Protein AF-A0A350VZL2-F1 (afdb_monomer_lite)

Foldseek 3Di:
DWDDQPPDQLCVLPVQQLVQQDCVQVVPDDSVPHGQCFQDKGWGAAPVDRVQIDIDGSVVQADRHPSDGQGGCDDDPNHPWDAACPFFLCNLQVLCVVFADPVDPLCVVDDRRGHGLLAQGWGWGADPVGDIDIDGSVVCSVPVDDVVLVQQVCSVPVLQVQFAPPVVCVVVVHDNRPDGDDQADKGWTAHPVQRQIDIDRPVVCVVQQADLAQQHNPDPPRSVVCVVVSVPPPVADFCVRAAVPCQVFADCVQQVNDHRSHHGLPDQDKGWGQDPPPRDIDIDGSQVCADPVRHGHDDDVVVVVVVVVVPVVDDDDDDDDDDDFDFQVNDVLSVQFADPVQDPDDRVPHGLLFQDWGWTAHPQFRDIDIGGSNVCSPPPPSDDPCVVVVDDDDQDGDPDDAQFQCNVQVPQQVFFDPVQADPDHSRSHHQQFQDKGWGQQPVNPDDIDIDGSVQQDNDPSRPPPVVVVVVQQCQQLCNLPVCCVVFADPPFPDDSSPAGQCAPDWGWTADPVGDIDIDGSVVCSVDVDDPLVVAQFQVPQVLNVQFADCVQPPPDDRSRHHLLFQDWGWGAHPPPRDIDIGGSNVCVVVSSADCVQGVNVDFDQPRAADCNQEVCQVLFADCVQPVPDDNRRFHQDDQDKGWTADNPPRDIDIDRGNCVQWDQDPVRGIDGDDDPVVVPPDDFLVVLCVVCVVLLVQFDCVVQVHHSVPDGRVCQQPWGWGFFPDPVDRDIDIDGSVQLVVCCPPPRSNPCDSVQNWDDQCQFLCNVCVVQVVQFDPPDPDDSSGHHLCFQDWGWGAAPLGRVQIDIGTSVCVSVPHDDRPVCPPDPQQPAFQCNLCVVQQVFFDPPDPDDNRSHGLQAQDWGWTADPVGDIDIGGNNVQRVPDSDGDDCPVVVVDQALCRFFCCNPPVLQQVFADPPFPDHSSRHGQQDPFWHWTQDPPQRDIDTDTNVVDDSVCPVPCPVVVVDQDACRQFCCNPPVLQQVQFDPPWPDHSSVDGLCFQDWGWGQDPPQRDIDIDGSVVDDPPDPPPCPVVVNAADQCRFFCCNPPVVQQVQFDPPWPDHSSRDGLCFQDWGWGQDPPPRDIDIDGSVVDDPPDPPDCPSVLNAQDQCRFFCCNPPVVQQVQFDPPFPDHSSRHGQLFQDWGWGQDPPPRDIDIGGSVVDDVPDPPPCPNVQNAADQPRFFQCNVCVVQVVFADCVQCVVPDDSRGHGLCFFAWGWTQDPVGDIDIGTSVVQVVCVVVVHDSDCVVVVNDDDDDDDD

Sequence (1260 aa):
MGINLKGKLFKDVYPEGAAMLNPVLNPDVDIDTLSAGSVKECVFQCLSNPKHIFKKKVCKMVSYRDGRGVGCKFCGPNRSEAFPGETDFFTVVPEAREMWDSDAEENKKLDPSKLFPTSNKYAIFKCKNGHRERRKISDFTKAPCCQSCKNYYVNQDPMLRTFWDEERNRRDGIDLETLIIRHRDIIHLSCPNCDYKWAWQSENWKERHCCPHCGYDGTEGSCNRNRALTEELYHITTISDCNSLATSTWNYEMNNGVIPQEVSAKSSKSYYFNCSSNGHLYQEHIYKMYDANGEPAEKCPICREEKREAVLVKMRPISVGFAKRRTVSENPDLMKFWDEKANTLDPERTSVYSNEIAVWRCKTCNYSWAQSISLRADAEKAVCPCHDLKRATSDEVFPGYFESFMDAKPEAAKYFNRELNGDITPESVSKSSGKMVWMNCAAGTHPPYQIRIIRITENAPYGCPECKKEDSLQLSLKHAVPIAEKMWAPENEIPLDDVRTHDSISKKFICTEGHRFLRTPRSFVNDQSCPICSLDSVAKHPEMMRFWSAEKNPGLDPWTISPNSKTQVTWVCSDCGFSWTTEVASRNMSHGTCPCCEERVVFHPGYNDLLTVVPDAALDIRAEDNPEIDIHAIPLYGQYGINWHCHVCGFSWSTINAVARLNINDDGTYGLRSCPVCAGIRRTIKFYIDTYPEIFEDYNKELNGKDYTDISDGEIRDEFWWNCTNEDCRATYKVTIQRRIASRDAFTKGCPYCAGKKVFREKSFGALHEDLLDEYGAENELDPYEVTEHSSKPVIWHCRNNPEHKWTATFHERACGFKSCRICYPYAKYDVMLCDVHPEFGRYYSDSNKRDFNTYSLYSNEIAEWKCDMGHTFSREVYKVGAYDDTFRCPVCDGTIVLSEVNSVSTMRPELIALWSAENEMSPDETFYNKQSPVLWDCQKCHGMYPMKISDKKPDNTDCPYCNNEKLLPAFNDLRTAYLELAAEWSENNPDSPSDYLRTSAHTALWACPTCYGEYAARICDRTVGDDACPYCRHKKVLAGFNDLASVYPELAAEWSENNPDSPSDYLRTSARTALWSCPTCHGEYEARICDRTVDDDSCPYCRQKKVLAGFNDLASVDSELASEWSLANPDKPSEYLRTSPHKALWACPTCHGEYEACVCDRFVNDCICPYCNEKKVLPGFNSFAVKHPDEMEEWDELANYLLADPNEILSSYNQKLWWNCPQGHKYDMSPKQKLYYRMRKMQPCPYCKGRRRKLHHFF

pLDDT: mean 80.13, std 11.19, range [27.45, 94.56]

Radius of gyration: 63.7 Å; chains: 1; bounding box: 125×104×210 Å

Structure (mmCIF, N/CA/C/O backbone):
data_AF-A0A350VZL2-F1
#
_entry.id   AF-A0A350VZL2-F1
#
loop_
_atom_site.group_PDB
_atom_site.id
_atom_site.type_symbol
_atom_site.label_atom_id
_atom_site.label_alt_id
_atom_site.label_comp_id
_atom_site.label_asym_id
_atom_site.label_entity_id
_atom_site.label_seq_id
_atom_site.pdbx_PDB_ins_code
_atom_site.Cartn_x
_atom_site.Cartn_y
_atom_site.Cartn_z
_atom_site.occupancy
_atom_site.B_iso_or_equiv
_atom_site.auth_seq_id
_atom_site.auth_comp_id
_atom_site.auth_asym_id
_atom_site.auth_atom_id
_atom_site.pdbx_PDB_model_num
ATOM 1 N N . MET A 1 1 ? -58.854 -5.992 31.483 1.00 45.81 1 MET A N 1
ATOM 2 C CA . MET A 1 1 ? -60.197 -6.610 31.554 1.00 45.81 1 MET A CA 1
ATOM 3 C C . MET A 1 1 ? -60.112 -7.981 30.894 1.00 45.81 1 MET A C 1
ATOM 5 O O . MET A 1 1 ? -59.763 -8.028 29.726 1.00 45.81 1 MET A O 1
ATOM 9 N N . GLY A 1 2 ? -60.287 -9.080 31.637 1.00 52.47 2 GLY A N 1
ATOM 10 C CA . GLY A 1 2 ? -60.259 -10.443 31.076 1.00 52.47 2 GLY A CA 1
ATOM 11 C C . GLY A 1 2 ? -61.618 -10.842 30.495 1.00 52.47 2 GLY A C 1
ATOM 12 O O . GLY A 1 2 ? -62.647 -10.344 30.952 1.00 52.47 2 GLY A O 1
ATOM 13 N N . ILE A 1 3 ? -61.635 -11.726 29.495 1.00 62.09 3 ILE A N 1
ATOM 14 C CA . ILE A 1 3 ? -62.883 -12.205 28.881 1.00 62.09 3 ILE A CA 1
ATOM 15 C C . ILE A 1 3 ? -63.585 -13.156 29.855 1.00 62.09 3 ILE A C 1
ATOM 17 O O . ILE A 1 3 ? -63.005 -14.141 30.311 1.00 62.09 3 ILE A O 1
ATOM 21 N N . ASN A 1 4 ? -64.850 -12.874 30.170 1.00 71.56 4 ASN A N 1
ATOM 22 C CA . ASN A 1 4 ? -65.655 -13.736 31.025 1.00 71.56 4 ASN A CA 1
ATOM 23 C C . ASN A 1 4 ? -66.156 -14.961 30.232 1.00 71.56 4 ASN A C 1
ATOM 25 O O . ASN A 1 4 ? -67.018 -14.837 29.360 1.00 71.56 4 ASN A O 1
ATOM 29 N N . LEU A 1 5 ? -65.598 -16.138 30.531 1.00 68.56 5 LEU A N 1
ATOM 30 C CA . LEU A 1 5 ? -65.961 -17.425 29.917 1.00 68.56 5 LEU A CA 1
ATOM 31 C C . LEU A 1 5 ? -67.100 -18.154 30.661 1.00 68.56 5 LEU A C 1
ATOM 33 O O . LEU A 1 5 ? -67.532 -19.222 30.227 1.00 68.56 5 LEU A O 1
ATOM 37 N N . LYS A 1 6 ? -67.593 -17.609 31.784 1.00 67.56 6 LYS A N 1
ATOM 38 C CA . LYS A 1 6 ? -68.671 -18.225 32.576 1.00 67.56 6 LYS A CA 1
ATOM 39 C C . LYS A 1 6 ? -69.974 -18.228 31.763 1.00 67.56 6 LYS A C 1
ATOM 41 O O . LYS A 1 6 ? -70.451 -17.172 31.360 1.00 67.56 6 LYS A O 1
ATOM 46 N N . GLY A 1 7 ? -70.541 -19.416 31.546 1.00 71.44 7 GLY A N 1
ATOM 47 C CA . GLY A 1 7 ? -71.837 -19.614 30.879 1.00 71.44 7 GLY A CA 1
ATOM 48 C C . GLY A 1 7 ? -71.800 -19.796 29.355 1.00 71.44 7 GLY A C 1
ATOM 49 O O . GLY A 1 7 ? -72.859 -19.965 28.765 1.00 71.44 7 GLY A O 1
ATOM 50 N N . LYS A 1 8 ? -70.624 -19.789 28.709 1.00 82.50 8 LYS A N 1
ATOM 51 C CA . LYS A 1 8 ? -70.494 -20.032 27.258 1.00 82.50 8 LYS A CA 1
ATOM 52 C C . LYS A 1 8 ? -70.088 -21.479 26.960 1.00 82.50 8 LYS A C 1
ATOM 54 O O . LYS A 1 8 ? -69.260 -22.037 27.683 1.00 82.50 8 LYS A O 1
ATOM 59 N N . LEU A 1 9 ? -70.624 -22.071 25.891 1.00 87.62 9 LEU A N 1
ATOM 60 C CA . LEU A 1 9 ? -70.234 -23.411 25.437 1.00 87.62 9 LEU A CA 1
ATOM 61 C C . LEU A 1 9 ? -68.881 -23.376 24.718 1.00 87.62 9 LEU A C 1
ATOM 63 O O . LEU A 1 9 ? -68.531 -22.409 24.044 1.00 87.62 9 LEU A O 1
ATOM 67 N N . PHE A 1 10 ? -68.107 -24.448 24.860 1.00 88.00 10 PHE A N 1
ATOM 68 C CA . PHE A 1 10 ? -66.765 -24.562 24.299 1.00 88.00 10 PHE A CA 1
ATOM 69 C C . PHE A 1 10 ? -66.779 -24.538 22.768 1.00 88.00 10 PHE A C 1
ATOM 71 O O . PHE A 1 10 ? -65.966 -23.834 22.174 1.00 88.00 10 PHE A O 1
ATOM 78 N N . LYS A 1 11 ? -67.749 -25.212 22.138 1.00 86.06 11 LYS A N 1
ATOM 79 C CA . LYS A 1 11 ? -67.931 -25.211 20.679 1.00 86.06 11 LYS A CA 1
ATOM 80 C C . LYS A 1 11 ? -68.272 -23.839 20.091 1.00 86.06 11 LYS A C 1
ATOM 82 O O . LYS A 1 11 ? -67.879 -23.568 18.966 1.00 86.06 11 LYS A O 1
ATOM 87 N N . ASP A 1 12 ? -68.920 -22.964 20.859 1.00 83.62 12 ASP A N 1
ATOM 88 C CA . ASP A 1 12 ? -69.294 -21.621 20.394 1.00 83.62 12 ASP A CA 1
ATOM 89 C C . ASP A 1 12 ? -68.135 -20.629 20.544 1.00 83.62 12 ASP A C 1
ATOM 91 O O . ASP A 1 12 ? -68.004 -19.678 19.778 1.00 83.62 12 ASP A O 1
ATOM 95 N N . VAL A 1 13 ? -67.287 -20.840 21.557 1.00 83.69 13 VAL A N 1
ATOM 96 C CA . VAL A 1 13 ? -66.133 -19.977 21.844 1.00 83.69 13 VAL A CA 1
ATOM 97 C C . VAL A 1 13 ? -64.908 -20.388 21.031 1.00 83.69 13 VAL A C 1
ATOM 99 O O . VAL A 1 13 ? -64.159 -19.522 20.585 1.00 83.69 13 VAL A O 1
ATOM 102 N N . TYR A 1 14 ? -64.686 -21.691 20.835 1.00 88.44 14 TYR A N 1
ATOM 103 C CA . TYR A 1 14 ? -63.582 -22.208 20.033 1.00 88.44 14 TYR A CA 1
ATOM 104 C C . TYR A 1 14 ? -63.996 -23.451 19.217 1.00 88.44 14 TYR A C 1
ATOM 106 O O . TYR A 1 14 ? -63.663 -24.580 19.595 1.00 88.44 14 TYR A O 1
ATOM 114 N N . PRO A 1 15 ? -64.687 -23.254 18.075 1.00 85.81 15 PRO A N 1
ATOM 115 C CA . PRO A 1 15 ? -65.208 -24.341 17.239 1.00 85.81 15 PRO A CA 1
ATOM 116 C C . PRO A 1 15 ? -64.138 -25.344 16.786 1.00 85.81 15 PRO A C 1
ATOM 118 O O . PRO A 1 15 ? -64.354 -26.552 16.823 1.00 85.81 15 PRO A O 1
ATOM 121 N N . GLU A 1 16 ? -62.951 -24.862 16.413 1.00 83.62 16 GLU A N 1
ATOM 122 C CA . GLU A 1 16 ? -61.836 -25.717 15.984 1.00 83.62 16 GLU A CA 1
ATOM 123 C C . GLU A 1 16 ? -61.290 -26.569 17.140 1.00 83.62 16 GLU A C 1
ATOM 125 O O . GLU A 1 16 ? -60.994 -27.747 16.960 1.00 83.62 16 GLU A O 1
ATOM 130 N N . GLY A 1 17 ? -61.194 -26.003 18.349 1.00 84.75 17 GLY A N 1
ATOM 131 C CA . GLY A 1 17 ? -60.787 -26.748 19.542 1.00 84.75 17 GLY A CA 1
ATOM 132 C C . GLY A 1 17 ? -61.813 -27.795 19.963 1.00 84.75 17 GLY A C 1
ATOM 133 O O . GLY A 1 17 ? -61.432 -28.846 20.476 1.00 84.75 17 GLY A O 1
ATOM 134 N N . ALA A 1 18 ? -63.096 -27.533 19.713 1.00 85.88 18 ALA A N 1
ATOM 135 C CA . ALA A 1 18 ? -64.161 -28.513 19.873 1.00 85.88 18 ALA A CA 1
ATOM 136 C C . ALA A 1 18 ? -64.031 -29.639 18.831 1.00 85.88 18 ALA A C 1
ATOM 138 O O . ALA A 1 18 ? -64.054 -30.805 19.203 1.00 85.88 18 ALA A O 1
ATOM 139 N N . ALA A 1 19 ? -63.757 -29.329 17.561 1.00 85.62 19 ALA A N 1
ATOM 140 C CA . ALA A 1 19 ? -63.490 -30.347 16.539 1.00 85.62 19 ALA A CA 1
ATOM 141 C C . ALA A 1 19 ? -62.239 -31.204 16.837 1.00 85.62 19 ALA A C 1
ATOM 143 O O . ALA A 1 19 ? -62.187 -32.373 16.463 1.00 85.62 19 ALA A O 1
ATOM 144 N N . MET A 1 20 ? -61.243 -30.654 17.544 1.00 86.56 20 MET A N 1
ATOM 145 C CA . MET A 1 20 ? -60.088 -31.415 18.043 1.00 86.56 20 MET A CA 1
ATOM 146 C C . MET A 1 20 ? -60.440 -32.384 19.183 1.00 86.56 20 MET A C 1
ATOM 148 O O . MET A 1 20 ? -59.646 -33.265 19.507 1.00 86.56 20 MET A O 1
ATOM 152 N N . LEU A 1 21 ? -61.587 -32.231 19.841 1.00 87.19 21 LEU A N 1
ATOM 153 C CA . LEU A 1 21 ? -62.007 -33.091 20.942 1.00 87.19 21 LEU A CA 1
ATOM 154 C C . LEU A 1 21 ? -62.567 -34.400 20.366 1.00 87.19 21 LEU A C 1
ATOM 156 O O . LEU A 1 21 ? -63.727 -34.474 19.973 1.00 87.19 21 LEU A O 1
ATOM 160 N N . ASN A 1 22 ? -61.731 -35.437 20.281 1.00 79.19 22 ASN A N 1
ATOM 161 C CA . ASN A 1 22 ? -62.128 -36.708 19.677 1.00 79.19 22 ASN A CA 1
ATOM 162 C C . ASN A 1 22 ? -63.165 -37.426 20.577 1.00 79.19 22 ASN A C 1
ATOM 164 O O . ASN A 1 22 ? -62.802 -37.811 21.695 1.00 79.19 22 ASN A O 1
ATOM 168 N N . PRO A 1 23 ? -64.414 -37.655 20.119 1.00 78.44 23 PRO A N 1
ATOM 169 C CA . PRO A 1 23 ? -65.466 -38.259 20.945 1.00 78.44 23 PRO A CA 1
ATOM 170 C C . PRO A 1 23 ? -65.148 -39.697 21.378 1.00 78.44 23 PRO A C 1
ATOM 172 O O . PRO A 1 23 ? -65.521 -40.114 22.469 1.00 78.44 23 PRO A O 1
ATOM 175 N N . VAL A 1 24 ? -64.396 -40.445 20.562 1.00 80.44 24 VAL A N 1
ATOM 176 C CA . VAL A 1 24 ? -63.986 -41.830 20.858 1.00 80.44 24 VAL A CA 1
ATOM 177 C C . VAL A 1 24 ? -62.983 -41.874 22.011 1.00 80.44 24 VAL A C 1
ATOM 179 O O . VAL A 1 24 ? -63.005 -42.793 22.825 1.00 80.44 24 VAL A O 1
ATOM 182 N N . LEU A 1 25 ? -62.111 -40.865 22.104 1.00 80.50 25 LEU A N 1
ATOM 183 C CA . LEU A 1 25 ? -61.116 -40.745 23.174 1.00 80.50 25 LEU A CA 1
ATOM 184 C C . LEU A 1 25 ? -61.671 -40.051 24.431 1.00 80.50 25 LEU A C 1
ATOM 186 O O . LEU A 1 25 ? -60.977 -39.998 25.447 1.00 80.50 25 LEU A O 1
ATOM 190 N N . ASN A 1 26 ? -62.899 -39.522 24.373 1.00 86.12 26 ASN A N 1
ATOM 191 C CA . ASN A 1 26 ? -63.577 -38.836 25.475 1.00 86.12 26 ASN A CA 1
ATOM 192 C C . ASN A 1 26 ? -65.052 -39.277 25.589 1.00 86.12 26 ASN A C 1
ATOM 194 O O . ASN A 1 26 ? -65.944 -38.439 25.455 1.00 86.12 26 ASN A O 1
ATOM 198 N N . PRO A 1 27 ? -65.333 -40.566 25.855 1.00 79.44 27 PRO A N 1
ATOM 199 C CA . PRO A 1 27 ? -66.698 -41.104 25.834 1.00 79.44 27 PRO A CA 1
ATOM 200 C C . PRO A 1 27 ? -67.638 -40.451 26.864 1.00 79.44 27 PRO A C 1
ATOM 202 O O . PRO A 1 27 ? -68.843 -40.390 26.643 1.00 79.44 27 PRO A O 1
ATOM 205 N N . ASP A 1 28 ? -67.092 -39.904 27.955 1.00 81.56 28 ASP A N 1
ATOM 206 C CA . ASP A 1 28 ? -67.855 -39.271 29.041 1.00 81.56 28 ASP A CA 1
ATOM 207 C C . ASP A 1 28 ? -68.014 -37.746 28.875 1.00 81.56 28 ASP A C 1
ATOM 209 O O . ASP A 1 28 ? -68.285 -37.023 29.845 1.00 81.56 28 ASP A O 1
ATOM 213 N N . VAL A 1 29 ? -67.729 -37.204 27.689 1.00 82.62 29 VAL A N 1
ATOM 214 C CA . VAL A 1 29 ? -67.771 -35.763 27.418 1.00 82.62 29 VAL A CA 1
ATOM 215 C C . VAL A 1 29 ? -68.748 -35.487 26.288 1.00 82.62 29 VAL A C 1
ATOM 217 O O . VAL A 1 29 ? -68.453 -35.725 25.122 1.00 82.62 29 VAL A O 1
ATOM 220 N N . ASP A 1 30 ? -69.897 -34.919 26.644 1.00 85.00 30 ASP A N 1
ATOM 221 C CA . ASP A 1 30 ? -70.834 -34.374 25.671 1.00 85.00 30 ASP A CA 1
ATOM 222 C C . ASP A 1 30 ? -70.377 -32.975 25.230 1.00 85.00 30 ASP A C 1
ATOM 224 O O . ASP A 1 30 ? -70.357 -32.019 26.010 1.00 85.00 30 ASP A O 1
ATOM 228 N N . ILE A 1 31 ? -69.975 -32.870 23.965 1.00 80.38 31 ILE A N 1
ATOM 229 C CA . ILE A 1 31 ? -69.455 -31.642 23.360 1.00 80.38 31 ILE A CA 1
ATOM 230 C C . ILE A 1 31 ? -70.522 -30.551 23.225 1.00 80.38 31 ILE A C 1
ATOM 232 O O . ILE A 1 31 ? -70.190 -29.363 23.240 1.00 80.38 31 ILE A O 1
ATOM 236 N N . ASP A 1 32 ? -71.797 -30.938 23.132 1.00 81.44 32 ASP A N 1
ATOM 237 C CA . ASP A 1 32 ? -72.903 -30.010 22.924 1.00 81.44 32 ASP A CA 1
ATOM 238 C C . ASP A 1 32 ? -73.288 -29.260 24.202 1.00 81.44 32 ASP A C 1
ATOM 240 O O . ASP A 1 32 ? -73.870 -28.178 24.121 1.00 81.44 32 ASP A O 1
ATOM 244 N N . THR A 1 33 ? -72.886 -29.780 25.365 1.00 85.00 33 THR A N 1
ATOM 245 C CA . THR A 1 33 ? -73.132 -29.194 26.692 1.00 85.00 33 THR A CA 1
ATOM 246 C C . THR A 1 33 ? -71.850 -28.755 27.418 1.00 85.00 33 THR A C 1
ATOM 248 O O . THR A 1 33 ? -71.907 -28.159 28.499 1.00 85.00 33 THR A O 1
ATOM 251 N N . LEU A 1 34 ? -70.671 -28.985 26.827 1.00 86.50 34 LEU A N 1
ATOM 252 C CA . LEU A 1 34 ? -69.375 -28.684 27.437 1.00 86.50 34 LEU A CA 1
ATOM 253 C C . LEU A 1 34 ? -69.114 -27.171 27.550 1.00 86.50 34 LEU A C 1
ATOM 255 O O . LEU A 1 34 ? -68.966 -26.469 26.553 1.00 86.50 34 LEU A O 1
ATOM 259 N N . SER A 1 35 ? -68.979 -26.666 28.779 1.00 85.81 35 SER A N 1
ATOM 260 C CA . SER A 1 35 ? -68.653 -25.255 29.056 1.00 85.81 35 SER A CA 1
ATOM 261 C C . SER A 1 35 ? -67.197 -24.894 28.721 1.00 85.81 35 SER A C 1
ATOM 263 O O . SER A 1 35 ? -66.269 -25.610 29.103 1.00 85.81 35 SER A O 1
ATOM 265 N N . ALA A 1 36 ? -66.976 -23.725 28.104 1.00 82.94 36 ALA A N 1
ATOM 266 C CA . ALA A 1 36 ? -65.648 -23.187 27.776 1.00 82.94 36 ALA A CA 1
ATOM 267 C C . ALA A 1 36 ? -64.781 -22.903 29.021 1.00 82.94 36 ALA A C 1
ATOM 269 O O . ALA A 1 36 ? -63.555 -22.893 28.942 1.00 82.94 36 ALA A O 1
ATOM 270 N N . GLY A 1 37 ? -65.407 -22.692 30.184 1.00 81.56 37 GLY A N 1
ATOM 271 C CA . GLY A 1 37 ? -64.728 -22.513 31.471 1.00 81.56 37 GLY A CA 1
ATOM 272 C C . GLY A 1 37 ? -64.430 -23.818 32.222 1.00 81.56 37 GLY A C 1
ATOM 273 O O . GLY A 1 37 ? -63.933 -23.763 33.346 1.00 81.56 37 GLY A O 1
ATOM 274 N N . SER A 1 38 ? -64.741 -24.983 31.645 1.00 85.44 38 SER A N 1
ATOM 275 C CA . SER A 1 38 ? -64.626 -26.279 32.323 1.00 85.44 38 SER A CA 1
ATOM 276 C C . SER A 1 38 ? -63.180 -26.645 32.672 1.00 85.44 38 SER A C 1
ATOM 278 O O . SER A 1 38 ? -62.286 -26.614 31.828 1.00 85.44 38 SER A O 1
ATOM 280 N N . VAL A 1 39 ? -62.943 -27.058 33.918 1.00 85.81 39 VAL A N 1
ATOM 281 C CA . VAL A 1 39 ? -61.643 -27.584 34.373 1.00 85.81 39 VAL A CA 1
ATOM 282 C C . VAL A 1 39 ? -61.438 -29.066 34.032 1.00 85.81 39 VAL A C 1
ATOM 284 O O . VAL A 1 39 ? -60.392 -29.616 34.380 1.00 85.81 39 VAL A O 1
ATOM 287 N N . LYS A 1 40 ? -62.409 -29.705 33.358 1.00 85.31 40 LYS A N 1
ATOM 288 C CA . LYS A 1 40 ? -62.336 -31.110 32.933 1.00 85.31 40 LYS A CA 1
ATOM 289 C C . LYS A 1 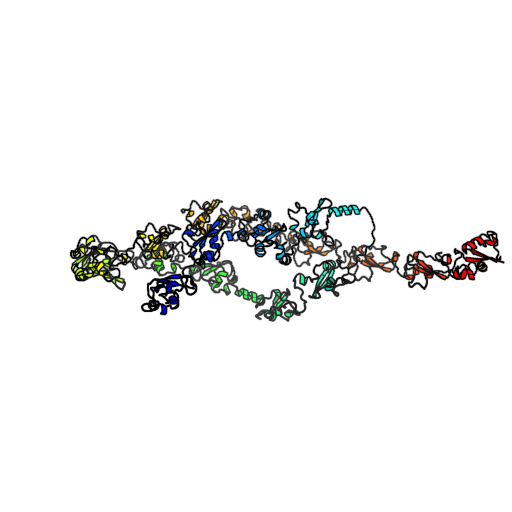40 ? -61.178 -31.288 31.949 1.00 85.31 40 LYS A C 1
ATOM 291 O O . LYS A 1 40 ? -61.012 -30.491 31.024 1.00 85.31 40 LYS A O 1
ATOM 296 N N . GLU A 1 41 ? -60.356 -32.304 32.182 1.00 89.12 41 GLU A N 1
ATOM 297 C CA . GLU A 1 41 ? -59.256 -32.669 31.292 1.00 89.12 41 GLU A CA 1
ATOM 298 C C . GLU A 1 41 ? -59.784 -33.585 30.191 1.00 89.12 41 GLU A C 1
ATOM 300 O O . GLU A 1 41 ? -60.473 -34.561 30.473 1.00 89.12 41 GLU A O 1
ATOM 305 N N . CYS A 1 42 ? -59.515 -33.231 28.939 1.00 89.12 42 CYS A N 1
ATOM 306 C CA . CYS A 1 42 ? -59.959 -33.972 27.764 1.00 89.12 42 CYS A CA 1
ATOM 307 C C . CYS A 1 42 ? -58.760 -34.288 26.865 1.00 89.12 42 CYS A C 1
ATOM 309 O O . CYS A 1 42 ? -57.738 -33.592 26.892 1.00 89.12 42 CYS A O 1
ATOM 311 N N . VAL A 1 43 ? -58.887 -35.349 26.075 1.00 89.69 43 VAL A N 1
ATOM 312 C CA . VAL A 1 43 ? -57.922 -35.750 25.055 1.00 89.69 43 VAL A CA 1
ATOM 313 C C . VAL A 1 43 ? -58.271 -35.052 23.744 1.00 89.69 43 VAL A C 1
ATOM 315 O O . VAL A 1 43 ? -59.341 -35.262 23.180 1.00 89.69 43 VAL A O 1
ATOM 318 N N . PHE A 1 44 ? -57.362 -34.234 23.241 1.00 89.81 44 PHE A N 1
ATOM 319 C CA . PHE A 1 44 ? -57.496 -33.545 21.968 1.00 89.81 44 PHE A CA 1
ATOM 320 C C . PHE A 1 44 ? -56.610 -34.220 20.923 1.00 89.81 44 PHE A C 1
ATOM 322 O O . PHE A 1 44 ? -55.466 -34.580 21.203 1.00 89.81 44 PHE A O 1
ATOM 329 N N . GLN A 1 45 ? -57.132 -34.367 19.714 1.00 90.06 45 GLN A N 1
ATOM 330 C CA . GLN A 1 45 ? -56.422 -34.820 18.531 1.00 90.06 45 GLN A CA 1
ATOM 331 C C . GLN A 1 45 ? -56.348 -33.663 17.534 1.00 90.06 45 GLN A C 1
ATOM 333 O O . GLN A 1 45 ? -57.345 -33.011 17.238 1.00 90.06 45 GLN A O 1
ATOM 338 N N . CYS A 1 46 ? -55.152 -33.373 17.030 1.00 86.94 46 CYS A N 1
ATOM 339 C CA . CYS A 1 46 ? -54.974 -32.318 16.040 1.00 86.94 46 CYS A CA 1
ATOM 340 C C . CYS A 1 46 ? -55.684 -32.649 14.724 1.00 86.94 46 CYS A C 1
ATOM 342 O O . CYS A 1 46 ? -55.535 -33.743 14.188 1.00 86.94 46 CYS A O 1
ATOM 344 N N . LEU A 1 47 ? -56.375 -31.653 14.167 1.00 84.38 47 LEU A N 1
ATOM 345 C CA . LEU A 1 47 ? -57.046 -31.763 12.871 1.00 84.38 47 LEU A CA 1
ATOM 346 C C . LEU A 1 47 ? -56.056 -31.881 11.701 1.00 84.38 47 LEU A C 1
ATOM 348 O O . LEU A 1 47 ? -56.379 -32.482 10.685 1.00 84.38 47 LEU A O 1
ATOM 352 N N . SER A 1 48 ? -54.851 -31.317 11.839 1.00 81.12 48 SER A N 1
ATOM 353 C CA . SER A 1 48 ? -53.834 -31.300 10.778 1.00 81.12 48 SER A CA 1
ATOM 354 C C . SER A 1 48 ? -52.899 -32.513 10.796 1.00 81.12 48 SER A C 1
ATOM 356 O O . SER A 1 48 ? -52.361 -32.871 9.755 1.00 81.12 48 SER A O 1
ATOM 358 N N . ASN A 1 49 ? -52.683 -33.143 11.957 1.00 83.12 49 ASN A N 1
ATOM 359 C CA . ASN A 1 49 ? -51.885 -34.367 12.079 1.00 83.12 49 ASN A CA 1
ATOM 360 C C . ASN A 1 49 ? -52.530 -35.309 13.115 1.00 83.12 49 ASN A C 1
ATOM 362 O O . ASN A 1 49 ? -52.422 -35.051 14.318 1.00 83.12 49 ASN A O 1
ATOM 366 N N . PRO A 1 50 ? -53.146 -36.426 12.687 1.00 83.25 50 PRO A N 1
ATOM 367 C CA . PRO A 1 50 ? -53.822 -37.364 13.582 1.00 83.25 50 PRO A CA 1
ATOM 368 C C . PRO A 1 50 ? -52.921 -37.994 14.655 1.00 83.25 50 PRO A C 1
ATOM 370 O O . PRO A 1 50 ? -53.441 -38.476 15.662 1.00 83.25 50 PRO A O 1
ATOM 373 N N . LYS A 1 51 ? -51.589 -37.988 14.478 1.00 81.81 51 LYS A N 1
ATOM 374 C CA . LYS A 1 51 ? -50.626 -38.488 15.478 1.00 81.81 51 LYS A CA 1
ATOM 375 C C . LYS A 1 51 ? -50.481 -37.557 16.686 1.00 81.81 51 LYS A C 1
ATOM 377 O O . LYS A 1 51 ? -50.063 -37.994 17.755 1.00 81.81 51 LYS A O 1
ATOM 382 N N . HIS A 1 52 ? -50.830 -36.279 16.542 1.00 87.06 52 HIS A N 1
ATOM 383 C CA . HIS A 1 52 ? -50.732 -35.285 17.607 1.00 87.06 52 HIS A CA 1
ATOM 384 C C . HIS A 1 52 ? -51.919 -35.398 18.567 1.00 87.06 52 HIS A C 1
ATOM 386 O O . HIS A 1 52 ? -52.896 -34.651 18.470 1.00 87.06 52 HIS A O 1
ATOM 392 N N . ILE A 1 53 ? -51.811 -36.333 19.509 1.00 86.75 53 ILE A N 1
ATOM 393 C CA . ILE A 1 53 ? -52.794 -36.566 20.568 1.00 86.75 53 ILE A CA 1
ATOM 394 C C . ILE A 1 53 ? -52.244 -36.018 21.885 1.00 86.75 53 ILE A C 1
ATOM 396 O O . ILE A 1 53 ? -51.120 -36.331 22.278 1.00 86.75 53 ILE A O 1
ATOM 400 N N . PHE A 1 54 ? -53.017 -35.190 22.586 1.00 88.25 54 PHE A N 1
ATOM 401 C CA . PHE A 1 54 ? -52.583 -34.588 23.845 1.00 88.25 54 PHE A CA 1
ATOM 402 C C . PHE A 1 54 ? -53.732 -34.354 24.823 1.00 88.25 54 PHE A C 1
ATOM 404 O O . PHE A 1 54 ? -54.860 -34.086 24.428 1.00 88.25 54 PHE A O 1
ATOM 411 N N . LYS A 1 55 ? -53.435 -34.414 26.125 1.00 87.94 55 LYS A N 1
ATOM 412 C CA . LYS A 1 55 ? -54.394 -34.094 27.190 1.00 87.94 55 LYS A CA 1
ATOM 413 C C . LYS A 1 55 ? -54.278 -32.635 27.604 1.00 87.94 55 LYS A C 1
ATOM 415 O O . LYS A 1 55 ? -53.167 -32.121 27.744 1.00 87.94 55 LYS A O 1
ATOM 420 N N . LYS A 1 56 ? -55.413 -31.963 27.801 1.00 87.88 56 LYS A N 1
ATOM 421 C CA . LYS A 1 56 ? -55.453 -30.598 28.340 1.00 87.88 56 LYS A CA 1
ATOM 422 C C . LYS A 1 56 ? -56.798 -30.310 28.999 1.00 87.88 56 LYS A C 1
ATOM 424 O O . LYS A 1 56 ? -57.814 -30.899 28.645 1.00 87.88 56 LYS A O 1
ATOM 429 N N . LYS A 1 57 ? -56.828 -29.383 29.955 1.00 89.44 57 LYS A N 1
ATOM 430 C CA . LYS A 1 57 ? -58.094 -28.871 30.502 1.00 89.44 57 LYS A CA 1
ATOM 431 C C . LYS A 1 57 ? -58.801 -28.000 29.468 1.00 89.44 57 LYS A C 1
ATOM 433 O O . LYS A 1 57 ? -58.150 -27.168 28.835 1.00 89.44 57 LYS A O 1
ATOM 438 N N . VAL A 1 58 ? -60.119 -28.139 29.343 1.00 86.19 58 VAL A N 1
ATOM 439 C CA . VAL A 1 58 ? -60.936 -27.382 28.373 1.00 86.19 58 VAL A CA 1
ATOM 440 C C . VAL A 1 58 ? -60.767 -25.869 28.565 1.00 86.19 58 VAL A C 1
ATOM 442 O O . VAL A 1 58 ? -60.482 -25.149 27.611 1.00 86.19 58 VAL A O 1
ATOM 445 N N . CYS A 1 59 ? -60.764 -25.388 29.811 1.00 84.50 59 CYS A N 1
ATOM 446 C CA . CYS A 1 59 ? -60.522 -23.982 30.153 1.00 84.50 59 CYS A CA 1
ATOM 447 C C . CYS A 1 59 ? -59.118 -23.459 29.801 1.00 84.50 59 CYS A C 1
ATOM 449 O O . CYS A 1 59 ? -58.870 -22.260 29.890 1.00 84.50 59 CYS A O 1
ATOM 451 N N . LYS A 1 60 ? -58.178 -24.339 29.427 1.00 85.62 60 LYS A N 1
ATOM 452 C CA . LYS A 1 60 ? -56.817 -23.996 28.978 1.00 85.62 60 LYS A CA 1
ATOM 453 C C . LYS A 1 60 ? -56.649 -24.105 27.457 1.00 85.62 60 LYS A C 1
ATOM 455 O O . LYS A 1 60 ? -55.543 -23.880 26.964 1.00 85.62 60 LYS A O 1
ATOM 460 N N . MET A 1 61 ? -57.710 -24.452 26.726 1.00 85.69 61 MET A N 1
ATOM 461 C CA . MET A 1 61 ? -57.740 -24.440 25.259 1.00 85.69 61 MET A CA 1
ATOM 462 C C . MET A 1 61 ? -58.103 -23.065 24.685 1.00 85.69 61 MET A C 1
ATOM 464 O O . MET A 1 61 ? -57.877 -22.834 23.500 1.00 85.69 61 MET A O 1
ATOM 468 N N . VAL A 1 62 ? -58.599 -22.144 25.520 1.00 83.00 62 VAL A N 1
ATOM 469 C CA . VAL A 1 62 ? -58.917 -20.753 25.163 1.00 83.00 62 VAL A CA 1
ATOM 470 C C . VAL A 1 62 ? -58.148 -19.808 26.084 1.00 83.00 62 VAL A C 1
ATOM 472 O O . VAL A 1 62 ? -58.132 -19.986 27.302 1.00 83.00 62 VAL A O 1
ATOM 475 N N . SER A 1 63 ? -57.485 -18.804 25.515 1.00 79.00 63 SER A N 1
ATOM 476 C CA . SER A 1 63 ? -56.747 -17.795 26.276 1.00 79.00 63 SER A CA 1
ATOM 477 C C . SER A 1 63 ? -57.689 -16.867 27.052 1.00 79.00 63 SER A C 1
ATOM 479 O O . SER A 1 63 ? -58.608 -16.273 26.492 1.00 79.00 63 SER A O 1
ATOM 481 N N . TYR A 1 64 ? -57.423 -16.677 28.347 1.00 69.75 64 TYR A N 1
ATOM 482 C CA . TYR A 1 64 ? -58.201 -15.782 29.217 1.00 69.75 64 TYR A CA 1
ATOM 483 C C . TYR A 1 64 ? -57.929 -14.285 28.962 1.00 69.75 64 TYR A C 1
ATOM 485 O O . TYR A 1 64 ? -58.709 -13.435 29.399 1.00 69.75 64 TYR A O 1
ATOM 493 N N . ARG A 1 65 ? -56.812 -13.953 28.289 1.00 67.44 65 ARG A N 1
ATOM 494 C CA . ARG A 1 65 ? -56.414 -12.566 27.992 1.00 67.44 65 ARG A CA 1
ATOM 495 C C . ARG A 1 65 ? -57.076 -12.024 26.731 1.00 67.44 65 ARG A C 1
ATOM 497 O O . ARG A 1 65 ? -57.536 -10.891 26.747 1.00 67.44 65 ARG A O 1
ATOM 504 N N . ASP A 1 66 ? -57.101 -12.814 25.663 1.00 71.38 66 ASP A N 1
ATOM 505 C CA . ASP A 1 66 ? -57.496 -12.362 24.323 1.00 71.38 66 ASP A CA 1
ATOM 506 C C . ASP A 1 66 ? -58.496 -13.294 23.620 1.00 71.38 66 ASP A C 1
ATOM 508 O O . ASP A 1 66 ? -58.888 -13.024 22.490 1.00 71.38 66 ASP A O 1
ATOM 512 N N . GLY A 1 67 ? -58.941 -14.374 24.275 1.00 70.56 67 GLY A N 1
ATOM 513 C CA . GLY A 1 67 ? -60.020 -15.237 23.780 1.00 70.56 67 GLY A CA 1
ATOM 514 C C . GLY A 1 67 ? -59.634 -16.133 22.608 1.00 70.56 67 GLY A C 1
ATOM 515 O O . GLY A 1 67 ? -60.479 -16.871 22.113 1.00 70.56 67 GLY A O 1
ATOM 516 N N . ARG A 1 68 ? -58.372 -16.098 22.166 1.00 77.25 68 ARG A N 1
ATOM 517 C CA . ARG A 1 68 ? -57.888 -16.922 21.057 1.00 77.25 68 ARG A CA 1
ATOM 518 C C . ARG A 1 68 ? -57.669 -18.371 21.489 1.00 77.25 68 ARG A C 1
ATOM 520 O O . ARG A 1 68 ? -57.254 -18.650 22.618 1.00 77.25 68 ARG A O 1
ATOM 527 N N . GLY A 1 69 ? -57.949 -19.291 20.569 1.00 79.50 69 GLY A N 1
ATOM 528 C CA . GLY A 1 69 ? -57.697 -20.717 20.739 1.00 79.50 69 GLY A CA 1
ATOM 529 C C . GLY A 1 69 ? -56.201 -21.027 20.794 1.00 79.50 69 GLY A C 1
ATOM 530 O O . GLY A 1 69 ? -55.412 -20.491 20.016 1.00 79.50 69 GLY A O 1
ATOM 531 N N . VAL A 1 70 ? -55.797 -21.890 21.726 1.00 76.25 70 VAL A N 1
ATOM 532 C CA . VAL A 1 70 ? -54.383 -22.251 21.941 1.00 76.25 70 VAL A CA 1
ATOM 533 C C . VAL A 1 70 ? -53.894 -23.283 20.910 1.00 76.25 70 VAL A C 1
ATOM 535 O O . VAL A 1 70 ? -52.691 -23.418 20.706 1.00 76.25 70 VAL A O 1
ATOM 538 N N . GLY A 1 71 ? -54.812 -23.959 20.208 1.00 83.50 71 GLY A N 1
ATOM 539 C CA . GLY A 1 71 ? -54.493 -24.919 19.150 1.00 83.50 71 GLY A CA 1
ATOM 540 C C . GLY A 1 71 ? -53.761 -26.171 19.644 1.00 83.50 71 GLY A C 1
ATOM 541 O O . GLY A 1 71 ? -53.837 -26.550 20.817 1.00 83.50 71 GLY A O 1
ATOM 542 N N . CYS A 1 72 ? -53.063 -26.845 18.728 1.00 86.00 72 CYS A N 1
ATOM 543 C CA . CYS A 1 72 ? -52.261 -28.027 19.033 1.00 86.00 72 CYS A CA 1
ATOM 544 C C . CYS A 1 72 ? -50.961 -27.654 19.757 1.00 86.00 72 CYS A C 1
ATOM 546 O O . CYS A 1 72 ? -50.258 -26.733 19.352 1.00 86.00 72 CYS A O 1
ATOM 548 N N . LYS A 1 73 ? -50.589 -28.416 20.794 1.00 82.56 73 LYS A N 1
ATOM 549 C CA . LYS A 1 73 ? -49.341 -28.164 21.533 1.00 82.56 73 LYS A CA 1
ATOM 550 C C . LYS A 1 73 ? -48.065 -28.542 20.765 1.00 82.56 73 LYS A C 1
ATOM 552 O O . LYS A 1 73 ? -46.996 -28.063 21.132 1.00 82.56 73 LYS A O 1
ATOM 557 N N . PHE A 1 74 ? -48.182 -29.360 19.717 1.00 84.75 74 PHE A N 1
ATOM 558 C CA . PHE A 1 74 ? -47.057 -29.875 18.926 1.00 84.75 74 PHE A CA 1
ATOM 559 C C . PHE A 1 74 ? -46.860 -29.151 17.584 1.00 84.75 74 PHE A C 1
ATOM 561 O O . PHE A 1 74 ? -45.745 -29.080 17.078 1.00 84.75 74 PHE A O 1
ATOM 568 N N . CYS A 1 75 ? -47.917 -28.577 16.998 1.00 77.44 75 CYS A N 1
ATOM 569 C CA . CYS A 1 75 ? -47.852 -27.937 15.681 1.00 77.44 75 CYS A CA 1
ATOM 570 C C . CYS A 1 75 ? -48.674 -26.647 15.600 1.00 77.44 75 CYS A C 1
ATOM 572 O O . CYS A 1 75 ? -49.623 -26.443 16.353 1.00 77.44 75 CYS A O 1
ATOM 574 N N . GLY A 1 76 ? -48.316 -25.789 14.645 1.00 73.94 76 GLY A N 1
ATOM 575 C CA . GLY A 1 76 ? -48.905 -24.462 14.481 1.00 73.94 76 GLY A CA 1
ATOM 576 C C . GLY A 1 76 ? -48.092 -23.343 15.155 1.00 73.94 76 GLY A C 1
ATOM 577 O O . GLY A 1 76 ? -47.008 -23.591 15.702 1.00 73.94 76 GLY A O 1
ATOM 578 N N . PRO A 1 77 ? -48.593 -22.094 15.095 1.00 64.00 77 PRO A N 1
ATOM 579 C CA . PRO A 1 77 ? -47.859 -20.913 15.553 1.00 64.00 77 PRO A CA 1
ATOM 580 C C . PRO A 1 77 ? -47.630 -20.878 17.070 1.00 64.00 77 PRO A C 1
ATOM 582 O O . PRO A 1 77 ? -46.632 -20.325 17.517 1.00 64.00 77 PRO A O 1
ATOM 585 N N . ASN A 1 78 ? -48.511 -21.512 17.852 1.00 71.31 78 ASN A N 1
ATOM 586 C CA . ASN A 1 78 ? -48.487 -21.501 19.320 1.00 71.31 78 ASN A CA 1
ATOM 587 C C . ASN A 1 78 ? -48.004 -22.830 19.938 1.00 71.31 78 ASN A C 1
ATOM 589 O O . ASN A 1 78 ? -48.341 -23.134 21.084 1.00 71.31 78 ASN A O 1
ATOM 593 N N . ARG A 1 79 ? -47.249 -23.649 19.189 1.00 79.75 79 ARG A N 1
ATOM 594 C CA . ARG A 1 79 ? -46.716 -24.925 19.697 1.00 79.75 79 ARG A CA 1
ATOM 595 C C . ARG A 1 79 ? -45.815 -24.695 20.915 1.00 79.75 79 ARG A C 1
ATOM 597 O O . ARG A 1 79 ? -44.991 -23.784 20.922 1.00 79.75 79 ARG A O 1
ATOM 604 N N . SER A 1 80 ? -45.963 -25.537 21.929 1.00 78.56 80 SER A N 1
ATOM 605 C CA . SER A 1 80 ? -45.243 -25.432 23.201 1.00 78.56 80 SER A CA 1
ATOM 606 C C . SER A 1 80 ? -44.325 -26.621 23.481 1.00 78.56 80 SER A C 1
ATOM 608 O O . SER A 1 80 ? -43.478 -26.523 24.361 1.00 78.56 80 SER A O 1
ATOM 610 N N . GLU A 1 81 ? -44.475 -27.732 22.756 1.00 83.75 81 GLU A N 1
ATOM 611 C CA . GLU A 1 81 ? -43.679 -28.953 22.932 1.00 83.75 81 GLU A CA 1
ATOM 612 C C . GLU A 1 81 ? -43.200 -29.492 21.582 1.00 83.75 81 GLU A C 1
ATOM 614 O O . GLU A 1 81 ? -43.952 -29.477 20.605 1.00 83.75 81 GLU A O 1
ATOM 619 N N . ALA A 1 82 ? -41.951 -29.961 21.529 1.00 83.31 82 ALA A N 1
ATOM 620 C CA . ALA A 1 82 ? -41.418 -30.632 20.351 1.00 83.31 82 ALA A CA 1
ATOM 621 C C . ALA A 1 82 ? -42.032 -32.031 20.215 1.00 83.31 82 ALA A C 1
ATOM 623 O O . ALA A 1 82 ? -42.307 -32.698 21.215 1.00 83.31 82 ALA A O 1
ATOM 624 N N . PHE A 1 83 ? -42.257 -32.463 18.978 1.00 85.50 83 PHE A N 1
ATOM 625 C CA . PHE A 1 83 ? -42.744 -33.800 18.664 1.00 85.50 83 PHE A CA 1
ATOM 626 C C . PHE A 1 83 ? -41.564 -34.696 18.251 1.00 85.50 83 PHE A C 1
ATOM 628 O O . PHE A 1 83 ? -40.924 -34.394 17.234 1.00 85.50 83 PHE A O 1
ATOM 635 N N . PRO A 1 84 ? -41.268 -35.771 19.010 1.00 80.94 84 PRO A N 1
ATOM 636 C CA . PRO A 1 84 ? -40.174 -36.686 18.703 1.00 80.94 84 PRO A CA 1
ATOM 637 C C . PRO A 1 84 ? -40.282 -37.275 17.292 1.00 80.94 84 PRO A C 1
ATOM 639 O O . PRO A 1 84 ? -41.334 -37.781 16.903 1.00 80.94 84 PRO A O 1
ATOM 642 N N . GLY A 1 85 ? -39.187 -37.236 16.538 1.00 78.31 85 GLY A N 1
ATOM 643 C CA . GLY A 1 85 ? -39.091 -37.751 15.172 1.00 78.31 85 GLY A CA 1
ATOM 644 C C . GLY A 1 85 ? -39.616 -36.809 14.086 1.00 78.31 85 GLY A C 1
ATOM 645 O O . GLY A 1 85 ? -39.538 -37.165 12.913 1.00 78.31 85 GLY A O 1
ATOM 646 N N . GLU A 1 86 ? -40.124 -35.620 14.437 1.00 80.19 86 GLU A N 1
ATOM 647 C CA . GLU A 1 86 ? -40.578 -34.624 13.451 1.00 80.19 86 GLU A CA 1
ATOM 648 C C . GLU A 1 86 ? -40.014 -33.222 13.724 1.00 80.19 86 GLU A C 1
ATOM 650 O O . GLU A 1 86 ? -39.520 -32.567 12.811 1.00 80.19 86 GLU A O 1
ATOM 655 N N . THR A 1 87 ? -40.088 -32.731 14.967 1.00 83.06 87 THR A N 1
ATOM 656 C CA . THR A 1 87 ? -39.762 -31.324 15.303 1.00 83.06 87 THR A CA 1
ATOM 657 C C . THR A 1 87 ? -38.795 -31.163 16.477 1.00 83.06 87 THR A C 1
ATOM 659 O O . THR A 1 87 ? -38.520 -30.034 16.895 1.00 83.06 87 THR A O 1
ATOM 662 N N . ASP A 1 88 ? -38.278 -32.268 17.016 1.00 89.75 88 ASP A N 1
ATOM 663 C CA . ASP A 1 88 ? -37.268 -32.262 18.072 1.00 89.75 88 ASP A CA 1
ATOM 664 C C . ASP A 1 88 ? -35.863 -31.925 17.556 1.00 89.75 88 ASP A C 1
ATOM 666 O O . ASP A 1 88 ? -35.565 -32.006 16.363 1.00 89.75 88 ASP A O 1
ATOM 670 N N . PHE A 1 89 ? -34.991 -31.539 18.484 1.00 91.12 89 PHE A N 1
ATOM 671 C CA . PHE A 1 89 ? -33.673 -30.997 18.187 1.00 91.12 89 PHE A CA 1
ATOM 672 C C . PHE A 1 89 ? -32.790 -31.954 17.381 1.00 91.12 89 PHE A C 1
ATOM 674 O O . PHE A 1 89 ? -32.166 -31.511 16.423 1.00 91.12 89 PHE A O 1
ATOM 681 N N . PHE A 1 90 ? -32.766 -33.248 17.703 1.00 91.12 90 PHE A N 1
ATOM 682 C CA . PHE A 1 90 ? -31.924 -34.207 16.978 1.00 91.12 90 PHE A CA 1
ATOM 683 C C . PHE A 1 90 ? -32.494 -34.619 15.631 1.00 91.12 90 PHE A C 1
ATOM 685 O O . PHE A 1 90 ? -31.735 -35.008 14.747 1.00 91.12 90 PHE A O 1
ATOM 692 N N . THR A 1 91 ? -33.812 -34.555 15.465 1.00 86.69 91 THR A N 1
ATOM 693 C CA . THR A 1 91 ? -34.422 -34.784 14.155 1.00 86.69 91 THR A CA 1
ATOM 694 C C . THR A 1 91 ? -34.152 -33.612 13.214 1.00 86.69 91 THR A C 1
ATOM 696 O O . THR A 1 91 ? -33.846 -33.827 12.046 1.00 86.69 91 THR A O 1
ATOM 699 N N . VAL A 1 92 ? -34.238 -32.375 13.713 1.00 84.75 92 VAL A N 1
ATOM 700 C CA . VAL A 1 92 ? -34.044 -31.174 12.885 1.00 84.75 92 VAL A CA 1
ATOM 701 C C . VAL A 1 92 ? -32.561 -30.827 12.691 1.00 84.75 92 VAL A C 1
ATOM 703 O O . VAL A 1 92 ? -32.215 -30.252 11.664 1.00 84.75 92 VAL A O 1
ATOM 706 N N . VAL A 1 93 ? -31.688 -31.176 13.644 1.00 88.62 93 VAL A N 1
ATOM 707 C CA . VAL A 1 93 ? -30.232 -30.941 13.590 1.00 88.62 93 VAL A CA 1
ATOM 708 C C . VAL A 1 93 ? -29.483 -32.263 13.829 1.00 88.62 93 VAL A C 1
ATOM 710 O O . VAL A 1 93 ? -29.062 -32.544 14.956 1.00 88.62 93 VAL A O 1
ATOM 713 N N . PRO A 1 94 ? -29.324 -33.114 12.800 1.00 86.12 94 PRO A N 1
ATOM 714 C CA . PRO A 1 94 ? -28.684 -34.425 12.934 1.00 86.12 94 PRO A CA 1
ATOM 715 C C . PRO A 1 94 ? -27.235 -34.364 13.437 1.00 86.12 94 PRO A C 1
ATOM 717 O O . PRO A 1 94 ? -26.809 -35.228 14.199 1.00 86.12 94 PRO A O 1
ATOM 720 N N . GLU A 1 95 ? -26.487 -33.319 13.082 1.00 85.06 95 GLU A N 1
ATOM 721 C CA . GLU A 1 95 ? -25.095 -33.097 13.492 1.00 85.06 95 GLU A CA 1
ATOM 722 C C . GLU A 1 95 ? -24.971 -32.933 15.012 1.00 85.06 95 GLU A C 1
ATOM 724 O O . GLU A 1 95 ? -23.987 -33.358 15.622 1.00 85.06 95 GLU A O 1
ATOM 729 N N . ALA A 1 96 ? -26.007 -32.376 15.650 1.00 87.75 96 ALA A N 1
ATOM 730 C CA . ALA A 1 96 ? -26.062 -32.246 17.098 1.00 87.75 96 ALA A CA 1
ATOM 731 C C . ALA A 1 96 ? -26.065 -33.607 17.795 1.00 87.75 96 ALA A C 1
ATOM 733 O O . ALA A 1 96 ? -25.552 -33.701 18.904 1.00 87.75 96 ALA A O 1
ATOM 734 N N . ARG A 1 97 ? -26.612 -34.652 17.157 1.00 88.31 97 ARG A N 1
ATOM 735 C CA . ARG A 1 97 ? -26.609 -36.018 17.696 1.00 88.31 97 ARG A CA 1
ATOM 736 C C . ARG A 1 97 ? -25.202 -36.608 17.704 1.00 88.31 97 ARG A C 1
ATOM 738 O O . ARG A 1 97 ? -24.848 -37.262 18.677 1.00 88.31 97 ARG A O 1
ATOM 745 N N . GLU A 1 98 ? -24.408 -36.376 16.656 1.00 84.88 98 GLU A N 1
ATOM 746 C CA . GLU A 1 98 ? -23.017 -36.856 16.600 1.00 84.88 98 GLU A CA 1
ATOM 747 C C . GLU A 1 98 ? -22.115 -36.137 17.602 1.00 84.88 98 GLU A C 1
ATOM 749 O O . GLU A 1 98 ? -21.199 -36.740 18.154 1.00 84.88 98 GLU A O 1
ATOM 754 N N . MET A 1 99 ? -22.369 -34.848 17.829 1.00 88.62 99 MET A N 1
ATOM 755 C CA . MET A 1 99 ? -21.561 -34.022 18.720 1.00 88.62 99 MET A CA 1
ATOM 756 C C . MET A 1 99 ? -22.092 -33.976 20.154 1.00 88.62 99 MET A C 1
ATOM 758 O O . MET A 1 99 ? -21.494 -33.306 20.987 1.00 88.62 99 MET A O 1
ATOM 762 N N . TRP A 1 100 ? -23.209 -34.626 20.475 1.00 92.19 100 TRP A N 1
ATOM 763 C CA . TRP A 1 100 ? -23.774 -34.568 21.821 1.00 92.19 100 TRP A CA 1
ATOM 764 C C . TRP A 1 100 ? -22.877 -35.297 22.819 1.00 92.19 100 TRP A C 1
ATOM 766 O O . TRP A 1 100 ? -22.665 -36.504 22.715 1.00 92.19 100 TRP A O 1
ATOM 776 N N . ASP A 1 101 ? -22.379 -34.581 23.823 1.00 91.44 101 ASP A N 1
ATOM 777 C CA . ASP A 1 101 ? -21.556 -35.187 24.864 1.00 91.44 101 ASP A CA 1
ATOM 778 C C . ASP A 1 101 ? -22.450 -35.911 25.883 1.00 91.44 101 ASP A C 1
ATOM 780 O O . ASP A 1 101 ? -23.007 -35.290 26.789 1.00 91.44 101 ASP A O 1
ATOM 784 N N . SER A 1 102 ? -22.651 -37.220 25.713 1.00 85.12 102 SER A N 1
ATOM 785 C CA . SER A 1 102 ? -23.494 -38.030 26.608 1.00 85.12 102 SER A CA 1
ATOM 786 C C . SER A 1 102 ? -22.934 -38.156 28.025 1.00 85.12 102 SER A C 1
ATOM 788 O O . SER A 1 102 ? -23.689 -38.419 28.963 1.00 85.12 102 SER A O 1
ATOM 790 N N . ASP A 1 103 ? -21.625 -37.965 28.186 1.00 83.12 103 ASP A N 1
ATOM 791 C CA . ASP A 1 103 ? -20.937 -38.134 29.464 1.00 83.12 103 ASP A CA 1
ATOM 792 C C . ASP A 1 103 ? -21.012 -36.864 30.324 1.00 83.12 103 ASP A C 1
ATOM 794 O O . ASP A 1 103 ? -20.806 -36.922 31.537 1.00 83.12 103 ASP A O 1
ATOM 798 N N . ALA A 1 104 ? -21.342 -35.720 29.717 1.00 85.75 104 ALA A N 1
ATOM 799 C CA . ALA A 1 104 ? -21.469 -34.442 30.402 1.00 85.75 104 ALA A CA 1
ATOM 800 C C . ALA A 1 104 ? -22.693 -34.396 31.337 1.00 85.75 104 ALA A C 1
ATOM 802 O O . ALA A 1 104 ? -23.833 -34.590 30.911 1.00 85.75 104 ALA A O 1
ATOM 803 N N . GLU A 1 105 ? -22.476 -34.046 32.610 1.00 82.94 105 GLU A N 1
ATOM 804 C CA . GLU A 1 105 ? -23.540 -33.959 33.627 1.00 82.94 105 GLU A CA 1
ATOM 805 C C . GLU A 1 105 ? -24.654 -32.959 33.269 1.00 82.94 105 GLU A C 1
ATOM 807 O O . GLU A 1 105 ? -25.827 -33.203 33.555 1.00 82.94 105 GLU A O 1
ATOM 812 N N . GLU A 1 106 ? -24.326 -31.855 32.589 1.00 82.31 106 GLU A N 1
ATOM 813 C CA . GLU A 1 106 ? -25.328 -30.889 32.109 1.00 82.31 106 GLU A CA 1
ATOM 814 C C . GLU A 1 106 ? -26.274 -31.504 31.068 1.00 82.31 106 GLU A C 1
ATOM 816 O O . GLU A 1 106 ? -27.483 -31.264 31.100 1.00 82.31 106 GLU A O 1
ATOM 821 N N . ASN A 1 107 ? -25.745 -32.350 30.182 1.00 89.50 107 ASN A N 1
ATOM 822 C CA . ASN A 1 107 ? -26.522 -32.982 29.123 1.00 89.50 107 ASN A CA 1
ATOM 823 C C . ASN A 1 107 ? -27.433 -34.093 29.647 1.00 89.50 107 ASN A C 1
ATOM 825 O O . ASN A 1 107 ? -28.510 -34.295 29.091 1.00 89.50 107 ASN A O 1
ATOM 829 N N . LYS A 1 108 ? -27.059 -34.773 30.740 1.00 86.44 108 LYS A N 1
ATOM 830 C CA . LYS A 1 108 ? -27.897 -35.805 31.384 1.00 86.44 108 LYS A CA 1
ATOM 831 C C . LYS A 1 108 ? -29.234 -35.255 31.893 1.00 86.44 108 LYS A C 1
ATOM 833 O O . LYS A 1 108 ? -30.208 -35.997 31.986 1.00 86.44 108 LYS A O 1
ATOM 838 N N . LYS A 1 109 ? -29.304 -33.953 32.196 1.00 85.12 109 LYS A N 1
ATOM 839 C CA . LYS A 1 109 ? -30.530 -33.254 32.631 1.00 85.12 109 LYS A CA 1
ATOM 840 C C . LYS A 1 109 ? -31.426 -32.820 31.462 1.00 85.12 109 LYS A C 1
ATOM 842 O O . LYS A 1 109 ? -32.492 -32.238 31.680 1.00 85.12 109 LYS A O 1
ATOM 847 N N . LEU A 1 110 ? -31.002 -33.058 30.222 1.00 87.38 110 LEU A N 1
ATOM 848 C CA . LEU A 1 110 ? -31.700 -32.641 29.013 1.00 87.38 110 LEU A CA 1
ATOM 849 C C . LEU A 1 110 ? -32.217 -33.856 28.247 1.00 87.38 110 LEU A C 1
ATOM 851 O O . LEU A 1 110 ? -31.525 -34.854 28.090 1.00 87.38 110 LEU A O 1
ATOM 855 N N . ASP A 1 111 ? -33.440 -33.738 27.734 1.00 85.44 111 ASP A N 1
ATOM 856 C CA . ASP A 1 111 ? -34.060 -34.731 26.858 1.00 85.44 111 ASP A CA 1
ATOM 857 C C . ASP A 1 111 ? -34.167 -34.142 25.443 1.00 85.44 111 ASP A C 1
ATOM 859 O O . ASP A 1 111 ? -35.065 -33.327 25.193 1.00 85.44 111 ASP A O 1
ATOM 863 N N . PRO A 1 112 ? -33.266 -34.516 24.514 1.00 82.88 112 PRO A N 1
ATOM 864 C CA . PRO A 1 112 ? -33.237 -33.975 23.158 1.00 82.88 112 PRO A CA 1
ATOM 865 C C . PRO A 1 112 ? -34.545 -34.158 22.385 1.00 82.88 112 PRO A C 1
ATOM 867 O O . PRO A 1 112 ? -34.887 -33.298 21.576 1.00 82.88 112 PRO A O 1
ATOM 870 N N . SER A 1 113 ? -35.324 -35.203 22.694 1.00 80.50 113 SER A N 1
ATOM 871 C CA . SER A 1 113 ? -36.619 -35.477 22.053 1.00 80.50 113 SER A CA 1
ATOM 872 C C . SER A 1 113 ? -37.710 -34.457 22.413 1.00 80.50 113 SER A C 1
ATOM 874 O O . SER A 1 113 ? -38.726 -34.357 21.728 1.00 80.50 113 SER A O 1
ATOM 876 N N . LYS A 1 114 ? -37.494 -33.669 23.475 1.00 82.81 114 LYS A N 1
ATOM 877 C CA . LYS A 1 114 ? -38.401 -32.611 23.950 1.00 82.81 114 LYS A CA 1
ATOM 878 C C . LYS A 1 114 ? -37.853 -31.205 23.720 1.00 82.81 114 LYS A C 1
ATOM 880 O O . LYS A 1 114 ? -38.491 -30.227 24.116 1.00 82.81 114 LYS A O 1
ATOM 885 N N . LEU A 1 115 ? -36.670 -31.077 23.120 1.00 88.62 115 LEU A N 1
ATOM 886 C CA . LEU A 1 115 ? -36.050 -29.787 22.842 1.00 88.62 115 LEU A CA 1
ATOM 887 C C . LEU A 1 115 ? -36.416 -29.307 21.445 1.00 88.62 115 LEU A C 1
ATOM 889 O O . LEU A 1 115 ? -36.307 -30.046 20.475 1.00 88.62 115 LEU A O 1
ATOM 893 N N . PHE A 1 116 ? -36.785 -28.033 21.338 1.00 87.31 116 PHE A N 1
ATOM 894 C CA . PHE A 1 116 ? -36.824 -27.364 20.044 1.00 87.31 116 PHE A CA 1
ATOM 895 C C . PHE A 1 116 ? -35.413 -26.940 19.615 1.00 87.31 116 PHE A C 1
ATOM 897 O O . PHE A 1 116 ? -34.623 -26.533 20.472 1.00 87.31 116 PHE A O 1
ATOM 904 N N . PRO A 1 117 ? -35.133 -26.877 18.303 1.00 85.19 117 PRO A N 1
ATOM 905 C CA . PRO A 1 117 ? -33.904 -26.275 17.780 1.00 85.19 117 PRO A CA 1
ATOM 906 C C . PRO A 1 117 ? -33.725 -24.812 18.204 1.00 85.19 117 PRO A C 1
ATOM 908 O O . PRO A 1 117 ? -32.617 -24.329 18.370 1.00 85.19 117 PRO A O 1
ATOM 911 N N . THR A 1 118 ? -34.816 -24.092 18.469 1.00 86.00 118 THR A N 1
ATOM 912 C CA . THR A 1 118 ? -34.785 -22.705 18.960 1.00 86.00 118 THR A CA 1
ATOM 913 C C . THR A 1 118 ? -34.710 -22.592 20.487 1.00 86.00 118 THR A C 1
ATOM 915 O O . THR A 1 118 ? -34.947 -21.516 21.030 1.00 86.00 118 THR A O 1
ATOM 918 N N . SER A 1 119 ? -34.448 -23.688 21.206 1.00 88.19 119 SER A N 1
ATOM 919 C CA . SER A 1 119 ? -34.407 -23.693 22.670 1.00 88.19 119 SER A CA 1
ATOM 920 C C . SER A 1 119 ? -33.287 -22.803 23.215 1.00 88.19 119 SER A C 1
ATOM 922 O O . SER A 1 119 ? -32.169 -22.791 22.701 1.00 88.19 119 SER A O 1
ATOM 924 N N . ASN A 1 120 ? -33.579 -22.098 24.312 1.00 88.12 120 ASN A N 1
ATOM 925 C CA . ASN A 1 120 ? -32.597 -21.268 25.006 1.00 88.12 120 ASN A CA 1
ATOM 926 C C . ASN A 1 120 ? -31.718 -22.036 26.007 1.00 88.12 120 ASN A C 1
ATOM 928 O O . ASN A 1 120 ? -30.892 -21.419 26.675 1.00 88.12 120 ASN A O 1
ATOM 932 N N . LYS A 1 121 ? -31.900 -23.356 26.136 1.00 89.50 121 LYS A N 1
ATOM 933 C CA . LYS A 1 121 ? -31.083 -24.195 27.025 1.00 89.50 121 LYS A CA 1
ATOM 934 C C . LYS A 1 121 ? -29.661 -24.359 26.475 1.00 89.50 121 LYS A C 1
ATOM 936 O O . LYS A 1 121 ? -29.458 -24.242 25.269 1.00 89.50 121 LYS A O 1
ATOM 941 N N . TYR A 1 122 ? -28.702 -24.636 27.353 1.00 92.12 122 TYR A N 1
ATOM 942 C CA . TYR A 1 122 ? -27.305 -24.910 27.003 1.00 92.12 122 TYR A CA 1
ATOM 943 C C . TYR A 1 122 ? -27.034 -26.405 27.048 1.00 92.12 122 TYR A C 1
ATOM 945 O O . TYR A 1 122 ? -27.593 -27.087 27.897 1.00 92.12 122 TYR A O 1
ATOM 953 N N . ALA A 1 123 ? -26.190 -26.886 26.146 1.00 91.19 123 ALA A N 1
ATOM 954 C CA . ALA A 1 123 ? -25.688 -28.248 26.118 1.00 91.19 123 ALA A CA 1
ATOM 955 C C . ALA A 1 123 ? -24.187 -28.240 25.810 1.00 91.19 123 ALA A C 1
ATOM 957 O O . ALA A 1 123 ? -23.662 -27.280 25.236 1.00 91.19 123 ALA A O 1
ATOM 958 N N . ILE A 1 124 ? -23.499 -29.304 26.206 1.00 91.44 124 ILE A N 1
ATOM 959 C CA . ILE A 1 124 ? -22.090 -29.522 25.891 1.00 91.44 124 ILE A CA 1
ATOM 960 C C . ILE A 1 124 ? -21.999 -30.373 24.629 1.00 91.44 124 ILE A C 1
ATOM 962 O O . ILE A 1 124 ? -22.580 -31.455 24.544 1.00 91.44 124 ILE A O 1
ATOM 966 N N . PHE A 1 125 ? -21.258 -29.882 23.647 1.00 91.62 125 PHE A N 1
ATOM 967 C CA . PHE A 1 125 ? -20.992 -30.596 22.412 1.00 91.62 125 PHE A CA 1
ATOM 968 C C . PHE A 1 125 ? -19.520 -30.983 22.361 1.00 91.62 125 PHE A C 1
ATOM 970 O O . PHE A 1 125 ? -18.650 -30.139 22.563 1.00 91.62 125 PHE A O 1
ATOM 977 N N . LYS A 1 126 ? -19.232 -32.252 22.089 1.00 88.31 126 LYS A N 1
ATOM 978 C CA . LYS A 1 126 ? -17.887 -32.791 21.935 1.00 88.31 126 LYS A CA 1
ATOM 979 C C . LYS A 1 126 ? -17.662 -33.185 20.483 1.00 88.31 126 LYS A C 1
ATOM 981 O O . LYS A 1 126 ? -18.385 -34.014 19.939 1.00 88.31 126 LYS A O 1
ATOM 986 N N . CYS A 1 127 ? -16.658 -32.596 19.841 1.00 84.75 127 CYS A N 1
ATOM 987 C CA . CYS A 1 127 ? -16.317 -32.946 18.465 1.00 84.75 127 CYS A CA 1
ATOM 988 C C . CYS A 1 127 ? -15.408 -34.186 18.391 1.00 84.75 127 CYS A C 1
ATOM 990 O O . CYS A 1 127 ? -14.835 -34.622 19.393 1.00 84.75 127 CYS A O 1
ATOM 992 N N . LYS A 1 128 ? -15.226 -34.730 17.178 1.00 76.81 128 LYS A N 1
ATOM 993 C CA . LYS A 1 128 ? -14.354 -35.894 16.910 1.00 76.81 128 LYS A CA 1
ATOM 994 C C . LYS A 1 128 ? -12.888 -35.648 17.301 1.00 76.81 128 LYS A C 1
ATOM 996 O O . LYS A 1 128 ? -12.218 -36.579 17.727 1.00 76.81 128 LYS A O 1
ATOM 1001 N N . ASN A 1 129 ? -12.437 -34.391 17.256 1.00 71.00 129 ASN A N 1
ATOM 1002 C CA . ASN A 1 129 ? -11.092 -33.972 17.673 1.00 71.00 129 ASN A CA 1
ATOM 1003 C C . ASN A 1 129 ? -10.977 -33.718 19.192 1.00 71.00 129 ASN A C 1
ATOM 1005 O O . ASN A 1 129 ? -9.956 -33.232 19.660 1.00 71.00 129 ASN A O 1
ATOM 1009 N N . GLY A 1 130 ? -12.018 -34.018 19.978 1.00 74.88 130 GLY A N 1
ATOM 1010 C CA . GLY A 1 130 ? -11.984 -33.961 21.443 1.00 74.88 130 GLY A CA 1
ATOM 1011 C C . GLY A 1 130 ? -12.334 -32.608 22.069 1.00 74.88 130 GLY A C 1
ATOM 1012 O O . GLY A 1 130 ? -12.514 -32.557 23.287 1.00 74.88 130 GLY A O 1
ATOM 1013 N N . HIS A 1 131 ? -12.503 -31.542 21.279 1.00 83.81 131 HIS A N 1
ATOM 1014 C CA . HIS A 1 131 ? -12.932 -30.237 21.789 1.00 83.81 131 HIS A CA 1
ATOM 1015 C C . HIS A 1 131 ? -14.345 -30.317 22.366 1.00 83.81 131 HIS A C 1
ATOM 1017 O O . HIS A 1 131 ? -15.261 -30.796 21.693 1.00 83.81 131 HIS A O 1
ATOM 1023 N N . ARG A 1 132 ? -14.515 -29.819 23.595 1.00 85.94 132 ARG A N 1
ATOM 1024 C CA . ARG A 1 132 ? -15.812 -29.685 24.264 1.00 85.94 132 ARG A CA 1
ATOM 1025 C C . ARG A 1 132 ? -16.217 -28.217 24.278 1.00 85.94 132 ARG A C 1
ATOM 1027 O O . ARG A 1 132 ? -15.472 -27.379 24.771 1.00 85.94 132 ARG A O 1
ATOM 1034 N N . GLU A 1 133 ? -17.396 -27.912 23.755 1.00 86.44 133 GLU A N 1
ATOM 1035 C CA . GLU A 1 133 ? -17.951 -26.561 23.732 1.00 86.44 133 GLU A CA 1
ATOM 1036 C C . GLU A 1 133 ? -19.310 -26.527 24.433 1.00 86.44 133 GLU A C 1
ATOM 1038 O O . GLU A 1 133 ? -20.225 -27.279 24.099 1.00 86.44 133 GLU A O 1
ATOM 1043 N N . ARG A 1 134 ? -19.463 -25.629 25.408 1.00 90.06 134 ARG A N 1
ATOM 1044 C CA . ARG A 1 134 ? -20.755 -25.359 26.040 1.00 90.06 134 ARG A CA 1
ATOM 1045 C C . ARG A 1 134 ? -21.502 -24.324 25.207 1.00 90.06 134 ARG A C 1
ATOM 1047 O O . ARG A 1 134 ? -21.106 -23.162 25.164 1.00 90.06 134 ARG A O 1
ATOM 1054 N N . ARG A 1 135 ? -22.583 -24.722 24.535 1.00 89.69 135 ARG A N 1
ATOM 1055 C CA . ARG A 1 135 ? -23.334 -23.843 23.626 1.00 89.69 135 ARG A CA 1
ATOM 1056 C C . ARG A 1 135 ? -24.832 -23.934 23.835 1.00 89.69 135 ARG A C 1
ATOM 1058 O O . ARG A 1 135 ? -25.393 -24.970 24.179 1.00 89.69 135 ARG A O 1
ATOM 1065 N N . LYS A 1 136 ? -25.497 -22.814 23.584 1.00 92.12 136 LYS A N 1
ATOM 1066 C CA . LYS A 1 136 ? -26.951 -22.726 23.560 1.00 92.12 136 LYS A CA 1
ATOM 1067 C C . LYS A 1 136 ? -27.501 -23.527 22.377 1.00 92.12 136 LYS A C 1
ATOM 1069 O O . LYS A 1 136 ? -26.978 -23.405 21.271 1.00 92.12 136 LYS A O 1
ATOM 1074 N N . ILE A 1 137 ? -28.577 -24.288 22.577 1.00 91.00 137 ILE A N 1
ATOM 1075 C CA . ILE A 1 137 ? -29.205 -25.128 21.539 1.00 91.00 137 ILE A CA 1
ATOM 1076 C C . ILE A 1 137 ? -29.568 -24.297 20.295 1.00 91.00 137 ILE A C 1
ATOM 1078 O O . ILE A 1 137 ? -29.258 -24.701 19.175 1.00 91.00 137 ILE A O 1
ATOM 1082 N N . SER A 1 138 ? -30.134 -23.097 20.477 1.00 90.75 138 SER A N 1
ATOM 1083 C CA . SER A 1 138 ? -30.434 -22.165 19.377 1.00 90.75 138 SER A CA 1
ATOM 1084 C C . SER A 1 138 ? -29.210 -21.707 18.591 1.00 90.75 138 SER A C 1
ATOM 1086 O O . SER A 1 138 ? -29.303 -21.472 17.388 1.00 90.75 138 SER A O 1
ATOM 1088 N N . ASP A 1 139 ? -28.071 -21.556 19.259 1.00 87.31 139 ASP A N 1
ATOM 1089 C CA . ASP A 1 139 ? -26.855 -21.023 18.648 1.00 87.31 139 ASP A CA 1
ATOM 1090 C C . ASP A 1 139 ? -26.050 -22.137 17.984 1.00 87.31 139 ASP A C 1
ATOM 1092 O O . ASP A 1 139 ? -25.440 -21.910 16.941 1.00 87.31 139 ASP A O 1
ATOM 1096 N N . PHE A 1 140 ? -26.097 -23.353 18.537 1.00 90.12 140 PHE A N 1
ATOM 1097 C CA . PHE A 1 140 ? -25.618 -24.555 17.861 1.00 90.12 140 PHE A CA 1
ATOM 1098 C C . PHE A 1 140 ? -26.453 -24.842 16.610 1.00 90.12 140 PHE A C 1
ATOM 1100 O O . PHE A 1 140 ? -25.890 -25.040 15.546 1.00 90.12 140 PHE A O 1
ATOM 1107 N N . THR A 1 141 ? -27.783 -24.746 16.685 1.00 87.06 141 THR A N 1
ATOM 1108 C CA . THR A 1 141 ? -28.673 -24.928 15.520 1.00 87.06 141 THR A CA 1
ATOM 1109 C C . THR A 1 141 ? -28.320 -23.993 14.357 1.00 87.06 141 THR A C 1
ATOM 1111 O O . THR A 1 141 ? -28.380 -24.397 13.202 1.00 87.06 141 THR A O 1
ATOM 1114 N N . LYS A 1 142 ? -27.929 -22.741 14.638 1.00 84.69 142 LYS A N 1
ATOM 1115 C CA . LYS A 1 142 ? -27.508 -21.776 13.604 1.00 84.69 142 LYS A CA 1
ATOM 1116 C C . LYS A 1 142 ? -26.124 -22.070 13.016 1.00 84.69 142 LYS A C 1
ATOM 1118 O O . LYS A 1 142 ? -25.834 -21.620 11.913 1.00 84.69 142 LYS A O 1
ATOM 1123 N N . ALA A 1 143 ? -25.262 -22.759 13.761 1.00 83.44 143 ALA A N 1
ATOM 1124 C CA . ALA A 1 143 ? -23.898 -23.093 13.360 1.00 83.44 143 ALA A CA 1
ATOM 1125 C C . ALA A 1 143 ? -23.498 -24.457 13.962 1.00 83.44 143 ALA A C 1
ATOM 1127 O O . ALA A 1 143 ? -22.780 -24.478 14.975 1.00 83.44 143 ALA A O 1
ATOM 1128 N N . PRO A 1 144 ? -23.985 -25.573 13.375 1.00 84.25 144 PRO A N 1
ATOM 1129 C CA . PRO A 1 144 ? -23.907 -26.921 13.946 1.00 84.25 144 PRO A CA 1
ATOM 1130 C C . PRO A 1 144 ? -22.547 -27.577 13.672 1.00 84.25 144 PRO A C 1
ATOM 1132 O O . PRO A 1 144 ? -22.437 -28.650 13.090 1.00 84.25 144 PRO A O 1
ATOM 1135 N N . CYS A 1 145 ? -21.481 -26.881 14.057 1.00 80.62 145 CYS A N 1
ATOM 1136 C CA . CYS A 1 145 ? -20.099 -27.318 13.922 1.00 80.62 145 CYS A CA 1
ATOM 1137 C C . CYS A 1 145 ? -19.264 -26.812 15.104 1.00 80.62 145 CYS A C 1
ATOM 1139 O O . CYS A 1 145 ? -19.622 -25.822 15.749 1.00 80.62 145 CYS A O 1
ATOM 1141 N N . CYS A 1 146 ? -18.134 -27.467 15.370 1.00 80.62 146 CYS A N 1
ATOM 1142 C CA . CYS A 1 146 ? -17.217 -27.077 16.440 1.00 80.62 146 CYS A CA 1
ATOM 1143 C C . CYS A 1 146 ? -16.533 -25.744 16.110 1.00 80.62 146 CYS A C 1
ATOM 1145 O O . CYS A 1 146 ? -15.849 -25.640 15.089 1.00 80.62 146 CYS A O 1
ATOM 1147 N N . GLN A 1 147 ? -16.680 -24.735 16.973 1.00 74.25 147 GLN A N 1
ATOM 1148 C CA . GLN A 1 147 ? -16.111 -23.405 16.718 1.00 74.25 147 GLN A CA 1
ATOM 1149 C C . GLN A 1 147 ? -14.589 -23.363 16.899 1.00 74.25 147 GLN A C 1
ATOM 1151 O O . GLN A 1 147 ? -13.925 -22.591 16.217 1.00 74.25 147 GLN A O 1
ATOM 1156 N N . SER A 1 148 ? -14.019 -24.235 17.735 1.00 69.12 148 SER A N 1
ATOM 1157 C CA . SER A 1 148 ? -12.562 -24.363 17.873 1.00 69.12 148 SER A CA 1
ATOM 1158 C C . SER A 1 148 ? -11.935 -24.996 16.629 1.00 69.12 148 SER A C 1
ATOM 1160 O O . SER A 1 148 ? -10.981 -24.458 16.078 1.00 69.12 148 SER A O 1
ATOM 1162 N N . CYS A 1 149 ? -12.517 -26.083 16.102 1.00 64.06 149 CYS A N 1
ATOM 1163 C CA . CYS A 1 149 ? -12.060 -26.681 14.839 1.00 64.06 149 CYS A CA 1
ATOM 1164 C C . CYS A 1 149 ? -12.225 -25.732 13.649 1.00 64.06 149 CYS A C 1
ATOM 1166 O O . CYS A 1 149 ? -11.427 -25.785 12.719 1.00 64.06 149 CYS A O 1
ATOM 1168 N N . LYS A 1 150 ? -13.220 -24.841 13.695 1.00 59.56 150 LYS A N 1
ATOM 1169 C CA . LYS A 1 150 ? -13.437 -23.812 12.678 1.00 59.56 150 LYS A CA 1
ATOM 1170 C C . LYS A 1 150 ? -12.277 -22.813 12.577 1.00 59.56 150 LYS A C 1
ATOM 1172 O O . LYS A 1 150 ? -12.199 -22.132 11.570 1.00 59.56 150 LYS A O 1
ATOM 1177 N N . ASN A 1 151 ? -11.360 -22.720 13.539 1.00 57.12 151 ASN A N 1
ATOM 1178 C CA . ASN A 1 151 ? -10.204 -21.818 13.427 1.00 57.12 151 ASN A CA 1
ATOM 1179 C C . ASN A 1 151 ? -8.972 -22.466 12.771 1.00 57.12 151 ASN A C 1
ATOM 1181 O O . ASN A 1 151 ? -8.070 -21.748 12.351 1.00 57.12 151 ASN A O 1
ATOM 1185 N N . TYR A 1 152 ? -8.953 -23.794 12.624 1.00 58.59 152 TYR A N 1
ATOM 1186 C CA . TYR A 1 152 ? -7.847 -24.534 12.013 1.00 58.59 152 TYR A CA 1
ATOM 1187 C C . TYR A 1 152 ? -8.204 -24.925 10.584 1.00 58.59 152 TYR A C 1
ATOM 1189 O O . TYR A 1 152 ? -9.197 -25.618 10.346 1.00 58.59 152 TYR A O 1
ATOM 1197 N N . TYR A 1 153 ? -7.397 -24.492 9.619 1.00 59.94 153 TYR A N 1
ATOM 1198 C CA . TYR A 1 153 ? -7.765 -24.618 8.211 1.00 59.94 153 TYR A CA 1
ATOM 1199 C C . TYR A 1 153 ? -7.784 -26.069 7.708 1.00 59.94 153 TYR A C 1
ATOM 1201 O O . TYR A 1 153 ? -8.694 -26.433 6.965 1.00 59.94 153 TYR A O 1
ATOM 1209 N N . VAL A 1 154 ? -6.887 -26.940 8.194 1.00 55.09 154 VAL A N 1
ATOM 1210 C CA . VAL A 1 154 ? -6.879 -28.362 7.790 1.00 55.09 154 VAL A CA 1
ATOM 1211 C C . VAL A 1 154 ? -8.154 -29.112 8.197 1.00 55.09 154 VAL A C 1
ATOM 1213 O O . VAL A 1 154 ? -8.512 -30.116 7.587 1.00 55.09 154 VAL A O 1
ATOM 1216 N N . ASN A 1 155 ? -8.857 -28.618 9.221 1.00 57.34 155 ASN A N 1
ATOM 1217 C CA . ASN A 1 155 ? -10.118 -29.188 9.691 1.00 57.34 155 ASN A CA 1
ATOM 1218 C C . ASN A 1 155 ? -11.336 -28.637 8.929 1.00 57.34 155 ASN A C 1
ATOM 1220 O O . ASN A 1 155 ? -12.408 -29.237 8.990 1.00 57.34 155 ASN A O 1
ATOM 1224 N N . GLN A 1 156 ? -11.190 -27.502 8.236 1.00 60.38 156 GLN A N 1
ATOM 1225 C CA . GLN A 1 156 ? -12.221 -26.948 7.354 1.00 60.38 156 GLN A CA 1
ATOM 1226 C C . GLN A 1 156 ? -12.154 -27.556 5.953 1.00 60.38 156 GLN A C 1
ATOM 1228 O O . GLN A 1 156 ? -13.199 -27.786 5.349 1.00 60.38 156 GLN A O 1
ATOM 1233 N N . ASP A 1 157 ? -10.944 -27.817 5.456 1.00 68.75 157 ASP A N 1
ATOM 1234 C CA . ASP A 1 157 ? -10.724 -28.425 4.150 1.00 68.75 157 ASP A CA 1
ATOM 1235 C C . ASP A 1 157 ? -9.706 -29.577 4.237 1.00 68.75 157 ASP A C 1
ATOM 1237 O O . ASP A 1 157 ? -8.494 -29.369 4.108 1.00 68.75 157 ASP A O 1
ATOM 1241 N N . PRO A 1 158 ? -10.192 -30.818 4.429 1.00 68.75 158 PRO A N 1
ATOM 1242 C CA . PRO A 1 158 ? -9.347 -32.007 4.462 1.00 68.75 158 PRO A CA 1
ATOM 1243 C C . PRO A 1 158 ? -8.564 -32.233 3.162 1.00 68.75 158 PRO A C 1
ATOM 1245 O O . PRO A 1 158 ? -7.540 -32.920 3.186 1.00 68.75 158 PRO A O 1
ATOM 1248 N N . MET A 1 159 ? -9.022 -31.670 2.033 1.00 72.88 159 MET A N 1
ATOM 1249 C CA . MET A 1 159 ? -8.369 -31.839 0.734 1.00 72.88 159 MET A CA 1
ATOM 1250 C C . MET A 1 159 ? -7.004 -31.176 0.711 1.00 72.88 159 MET A C 1
ATOM 1252 O O . MET A 1 159 ? -6.088 -31.703 0.089 1.00 72.88 159 MET A O 1
ATOM 1256 N N . LEU A 1 160 ? -6.826 -30.074 1.441 1.00 80.00 160 LEU A N 1
ATOM 1257 C CA . LEU A 1 160 ? -5.538 -29.399 1.538 1.00 80.00 160 LEU A CA 1
ATOM 1258 C C . LEU A 1 160 ? -4.418 -30.358 1.951 1.00 80.00 160 LEU A C 1
ATOM 1260 O O . LEU A 1 160 ? -3.331 -30.308 1.384 1.00 80.00 160 LEU A O 1
ATOM 1264 N N . ARG A 1 161 ? -4.697 -31.277 2.886 1.00 82.25 161 ARG A N 1
ATOM 1265 C CA . ARG A 1 161 ? -3.731 -32.286 3.343 1.00 82.25 161 ARG A CA 1
ATOM 1266 C C . ARG A 1 161 ? -3.260 -33.187 2.201 1.00 82.25 161 ARG A C 1
ATOM 1268 O O . ARG A 1 161 ? -2.108 -33.598 2.188 1.00 82.25 161 ARG A O 1
ATOM 1275 N N . THR A 1 162 ? -4.133 -33.484 1.240 1.00 82.38 162 THR A N 1
ATOM 1276 C CA . THR A 1 162 ? -3.803 -34.295 0.056 1.00 82.38 162 THR A CA 1
ATOM 1277 C C . THR A 1 162 ? -2.794 -33.603 -0.857 1.00 82.38 162 THR A C 1
ATOM 1279 O O . THR A 1 162 ? -2.029 -34.280 -1.538 1.00 82.38 162 THR A O 1
ATOM 1282 N N . PHE A 1 163 ? -2.780 -32.271 -0.859 1.00 86.25 163 PHE A N 1
ATOM 1283 C CA . PHE A 1 163 ? -1.906 -31.466 -1.702 1.00 86.25 163 PHE A CA 1
ATOM 1284 C C . PHE A 1 163 ? -0.809 -30.751 -0.910 1.00 86.25 163 PHE A C 1
ATOM 1286 O O . PHE A 1 163 ? -0.130 -29.905 -1.468 1.00 86.25 163 PHE A O 1
ATOM 1293 N N . TRP A 1 164 ? -0.626 -31.037 0.378 1.00 86.94 164 TRP A N 1
ATOM 1294 C CA . TRP A 1 164 ? 0.313 -30.309 1.230 1.00 86.94 164 TRP A CA 1
ATOM 1295 C C . TRP A 1 164 ? 1.767 -30.722 0.964 1.00 86.94 164 TRP A C 1
ATOM 1297 O O . TRP A 1 164 ? 2.098 -31.905 1.039 1.00 86.94 164 TRP A O 1
ATOM 1307 N N . ASP A 1 165 ? 2.656 -29.758 0.690 1.00 86.56 165 ASP A N 1
ATOM 1308 C CA . ASP A 1 165 ? 4.101 -30.027 0.620 1.00 86.56 165 ASP A CA 1
ATOM 1309 C C . ASP A 1 165 ? 4.721 -29.915 2.021 1.00 86.56 165 ASP A C 1
ATOM 1311 O O . ASP A 1 165 ? 5.130 -28.845 2.475 1.00 86.56 165 ASP A O 1
ATOM 1315 N N . GLU A 1 166 ? 4.749 -31.044 2.723 1.00 81.50 166 GLU A N 1
ATOM 1316 C CA . GLU A 1 166 ? 5.208 -31.161 4.108 1.00 81.50 166 GLU A CA 1
ATOM 1317 C C . GLU A 1 166 ? 6.643 -30.644 4.320 1.00 81.50 166 GLU A C 1
ATOM 1319 O O . GLU A 1 166 ? 6.946 -30.016 5.333 1.00 81.50 166 GLU A O 1
ATOM 1324 N N . GLU A 1 167 ? 7.544 -30.885 3.368 1.00 78.56 167 GLU A N 1
ATOM 1325 C CA . GLU A 1 167 ? 8.962 -30.560 3.525 1.00 78.56 167 GLU A CA 1
ATOM 1326 C C . GLU A 1 167 ? 9.235 -29.066 3.326 1.00 78.56 167 GLU A C 1
ATOM 1328 O O . GLU A 1 167 ? 10.004 -28.468 4.086 1.00 78.56 167 GLU A O 1
ATOM 1333 N N . ARG A 1 168 ? 8.579 -28.442 2.338 1.00 76.56 168 ARG A N 1
ATOM 1334 C CA . ARG A 1 168 ? 8.729 -27.003 2.073 1.00 76.56 168 ARG A CA 1
ATOM 1335 C C . ARG A 1 168 ? 8.017 -26.148 3.106 1.00 76.56 168 ARG A C 1
ATOM 1337 O O . ARG A 1 168 ? 8.632 -25.234 3.643 1.00 76.56 168 ARG A O 1
ATOM 1344 N N . ASN A 1 169 ? 6.777 -26.487 3.454 1.00 81.38 169 ASN A N 1
ATOM 1345 C CA . ASN A 1 169 ? 6.051 -25.730 4.472 1.00 81.38 169 ASN A CA 1
ATOM 1346 C C . ASN A 1 169 ? 6.764 -25.789 5.828 1.00 81.38 169 ASN A C 1
ATOM 1348 O O . ASN A 1 169 ? 6.931 -24.757 6.472 1.00 81.38 169 ASN A O 1
ATOM 1352 N N . ARG A 1 170 ? 7.306 -26.951 6.221 1.00 79.31 170 ARG A N 1
ATOM 1353 C CA . ARG A 1 170 ? 8.098 -27.069 7.455 1.00 79.31 170 ARG A CA 1
ATOM 1354 C C . ARG A 1 170 ? 9.363 -26.208 7.432 1.00 79.31 170 ARG A C 1
ATOM 1356 O O . ARG A 1 170 ? 9.720 -25.640 8.461 1.00 79.31 170 ARG A O 1
ATOM 1363 N N . ARG A 1 171 ? 10.041 -26.100 6.281 1.00 74.44 171 ARG A N 1
ATOM 1364 C CA . ARG A 1 171 ? 11.227 -25.238 6.116 1.00 74.44 171 ARG A CA 1
ATOM 1365 C C . ARG A 1 171 ? 10.895 -23.762 6.339 1.00 74.44 171 ARG A C 1
ATOM 1367 O O . ARG A 1 171 ? 11.694 -23.060 6.951 1.00 74.44 171 ARG A O 1
ATOM 1374 N N . ASP A 1 172 ? 9.711 -23.341 5.911 1.00 72.06 172 ASP A N 1
ATOM 1375 C CA . ASP A 1 172 ? 9.239 -21.961 6.037 1.00 72.06 172 ASP A CA 1
ATOM 1376 C C . ASP A 1 172 ? 8.483 -21.702 7.357 1.00 72.06 172 ASP A C 1
ATOM 1378 O O . ASP A 1 172 ? 7.902 -20.636 7.554 1.00 72.06 172 ASP A O 1
ATOM 1382 N N . GLY A 1 173 ? 8.521 -22.657 8.299 1.00 72.44 173 GLY A N 1
ATOM 1383 C CA . GLY A 1 173 ? 7.903 -22.531 9.623 1.00 72.44 173 GLY A CA 1
ATOM 1384 C C . GLY A 1 173 ? 6.376 -22.648 9.616 1.00 72.44 173 GLY A C 1
ATOM 1385 O O . GLY A 1 173 ? 5.724 -22.198 10.557 1.00 72.44 173 GLY A O 1
ATOM 1386 N N . ILE A 1 174 ? 5.807 -23.234 8.563 1.00 75.31 174 ILE A N 1
ATOM 1387 C CA . ILE A 1 174 ? 4.370 -23.392 8.349 1.00 75.31 174 ILE A CA 1
ATOM 1388 C C . ILE A 1 174 ? 3.981 -24.835 8.683 1.00 75.31 174 ILE A C 1
ATOM 1390 O O . ILE A 1 174 ? 4.303 -25.771 7.952 1.00 75.31 174 ILE A O 1
ATOM 1394 N N . ASP A 1 175 ? 3.275 -25.017 9.794 1.00 73.88 175 ASP A N 1
ATOM 1395 C CA . ASP A 1 175 ? 2.769 -26.317 10.234 1.00 73.88 175 ASP A CA 1
ATOM 1396 C C . ASP A 1 175 ? 1.266 -26.437 9.944 1.00 73.88 175 ASP A C 1
ATOM 1398 O O . ASP A 1 175 ? 0.465 -25.584 10.327 1.00 73.88 175 ASP A O 1
ATOM 1402 N N . LEU A 1 176 ? 0.891 -27.513 9.249 1.00 70.75 176 LEU A N 1
ATOM 1403 C CA . LEU A 1 176 ? -0.474 -27.794 8.813 1.00 70.75 176 LEU A CA 1
ATOM 1404 C C . LEU A 1 176 ? -1.447 -27.965 9.987 1.00 70.75 176 LEU A C 1
ATOM 1406 O O . LEU A 1 176 ? -2.609 -27.569 9.882 1.00 70.75 176 LEU A O 1
ATOM 1410 N N . GLU A 1 177 ? -0.983 -28.549 11.094 1.00 66.69 177 GLU A N 1
ATOM 1411 C CA . GLU A 1 177 ? -1.821 -28.852 12.261 1.00 66.69 177 GLU A CA 1
ATOM 1412 C C . GLU A 1 177 ? -2.069 -27.610 13.135 1.00 66.69 177 GLU A C 1
ATOM 1414 O O . GLU A 1 177 ? -3.026 -27.571 13.909 1.00 66.69 177 GLU A O 1
ATOM 1419 N N . THR A 1 178 ? -1.252 -26.564 12.973 1.00 63.94 178 THR A N 1
ATOM 1420 C CA . THR A 1 178 ? -1.358 -25.288 13.700 1.00 63.94 178 THR A CA 1
ATOM 1421 C C . THR A 1 178 ? -1.685 -24.095 12.791 1.00 63.94 178 THR A C 1
ATOM 1423 O O . THR A 1 178 ? -1.749 -22.959 13.263 1.00 63.94 178 THR A O 1
ATOM 1426 N N . LEU A 1 179 ? -1.960 -24.336 11.501 1.00 63.53 179 LEU A N 1
ATOM 1427 C CA . LEU A 1 179 ? -2.200 -23.299 10.496 1.00 63.53 179 LEU A CA 1
ATOM 1428 C C . LEU A 1 179 ? -3.478 -22.487 10.782 1.00 63.53 179 LEU A C 1
ATOM 1430 O O . LEU A 1 179 ? -4.604 -22.953 10.560 1.00 63.53 179 LEU A O 1
ATOM 1434 N N . ILE A 1 180 ? -3.288 -21.233 11.204 1.00 59.84 180 ILE A N 1
ATOM 1435 C CA . ILE A 1 180 ? -4.329 -20.203 11.334 1.00 59.84 180 ILE A CA 1
ATOM 1436 C C . ILE A 1 180 ? -4.172 -19.239 10.154 1.00 59.84 180 ILE A C 1
ATOM 1438 O O . ILE A 1 180 ? -3.221 -18.463 10.119 1.00 59.84 180 ILE A O 1
ATOM 1442 N N . ILE A 1 181 ? -5.088 -19.268 9.182 1.00 54.22 181 ILE A N 1
ATOM 1443 C CA . ILE A 1 181 ? -4.979 -18.409 7.993 1.00 54.22 181 ILE A CA 1
ATOM 1444 C C . ILE A 1 181 ? -5.154 -16.932 8.351 1.00 54.22 181 ILE A C 1
ATOM 1446 O O . ILE A 1 181 ? -6.227 -16.504 8.784 1.00 54.22 181 ILE A O 1
ATOM 1450 N N . ARG A 1 182 ? -4.139 -16.128 8.029 1.00 55.75 182 ARG A N 1
ATOM 1451 C CA . ARG A 1 182 ? -4.279 -14.699 7.732 1.00 55.75 182 ARG A CA 1
ATOM 1452 C C . ARG A 1 182 ? -4.367 -14.531 6.209 1.00 55.75 182 ARG A C 1
ATOM 1454 O O . ARG A 1 182 ? -3.775 -15.301 5.460 1.00 55.75 182 ARG A O 1
ATOM 1461 N N . HIS A 1 183 ? -5.082 -13.506 5.734 1.00 51.94 183 HIS A N 1
ATOM 1462 C CA . HIS A 1 183 ? -5.416 -13.252 4.312 1.00 51.94 183 HIS A CA 1
ATOM 1463 C C . HIS A 1 183 ? -4.224 -13.140 3.321 1.00 51.94 183 HIS A C 1
ATOM 1465 O O . HIS A 1 183 ? -4.421 -12.770 2.170 1.00 51.94 183 HIS A O 1
ATOM 1471 N N . ARG A 1 184 ? -2.975 -13.393 3.735 1.00 59.16 184 ARG A N 1
ATOM 1472 C CA . ARG A 1 184 ? -1.767 -13.238 2.906 1.00 59.16 184 ARG A CA 1
ATOM 1473 C C . ARG A 1 184 ? -0.726 -14.344 3.072 1.00 59.16 184 ARG A C 1
ATOM 1475 O O . ARG A 1 184 ? 0.346 -14.226 2.481 1.00 59.16 184 ARG A O 1
ATOM 1482 N N . ASP A 1 185 ? -1.015 -15.385 3.846 1.00 69.50 185 ASP A N 1
ATOM 1483 C CA . ASP A 1 185 ? -0.038 -16.447 4.085 1.00 69.50 185 ASP A CA 1
ATOM 1484 C C . ASP A 1 185 ? 0.170 -17.274 2.809 1.00 69.50 185 ASP A C 1
ATOM 1486 O O . ASP A 1 185 ? -0.794 -17.646 2.131 1.00 69.50 185 ASP A O 1
ATOM 1490 N N . ILE A 1 186 ? 1.434 -17.527 2.465 1.00 79.94 186 ILE A N 1
ATOM 1491 C CA . ILE A 1 186 ? 1.830 -18.328 1.304 1.00 79.94 186 ILE A CA 1
ATOM 1492 C C . ILE A 1 186 ? 1.979 -19.774 1.769 1.00 79.94 186 ILE A C 1
ATOM 1494 O O . ILE A 1 186 ? 2.764 -20.043 2.666 1.00 79.94 186 ILE A O 1
ATOM 1498 N N . ILE A 1 187 ? 1.233 -20.690 1.158 1.00 84.81 187 ILE A N 1
ATOM 1499 C CA . ILE A 1 187 ? 1.294 -22.129 1.420 1.00 84.81 187 ILE A CA 1
ATOM 1500 C C . ILE A 1 187 ? 1.883 -22.858 0.212 1.00 84.81 187 ILE A C 1
ATOM 1502 O O . ILE A 1 187 ? 1.607 -22.507 -0.941 1.00 84.81 187 ILE A O 1
ATOM 1506 N N . HIS A 1 188 ? 2.685 -23.885 0.476 1.00 87.62 188 HIS A N 1
ATOM 1507 C CA . HIS A 1 188 ? 3.317 -24.719 -0.541 1.00 87.62 188 HIS A CA 1
ATOM 1508 C C . HIS A 1 188 ? 2.519 -26.004 -0.757 1.00 87.62 188 HIS A C 1
ATOM 1510 O O . HIS A 1 188 ? 2.146 -26.695 0.190 1.00 87.62 188 HIS A O 1
ATOM 1516 N N . LEU A 1 189 ? 2.239 -26.322 -2.015 1.00 87.88 189 LEU A N 1
ATOM 1517 C CA . LEU A 1 189 ? 1.367 -27.420 -2.402 1.00 87.88 189 LEU A CA 1
ATOM 1518 C C . LEU A 1 189 ? 2.038 -28.298 -3.461 1.00 87.88 189 LEU A C 1
ATOM 1520 O O . LEU A 1 189 ? 2.815 -27.810 -4.279 1.00 87.88 189 LEU A O 1
ATOM 1524 N N . SER A 1 190 ? 1.729 -29.590 -3.446 1.00 86.81 190 SER A N 1
ATOM 1525 C CA . SER A 1 190 ? 2.239 -30.622 -4.344 1.00 86.81 190 SER A CA 1
ATOM 1526 C C . SER A 1 190 ? 1.092 -31.517 -4.797 1.00 86.81 190 SER A C 1
ATOM 1528 O O . SER A 1 190 ? 0.336 -32.036 -3.982 1.00 86.81 190 SER A O 1
ATOM 1530 N N . CYS A 1 191 ? 0.945 -31.724 -6.103 1.00 87.12 191 CYS A N 1
ATOM 1531 C CA . CYS A 1 191 ? -0.096 -32.590 -6.636 1.00 87.12 191 CYS A CA 1
ATOM 1532 C C . CYS A 1 191 ? 0.324 -34.059 -6.545 1.00 87.12 191 CYS A C 1
ATOM 1534 O O . CYS A 1 191 ? 1.303 -34.419 -7.184 1.00 87.12 191 CYS A O 1
ATOM 1536 N N . PRO A 1 192 ? -0.439 -34.943 -5.884 1.00 82.75 192 PRO A N 1
ATOM 1537 C CA . PRO A 1 192 ? -0.094 -36.365 -5.820 1.00 82.75 192 PRO A CA 1
ATOM 1538 C C . PRO A 1 192 ? -0.360 -37.127 -7.130 1.00 82.75 192 PRO A C 1
ATOM 1540 O O . PRO A 1 192 ? 0.010 -38.288 -7.243 1.00 82.75 192 PRO A O 1
ATOM 1543 N N . ASN A 1 193 ? -1.041 -36.513 -8.107 1.00 84.38 193 ASN A N 1
ATOM 1544 C CA . ASN A 1 193 ? -1.352 -37.143 -9.396 1.00 84.38 193 ASN A CA 1
ATOM 1545 C C . ASN A 1 193 ? -0.342 -36.802 -10.505 1.00 84.38 193 ASN A C 1
ATOM 1547 O O . ASN A 1 193 ? -0.152 -37.600 -11.415 1.00 84.38 193 ASN A O 1
ATOM 1551 N N . CYS A 1 194 ? 0.272 -35.615 -10.472 1.00 78.38 194 CYS A N 1
ATOM 1552 C CA . CYS A 1 194 ? 1.205 -35.166 -11.519 1.00 78.38 194 CYS A CA 1
ATOM 1553 C C . CYS A 1 194 ? 2.520 -34.594 -10.976 1.00 78.38 194 CYS A C 1
ATOM 1555 O O . CYS A 1 194 ? 3.306 -34.052 -11.746 1.00 78.38 194 CYS A O 1
ATOM 1557 N N . ASP A 1 195 ? 2.725 -34.649 -9.658 1.00 76.81 195 ASP A N 1
ATOM 1558 C CA . ASP A 1 195 ? 3.892 -34.124 -8.941 1.00 76.81 195 ASP A CA 1
ATOM 1559 C C . ASP A 1 195 ? 4.172 -32.626 -9.150 1.00 76.81 195 ASP A C 1
ATOM 1561 O O . ASP A 1 195 ? 5.203 -32.108 -8.721 1.00 76.81 195 ASP A O 1
ATOM 1565 N N . TYR A 1 196 ? 3.239 -31.891 -9.767 1.00 81.88 196 TYR A N 1
ATOM 1566 C CA . TYR A 1 196 ? 3.343 -30.448 -9.924 1.00 81.88 196 TYR A CA 1
ATOM 1567 C C . TYR A 1 196 ? 3.315 -29.768 -8.556 1.00 81.88 196 TYR A C 1
ATOM 1569 O O . TYR A 1 196 ? 2.369 -29.954 -7.786 1.00 81.88 196 TYR A O 1
ATOM 1577 N N . LYS A 1 197 ? 4.332 -28.951 -8.276 1.00 83.56 197 LYS A N 1
ATOM 1578 C CA . LYS A 1 197 ? 4.465 -28.183 -7.038 1.00 83.56 197 LYS A CA 1
ATOM 1579 C C . LYS A 1 197 ? 4.238 -26.703 -7.300 1.00 83.56 197 LYS A C 1
ATOM 1581 O O . LYS A 1 197 ? 4.742 -26.152 -8.277 1.00 83.56 197 LYS A O 1
ATOM 1586 N N . TRP A 1 198 ? 3.499 -26.041 -6.419 1.00 85.06 198 TRP A N 1
ATOM 1587 C CA . TRP A 1 198 ? 3.217 -24.614 -6.526 1.00 85.06 198 TRP A CA 1
ATOM 1588 C C . TRP A 1 198 ? 3.108 -23.954 -5.155 1.00 85.06 198 TRP A C 1
ATOM 1590 O O . TRP A 1 198 ? 2.969 -24.614 -4.131 1.00 85.06 198 TRP A O 1
ATOM 1600 N N . ALA A 1 199 ? 3.190 -22.628 -5.140 1.00 84.00 199 ALA A N 1
ATOM 1601 C CA . ALA A 1 199 ? 2.938 -21.824 -3.956 1.00 84.00 199 ALA A CA 1
ATOM 1602 C C . ALA A 1 199 ? 1.739 -20.924 -4.231 1.00 84.00 199 ALA A C 1
ATOM 1604 O O . ALA A 1 199 ? 1.680 -20.264 -5.272 1.00 84.00 199 ALA A O 1
ATOM 1605 N N . TRP A 1 200 ? 0.788 -20.890 -3.309 1.00 84.19 200 TRP A N 1
ATOM 1606 C CA . TRP A 1 200 ? -0.387 -20.034 -3.404 1.00 84.19 200 TRP A CA 1
ATOM 1607 C C . TRP A 1 200 ? -0.592 -19.268 -2.114 1.00 84.19 200 TRP A C 1
ATOM 1609 O O . TRP A 1 200 ? -0.270 -19.746 -1.034 1.00 84.19 200 TRP A O 1
ATOM 1619 N N . GLN A 1 201 ? -1.186 -18.082 -2.231 1.00 79.38 201 GLN A N 1
ATOM 1620 C CA . GLN A 1 201 ? -1.862 -17.489 -1.086 1.00 79.38 201 GLN A CA 1
ATOM 1621 C C . GLN A 1 201 ? -2.972 -18.435 -0.639 1.00 79.38 201 GLN A C 1
ATOM 1623 O O . GLN A 1 201 ? -3.684 -19.005 -1.469 1.00 79.38 201 GLN A O 1
ATOM 1628 N N . SER A 1 202 ? -3.115 -18.591 0.667 1.00 71.44 202 SER A N 1
ATOM 1629 C CA . SER A 1 202 ? -4.054 -19.524 1.285 1.00 71.44 202 SER A CA 1
ATOM 1630 C C . SER A 1 202 ? -5.514 -19.348 0.817 1.00 71.44 202 SER A C 1
ATOM 1632 O O . SER A 1 202 ? -6.248 -20.333 0.728 1.00 71.44 202 SER A O 1
ATOM 1634 N N . GLU A 1 203 ? -5.919 -18.138 0.404 1.00 70.25 203 GLU A N 1
ATOM 1635 C CA . GLU A 1 203 ? -7.236 -17.852 -0.194 1.00 70.25 203 GLU A CA 1
ATOM 1636 C C . GLU A 1 203 ? -7.447 -18.467 -1.588 1.00 70.25 203 GLU A C 1
ATOM 1638 O O . GLU A 1 203 ? -8.543 -18.935 -1.889 1.00 70.25 203 GLU A O 1
ATOM 1643 N N . ASN A 1 204 ? -6.399 -18.571 -2.413 1.00 76.19 204 ASN A N 1
ATOM 1644 C CA . ASN A 1 204 ? -6.511 -19.139 -3.761 1.00 76.19 204 ASN A CA 1
ATOM 1645 C C . ASN A 1 204 ? -6.818 -20.642 -3.726 1.00 76.19 204 ASN A C 1
ATOM 1647 O O . ASN A 1 204 ? -7.504 -21.147 -4.612 1.00 76.19 204 ASN A O 1
ATOM 1651 N N . TRP A 1 205 ? -6.344 -21.363 -2.704 1.00 79.38 205 TRP A N 1
ATOM 1652 C CA . TRP A 1 205 ? -6.709 -22.770 -2.512 1.00 79.38 205 TRP A CA 1
ATOM 1653 C C . TRP A 1 205 ? -8.217 -22.921 -2.261 1.00 79.38 205 TRP A C 1
ATOM 1655 O O . TRP A 1 205 ? -8.867 -23.738 -2.915 1.00 79.38 205 TRP A O 1
ATOM 1665 N N . LYS A 1 206 ? -8.776 -22.051 -1.408 1.00 67.12 206 LYS A N 1
ATOM 1666 C CA . LYS A 1 206 ? -10.191 -22.043 -1.004 1.00 67.12 206 LYS A CA 1
ATOM 1667 C C . LYS A 1 206 ? -11.167 -21.803 -2.158 1.00 67.12 206 LYS A C 1
ATOM 1669 O O . LYS A 1 206 ? -12.332 -22.172 -2.069 1.00 67.12 206 LYS A O 1
ATOM 1674 N N . GLU A 1 207 ? -10.735 -21.139 -3.222 1.00 69.81 207 GLU A N 1
ATOM 1675 C CA . GLU A 1 207 ? -11.604 -20.852 -4.368 1.00 69.81 207 GLU A CA 1
ATOM 1676 C C . GLU A 1 207 ? -11.563 -21.948 -5.437 1.00 69.81 207 GLU A C 1
ATOM 1678 O O . GLU A 1 207 ? -12.510 -22.090 -6.207 1.00 69.81 207 GLU A O 1
ATOM 1683 N N . ARG A 1 208 ? -10.469 -22.716 -5.511 1.00 75.88 208 ARG A N 1
ATOM 1684 C CA . ARG A 1 208 ? -10.124 -23.491 -6.714 1.00 75.88 208 ARG A CA 1
ATOM 1685 C C . ARG A 1 208 ? -10.095 -25.002 -6.487 1.00 75.88 208 ARG A C 1
ATOM 1687 O O . ARG A 1 208 ? -10.466 -25.725 -7.402 1.00 75.88 208 ARG A O 1
ATOM 1694 N N . HIS A 1 209 ? -9.682 -25.471 -5.303 1.00 80.81 209 HIS A N 1
ATOM 1695 C CA . HIS A 1 209 ? -9.685 -26.882 -4.858 1.00 80.81 209 HIS A CA 1
ATOM 1696 C C . HIS A 1 209 ? -9.166 -27.939 -5.860 1.00 80.81 209 HIS A C 1
ATOM 1698 O O . HIS A 1 209 ? -9.537 -29.108 -5.788 1.00 80.81 209 HIS A O 1
ATOM 1704 N N . CYS A 1 210 ? -8.301 -27.572 -6.804 1.00 83.56 210 CYS A N 1
ATOM 1705 C CA . CYS A 1 210 ? -7.720 -28.513 -7.755 1.00 83.56 210 CYS A CA 1
ATOM 1706 C C . CYS A 1 210 ? -6.298 -28.107 -8.133 1.00 83.56 210 CYS A C 1
ATOM 1708 O O . CYS A 1 210 ? -5.926 -26.931 -8.081 1.00 83.56 210 CYS A O 1
ATOM 1710 N N . CYS A 1 211 ? -5.502 -29.082 -8.564 1.00 85.75 211 CYS A N 1
ATOM 1711 C CA . CYS A 1 211 ? -4.191 -28.829 -9.136 1.00 85.75 211 CYS A CA 1
ATOM 1712 C C . CYS A 1 211 ? -4.329 -27.921 -10.373 1.00 85.75 211 CYS A C 1
ATOM 1714 O O . CYS A 1 211 ? -5.046 -28.287 -11.308 1.00 85.75 211 CYS A O 1
ATOM 1716 N N . PRO A 1 212 ? -3.626 -26.776 -10.435 1.00 82.75 212 PRO A N 1
ATOM 1717 C CA . PRO A 1 212 ? -3.728 -25.857 -11.570 1.00 82.75 212 PRO A CA 1
ATOM 1718 C C . PRO A 1 212 ? -3.075 -26.386 -12.855 1.00 82.75 212 PRO A C 1
ATOM 1720 O O . PRO A 1 212 ? -3.278 -25.807 -13.918 1.00 82.75 212 PRO A O 1
ATOM 1723 N N . HIS A 1 213 ? -2.296 -27.468 -12.765 1.00 82.62 213 HIS A N 1
ATOM 1724 C CA . HIS A 1 213 ? -1.644 -28.117 -13.904 1.00 82.62 213 HIS A CA 1
ATOM 1725 C C . HIS A 1 213 ? -2.530 -29.205 -14.521 1.00 82.62 213 HIS A C 1
ATOM 1727 O O . HIS A 1 213 ? -3.009 -29.046 -15.640 1.00 82.62 213 HIS A O 1
ATOM 1733 N N . CYS A 1 214 ? -2.820 -30.279 -13.781 1.00 82.94 214 CYS A N 1
ATOM 1734 C CA . CYS A 1 214 ? -3.570 -31.420 -14.319 1.00 82.94 214 CYS A CA 1
ATOM 1735 C C . CYS A 1 214 ? -5.077 -31.406 -14.013 1.00 82.94 214 CYS A C 1
ATOM 1737 O O . CYS A 1 214 ? -5.808 -32.256 -14.514 1.00 82.94 214 CYS A O 1
ATOM 1739 N N . GLY A 1 215 ? -5.554 -30.487 -13.168 1.00 82.31 215 GLY A N 1
ATOM 1740 C CA . GLY A 1 215 ? -6.962 -30.412 -12.765 1.00 82.31 215 GLY A CA 1
ATOM 1741 C C . GLY A 1 215 ? -7.372 -31.463 -11.732 1.00 82.31 215 GLY A C 1
ATOM 1742 O O . GLY A 1 215 ? -8.555 -31.577 -11.419 1.00 82.31 215 GLY A O 1
ATOM 1743 N N . TYR A 1 216 ? -6.427 -32.238 -11.190 1.00 88.50 216 TYR A N 1
ATOM 1744 C CA . TYR A 1 216 ? -6.719 -33.219 -10.148 1.00 88.50 216 TYR A CA 1
ATOM 1745 C C . TYR A 1 216 ? -7.220 -32.525 -8.883 1.00 88.50 216 TYR A C 1
ATOM 1747 O O . TYR A 1 216 ? -6.512 -31.693 -8.317 1.00 88.50 216 TYR A O 1
ATOM 1755 N N . ASP A 1 217 ? -8.418 -32.881 -8.436 1.00 85.62 217 ASP A N 1
ATOM 1756 C CA . ASP A 1 217 ? -9.043 -32.344 -7.222 1.00 85.62 217 ASP A CA 1
ATOM 1757 C C . ASP A 1 217 ? -9.024 -33.342 -6.061 1.00 85.62 217 ASP A C 1
ATOM 1759 O O . ASP A 1 217 ? -9.658 -33.090 -5.055 1.00 85.62 217 ASP A O 1
ATOM 1763 N N . GLY A 1 218 ? -8.324 -34.478 -6.180 1.00 79.56 218 GLY A N 1
ATOM 1764 C CA . GLY A 1 218 ? -8.317 -35.534 -5.159 1.00 79.56 218 GLY A CA 1
ATOM 1765 C C . GLY A 1 218 ? -9.348 -36.642 -5.381 1.00 79.56 218 GLY A C 1
ATOM 1766 O O . GLY A 1 218 ? -9.315 -37.644 -4.669 1.00 79.56 218 GLY A O 1
ATOM 1767 N N . THR A 1 219 ? -10.230 -36.510 -6.378 1.00 81.50 219 THR A N 1
ATOM 1768 C CA . THR A 1 219 ? -11.201 -37.550 -6.751 1.00 81.50 219 THR A CA 1
ATOM 1769 C C . THR A 1 219 ? -10.885 -38.193 -8.103 1.00 81.50 219 THR A C 1
ATOM 1771 O O . THR A 1 219 ? -10.277 -37.587 -8.993 1.00 81.50 219 THR A O 1
ATOM 1774 N N . GLU A 1 220 ? -11.322 -39.439 -8.288 1.00 80.56 220 GLU A N 1
ATOM 1775 C CA . GLU A 1 220 ? -11.089 -40.195 -9.519 1.00 80.56 220 GLU A CA 1
ATOM 1776 C C . GLU A 1 220 ? -11.760 -39.522 -10.737 1.00 80.56 220 GLU A C 1
ATOM 1778 O O . GLU A 1 220 ? -12.900 -39.041 -10.688 1.00 80.56 220 GLU A O 1
ATOM 1783 N N . GLY A 1 221 ? -11.020 -39.430 -11.846 1.00 81.25 221 GLY A N 1
ATOM 1784 C CA . GLY A 1 221 ? -11.479 -38.800 -13.090 1.00 81.25 221 GLY A CA 1
ATOM 1785 C C . GLY A 1 221 ? -11.569 -37.264 -13.074 1.00 81.25 221 GLY A C 1
ATOM 1786 O O . GLY A 1 221 ? -12.003 -36.679 -14.069 1.00 81.25 221 GLY A O 1
ATOM 1787 N N . SER A 1 222 ? -11.151 -36.597 -11.993 1.00 85.94 222 SER A N 1
ATOM 1788 C CA . SER A 1 222 ? -11.221 -35.131 -11.842 1.00 85.94 222 SER A CA 1
ATOM 1789 C C . SER A 1 222 ? -10.423 -34.345 -12.874 1.00 85.94 222 SER A C 1
ATOM 1791 O O . SER A 1 222 ? -10.919 -33.347 -13.388 1.00 85.94 222 SER A O 1
ATOM 1793 N N . CYS A 1 223 ? -9.260 -34.853 -13.283 1.00 82.81 223 CYS A N 1
ATOM 1794 C CA . CYS A 1 223 ? -8.429 -34.224 -14.313 1.00 82.81 223 CYS A CA 1
ATOM 1795 C C . CYS A 1 223 ? -9.192 -33.970 -15.622 1.00 82.81 223 CYS A C 1
ATOM 1797 O O . CYS A 1 223 ? -8.988 -32.962 -16.286 1.00 82.81 223 CYS A O 1
ATOM 1799 N N . ASN A 1 224 ? -10.106 -34.872 -15.996 1.00 80.75 224 ASN A N 1
ATOM 1800 C CA . ASN A 1 224 ? -10.905 -34.715 -17.212 1.00 80.75 224 ASN A CA 1
ATOM 1801 C C . ASN A 1 224 ? -12.051 -33.721 -17.018 1.00 80.75 224 ASN A C 1
ATOM 1803 O O . ASN A 1 224 ? -12.359 -32.968 -17.937 1.00 80.75 224 ASN A O 1
ATOM 1807 N N . ARG A 1 225 ? -12.672 -33.708 -15.831 1.00 84.50 225 ARG A N 1
ATOM 1808 C CA . ARG A 1 225 ? -13.761 -32.774 -15.506 1.00 84.50 225 ARG A CA 1
ATOM 1809 C C . ARG A 1 225 ? -13.262 -31.334 -15.416 1.00 84.50 225 ARG A C 1
ATOM 1811 O O . ARG A 1 225 ? -13.927 -30.432 -15.909 1.00 84.50 225 ARG A O 1
ATOM 1818 N N . ASN A 1 226 ? -12.072 -31.144 -14.854 1.00 82.81 226 ASN A N 1
ATOM 1819 C CA . ASN A 1 226 ? -11.479 -29.830 -14.613 1.00 82.81 226 ASN A CA 1
ATOM 1820 C C . ASN A 1 226 ? -10.556 -29.371 -15.757 1.00 82.81 226 ASN A C 1
ATOM 1822 O O . ASN A 1 226 ? -9.955 -28.306 -15.663 1.00 82.81 226 ASN A O 1
ATOM 1826 N N . ARG A 1 227 ? -10.466 -30.137 -16.853 1.00 78.06 227 ARG A N 1
ATOM 1827 C CA . ARG A 1 227 ? -9.577 -29.854 -17.990 1.00 78.06 227 ARG A CA 1
ATOM 1828 C C . ARG A 1 227 ? -9.840 -28.494 -18.635 1.00 78.06 227 ARG A C 1
ATOM 1830 O O . ARG A 1 227 ? -8.905 -27.748 -18.882 1.00 78.06 227 ARG A O 1
ATOM 1837 N N . ALA A 1 228 ? -11.107 -28.151 -18.866 1.00 74.69 228 ALA A N 1
ATOM 1838 C CA . ALA A 1 228 ? -11.463 -26.854 -19.443 1.00 74.69 228 ALA A CA 1
ATOM 1839 C C . ALA A 1 228 ? -11.084 -25.691 -18.507 1.00 74.69 228 ALA A C 1
ATOM 1841 O O . ALA A 1 228 ? -10.593 -24.665 -18.960 1.00 74.69 228 ALA A O 1
ATOM 1842 N N . LEU A 1 229 ? -11.239 -25.883 -17.190 1.00 74.06 229 LEU A N 1
ATOM 1843 C CA . LEU A 1 229 ? -10.875 -24.894 -16.175 1.00 74.06 229 LEU A CA 1
ATOM 1844 C C . LEU A 1 229 ? -9.359 -24.638 -16.161 1.00 74.06 229 LEU A C 1
ATOM 1846 O O . LEU A 1 229 ? -8.929 -23.487 -16.104 1.00 74.06 229 LEU A O 1
ATOM 1850 N N . THR A 1 230 ? -8.540 -25.694 -16.220 1.00 74.38 230 THR A N 1
ATOM 1851 C CA . THR A 1 230 ? -7.076 -25.553 -16.244 1.00 74.38 230 THR A CA 1
ATOM 1852 C C . THR A 1 230 ? -6.570 -24.976 -17.563 1.00 74.38 230 THR A C 1
ATOM 1854 O O . THR A 1 230 ? -5.654 -24.147 -17.559 1.00 74.38 230 THR A O 1
ATOM 1857 N N . GLU A 1 231 ? -7.199 -25.360 -18.675 1.00 72.31 231 GLU A N 1
ATOM 1858 C CA . GLU A 1 231 ? -6.913 -24.843 -20.011 1.00 72.31 231 GLU A CA 1
ATOM 1859 C C . GLU A 1 231 ? -7.333 -23.386 -20.202 1.00 72.31 231 GLU A C 1
ATOM 1861 O O . GLU A 1 231 ? -6.701 -22.734 -21.012 1.00 72.31 231 GLU A O 1
ATOM 1866 N N . GLU A 1 232 ? -8.341 -22.861 -19.501 1.00 67.31 232 GLU A N 1
ATOM 1867 C CA . GLU A 1 232 ? -8.810 -21.474 -19.667 1.00 67.31 232 GLU A CA 1
ATOM 1868 C C . GLU A 1 232 ? -8.170 -20.494 -18.668 1.00 67.31 232 GLU A C 1
ATOM 1870 O O . GLU A 1 232 ? -7.900 -19.344 -19.010 1.00 67.31 232 GLU A O 1
ATOM 1875 N N . LEU A 1 233 ? -7.912 -20.929 -17.427 1.00 61.31 233 LEU A N 1
ATOM 1876 C CA . LEU A 1 233 ? -7.485 -20.025 -16.350 1.00 61.31 233 LEU A CA 1
ATOM 1877 C C . LEU A 1 233 ? -5.984 -20.051 -16.052 1.00 61.31 233 LEU A C 1
ATOM 1879 O O . LEU A 1 233 ? -5.443 -19.027 -15.629 1.00 61.31 233 LEU A O 1
ATOM 1883 N N . TYR A 1 234 ? -5.303 -21.190 -16.224 1.00 70.50 234 TYR A N 1
ATOM 1884 C CA . TYR A 1 234 ? -3.916 -21.341 -15.759 1.00 70.50 234 TYR A CA 1
ATOM 1885 C C . TYR A 1 234 ? -2.901 -21.504 -16.892 1.00 70.50 234 TYR A C 1
ATOM 1887 O O . TYR A 1 234 ? -1.798 -20.971 -16.771 1.00 70.50 234 TYR A O 1
ATOM 1895 N N . HIS A 1 235 ? -3.247 -22.195 -17.987 1.00 65.31 235 HIS A N 1
ATOM 1896 C CA . HIS A 1 235 ? -2.371 -22.391 -19.156 1.00 65.31 235 HIS A CA 1
ATOM 1897 C C . HIS A 1 235 ? -0.924 -22.826 -18.806 1.00 65.31 235 HIS A C 1
ATOM 1899 O O . HIS A 1 235 ? 0.041 -22.412 -19.459 1.00 65.31 235 HIS A O 1
ATOM 1905 N N . ILE A 1 236 ? -0.738 -23.634 -17.756 1.00 68.56 236 ILE A N 1
ATOM 1906 C CA . ILE A 1 236 ? 0.596 -23.990 -17.251 1.00 68.56 236 ILE A CA 1
ATOM 1907 C C . ILE A 1 236 ? 1.169 -25.142 -18.081 1.00 68.56 236 ILE A C 1
ATOM 1909 O O . ILE A 1 236 ? 0.644 -26.247 -18.070 1.00 68.56 236 ILE A O 1
ATOM 1913 N N . THR A 1 237 ? 2.280 -24.884 -18.770 1.00 71.31 237 THR A N 1
ATOM 1914 C CA . THR A 1 237 ? 3.129 -25.900 -19.417 1.00 71.31 237 THR A CA 1
ATOM 1915 C C . THR A 1 237 ? 4.514 -25.843 -18.784 1.00 71.31 237 THR A C 1
ATOM 1917 O O . THR A 1 237 ? 5.141 -24.776 -18.760 1.00 71.31 237 THR A O 1
ATOM 1920 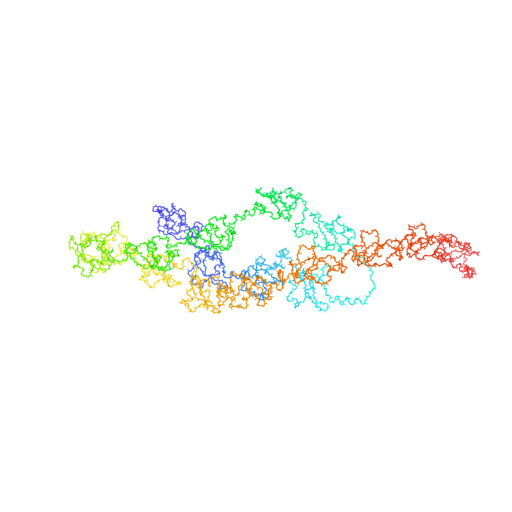N N . THR A 1 238 ? 4.984 -26.958 -18.229 1.00 80.44 238 THR A N 1
ATOM 1921 C CA . THR A 1 238 ? 6.277 -27.054 -17.538 1.00 80.44 238 THR A CA 1
ATOM 1922 C C . THR A 1 238 ? 7.360 -27.580 -18.476 1.00 80.44 238 THR A C 1
ATOM 1924 O O . THR A 1 238 ? 7.073 -28.133 -19.538 1.00 80.44 238 THR A O 1
ATOM 1927 N N . ILE A 1 239 ? 8.630 -27.418 -18.104 1.00 78.81 239 ILE A N 1
ATOM 1928 C CA . ILE A 1 239 ? 9.746 -28.004 -18.861 1.00 78.81 239 ILE A CA 1
ATOM 1929 C C . ILE A 1 239 ? 9.614 -29.521 -18.927 1.00 78.81 239 ILE A C 1
ATOM 1931 O O . ILE A 1 239 ? 9.881 -30.097 -19.977 1.00 78.81 239 ILE A O 1
ATOM 1935 N N . SER A 1 240 ? 9.167 -30.152 -17.838 1.00 79.06 240 SER A N 1
ATOM 1936 C CA . SER A 1 240 ? 8.957 -31.600 -17.808 1.00 79.06 240 SER A CA 1
ATOM 1937 C C . SER A 1 240 ? 7.933 -32.071 -18.841 1.00 79.06 240 SER A C 1
ATOM 1939 O O . SER A 1 240 ? 8.044 -33.199 -19.314 1.00 79.06 240 SER A O 1
ATOM 1941 N N . ASP A 1 241 ? 6.973 -31.219 -19.211 1.00 74.50 241 ASP A N 1
ATOM 1942 C CA . ASP A 1 241 ? 5.938 -31.551 -20.194 1.00 74.50 241 ASP A CA 1
ATOM 1943 C C . ASP A 1 241 ? 6.430 -31.376 -21.638 1.00 74.50 241 ASP A C 1
ATOM 1945 O O . ASP A 1 241 ? 6.096 -32.172 -22.513 1.00 74.50 241 ASP A O 1
ATOM 1949 N N . CYS A 1 242 ? 7.222 -30.329 -21.899 1.00 76.62 242 CYS A N 1
ATOM 1950 C CA . CYS A 1 242 ? 7.561 -29.901 -23.262 1.00 76.62 242 CYS A CA 1
ATOM 1951 C C . CYS A 1 242 ? 8.999 -30.228 -23.693 1.00 76.62 242 CYS A C 1
ATOM 1953 O O . CYS A 1 242 ? 9.309 -30.176 -24.881 1.00 76.62 242 CYS A O 1
ATOM 1955 N N . ASN A 1 243 ? 9.905 -30.507 -22.752 1.00 80.81 243 ASN A N 1
ATOM 1956 C CA . ASN A 1 243 ? 11.333 -30.651 -23.023 1.00 80.81 243 ASN A CA 1
ATOM 1957 C C . ASN A 1 243 ? 11.958 -31.741 -22.138 1.00 80.81 243 ASN A C 1
ATOM 1959 O O . ASN A 1 243 ? 12.597 -31.494 -21.108 1.00 80.81 243 ASN A O 1
ATOM 1963 N N . SER A 1 244 ? 11.775 -32.985 -22.583 1.00 82.06 244 SER A N 1
ATOM 1964 C CA . SER A 1 244 ? 12.341 -34.184 -21.955 1.00 82.06 244 SER A CA 1
ATOM 1965 C C . SER A 1 244 ? 13.871 -34.145 -21.882 1.00 82.06 244 SER A C 1
ATOM 1967 O O . SER A 1 244 ? 14.450 -34.636 -20.914 1.00 82.06 244 SER A O 1
ATOM 1969 N N . LEU A 1 245 ? 14.527 -33.499 -22.852 1.00 82.69 245 LEU A N 1
ATOM 1970 C CA . LEU A 1 245 ? 15.978 -33.340 -22.891 1.00 82.69 245 LEU A CA 1
ATOM 1971 C C . LEU A 1 245 ? 16.473 -32.452 -21.745 1.00 82.69 245 LEU A C 1
ATOM 1973 O O . LEU A 1 245 ? 17.263 -32.918 -20.931 1.00 82.69 245 LEU A O 1
ATOM 1977 N N . ALA A 1 246 ? 15.935 -31.237 -21.613 1.00 82.50 246 ALA A N 1
ATOM 1978 C CA . ALA A 1 246 ? 16.247 -30.314 -20.520 1.00 82.50 246 ALA A CA 1
ATOM 1979 C C . ALA A 1 246 ? 15.945 -30.922 -19.141 1.00 82.50 246 ALA A C 1
ATOM 1981 O O . ALA A 1 246 ? 16.672 -30.668 -18.183 1.00 82.50 246 ALA A O 1
ATOM 1982 N N . THR A 1 247 ? 14.905 -31.753 -19.056 1.00 85.06 247 THR A N 1
ATOM 1983 C CA . THR A 1 247 ? 14.564 -32.512 -17.845 1.00 85.06 247 THR A CA 1
ATOM 1984 C C . THR A 1 247 ? 15.634 -33.555 -17.522 1.00 85.06 247 THR A C 1
ATOM 1986 O O . THR A 1 247 ? 16.102 -33.624 -16.390 1.00 85.06 247 THR A O 1
ATOM 1989 N N . SER A 1 248 ? 16.073 -34.331 -18.517 1.00 84.56 248 SER A N 1
ATOM 1990 C CA . SER A 1 248 ? 17.094 -35.374 -18.342 1.00 84.56 248 SER A CA 1
ATOM 1991 C C . SER A 1 248 ? 18.496 -34.828 -18.054 1.00 84.56 248 SER A C 1
ATOM 1993 O O . SER A 1 248 ? 19.284 -35.482 -17.376 1.00 84.56 248 SER A O 1
ATOM 1995 N N . THR A 1 249 ? 18.804 -33.621 -18.532 1.00 87.50 249 THR A N 1
ATOM 1996 C CA . THR A 1 249 ? 20.097 -32.958 -18.332 1.00 87.50 249 THR A CA 1
ATOM 1997 C C . THR A 1 249 ? 20.090 -32.004 -17.138 1.00 87.50 249 THR A C 1
ATOM 1999 O O . THR A 1 249 ? 21.041 -31.253 -16.967 1.00 87.50 249 THR A O 1
ATOM 2002 N N . TRP A 1 250 ? 19.039 -31.961 -16.317 1.00 89.38 250 TRP A N 1
ATOM 2003 C CA . TRP A 1 250 ? 18.921 -30.998 -15.217 1.00 89.38 250 TRP A CA 1
ATOM 2004 C C . TRP A 1 250 ? 19.951 -31.246 -14.104 1.00 89.38 250 TRP A C 1
ATOM 2006 O O . TRP A 1 250 ? 20.112 -32.375 -13.641 1.00 89.38 250 TRP A O 1
ATOM 2016 N N . ASN A 1 251 ? 20.630 -30.198 -13.624 1.00 88.50 251 ASN A N 1
ATOM 2017 C CA . ASN A 1 251 ? 21.527 -30.315 -12.471 1.00 88.50 251 ASN A CA 1
ATOM 2018 C C . ASN A 1 251 ? 20.815 -29.888 -11.174 1.00 88.50 251 ASN A C 1
ATOM 2020 O O . ASN A 1 251 ? 20.645 -28.701 -10.904 1.00 88.50 251 ASN A O 1
ATOM 2024 N N . TYR A 1 252 ? 20.396 -30.861 -10.363 1.00 83.06 252 TYR A N 1
ATOM 2025 C CA . TYR A 1 252 ? 19.600 -30.624 -9.151 1.00 83.06 252 TYR A CA 1
ATOM 2026 C C . TYR A 1 252 ? 20.357 -29.898 -8.028 1.00 83.06 252 TYR A C 1
ATOM 2028 O O . TYR A 1 252 ? 19.760 -29.075 -7.331 1.00 83.06 252 TYR A O 1
ATOM 2036 N N . GLU A 1 253 ? 21.654 -30.169 -7.865 1.00 80.75 253 GLU A N 1
ATOM 2037 C CA . GLU A 1 253 ? 22.482 -29.559 -6.816 1.00 80.75 253 GLU A CA 1
ATOM 2038 C C . GLU A 1 253 ? 22.702 -28.068 -7.091 1.00 80.75 253 GLU A C 1
ATOM 2040 O O . GLU A 1 253 ? 22.424 -27.225 -6.240 1.00 80.75 253 GLU A O 1
ATOM 2045 N N . MET A 1 254 ? 23.118 -27.730 -8.314 1.00 84.31 254 MET A N 1
ATOM 2046 C CA . MET A 1 254 ? 23.416 -26.348 -8.707 1.00 84.31 254 MET A CA 1
ATOM 2047 C C . MET A 1 254 ? 22.160 -25.489 -8.881 1.00 84.31 254 MET A C 1
ATOM 2049 O O . MET A 1 254 ? 22.223 -24.267 -8.765 1.00 84.31 254 MET A O 1
ATOM 2053 N N . ASN A 1 255 ? 21.005 -26.113 -9.129 1.00 85.69 255 ASN A N 1
ATOM 2054 C CA . ASN A 1 255 ? 19.717 -25.423 -9.195 1.00 85.69 255 ASN A CA 1
ATOM 2055 C C . ASN A 1 255 ? 19.019 -25.310 -7.828 1.00 85.69 255 ASN A C 1
ATOM 2057 O O . ASN A 1 255 ? 17.819 -25.041 -7.787 1.00 85.69 255 ASN A O 1
ATOM 2061 N N . ASN A 1 256 ? 19.741 -25.493 -6.714 1.00 77.31 256 ASN A N 1
ATOM 2062 C CA . ASN A 1 256 ? 19.232 -25.313 -5.347 1.00 77.31 256 ASN A CA 1
ATOM 2063 C C . ASN A 1 256 ? 17.929 -26.089 -5.062 1.00 77.31 256 ASN A C 1
ATOM 2065 O O . ASN A 1 256 ? 17.046 -25.602 -4.353 1.00 77.31 256 ASN A O 1
ATOM 2069 N N . GLY A 1 257 ? 17.781 -27.289 -5.633 1.00 70.44 257 GLY A N 1
ATOM 2070 C CA . GLY A 1 257 ? 16.597 -28.130 -5.435 1.00 70.44 257 GLY A CA 1
ATOM 2071 C C . GLY A 1 257 ? 15.345 -27.712 -6.220 1.00 70.44 257 GLY A C 1
ATOM 2072 O O . GLY A 1 257 ? 14.275 -28.268 -5.974 1.00 70.44 257 GLY A O 1
ATOM 2073 N N . VAL A 1 258 ? 15.449 -26.769 -7.166 1.00 76.94 258 VAL A N 1
ATOM 2074 C CA . VAL A 1 258 ? 14.389 -26.514 -8.158 1.00 76.94 258 VAL A CA 1
ATOM 2075 C C . VAL A 1 258 ? 14.347 -27.682 -9.141 1.00 76.94 258 VAL A C 1
ATOM 2077 O O . VAL A 1 258 ? 15.384 -28.059 -9.689 1.00 76.94 258 VAL A O 1
ATOM 2080 N N . ILE A 1 259 ? 13.159 -28.240 -9.381 1.00 79.12 259 ILE A N 1
ATOM 2081 C CA . ILE A 1 259 ? 12.952 -29.379 -10.287 1.00 79.12 259 ILE A CA 1
ATOM 2082 C C . ILE A 1 259 ? 12.302 -28.928 -11.613 1.00 79.12 259 ILE A C 1
ATOM 2084 O O . ILE A 1 259 ? 11.555 -27.947 -11.615 1.00 79.12 259 ILE A O 1
ATOM 2088 N N . PRO A 1 260 ? 12.533 -29.622 -12.745 1.00 78.12 260 PRO A N 1
ATOM 2089 C CA . PRO A 1 260 ? 11.969 -29.259 -14.056 1.00 78.12 260 PRO A CA 1
ATOM 2090 C C . PRO A 1 260 ? 10.438 -29.104 -14.092 1.00 78.12 260 PRO A C 1
ATOM 2092 O O . PRO A 1 260 ? 9.912 -28.314 -14.875 1.00 78.12 260 PRO A O 1
ATOM 2095 N N . GLN A 1 261 ? 9.725 -29.829 -13.228 1.00 76.56 261 GLN A N 1
ATOM 2096 C CA . GLN A 1 261 ? 8.268 -29.790 -13.069 1.00 76.56 261 GLN A CA 1
ATOM 2097 C C . GLN A 1 261 ? 7.766 -28.460 -12.477 1.00 76.56 261 GLN A C 1
ATOM 2099 O O . GLN A 1 261 ? 6.590 -28.139 -12.590 1.00 76.56 261 GLN A O 1
ATOM 2104 N N . GLU A 1 262 ? 8.640 -27.655 -11.867 1.00 71.94 262 GLU A N 1
ATOM 2105 C CA . GLU A 1 262 ? 8.292 -26.355 -11.270 1.00 71.94 262 GLU A CA 1
ATOM 2106 C C . GLU A 1 262 ? 8.558 -25.176 -12.209 1.00 71.94 262 GLU A C 1
ATOM 2108 O O . GLU A 1 262 ? 8.179 -24.036 -11.929 1.00 71.94 262 GLU A O 1
ATOM 2113 N N . VAL A 1 263 ? 9.230 -25.425 -13.332 1.00 74.31 263 VAL A N 1
ATOM 2114 C CA . VAL A 1 263 ? 9.698 -24.370 -14.224 1.00 74.31 263 VAL A CA 1
ATOM 2115 C C . VAL A 1 263 ? 8.816 -24.327 -15.458 1.00 74.31 263 VAL A C 1
ATOM 2117 O O . VAL A 1 263 ? 8.668 -25.314 -16.172 1.00 74.31 263 VAL A O 1
ATOM 2120 N N . SER A 1 264 ? 8.235 -23.158 -15.734 1.00 77.81 264 SER A N 1
ATOM 2121 C CA . SER A 1 264 ? 7.466 -22.944 -16.962 1.00 77.81 264 SER A CA 1
ATOM 2122 C C . SER A 1 264 ? 8.337 -23.182 -18.201 1.00 77.81 264 SER A C 1
ATOM 2124 O O . SER A 1 264 ? 9.444 -22.647 -18.292 1.00 77.81 264 SER A O 1
ATOM 2126 N N . ALA A 1 265 ? 7.810 -23.899 -19.197 1.00 68.88 265 ALA A N 1
ATOM 2127 C CA . ALA A 1 265 ? 8.459 -24.118 -20.492 1.00 68.88 265 ALA A CA 1
ATOM 2128 C C . ALA A 1 265 ? 8.762 -22.806 -21.244 1.00 68.88 265 ALA A C 1
ATOM 2130 O O . ALA A 1 265 ? 9.641 -22.776 -22.102 1.00 68.88 265 ALA A O 1
ATOM 2131 N N . LYS A 1 266 ? 8.061 -21.716 -20.898 1.00 68.81 266 LYS A N 1
ATOM 2132 C CA . LYS A 1 266 ? 8.254 -20.360 -21.441 1.00 68.81 266 LYS A CA 1
ATOM 2133 C C . LYS A 1 266 ? 9.129 -19.466 -20.552 1.00 68.81 266 LYS A C 1
ATOM 2135 O O . LYS A 1 266 ? 9.219 -18.264 -20.787 1.00 68.81 266 LYS A O 1
ATOM 2140 N N . SER A 1 267 ? 9.746 -20.016 -19.506 1.00 75.81 267 SER A N 1
ATOM 2141 C CA . SER A 1 267 ? 10.586 -19.246 -18.587 1.00 75.81 267 SER A CA 1
ATOM 2142 C C . SER A 1 267 ? 11.779 -18.620 -19.316 1.00 75.81 267 SER A C 1
ATOM 2144 O O . SER A 1 267 ? 12.521 -19.294 -20.030 1.00 75.81 267 SER A O 1
ATOM 2146 N N . SER A 1 268 ? 12.009 -17.326 -19.095 1.00 77.31 268 SER A N 1
ATOM 2147 C CA . SER A 1 268 ? 13.211 -16.631 -19.570 1.00 77.31 268 SER A CA 1
ATOM 2148 C C . SER A 1 268 ? 14.408 -16.803 -18.629 1.00 77.31 268 SER A C 1
ATOM 2150 O O . SER A 1 268 ? 15.487 -16.288 -18.919 1.00 77.31 268 SER A O 1
ATOM 2152 N N . LYS A 1 269 ? 14.250 -17.522 -17.507 1.00 82.00 269 LYS A N 1
ATOM 2153 C CA . LYS A 1 269 ? 15.332 -17.776 -16.547 1.00 82.00 269 LYS A CA 1
ATOM 2154 C C . LYS A 1 269 ? 16.316 -18.821 -17.077 1.00 82.00 269 LYS A C 1
ATOM 2156 O O . LYS A 1 269 ? 15.962 -19.670 -17.896 1.00 82.00 269 LYS A O 1
ATOM 2161 N N . SER A 1 270 ? 17.556 -18.731 -16.611 1.00 87.31 270 SER A N 1
ATOM 2162 C CA . SER A 1 270 ? 18.610 -19.697 -16.901 1.00 87.31 270 SER A CA 1
ATOM 2163 C C . SER A 1 270 ? 18.807 -20.664 -15.740 1.00 87.31 270 SER A C 1
ATOM 2165 O O . SER A 1 270 ? 18.699 -20.278 -14.577 1.00 87.31 270 SER A O 1
ATOM 2167 N N . TYR A 1 271 ? 19.093 -21.918 -16.074 1.00 89.81 271 TYR A N 1
ATOM 2168 C CA . TYR A 1 271 ? 19.306 -23.006 -15.122 1.00 89.81 271 TYR A CA 1
ATOM 2169 C C . TYR A 1 271 ? 20.556 -23.794 -15.506 1.00 89.81 271 TYR A C 1
ATOM 2171 O O . TYR A 1 271 ? 21.044 -23.696 -16.635 1.00 89.81 271 TYR A O 1
ATOM 2179 N N . TYR A 1 272 ? 21.095 -24.536 -14.545 1.00 90.69 272 TYR A N 1
ATOM 2180 C CA . TYR A 1 272 ? 22.260 -25.386 -14.734 1.00 90.69 272 TYR A CA 1
ATOM 2181 C C . TYR A 1 272 ? 21.862 -26.754 -15.285 1.00 90.69 272 TYR A C 1
ATOM 2183 O O . TYR A 1 272 ? 20.945 -27.406 -14.777 1.00 90.69 272 TYR A O 1
ATOM 2191 N N . PHE A 1 273 ? 22.600 -27.198 -16.295 1.00 90.44 273 PHE A N 1
ATOM 2192 C CA . PHE A 1 273 ? 22.435 -28.484 -16.950 1.00 90.44 273 PHE A CA 1
ATOM 2193 C C . PHE A 1 273 ? 23.769 -29.229 -17.020 1.00 90.44 273 PHE A C 1
ATOM 2195 O O . PHE A 1 273 ? 24.836 -28.624 -17.135 1.00 90.44 273 PHE A O 1
ATOM 2202 N N . ASN A 1 274 ? 23.689 -30.553 -16.990 1.00 89.19 274 ASN A N 1
ATOM 2203 C CA . ASN A 1 274 ? 24.782 -31.474 -17.241 1.00 89.19 274 ASN A CA 1
ATOM 2204 C C . ASN A 1 274 ? 24.674 -31.976 -18.676 1.00 89.19 274 ASN A C 1
ATOM 2206 O O . ASN A 1 274 ? 23.700 -32.634 -19.034 1.00 89.19 274 ASN A O 1
ATOM 2210 N N . CYS A 1 275 ? 25.676 -31.659 -19.489 1.00 85.25 275 CYS A N 1
ATOM 2211 C CA . CYS A 1 275 ? 25.687 -31.999 -20.901 1.00 85.25 275 CYS A CA 1
ATOM 2212 C C . CYS A 1 275 ? 25.538 -33.507 -21.113 1.00 85.25 275 CYS A C 1
ATOM 2214 O O . CYS A 1 275 ? 26.362 -34.272 -20.611 1.00 85.25 275 CYS A O 1
ATOM 2216 N N . SER A 1 276 ? 24.555 -33.933 -21.907 1.00 79.50 276 SER A N 1
ATOM 2217 C CA . SER A 1 276 ? 24.310 -35.357 -22.162 1.00 79.50 276 SER A CA 1
ATOM 2218 C C . SER A 1 276 ? 25.470 -36.032 -22.904 1.00 79.50 276 SER A C 1
ATOM 2220 O O . SER A 1 276 ? 25.726 -37.219 -22.718 1.00 79.50 276 SER A O 1
ATOM 2222 N N . SER A 1 277 ? 26.205 -35.264 -23.718 1.00 76.06 277 SER A N 1
ATOM 2223 C CA . SER A 1 277 ? 27.280 -35.783 -24.572 1.00 76.06 277 SER A CA 1
ATOM 2224 C C . SER A 1 277 ? 28.624 -35.937 -23.849 1.00 76.06 277 SER A C 1
ATOM 2226 O O . SER A 1 277 ? 29.316 -36.921 -24.077 1.00 76.06 277 SER A O 1
ATOM 2228 N N . ASN A 1 278 ? 29.002 -34.973 -22.998 1.00 76.12 278 ASN A N 1
ATOM 2229 C CA . ASN A 1 278 ? 30.348 -34.890 -22.397 1.00 76.12 278 ASN A CA 1
ATOM 2230 C C . ASN A 1 278 ? 30.339 -34.612 -20.877 1.00 76.12 278 ASN A C 1
ATOM 2232 O O . ASN A 1 278 ? 31.393 -34.420 -20.281 1.00 76.12 278 ASN A O 1
ATOM 2236 N N . GLY A 1 279 ? 29.169 -34.542 -20.228 1.00 79.88 279 GLY A N 1
ATOM 2237 C CA . GLY A 1 279 ? 29.049 -34.307 -18.780 1.00 79.88 279 GLY A CA 1
ATOM 2238 C C . GLY A 1 279 ? 29.376 -32.883 -18.311 1.00 79.88 279 GLY A C 1
ATOM 2239 O O . GLY A 1 279 ? 29.393 -32.624 -17.112 1.00 79.88 279 GLY A O 1
ATOM 2240 N N . HIS A 1 280 ? 29.633 -31.949 -19.229 1.00 86.88 280 HIS A N 1
ATOM 2241 C CA . HIS A 1 280 ? 29.938 -30.557 -18.901 1.00 86.88 280 HIS A CA 1
ATOM 2242 C C . HIS A 1 280 ? 28.807 -29.882 -18.128 1.00 86.88 280 HIS A C 1
ATOM 2244 O O . HIS A 1 280 ? 27.657 -29.917 -18.562 1.00 86.88 280 HIS A O 1
ATOM 2250 N N . LEU A 1 281 ? 29.152 -29.204 -17.036 1.00 88.19 281 LEU A N 1
ATOM 2251 C CA . LEU A 1 281 ? 28.240 -28.313 -16.332 1.00 88.19 281 LEU A CA 1
ATOM 2252 C C . LEU A 1 281 ? 28.165 -26.979 -17.080 1.00 88.19 281 LEU A C 1
ATOM 2254 O O . LEU A 1 281 ? 29.180 -26.307 -17.257 1.00 88.19 281 LEU A O 1
ATOM 2258 N N . TYR A 1 282 ? 26.971 -26.582 -17.510 1.00 88.06 282 TYR A N 1
ATOM 2259 C CA . TYR A 1 282 ? 26.753 -25.295 -18.169 1.00 88.06 282 TYR A CA 1
ATOM 2260 C C . TYR A 1 282 ? 25.419 -24.679 -17.754 1.00 88.06 282 TYR A C 1
ATOM 2262 O O . TYR A 1 282 ? 24.484 -25.378 -17.374 1.00 88.06 282 TYR A O 1
ATOM 2270 N N . GLN A 1 283 ? 25.340 -23.353 -17.820 1.00 89.94 283 GLN A N 1
ATOM 2271 C CA . GLN A 1 283 ? 24.125 -22.601 -17.533 1.00 89.94 283 GLN A CA 1
ATOM 2272 C C . GLN A 1 283 ? 23.530 -22.091 -18.842 1.00 89.94 283 GLN A C 1
ATOM 2274 O O . GLN A 1 283 ? 24.243 -21.494 -19.647 1.00 89.94 283 GLN A O 1
ATOM 2279 N N . GLU A 1 284 ? 22.232 -22.296 -19.058 1.00 88.62 284 GLU A N 1
ATOM 2280 C CA . GLU A 1 284 ? 21.562 -21.773 -20.250 1.00 88.62 284 GLU A CA 1
ATOM 2281 C C . GLU A 1 284 ? 20.086 -21.450 -19.987 1.00 88.62 284 GLU A C 1
ATOM 2283 O O . GLU A 1 284 ? 19.480 -21.935 -19.031 1.00 88.62 284 GLU A O 1
ATOM 2288 N N . HIS A 1 285 ? 19.507 -20.575 -20.811 1.00 87.25 285 HIS A N 1
ATOM 2289 C CA . HIS A 1 285 ? 18.088 -20.223 -20.733 1.00 87.25 285 HIS A CA 1
ATOM 2290 C C . HIS A 1 285 ? 17.182 -21.319 -21.307 1.00 87.25 285 HIS A C 1
ATOM 2292 O O . HIS A 1 285 ? 17.479 -21.898 -22.350 1.00 87.25 285 HIS A O 1
ATOM 2298 N N . ILE A 1 286 ? 16.013 -21.525 -20.691 1.00 82.12 286 ILE A N 1
ATOM 2299 C CA . ILE A 1 286 ? 15.051 -22.572 -21.089 1.00 82.12 286 ILE A CA 1
ATOM 2300 C C . ILE A 1 286 ? 14.592 -22.436 -22.541 1.00 82.12 286 ILE A C 1
ATOM 2302 O O . ILE A 1 286 ? 14.605 -23.415 -23.279 1.00 82.12 286 ILE A O 1
ATOM 2306 N N . TYR A 1 287 ? 14.262 -21.224 -22.995 1.00 80.88 287 TYR A N 1
ATOM 2307 C CA . TYR A 1 287 ? 13.846 -20.996 -24.387 1.00 80.88 287 TYR A CA 1
ATOM 2308 C C . TYR A 1 287 ? 14.953 -21.301 -25.413 1.00 80.88 287 TYR A C 1
ATOM 2310 O O . TYR A 1 287 ? 14.665 -21.520 -26.586 1.00 80.88 287 TYR A O 1
ATOM 2318 N N . LYS A 1 288 ? 16.227 -21.340 -24.998 1.00 82.31 288 LYS A N 1
ATOM 2319 C CA . LYS A 1 288 ? 17.347 -21.711 -25.874 1.00 82.31 288 LYS A CA 1
ATOM 2320 C C . LYS A 1 288 ? 17.588 -23.216 -25.939 1.00 82.31 288 LYS A C 1
ATOM 2322 O O . LYS A 1 288 ? 18.299 -23.630 -26.855 1.00 82.31 288 LYS A O 1
ATOM 2327 N N . MET A 1 289 ? 16.967 -24.007 -25.061 1.00 82.88 289 MET A N 1
ATOM 2328 C CA . MET A 1 289 ? 16.978 -25.480 -25.076 1.00 82.88 289 MET A CA 1
ATOM 2329 C C . MET A 1 289 ? 16.035 -26.072 -26.140 1.00 82.88 289 MET A C 1
ATOM 2331 O O . MET A 1 289 ? 15.707 -27.256 -26.092 1.00 82.88 289 MET A O 1
ATOM 2335 N N . TYR A 1 290 ? 15.598 -25.247 -27.094 1.00 82.00 290 TYR A N 1
ATOM 2336 C CA . TYR A 1 290 ? 14.838 -25.627 -28.280 1.00 82.00 290 TYR A CA 1
ATOM 2337 C C . TYR A 1 290 ? 15.588 -25.170 -29.537 1.00 82.00 290 TYR A C 1
ATOM 2339 O O . TYR A 1 290 ? 16.272 -24.139 -29.523 1.00 82.00 290 TYR A O 1
ATOM 2347 N N . ASP A 1 291 ? 15.518 -25.927 -30.626 1.00 79.50 291 ASP A N 1
ATOM 2348 C CA . ASP A 1 291 ? 16.101 -25.553 -31.913 1.00 79.50 291 ASP A CA 1
ATOM 2349 C C . ASP A 1 291 ? 15.251 -24.509 -32.666 1.00 79.50 291 ASP A C 1
ATOM 2351 O O . ASP A 1 291 ? 14.267 -23.979 -32.153 1.00 79.50 291 ASP A O 1
ATOM 2355 N N . ALA A 1 292 ? 15.661 -24.164 -33.890 1.00 73.06 292 ALA A N 1
ATOM 2356 C CA . ALA A 1 292 ? 14.949 -23.191 -34.722 1.00 73.06 292 ALA A CA 1
ATOM 2357 C C . ALA A 1 292 ? 13.553 -23.664 -35.176 1.00 73.06 292 ALA A C 1
ATOM 2359 O O . ALA A 1 292 ? 12.763 -22.840 -35.630 1.00 73.06 292 ALA A O 1
ATOM 2360 N N . ASN A 1 293 ? 13.256 -24.961 -35.054 1.00 75.00 293 ASN A N 1
ATOM 2361 C CA . ASN A 1 293 ? 11.950 -25.546 -35.344 1.00 75.00 293 ASN A CA 1
ATOM 2362 C C . ASN A 1 293 ? 11.081 -25.670 -34.079 1.00 75.00 293 ASN A C 1
ATOM 2364 O O . ASN A 1 293 ? 9.919 -26.049 -34.188 1.00 75.00 293 ASN A O 1
ATOM 2368 N N . GLY A 1 294 ? 11.619 -25.327 -32.900 1.00 67.06 294 GLY A N 1
ATOM 2369 C CA . GLY A 1 294 ? 10.928 -25.446 -31.617 1.00 67.06 294 GLY A CA 1
ATOM 2370 C C . GLY A 1 294 ? 11.047 -26.825 -30.963 1.00 67.06 294 GLY A C 1
ATOM 2371 O O . GLY A 1 294 ? 10.370 -27.067 -29.969 1.00 67.06 294 GLY A O 1
ATOM 2372 N N . GLU A 1 295 ? 11.910 -27.710 -31.469 1.00 77.62 295 GLU A N 1
ATOM 2373 C CA . GLU A 1 295 ? 12.127 -29.050 -30.912 1.00 77.62 295 GLU A CA 1
ATOM 2374 C C . GLU A 1 295 ? 13.208 -29.029 -29.814 1.00 77.62 295 GLU A C 1
ATOM 2376 O O . GLU A 1 295 ? 14.180 -28.278 -29.940 1.00 77.62 295 GLU A O 1
ATOM 2381 N N . PRO A 1 296 ? 13.099 -29.838 -28.740 1.00 80.31 296 PRO A N 1
ATOM 2382 C CA . PRO A 1 296 ? 14.118 -29.937 -27.693 1.00 80.31 296 PRO A CA 1
ATOM 2383 C C . PRO A 1 296 ? 15.528 -30.197 -28.244 1.00 80.31 296 PRO A C 1
ATOM 2385 O O . PRO A 1 296 ? 15.787 -31.225 -28.867 1.00 80.31 296 PRO A O 1
ATOM 2388 N N . ALA A 1 297 ? 16.465 -29.282 -27.986 1.00 80.75 297 ALA A N 1
ATOM 2389 C CA . ALA A 1 297 ? 17.832 -29.377 -28.487 1.00 80.75 297 ALA A CA 1
ATOM 2390 C C . ALA A 1 297 ? 18.857 -28.884 -27.465 1.00 80.75 297 ALA A C 1
ATOM 2392 O O . ALA A 1 297 ? 18.797 -27.757 -26.970 1.00 80.75 297 ALA A O 1
ATOM 2393 N N . GLU A 1 298 ? 19.846 -29.730 -27.192 1.00 77.62 298 GLU A N 1
ATOM 2394 C CA . GLU A 1 298 ? 20.925 -29.431 -26.264 1.00 77.62 298 GLU A CA 1
ATOM 2395 C C . GLU A 1 298 ? 21.926 -28.458 -26.896 1.00 77.62 298 GLU A C 1
ATOM 2397 O O . GLU A 1 298 ? 22.530 -28.741 -27.934 1.00 77.62 298 GLU A O 1
ATOM 2402 N N . LYS A 1 299 ? 22.132 -27.302 -26.257 1.00 75.69 299 LYS A N 1
ATOM 2403 C CA . LYS A 1 299 ? 23.036 -26.250 -26.743 1.00 75.69 299 LYS A CA 1
ATOM 2404 C C . LYS A 1 299 ? 24.167 -25.967 -25.766 1.00 75.69 299 LYS A C 1
ATOM 2406 O O . LYS A 1 299 ? 24.424 -24.814 -25.441 1.00 75.69 299 LYS A O 1
ATOM 2411 N N . CYS A 1 300 ? 24.870 -27.011 -25.327 1.00 82.69 300 CYS A N 1
ATOM 2412 C CA . CYS A 1 300 ? 26.052 -26.852 -24.484 1.00 82.69 300 CYS A CA 1
ATOM 2413 C C . CYS A 1 300 ? 27.099 -25.949 -25.186 1.00 82.69 300 CYS A C 1
ATOM 2415 O O . CYS A 1 300 ? 27.653 -26.351 -26.218 1.00 82.69 300 CYS A O 1
ATOM 2417 N N . PRO A 1 301 ? 27.395 -24.745 -24.657 1.00 74.06 301 PRO A N 1
ATOM 2418 C CA . PRO A 1 301 ? 28.324 -23.809 -25.288 1.00 74.06 301 PRO A CA 1
ATOM 2419 C C . PRO A 1 301 ? 29.758 -24.349 -25.295 1.00 74.06 301 PRO A C 1
ATOM 2421 O O . PRO A 1 301 ? 30.474 -24.137 -26.267 1.00 74.06 301 PRO A O 1
ATOM 2424 N N . ILE A 1 302 ? 30.124 -25.145 -24.287 1.00 79.81 302 ILE A N 1
ATOM 2425 C CA . ILE A 1 302 ? 31.447 -25.769 -24.155 1.00 79.81 302 ILE A CA 1
ATOM 2426 C C . ILE A 1 302 ? 31.672 -26.786 -25.284 1.00 79.81 302 ILE A C 1
ATOM 2428 O O . ILE A 1 302 ? 32.635 -26.684 -26.035 1.00 79.81 302 ILE A O 1
ATOM 2432 N N . CYS A 1 303 ? 30.714 -27.692 -25.521 1.00 78.00 303 CYS A N 1
ATOM 2433 C CA . CYS A 1 303 ? 30.811 -28.651 -26.632 1.00 78.00 303 CYS A CA 1
ATOM 2434 C C . CYS A 1 303 ? 30.789 -27.959 -28.005 1.00 78.00 303 CYS A C 1
ATOM 2436 O O . CYS A 1 303 ? 31.310 -28.481 -28.993 1.00 78.00 303 CYS A O 1
ATOM 2438 N N . ARG A 1 304 ? 30.132 -26.796 -28.096 1.00 70.31 304 ARG A N 1
ATOM 2439 C CA . ARG A 1 304 ? 30.084 -25.995 -29.320 1.00 70.31 304 ARG A CA 1
ATOM 2440 C C . ARG A 1 304 ? 31.422 -25.314 -29.587 1.00 70.31 304 ARG A C 1
ATOM 2442 O O . ARG A 1 304 ? 31.819 -25.277 -30.746 1.00 70.31 304 ARG A O 1
ATOM 2449 N N . GLU A 1 305 ? 32.100 -24.802 -28.565 1.00 66.00 305 GLU A N 1
ATOM 2450 C CA . GLU A 1 305 ? 33.451 -24.247 -28.686 1.00 66.00 305 GLU A CA 1
ATOM 2451 C C . GLU A 1 305 ? 34.471 -25.324 -29.042 1.00 66.00 305 GLU A C 1
ATOM 2453 O O . GLU A 1 305 ? 35.190 -25.148 -30.019 1.00 66.00 305 GLU A O 1
ATOM 2458 N N . GLU A 1 306 ? 34.428 -26.488 -28.392 1.00 70.38 306 GLU A N 1
ATOM 2459 C CA . GLU A 1 306 ? 35.284 -27.634 -28.735 1.00 70.38 306 GLU A CA 1
ATOM 2460 C C . GLU A 1 306 ? 35.088 -28.083 -30.195 1.00 70.38 306 GLU A C 1
ATOM 2462 O O . GLU A 1 306 ? 36.050 -28.318 -30.930 1.00 70.38 306 GLU A O 1
ATOM 2467 N N . LYS A 1 307 ? 33.834 -28.131 -30.674 1.00 61.16 307 LYS A N 1
ATOM 2468 C CA . LYS A 1 307 ? 33.530 -28.402 -32.092 1.00 61.16 307 LYS A CA 1
ATOM 2469 C C . LYS A 1 307 ? 33.972 -27.264 -33.016 1.00 61.16 307 LYS A C 1
ATOM 2471 O O . LYS A 1 307 ? 34.344 -27.525 -34.157 1.00 61.16 307 LYS A O 1
ATOM 2476 N N . ARG A 1 308 ? 33.927 -26.007 -32.566 1.00 51.41 308 ARG A N 1
ATOM 2477 C CA . ARG A 1 308 ? 34.334 -24.831 -33.351 1.00 51.41 308 ARG A CA 1
ATOM 2478 C C . ARG A 1 308 ? 35.855 -24.759 -33.496 1.00 51.41 308 ARG A C 1
ATOM 2480 O O . ARG A 1 308 ? 36.325 -24.485 -34.596 1.00 51.41 308 ARG A O 1
ATOM 2487 N N . GLU A 1 309 ? 36.607 -25.081 -32.447 1.00 50.97 309 GLU A N 1
ATOM 2488 C CA . GLU A 1 309 ? 38.068 -25.217 -32.489 1.00 50.97 309 GLU A CA 1
ATOM 2489 C C . GLU A 1 309 ? 38.506 -26.390 -33.377 1.00 50.97 309 GLU A C 1
ATOM 2491 O O . GLU A 1 309 ? 39.429 -26.241 -34.178 1.00 50.97 309 GLU A O 1
ATOM 2496 N N . ALA A 1 310 ? 37.777 -27.513 -33.356 1.00 47.91 310 ALA A N 1
ATOM 2497 C CA . ALA A 1 310 ? 38.031 -28.643 -34.254 1.00 47.91 310 ALA A CA 1
ATOM 2498 C C . ALA A 1 310 ? 37.762 -28.327 -35.745 1.00 47.91 310 ALA A C 1
ATOM 2500 O O . ALA A 1 310 ? 38.399 -28.905 -36.629 1.00 47.91 310 ALA A O 1
ATOM 2501 N N . VAL A 1 311 ? 36.842 -27.400 -36.042 1.00 44.91 311 VAL A N 1
ATOM 2502 C CA . VAL A 1 311 ? 36.497 -26.971 -37.414 1.00 44.91 311 VAL A CA 1
ATOM 2503 C C . VAL A 1 311 ? 37.432 -25.864 -37.933 1.00 44.91 311 VAL A C 1
ATOM 2505 O O . VAL A 1 311 ? 37.669 -25.781 -39.137 1.00 44.91 311 VAL A O 1
ATOM 2508 N N . LEU A 1 312 ? 38.052 -25.068 -37.054 1.00 38.59 312 LEU A N 1
ATOM 2509 C CA . LEU A 1 312 ? 38.968 -23.975 -37.426 1.00 38.59 312 LEU A CA 1
ATOM 2510 C C . LEU A 1 312 ? 40.314 -24.437 -38.027 1.00 38.59 312 LEU A C 1
ATOM 2512 O O . LEU A 1 312 ? 41.037 -23.620 -38.594 1.00 38.59 312 LEU A O 1
ATOM 2516 N N . VAL A 1 313 ? 40.632 -25.738 -37.987 1.00 41.84 313 VAL A N 1
ATOM 2517 C CA . VAL A 1 313 ? 41.853 -26.315 -38.591 1.00 41.84 313 VAL A CA 1
ATOM 2518 C C . VAL A 1 313 ? 41.671 -26.686 -40.074 1.00 41.84 313 VAL A C 1
ATOM 2520 O O . VAL A 1 313 ? 42.652 -26.967 -40.764 1.00 41.84 313 VAL A O 1
ATOM 2523 N N . LYS A 1 314 ? 40.451 -26.661 -40.630 1.00 43.31 314 LYS A N 1
ATOM 2524 C CA . LYS A 1 314 ? 40.229 -27.031 -42.039 1.00 43.31 314 LYS A CA 1
ATOM 2525 C C . LYS A 1 314 ? 39.304 -26.054 -42.775 1.00 43.31 314 LYS A C 1
ATOM 2527 O O . LYS A 1 314 ? 38.093 -26.098 -42.624 1.00 43.31 314 LYS A O 1
ATOM 2532 N N . MET A 1 315 ? 39.941 -25.317 -43.695 1.00 27.45 315 MET A N 1
ATOM 2533 C CA . MET A 1 315 ? 39.415 -24.699 -44.929 1.00 27.45 315 MET A CA 1
ATOM 2534 C C . MET A 1 315 ? 38.994 -23.213 -44.906 1.00 27.45 315 MET A C 1
ATOM 2536 O O . MET A 1 315 ? 38.086 -22.787 -44.203 1.00 27.45 315 MET A O 1
ATOM 2540 N N . ARG A 1 316 ? 39.594 -22.453 -45.839 1.00 29.61 316 ARG A N 1
ATOM 2541 C CA . ARG A 1 316 ? 38.892 -21.518 -46.749 1.00 29.61 316 ARG A CA 1
ATOM 2542 C C . ARG A 1 316 ? 38.579 -22.271 -48.062 1.00 29.61 316 ARG A C 1
ATOM 2544 O O . ARG A 1 316 ? 39.256 -23.270 -48.310 1.00 29.61 316 ARG A O 1
ATOM 2551 N N . PRO A 1 317 ? 37.755 -21.745 -48.991 1.00 39.19 317 PRO A N 1
ATOM 2552 C CA . PRO A 1 317 ? 36.698 -20.728 -48.894 1.00 39.19 317 PRO A CA 1
ATOM 2553 C C . PRO A 1 317 ? 35.330 -21.304 -49.337 1.00 39.19 317 PRO A C 1
ATOM 2555 O O . PRO A 1 317 ? 35.288 -22.226 -50.148 1.00 39.19 317 PRO A O 1
ATOM 2558 N N . ILE A 1 318 ? 34.203 -20.757 -48.863 1.00 30.22 318 ILE A N 1
ATOM 2559 C CA . ILE A 1 318 ? 32.871 -21.169 -49.347 1.00 30.22 318 ILE A CA 1
ATOM 2560 C C . ILE A 1 318 ? 32.129 -20.004 -49.996 1.00 30.22 318 ILE A C 1
ATOM 2562 O O . ILE A 1 318 ? 32.054 -18.890 -49.481 1.00 30.22 318 ILE A O 1
ATOM 2566 N N . SER A 1 319 ? 31.613 -20.351 -51.167 1.00 27.91 319 SER A N 1
ATOM 2567 C CA . SER A 1 319 ? 30.720 -19.656 -52.070 1.00 27.91 319 SER A CA 1
ATOM 2568 C C . SER A 1 319 ? 29.368 -19.286 -51.461 1.00 27.91 319 SER A C 1
ATOM 2570 O O . SER A 1 319 ? 28.828 -19.943 -50.577 1.00 27.91 319 SER A O 1
ATOM 2572 N N . VAL A 1 320 ? 28.813 -18.229 -52.042 1.00 34.78 320 VAL A N 1
ATOM 2573 C CA . VAL A 1 320 ? 27.500 -17.632 -51.810 1.00 34.78 320 VAL A CA 1
ATOM 2574 C C . VAL A 1 320 ? 26.374 -18.677 -51.837 1.00 34.78 320 VAL A C 1
ATOM 2576 O O . VAL A 1 320 ? 26.170 -19.349 -52.845 1.00 34.78 320 VAL A O 1
ATOM 2579 N N . GLY A 1 321 ? 25.608 -18.757 -50.746 1.00 30.03 321 GLY A N 1
ATOM 2580 C CA . GLY A 1 321 ? 24.300 -19.410 -50.687 1.00 30.03 321 GLY A CA 1
ATOM 2581 C C . GLY A 1 321 ? 23.213 -18.357 -50.485 1.00 30.03 321 GLY A C 1
ATOM 2582 O O . GLY A 1 321 ? 23.146 -17.723 -49.436 1.00 30.03 321 GLY A O 1
ATOM 2583 N N . PHE A 1 322 ? 22.395 -18.148 -51.514 1.00 38.53 322 PHE A N 1
ATOM 2584 C CA . PHE A 1 322 ? 21.246 -17.243 -51.530 1.00 38.53 322 PHE A CA 1
ATOM 2585 C C . PHE A 1 322 ? 20.225 -17.602 -50.434 1.00 38.53 322 PHE A C 1
ATOM 2587 O O . PHE A 1 322 ? 19.481 -18.572 -50.570 1.00 38.53 322 PHE A O 1
ATOM 2594 N N . ALA A 1 323 ? 20.124 -16.780 -49.389 1.00 35.84 323 ALA A N 1
ATOM 2595 C CA . ALA A 1 323 ? 18.915 -16.685 -48.574 1.00 35.84 323 ALA A CA 1
ATOM 2596 C C . ALA A 1 323 ? 18.040 -15.566 -49.157 1.00 35.84 323 ALA A C 1
ATOM 2598 O O . ALA A 1 323 ? 18.509 -14.440 -49.336 1.00 35.84 323 ALA A O 1
ATOM 2599 N N . LYS A 1 324 ? 16.787 -15.885 -49.505 1.00 42.56 324 LYS A N 1
ATOM 2600 C CA . LYS A 1 324 ? 15.795 -14.927 -50.021 1.00 42.56 324 LYS A CA 1
ATOM 2601 C C . LYS A 1 324 ? 15.732 -13.695 -49.109 1.00 42.56 324 LYS A C 1
ATOM 2603 O O . LYS A 1 324 ? 15.349 -13.811 -47.947 1.00 42.56 324 LYS A O 1
ATOM 2608 N N . ARG A 1 325 ? 16.112 -12.530 -49.640 1.00 43.16 325 ARG A N 1
ATOM 2609 C CA . ARG A 1 325 ? 15.934 -11.233 -48.976 1.00 43.16 325 ARG A CA 1
ATOM 2610 C C . ARG A 1 325 ? 14.433 -10.962 -48.898 1.00 43.16 325 ARG A C 1
ATOM 2612 O O . ARG A 1 325 ? 13.824 -10.845 -49.951 1.00 43.16 325 ARG A O 1
ATOM 2619 N N . ARG A 1 326 ? 13.864 -10.896 -47.689 1.00 63.44 326 ARG A N 1
ATOM 2620 C CA . ARG A 1 326 ? 12.542 -10.291 -47.486 1.00 63.44 326 ARG A CA 1
ATOM 2621 C C . ARG A 1 326 ? 12.724 -8.790 -47.322 1.00 63.44 326 ARG A C 1
ATOM 2623 O O . ARG A 1 326 ? 13.511 -8.364 -46.470 1.00 63.44 326 ARG A O 1
ATOM 2630 N N . THR A 1 327 ? 12.046 -8.005 -48.141 1.00 81.31 327 THR A N 1
ATOM 2631 C CA . THR A 1 327 ? 12.075 -6.539 -48.049 1.00 81.31 327 THR A CA 1
ATOM 2632 C C . THR A 1 327 ? 10.899 -6.029 -47.224 1.00 81.31 327 THR A C 1
ATOM 2634 O O . THR A 1 327 ? 9.969 -6.778 -46.919 1.00 81.31 327 THR A O 1
ATOM 2637 N N . VAL A 1 328 ? 10.957 -4.771 -46.784 1.00 79.81 328 VAL A N 1
ATOM 2638 C CA . VAL A 1 328 ? 9.888 -4.164 -45.978 1.00 79.81 328 VAL A CA 1
ATOM 2639 C C . VAL A 1 328 ? 8.545 -4.232 -46.708 1.00 79.81 328 VAL A C 1
ATOM 2641 O O . VAL A 1 328 ? 7.544 -4.556 -46.072 1.00 79.81 328 VAL A O 1
ATOM 2644 N N . SER A 1 329 ? 8.528 -4.027 -48.030 1.00 81.50 329 SER A N 1
ATOM 2645 C CA . SER A 1 329 ? 7.319 -4.099 -48.862 1.00 81.50 329 SER A CA 1
ATOM 2646 C C . SER A 1 329 ? 6.660 -5.482 -48.876 1.00 81.50 329 SER A C 1
ATOM 2648 O O . SER A 1 329 ? 5.440 -5.584 -48.988 1.00 81.50 329 SER A O 1
ATOM 2650 N N . GLU A 1 330 ? 7.442 -6.548 -48.702 1.00 76.31 330 GLU A N 1
ATOM 2651 C CA . GLU A 1 330 ? 6.962 -7.933 -48.672 1.00 76.31 330 GLU A CA 1
ATOM 2652 C C . GLU A 1 330 ? 6.411 -8.353 -47.298 1.00 76.31 330 GLU A C 1
ATOM 2654 O O . GLU A 1 330 ? 5.895 -9.465 -47.157 1.00 76.31 330 GLU A O 1
ATOM 2659 N N . ASN A 1 331 ? 6.508 -7.492 -46.275 1.00 74.06 331 ASN A N 1
ATOM 2660 C CA . ASN A 1 331 ? 5.977 -7.738 -44.936 1.00 74.06 331 ASN A CA 1
ATOM 2661 C C . ASN A 1 331 ? 4.734 -6.856 -44.659 1.00 74.06 331 ASN A C 1
ATOM 2663 O O . ASN A 1 331 ? 4.877 -5.667 -44.347 1.00 74.06 331 ASN A O 1
ATOM 2667 N N . PRO A 1 332 ? 3.509 -7.424 -44.712 1.00 74.69 332 PRO A N 1
ATOM 2668 C CA . PRO A 1 332 ? 2.262 -6.674 -44.544 1.00 74.69 332 PRO A CA 1
ATOM 2669 C C . PRO A 1 332 ? 2.146 -5.952 -43.198 1.00 74.69 332 PRO A C 1
ATOM 2671 O O . PRO A 1 332 ? 1.574 -4.863 -43.135 1.00 74.69 332 PRO A O 1
ATOM 2674 N N . ASP A 1 333 ? 2.709 -6.521 -42.131 1.00 74.69 333 ASP A N 1
ATOM 2675 C CA . ASP A 1 333 ? 2.644 -5.952 -40.783 1.00 74.69 333 ASP A CA 1
ATOM 2676 C C . ASP A 1 333 ? 3.560 -4.739 -40.619 1.00 74.69 333 ASP A C 1
ATOM 2678 O O . ASP A 1 333 ? 3.234 -3.822 -39.863 1.00 74.69 333 ASP A O 1
ATOM 2682 N N . LEU A 1 334 ? 4.667 -4.685 -41.366 1.00 80.69 334 LEU A N 1
ATOM 2683 C CA . LEU A 1 334 ? 5.521 -3.500 -41.443 1.00 80.69 334 LEU A CA 1
ATOM 2684 C C . LEU A 1 334 ? 4.888 -2.429 -42.335 1.00 80.69 334 LEU A C 1
ATOM 2686 O O . LEU A 1 334 ? 4.752 -1.281 -41.909 1.00 80.69 334 LEU A O 1
ATOM 2690 N N . MET A 1 335 ? 4.410 -2.811 -43.524 1.00 84.12 335 MET A N 1
ATOM 2691 C CA . MET A 1 335 ? 3.748 -1.893 -44.464 1.00 84.12 335 MET A CA 1
ATOM 2692 C C . MET A 1 335 ? 2.465 -1.269 -43.908 1.00 84.12 335 MET A C 1
ATOM 2694 O O . MET A 1 335 ? 2.106 -0.143 -44.262 1.00 84.12 335 MET A O 1
ATOM 2698 N N . LYS A 1 336 ? 1.788 -1.951 -42.980 1.00 76.31 336 LYS A N 1
ATOM 2699 C CA . LYS A 1 336 ? 0.639 -1.418 -42.237 1.00 76.31 336 LYS A CA 1
ATOM 2700 C C . LYS A 1 336 ? 0.955 -0.109 -41.512 1.00 76.31 336 LYS A C 1
ATOM 2702 O O . LYS A 1 336 ? 0.067 0.736 -41.382 1.00 76.31 336 LYS A O 1
ATOM 2707 N N . PHE A 1 337 ? 2.197 0.053 -41.057 1.00 80.75 337 PHE A N 1
ATOM 2708 C CA . PHE A 1 337 ? 2.654 1.214 -40.302 1.00 80.75 337 PHE A CA 1
ATOM 2709 C C . PHE A 1 337 ? 3.719 2.032 -41.032 1.00 80.75 337 PHE A C 1
ATOM 2711 O O . PHE A 1 337 ? 4.224 2.977 -40.448 1.00 80.75 337 PHE A O 1
ATOM 2718 N N . TRP A 1 338 ? 4.098 1.696 -42.264 1.00 86.81 338 TRP A N 1
ATOM 2719 C CA . TRP A 1 338 ? 5.118 2.451 -42.990 1.00 86.81 338 TRP A CA 1
ATOM 2720 C C . TRP A 1 338 ? 4.605 3.849 -43.363 1.00 86.81 338 TRP A C 1
ATOM 2722 O O . TRP A 1 338 ? 3.523 3.980 -43.941 1.00 86.81 338 TRP A O 1
ATOM 2732 N N . ASP A 1 339 ? 5.362 4.896 -43.023 1.00 84.31 339 ASP A N 1
ATOM 2733 C CA . ASP A 1 339 ? 5.045 6.273 -43.415 1.00 84.31 339 ASP A CA 1
ATOM 2734 C C . ASP A 1 339 ? 5.766 6.636 -44.720 1.00 84.31 339 ASP A C 1
ATOM 2736 O O . ASP A 1 339 ? 6.948 6.973 -44.715 1.00 84.31 339 ASP A O 1
ATOM 2740 N N . GLU A 1 340 ? 5.054 6.564 -45.847 1.00 80.62 340 GLU A N 1
ATOM 2741 C CA . GLU A 1 340 ? 5.599 6.857 -47.184 1.00 80.62 340 GLU A CA 1
ATOM 2742 C C . GLU A 1 340 ? 6.066 8.310 -47.354 1.00 80.62 340 GLU A C 1
ATOM 2744 O O . GLU A 1 340 ? 6.883 8.584 -48.225 1.00 80.62 340 GLU A O 1
ATOM 2749 N N . LYS A 1 341 ? 5.553 9.250 -46.547 1.00 74.50 341 LYS A N 1
ATOM 2750 C CA . LYS A 1 341 ? 5.908 10.673 -46.658 1.00 74.50 341 LYS A CA 1
ATOM 2751 C C . LYS A 1 341 ? 7.077 11.058 -45.760 1.00 74.50 341 LYS A C 1
ATOM 2753 O O . LYS A 1 341 ? 7.797 11.995 -46.087 1.00 74.50 341 LYS A O 1
ATOM 2758 N N . ALA A 1 342 ? 7.220 10.389 -44.617 1.00 72.38 342 ALA A N 1
ATOM 2759 C CA . ALA A 1 342 ? 8.256 10.698 -43.633 1.00 72.38 342 ALA A CA 1
ATOM 2760 C C . ALA A 1 342 ? 9.521 9.840 -43.785 1.00 72.38 342 ALA A C 1
ATOM 2762 O O . ALA A 1 342 ? 10.571 10.218 -43.268 1.00 72.38 342 ALA A O 1
ATOM 2763 N N . ASN A 1 343 ? 9.443 8.699 -44.477 1.00 82.56 343 ASN A N 1
ATOM 2764 C CA . ASN A 1 343 ? 10.610 7.872 -44.765 1.00 82.56 343 ASN A CA 1
ATOM 2765 C C . ASN A 1 343 ? 11.288 8.270 -46.070 1.00 82.56 343 ASN A C 1
ATOM 2767 O O . ASN A 1 343 ? 10.649 8.370 -47.110 1.00 82.56 343 ASN A O 1
ATOM 2771 N N . THR A 1 344 ? 12.613 8.378 -46.021 1.00 79.88 344 THR A N 1
ATOM 2772 C CA . THR A 1 344 ? 13.483 8.481 -47.202 1.00 79.88 344 THR A CA 1
ATOM 2773 C C . THR A 1 344 ? 13.981 7.113 -47.690 1.00 79.88 344 THR A C 1
ATOM 2775 O O . THR A 1 344 ? 14.658 7.029 -48.711 1.00 79.88 344 THR A O 1
ATOM 2778 N N . LEU A 1 345 ? 13.655 6.035 -46.965 1.00 81.25 345 LEU A N 1
ATOM 2779 C CA . LEU A 1 345 ? 14.041 4.657 -47.275 1.00 81.25 345 LEU A CA 1
ATOM 2780 C C . LEU A 1 345 ? 13.060 4.019 -48.271 1.00 81.25 345 LEU A C 1
ATOM 2782 O O . LEU A 1 345 ? 11.847 4.139 -48.111 1.00 81.25 345 LEU A O 1
ATOM 2786 N N . ASP A 1 346 ? 13.584 3.295 -49.265 1.00 80.69 346 ASP A N 1
ATOM 2787 C CA . ASP A 1 346 ? 12.779 2.561 -50.250 1.00 80.69 346 ASP A CA 1
ATOM 2788 C C . ASP A 1 346 ? 12.318 1.211 -49.658 1.00 80.69 346 ASP A C 1
ATOM 2790 O O . ASP A 1 346 ? 13.154 0.318 -49.449 1.00 80.69 346 ASP A O 1
ATOM 2794 N N . PRO A 1 347 ? 11.016 1.015 -49.379 1.00 79.75 347 PRO A N 1
ATOM 2795 C CA . PRO A 1 347 ? 10.518 -0.207 -48.756 1.00 79.75 347 PRO A CA 1
ATOM 2796 C C . PRO A 1 347 ? 10.681 -1.452 -49.644 1.00 79.75 347 PRO A C 1
ATOM 2798 O O . PRO A 1 347 ? 10.735 -2.560 -49.110 1.00 79.75 347 PRO A O 1
ATOM 2801 N N . GLU A 1 348 ? 10.818 -1.306 -50.968 1.00 79.06 348 GLU A N 1
ATOM 2802 C CA . GLU A 1 348 ? 11.030 -2.430 -51.892 1.00 79.06 348 GLU A CA 1
ATOM 2803 C C . GLU A 1 348 ? 12.472 -2.933 -51.912 1.00 79.06 348 GLU A C 1
ATOM 2805 O O . GLU A 1 348 ? 12.725 -4.059 -52.337 1.00 79.06 348 GLU A O 1
ATOM 2810 N N . ARG A 1 349 ? 13.423 -2.127 -51.430 1.00 74.62 349 ARG A N 1
ATOM 2811 C CA . ARG A 1 349 ? 14.859 -2.462 -51.408 1.00 74.62 349 ARG A CA 1
ATOM 2812 C C . ARG A 1 349 ? 15.416 -2.623 -50.001 1.00 74.62 349 ARG A C 1
ATOM 2814 O O . ARG A 1 349 ? 16.455 -3.261 -49.816 1.00 74.62 349 ARG A O 1
ATOM 2821 N N . THR A 1 350 ? 14.726 -2.075 -49.008 1.00 79.12 350 THR A N 1
ATOM 2822 C CA . THR A 1 350 ? 15.158 -2.109 -47.613 1.00 79.12 350 THR A CA 1
ATOM 2823 C C . THR A 1 350 ? 14.830 -3.462 -46.989 1.00 79.12 350 THR A C 1
ATOM 2825 O O . THR A 1 350 ? 13.696 -3.933 -47.035 1.00 79.12 350 THR A O 1
ATOM 2828 N N . SER A 1 351 ? 15.842 -4.109 -46.410 1.00 81.81 351 SER A N 1
ATOM 2829 C CA . SER A 1 351 ? 15.707 -5.410 -45.742 1.00 81.81 351 SER A CA 1
ATOM 2830 C C . SER A 1 351 ? 14.907 -5.290 -44.444 1.00 81.81 351 SER A C 1
ATOM 2832 O O . SER A 1 351 ? 15.163 -4.384 -43.650 1.00 81.81 351 SER A O 1
ATOM 2834 N N . VAL A 1 352 ? 14.024 -6.259 -44.164 1.00 73.25 352 VAL A N 1
ATOM 2835 C CA . VAL A 1 352 ? 13.296 -6.345 -42.875 1.00 73.25 352 VAL A CA 1
ATOM 2836 C C . VAL A 1 352 ? 14.216 -6.536 -41.664 1.00 73.25 352 VAL A C 1
ATOM 2838 O O . VAL A 1 352 ? 13.808 -6.302 -40.536 1.00 73.25 352 VAL A O 1
ATOM 2841 N N . TYR A 1 353 ? 15.470 -6.931 -41.892 1.00 75.50 353 TYR A N 1
ATOM 2842 C CA . TYR A 1 353 ? 16.488 -7.111 -40.852 1.00 75.50 353 TYR A CA 1
ATOM 2843 C C . TYR A 1 353 ? 17.407 -5.888 -40.695 1.00 75.50 353 TYR A C 1
ATOM 2845 O O . TYR A 1 353 ? 18.435 -5.965 -40.024 1.00 75.50 353 TYR A O 1
ATOM 2853 N N . SER A 1 354 ? 17.090 -4.769 -41.356 1.00 77.38 354 SER A N 1
ATOM 2854 C CA . SER A 1 354 ? 17.892 -3.546 -41.282 1.00 77.38 354 SER A CA 1
ATOM 2855 C C . SER A 1 354 ? 17.788 -2.895 -39.900 1.00 77.38 354 SER A C 1
ATOM 2857 O O . SER A 1 354 ? 16.700 -2.740 -39.355 1.00 77.38 354 SER A O 1
ATOM 2859 N N . ASN A 1 355 ? 18.915 -2.448 -39.341 1.00 80.50 355 ASN A N 1
ATOM 2860 C CA . ASN A 1 355 ? 18.924 -1.626 -38.124 1.00 80.50 355 ASN A CA 1
ATOM 2861 C C . ASN A 1 355 ? 18.694 -0.132 -38.415 1.00 80.50 355 ASN A C 1
ATOM 2863 O O . ASN A 1 355 ? 18.772 0.685 -37.499 1.00 80.50 355 ASN A O 1
ATOM 2867 N N . GLU A 1 356 ? 18.432 0.241 -39.670 1.00 82.00 356 GLU A N 1
ATOM 2868 C CA . GLU A 1 356 ? 18.072 1.613 -40.021 1.00 82.00 356 GLU A CA 1
ATOM 2869 C C . GLU A 1 356 ? 16.752 2.021 -39.376 1.00 82.00 356 GLU A C 1
ATOM 2871 O O . GLU A 1 356 ? 15.842 1.207 -39.206 1.00 82.00 356 GLU A O 1
ATOM 2876 N N . ILE A 1 357 ? 16.679 3.291 -38.984 1.00 79.25 357 ILE A N 1
ATOM 2877 C CA . ILE A 1 357 ? 15.511 3.870 -38.334 1.00 79.25 357 ILE A CA 1
ATOM 2878 C C . ILE A 1 357 ? 14.542 4.306 -39.424 1.00 79.25 357 ILE A C 1
ATOM 2880 O O . ILE A 1 357 ? 14.872 5.166 -40.236 1.00 79.25 357 ILE A O 1
ATOM 2884 N N . ALA A 1 358 ? 13.346 3.728 -39.405 1.00 83.19 358 ALA A N 1
ATOM 2885 C CA . ALA A 1 358 ? 12.222 4.198 -40.192 1.00 83.19 358 ALA A CA 1
ATOM 2886 C C . ALA A 1 358 ? 11.213 4.908 -39.281 1.00 83.19 358 ALA A C 1
ATOM 2888 O O . ALA A 1 358 ? 11.111 4.636 -38.079 1.00 83.19 358 ALA A O 1
ATOM 2889 N N . VAL A 1 359 ? 10.476 5.841 -39.865 1.00 83.94 359 VAL A N 1
ATOM 2890 C CA . VAL A 1 359 ? 9.316 6.495 -39.278 1.00 83.94 359 VAL A CA 1
ATOM 2891 C C . VAL A 1 359 ? 8.090 5.644 -39.566 1.00 83.94 359 VAL A C 1
ATOM 2893 O O . VAL A 1 359 ? 7.764 5.322 -40.706 1.00 83.94 359 VAL A O 1
ATOM 2896 N N . TRP A 1 360 ? 7.386 5.273 -38.515 1.00 85.06 360 TRP A N 1
ATOM 2897 C CA . TRP A 1 360 ? 6.190 4.461 -38.592 1.00 85.06 360 TRP A CA 1
ATOM 2898 C C . TRP A 1 360 ? 5.000 5.321 -38.217 1.00 85.06 360 TRP A C 1
ATOM 2900 O O . TRP A 1 360 ? 5.067 6.052 -37.235 1.00 85.06 360 TRP A O 1
ATOM 2910 N N . ARG A 1 361 ? 3.900 5.206 -38.951 1.00 76.75 361 ARG A N 1
ATOM 2911 C CA . ARG A 1 361 ? 2.644 5.899 -38.699 1.00 76.75 361 ARG A CA 1
ATOM 2912 C C . ARG A 1 361 ? 1.507 4.899 -38.641 1.00 76.75 361 ARG A C 1
ATOM 2914 O O . ARG A 1 361 ? 1.241 4.152 -39.580 1.00 76.75 361 ARG A O 1
ATOM 2921 N N . CYS A 1 362 ? 0.776 4.908 -37.536 1.00 75.31 362 CYS A N 1
ATOM 2922 C CA . CYS A 1 362 ? -0.438 4.118 -37.420 1.00 75.31 362 CYS A CA 1
ATOM 2923 C C . CYS A 1 362 ? -1.549 4.688 -38.292 1.00 75.31 362 CYS A C 1
ATOM 2925 O O . CYS A 1 362 ? -2.088 5.741 -37.984 1.00 75.31 362 CYS A O 1
ATOM 2927 N N . LYS A 1 363 ? -1.980 3.951 -39.321 1.00 63.22 363 LYS A N 1
ATOM 2928 C CA . LYS A 1 363 ? -3.127 4.359 -40.152 1.00 63.22 363 LYS A CA 1
ATOM 2929 C C . LYS A 1 363 ? -4.450 4.434 -39.366 1.00 63.22 363 LYS A C 1
ATOM 2931 O O . LYS A 1 363 ? -5.392 5.055 -39.838 1.00 63.22 363 LYS A O 1
ATOM 2936 N N . THR A 1 364 ? -4.521 3.829 -38.172 1.00 54.78 364 THR A N 1
ATOM 2937 C CA . THR A 1 364 ? -5.719 3.817 -37.308 1.00 54.78 364 THR A CA 1
ATOM 2938 C C . THR A 1 364 ? -5.763 4.968 -36.297 1.00 54.78 364 THR A C 1
ATOM 2940 O O . THR A 1 364 ? -6.825 5.537 -36.093 1.00 54.78 364 THR A O 1
ATOM 2943 N N . CYS A 1 365 ? -4.643 5.320 -35.653 1.00 56.38 365 CYS A N 1
ATOM 2944 C CA . CYS A 1 365 ? -4.604 6.381 -34.627 1.00 56.38 365 CYS A CA 1
ATOM 2945 C C . CYS A 1 365 ? -3.673 7.554 -34.966 1.00 56.38 365 CYS A C 1
ATOM 2947 O O . CYS A 1 365 ? -3.458 8.423 -34.132 1.00 56.38 365 CYS A O 1
ATOM 2949 N N . ASN A 1 366 ? -3.090 7.557 -36.166 1.00 53.81 366 ASN A N 1
ATOM 2950 C CA . ASN A 1 366 ? -2.147 8.542 -36.708 1.00 53.81 366 ASN A CA 1
ATOM 2951 C C . ASN A 1 366 ? -0.864 8.788 -35.886 1.00 53.81 366 ASN A C 1
ATOM 2953 O O . ASN A 1 366 ? -0.010 9.573 -36.296 1.00 53.81 366 ASN A O 1
ATOM 2957 N N . TYR A 1 367 ? -0.682 8.074 -34.770 1.00 66.12 367 TYR A N 1
ATOM 2958 C CA . TYR A 1 367 ? 0.534 8.117 -33.965 1.00 66.12 367 TYR A CA 1
ATOM 2959 C C . TYR A 1 367 ? 1.744 7.743 -34.818 1.00 66.12 367 TYR A C 1
ATOM 2961 O O . TYR A 1 367 ? 1.776 6.657 -35.411 1.00 66.12 367 TYR A O 1
ATOM 2969 N N . SER A 1 368 ? 2.712 8.658 -34.865 1.00 67.31 368 SER A N 1
ATOM 2970 C CA . SER A 1 368 ? 3.963 8.493 -35.595 1.00 67.31 368 SER A CA 1
ATOM 2971 C C . SER A 1 368 ? 5.123 8.317 -34.618 1.00 67.31 368 SER A C 1
ATOM 2973 O O . SER A 1 368 ? 5.217 9.047 -33.632 1.00 67.31 368 SER A O 1
ATOM 2975 N N . TRP A 1 369 ? 6.001 7.350 -34.866 1.00 80.62 369 TRP A N 1
ATOM 2976 C CA . TRP A 1 369 ? 7.185 7.102 -34.040 1.00 80.62 369 TRP A CA 1
ATOM 2977 C C . TRP A 1 369 ? 8.356 6.630 -34.900 1.00 80.62 369 TRP A C 1
ATOM 2979 O O . TRP A 1 369 ? 8.158 6.006 -35.936 1.00 80.62 369 TRP A O 1
ATOM 2989 N N . ALA A 1 370 ? 9.585 6.904 -34.468 1.00 81.62 370 ALA A N 1
ATOM 2990 C CA . ALA A 1 370 ? 10.796 6.437 -35.138 1.00 81.62 370 ALA A CA 1
ATOM 2991 C C . ALA A 1 370 ? 11.352 5.201 -34.415 1.00 81.62 370 ALA A C 1
ATOM 2993 O O . ALA A 1 370 ? 11.499 5.207 -33.192 1.00 81.62 370 ALA A O 1
ATOM 2994 N N . GLN A 1 371 ? 11.636 4.127 -35.151 1.00 84.06 371 GLN A N 1
ATOM 2995 C CA . GLN A 1 371 ? 12.179 2.875 -34.602 1.00 84.06 371 GLN A CA 1
ATOM 2996 C C . GLN A 1 371 ? 12.949 2.109 -35.685 1.00 84.06 371 GLN A C 1
ATOM 2998 O O . GLN A 1 371 ? 12.652 2.271 -36.869 1.00 84.06 371 GLN A O 1
ATOM 3003 N N . SER A 1 372 ? 13.919 1.268 -35.306 1.00 85.81 372 SER A N 1
ATOM 3004 C CA . SER A 1 372 ? 14.629 0.440 -36.287 1.00 85.81 372 SER A CA 1
ATOM 3005 C C . SER A 1 372 ? 13.720 -0.604 -36.945 1.00 85.81 372 SER A C 1
ATOM 3007 O O . SER A 1 372 ? 12.805 -1.139 -36.314 1.00 85.81 372 SER A O 1
ATOM 3009 N N . ILE A 1 373 ? 13.990 -0.902 -38.217 1.00 83.06 373 ILE A N 1
ATOM 3010 C CA . ILE A 1 373 ? 13.205 -1.848 -39.028 1.00 83.06 373 ILE A CA 1
ATOM 3011 C C . ILE A 1 373 ? 13.265 -3.269 -38.457 1.00 83.06 373 ILE A C 1
ATOM 3013 O O . ILE A 1 373 ? 12.224 -3.907 -38.329 1.00 83.06 373 ILE A O 1
ATOM 3017 N N . SER A 1 374 ? 14.441 -3.717 -38.016 1.00 80.56 374 SER A N 1
ATOM 3018 C CA . SER A 1 374 ? 14.659 -5.012 -37.360 1.00 80.56 374 SER A CA 1
ATOM 3019 C C . SER A 1 374 ? 13.846 -5.170 -36.073 1.00 80.56 374 SER A C 1
ATOM 3021 O O . SER A 1 374 ? 13.105 -6.135 -35.922 1.00 80.56 374 SER A O 1
ATOM 3023 N N . LEU A 1 375 ? 13.896 -4.181 -35.174 1.00 75.06 375 LEU A N 1
ATOM 3024 C CA . LEU A 1 375 ? 13.140 -4.215 -33.917 1.00 75.06 375 LEU A CA 1
ATOM 3025 C C . LEU A 1 375 ? 11.632 -4.145 -34.156 1.00 75.06 375 LEU A C 1
ATOM 3027 O O . LEU A 1 375 ? 10.858 -4.692 -33.373 1.00 75.06 375 LEU A O 1
ATOM 3031 N N . ARG A 1 376 ? 11.201 -3.465 -35.224 1.00 80.25 376 ARG A N 1
ATOM 3032 C CA . ARG A 1 376 ? 9.789 -3.432 -35.602 1.00 80.25 376 ARG A CA 1
ATOM 3033 C C . ARG A 1 376 ? 9.327 -4.767 -36.186 1.00 80.25 376 ARG A C 1
ATOM 3035 O O . ARG A 1 376 ? 8.196 -5.162 -35.912 1.00 80.25 376 ARG A O 1
ATOM 3042 N N . ALA A 1 377 ? 10.180 -5.447 -36.953 1.00 73.69 377 ALA A N 1
ATOM 3043 C CA . ALA A 1 377 ? 9.903 -6.768 -37.513 1.00 73.69 377 ALA A CA 1
ATOM 3044 C C . ALA A 1 377 ? 9.788 -7.852 -36.428 1.00 73.69 377 ALA A C 1
ATOM 3046 O O . ALA A 1 377 ? 8.974 -8.760 -36.571 1.00 73.69 377 ALA A O 1
ATOM 3047 N N . ASP A 1 378 ? 10.540 -7.708 -35.333 1.00 68.50 378 ASP A N 1
ATOM 3048 C CA . ASP A 1 378 ? 10.568 -8.654 -34.209 1.00 68.50 378 ASP A CA 1
ATOM 3049 C C . ASP A 1 378 ? 9.467 -8.407 -33.149 1.00 68.50 378 ASP A C 1
ATOM 3051 O O . ASP A 1 378 ? 9.348 -9.157 -32.180 1.00 68.50 378 ASP A O 1
ATOM 3055 N N . ALA A 1 379 ? 8.642 -7.362 -33.291 1.00 64.25 379 ALA A N 1
ATOM 3056 C CA . ALA A 1 379 ? 7.603 -7.033 -32.313 1.00 64.25 379 ALA A CA 1
ATOM 3057 C C . ALA A 1 379 ? 6.384 -7.979 -32.422 1.00 64.25 379 ALA A C 1
ATOM 3059 O O . ALA A 1 379 ? 5.595 -7.881 -33.361 1.00 64.25 379 ALA A O 1
ATOM 3060 N N . GLU A 1 380 ? 6.174 -8.823 -31.403 1.00 49.91 380 GLU A N 1
ATOM 3061 C CA . GLU A 1 380 ? 5.226 -9.962 -31.353 1.00 49.91 380 GLU A CA 1
ATOM 3062 C C . GLU A 1 380 ? 3.735 -9.679 -31.644 1.00 49.91 380 GLU A C 1
ATOM 3064 O O . GLU A 1 380 ? 2.937 -10.615 -31.679 1.00 49.91 380 GLU A O 1
ATOM 3069 N N . LYS A 1 381 ? 3.303 -8.425 -31.841 1.00 57.31 381 LYS A N 1
ATOM 3070 C CA . LYS A 1 381 ? 1.869 -8.102 -31.979 1.00 57.31 381 LYS A CA 1
ATOM 3071 C C . LYS A 1 381 ? 1.466 -7.235 -33.164 1.00 57.31 381 LYS A C 1
ATOM 3073 O O . LYS A 1 381 ? 0.270 -7.028 -33.326 1.00 57.31 381 LYS A O 1
ATOM 3078 N N . ALA A 1 382 ? 2.384 -6.704 -33.978 1.00 60.38 382 ALA A N 1
ATOM 3079 C CA . ALA A 1 382 ? 2.028 -5.791 -35.083 1.00 60.38 382 ALA A CA 1
ATOM 3080 C C . ALA A 1 382 ? 1.009 -4.692 -34.673 1.00 60.38 382 ALA A C 1
ATOM 3082 O O . ALA A 1 382 ? 0.106 -4.307 -35.428 1.00 60.38 382 ALA A O 1
ATOM 3083 N N . VAL A 1 383 ? 1.122 -4.205 -33.434 1.00 64.31 383 VAL A N 1
ATOM 3084 C CA . VAL A 1 383 ? 0.235 -3.202 -32.834 1.00 64.31 383 VAL A CA 1
ATOM 3085 C C . VAL A 1 383 ? 1.019 -1.897 -32.684 1.00 64.31 383 VAL A C 1
ATOM 3087 O O . VAL A 1 383 ? 2.245 -1.871 -32.535 1.00 64.31 383 VAL A O 1
ATOM 3090 N N . CYS A 1 384 ? 0.326 -0.774 -32.837 1.00 67.25 384 CYS A N 1
ATOM 3091 C CA . CYS A 1 384 ? 0.909 0.543 -32.607 1.00 67.25 384 CYS A CA 1
ATOM 3092 C C . CYS A 1 384 ? 1.276 0.692 -31.114 1.00 67.25 384 CYS A C 1
ATOM 3094 O O . CYS A 1 384 ? 0.431 0.367 -30.276 1.00 67.25 384 CYS A O 1
ATOM 3096 N N . PRO A 1 385 ? 2.458 1.232 -30.757 1.00 64.50 385 PRO A N 1
ATOM 3097 C CA . PRO A 1 385 ? 2.862 1.423 -29.359 1.00 64.50 385 PRO A CA 1
ATOM 3098 C C . PRO A 1 385 ? 1.834 2.177 -28.498 1.00 64.50 385 PRO A C 1
ATOM 3100 O O . PRO A 1 385 ? 1.689 1.893 -27.312 1.00 64.50 385 PRO A O 1
ATOM 3103 N N . CYS A 1 386 ? 1.067 3.094 -29.098 1.00 56.53 386 CYS A N 1
ATOM 3104 C CA . CYS A 1 386 ? -0.032 3.801 -28.435 1.00 56.53 386 CYS A CA 1
ATOM 3105 C C . CYS A 1 386 ? -1.119 2.846 -27.897 1.00 56.53 386 CYS A C 1
ATOM 3107 O O . CYS A 1 386 ? -1.575 2.999 -26.762 1.00 56.53 386 CYS A O 1
ATOM 3109 N N . HIS A 1 387 ? -1.502 1.836 -28.686 1.00 58.59 387 HIS A N 1
ATOM 3110 C CA . HIS A 1 387 ? -2.553 0.880 -28.327 1.00 58.59 387 HIS A CA 1
ATOM 3111 C C . HIS A 1 387 ? -2.055 -0.205 -27.365 1.00 58.59 387 HIS A C 1
ATOM 3113 O O . HIS A 1 387 ? -2.811 -0.632 -26.497 1.00 58.59 387 HIS A O 1
ATOM 3119 N N . ASP A 1 388 ? -0.790 -0.617 -27.486 1.00 58.84 388 ASP A N 1
ATOM 3120 C CA . ASP A 1 388 ? -0.203 -1.660 -26.632 1.00 58.84 388 ASP A CA 1
ATOM 3121 C C . ASP A 1 388 ? 0.107 -1.135 -25.215 1.00 58.84 388 ASP A C 1
ATOM 3123 O O . ASP A 1 388 ? -0.121 -1.818 -24.221 1.00 58.84 388 ASP A O 1
ATOM 3127 N N . LEU A 1 389 ? 0.533 0.131 -25.095 1.00 48.88 389 LEU A N 1
ATOM 3128 C CA . LEU A 1 389 ? 0.873 0.761 -23.810 1.00 48.88 389 LEU A CA 1
ATOM 3129 C C . LEU A 1 389 ? -0.280 1.548 -23.162 1.00 48.88 389 LEU A C 1
ATOM 3131 O O . LEU A 1 389 ? -0.079 2.137 -22.099 1.00 48.88 389 LEU A O 1
ATOM 3135 N N . LYS A 1 390 ? -1.466 1.608 -23.788 1.00 50.22 390 LYS A N 1
ATOM 3136 C CA . LYS A 1 390 ? -2.616 2.440 -23.359 1.00 50.22 390 LYS A CA 1
ATOM 3137 C C . LYS A 1 390 ? -2.243 3.904 -23.052 1.00 50.22 390 LYS A C 1
ATOM 3139 O O . LYS A 1 390 ? -2.821 4.527 -22.161 1.00 50.22 390 LYS A O 1
ATOM 3144 N N . ARG A 1 391 ? -1.267 4.472 -23.766 1.00 41.50 391 ARG A N 1
ATOM 3145 C CA . ARG A 1 391 ? -0.839 5.872 -23.593 1.00 41.50 391 ARG A CA 1
ATOM 3146 C C . ARG A 1 391 ? -1.528 6.740 -24.641 1.00 41.50 391 ARG A C 1
ATOM 3148 O O . ARG A 1 391 ? -1.211 6.641 -25.822 1.00 41.50 391 ARG A O 1
ATOM 3155 N N . ALA A 1 392 ? -2.455 7.594 -24.212 1.00 45.34 392 ALA A N 1
ATOM 3156 C CA . ALA A 1 392 ? -3.101 8.585 -25.069 1.00 45.34 392 ALA A CA 1
ATOM 3157 C C . ALA A 1 392 ? -2.388 9.936 -24.935 1.00 45.34 392 ALA A C 1
ATOM 3159 O O . ALA A 1 392 ? -2.732 10.730 -24.065 1.00 45.34 392 ALA A O 1
ATOM 3160 N N . THR A 1 393 ? -1.387 10.191 -25.778 1.00 42.22 393 THR A N 1
ATOM 3161 C CA . THR A 1 393 ? -0.768 11.521 -25.900 1.00 42.22 393 THR A CA 1
ATOM 3162 C C . THR A 1 393 ? -0.256 11.749 -27.325 1.00 42.22 393 THR A C 1
ATOM 3164 O O . THR A 1 393 ? 0.940 11.651 -27.589 1.00 42.22 393 THR A O 1
ATOM 3167 N N . SER A 1 394 ? -1.147 12.056 -28.261 1.00 40.06 394 SER A N 1
ATOM 3168 C CA . SER A 1 394 ? -0.790 12.961 -29.358 1.00 40.06 394 SER A CA 1
ATOM 3169 C C . SER A 1 394 ? -2.037 13.728 -29.769 1.00 40.06 394 SER A C 1
ATOM 3171 O O . SER A 1 394 ? -3.072 13.127 -30.046 1.00 40.06 394 SER A O 1
ATOM 3173 N N . ASP A 1 395 ? -1.939 15.052 -29.755 1.00 43.38 395 ASP A N 1
ATOM 3174 C CA . ASP A 1 395 ? -3.064 15.984 -29.817 1.00 43.38 395 ASP A CA 1
ATOM 3175 C C . ASP A 1 395 ? -3.646 16.215 -31.229 1.00 43.38 395 ASP A C 1
ATOM 3177 O O . ASP A 1 395 ? -4.245 17.255 -31.480 1.00 43.38 395 ASP A O 1
ATOM 3181 N N . GLU A 1 396 ? -3.501 15.255 -32.144 1.00 44.34 396 GLU A N 1
ATOM 3182 C CA . GLU A 1 396 ? -4.080 15.301 -33.494 1.00 44.34 396 GLU A CA 1
ATOM 3183 C C . GLU A 1 396 ? -4.734 13.952 -33.833 1.00 44.34 396 GLU A C 1
ATOM 3185 O O . GLU A 1 396 ? -4.163 13.106 -34.521 1.00 44.34 396 GLU A O 1
ATOM 3190 N N . VAL A 1 397 ? -5.941 13.720 -33.310 1.00 39.94 397 VAL A N 1
ATOM 3191 C CA . VAL A 1 397 ? -6.762 12.542 -33.639 1.00 39.94 397 VAL A CA 1
ATOM 3192 C C . VAL A 1 397 ? -8.168 13.008 -34.020 1.00 39.94 397 VAL A C 1
ATOM 3194 O O . VAL A 1 397 ? -8.733 13.876 -33.359 1.00 39.94 397 VAL A O 1
ATOM 3197 N N . PHE A 1 398 ? -8.721 12.442 -35.099 1.00 33.69 398 PHE A N 1
ATOM 3198 C CA . PHE A 1 398 ? -10.060 12.757 -35.615 1.00 33.69 398 PHE A CA 1
ATOM 3199 C C . PHE A 1 398 ? -11.180 12.482 -34.580 1.00 33.69 398 PHE A C 1
ATOM 3201 O O . PHE A 1 398 ? -11.046 11.559 -33.770 1.00 33.69 398 PHE A O 1
ATOM 3208 N N . PRO A 1 399 ? -12.304 13.231 -34.622 1.00 37.50 399 PRO A N 1
ATOM 3209 C CA . PRO A 1 399 ? -13.400 13.110 -33.657 1.00 37.50 399 PRO A CA 1
ATOM 3210 C C . PRO A 1 399 ? -14.055 11.720 -33.688 1.00 37.50 399 PRO A C 1
ATOM 3212 O O . PRO A 1 399 ? -14.435 11.242 -34.757 1.00 37.50 399 PRO A O 1
ATOM 3215 N N . GLY A 1 400 ? -14.215 11.091 -32.516 1.00 45.34 400 GLY A N 1
ATOM 3216 C CA . GLY A 1 400 ? -15.012 9.864 -32.345 1.00 45.34 400 GLY A CA 1
ATOM 3217 C C . GLY A 1 400 ? -14.368 8.712 -31.560 1.00 45.34 400 GLY A C 1
ATOM 3218 O O . GLY A 1 400 ? -15.050 7.723 -31.314 1.00 45.34 400 GLY A O 1
ATOM 3219 N N . TYR A 1 401 ? -13.093 8.805 -31.152 1.00 46.03 401 TYR A N 1
ATOM 3220 C CA . TYR A 1 401 ? -12.402 7.720 -30.417 1.00 46.03 401 TYR A CA 1
ATOM 3221 C C . TYR A 1 401 ? -11.780 8.130 -29.068 1.00 46.03 401 TYR A C 1
ATOM 3223 O O . TYR A 1 401 ? -11.125 7.323 -28.409 1.00 46.03 401 TYR A O 1
ATOM 3231 N N . PHE A 1 402 ? -12.007 9.369 -28.630 1.00 48.53 402 PHE A N 1
ATOM 3232 C CA . PHE A 1 402 ? -11.761 9.822 -27.262 1.00 48.53 402 PHE A CA 1
ATOM 3233 C C . PHE A 1 402 ? -12.921 10.715 -26.809 1.00 48.53 402 PHE A C 1
ATOM 3235 O O . PHE A 1 402 ? -13.549 11.373 -27.634 1.00 48.53 402 PHE A O 1
ATOM 3242 N N . GLU A 1 403 ? -13.204 10.737 -25.507 1.00 63.72 403 GLU A N 1
ATOM 3243 C CA . GLU A 1 403 ? -14.155 11.685 -24.919 1.00 63.72 403 GLU A CA 1
ATOM 3244 C C . GLU A 1 403 ? -13.473 13.059 -24.829 1.00 63.72 403 GLU A C 1
ATOM 3246 O O . GLU A 1 403 ? -12.448 13.208 -24.143 1.00 63.72 403 GLU A O 1
ATOM 3251 N N . SER A 1 404 ? -13.980 14.041 -25.581 1.00 76.06 404 SER A N 1
ATOM 3252 C CA . SER A 1 404 ? -13.408 15.390 -25.597 1.00 76.06 404 SER A CA 1
ATOM 3253 C C . SER A 1 404 ? -13.588 16.075 -24.241 1.00 76.06 404 SER A C 1
ATOM 3255 O O . SER A 1 404 ? -14.386 15.647 -23.404 1.00 76.06 404 SER A O 1
ATOM 3257 N N . PHE A 1 405 ? -12.834 17.143 -23.983 1.00 82.00 405 PHE A N 1
ATOM 3258 C CA . PHE A 1 405 ? -13.037 17.943 -22.778 1.00 82.00 405 PHE A CA 1
ATOM 3259 C C . PHE A 1 405 ? -14.456 18.538 -22.740 1.00 82.00 405 PHE A C 1
ATOM 3261 O O . PHE A 1 405 ? -15.053 18.592 -21.665 1.00 82.00 405 PHE A O 1
ATOM 3268 N N . MET A 1 406 ? -15.019 18.891 -23.903 1.00 82.75 406 MET A N 1
ATOM 3269 C CA . MET A 1 406 ? -16.417 19.311 -24.038 1.00 82.75 406 MET A CA 1
ATOM 3270 C C . MET A 1 406 ? -17.403 18.208 -23.632 1.00 82.75 406 MET A C 1
ATOM 3272 O O . MET A 1 406 ? -18.332 18.480 -22.875 1.00 82.75 406 MET A O 1
ATOM 3276 N N . ASP A 1 407 ? -17.190 16.973 -24.092 1.00 79.56 407 ASP A N 1
ATOM 3277 C CA . ASP A 1 407 ? -18.096 15.852 -23.802 1.00 79.56 407 ASP A CA 1
ATOM 3278 C C . ASP A 1 407 ? -18.010 15.422 -22.335 1.00 79.56 407 ASP A C 1
ATOM 3280 O O . ASP A 1 407 ? -19.027 15.190 -21.686 1.00 79.56 407 ASP A O 1
ATOM 3284 N N . ALA A 1 408 ? -16.792 15.366 -21.793 1.00 79.81 408 ALA A N 1
ATOM 3285 C CA . ALA A 1 408 ? -16.551 14.924 -20.425 1.00 79.81 408 ALA A CA 1
ATOM 3286 C C . ALA A 1 408 ? -16.958 15.969 -19.377 1.00 79.81 408 ALA A C 1
ATOM 3288 O O . ALA A 1 408 ? -17.345 15.609 -18.267 1.00 79.81 408 ALA A O 1
ATOM 3289 N N . LYS A 1 409 ? -16.783 17.265 -19.679 1.00 85.50 409 LYS A N 1
ATOM 3290 C CA . LYS A 1 409 ? -16.983 18.379 -18.734 1.00 85.50 409 LYS A CA 1
ATOM 3291 C C . LYS A 1 409 ? -17.665 19.578 -19.412 1.00 85.50 409 LYS A C 1
ATOM 3293 O O . LYS A 1 409 ? -17.076 20.663 -19.481 1.00 85.50 409 LYS A O 1
ATOM 3298 N N . PRO A 1 410 ? -18.926 19.430 -19.858 1.00 86.56 410 PRO A N 1
ATOM 3299 C CA . PRO A 1 410 ? -19.620 20.443 -20.656 1.00 86.56 410 PRO A CA 1
ATOM 3300 C C . PRO A 1 410 ? -19.814 21.774 -19.919 1.00 86.56 410 PRO A C 1
ATOM 3302 O O . PRO A 1 410 ? -19.733 22.837 -20.530 1.00 86.56 410 PRO A O 1
ATOM 3305 N N . GLU A 1 411 ? -20.025 21.748 -18.599 1.00 84.88 411 GLU A N 1
ATOM 3306 C CA . GLU A 1 411 ? -20.195 22.968 -17.796 1.00 84.88 411 GLU A CA 1
ATOM 3307 C C . GLU A 1 411 ? -18.886 23.745 -17.612 1.00 84.88 411 GLU A C 1
ATOM 3309 O O . GLU A 1 411 ? -18.877 24.970 -17.723 1.00 84.88 411 GLU A O 1
ATOM 3314 N N . ALA A 1 412 ? -17.764 23.050 -17.407 1.00 85.50 412 ALA A N 1
ATOM 3315 C CA . ALA A 1 412 ? -16.452 23.688 -17.336 1.00 85.50 412 ALA A CA 1
ATOM 3316 C C . ALA A 1 412 ? -16.041 24.253 -18.705 1.00 85.50 412 ALA A C 1
ATOM 3318 O O . ALA A 1 412 ? -15.517 25.362 -18.782 1.00 85.50 412 ALA A O 1
ATOM 3319 N N . ALA A 1 413 ? -16.334 23.539 -19.796 1.00 87.75 413 ALA A N 1
ATOM 3320 C CA . ALA A 1 413 ? -16.016 23.959 -21.159 1.00 87.75 413 ALA A CA 1
ATOM 3321 C C . ALA A 1 413 ? -16.653 25.301 -21.573 1.00 87.75 413 ALA A C 1
ATOM 3323 O O . ALA A 1 413 ? -16.085 26.012 -22.402 1.00 87.75 413 ALA A O 1
ATOM 3324 N N . LYS A 1 414 ? -17.765 25.719 -20.947 1.00 87.88 414 LYS A N 1
ATOM 3325 C CA . LYS A 1 414 ? -18.367 27.055 -21.156 1.00 87.88 414 LYS A CA 1
ATOM 3326 C C . LYS A 1 414 ? -17.428 28.202 -20.791 1.00 87.88 414 LYS A C 1
ATOM 3328 O O . LYS A 1 414 ? -17.529 29.287 -21.356 1.00 87.88 414 LYS A O 1
ATOM 3333 N N . TYR A 1 415 ? -16.517 27.960 -19.855 1.00 90.44 415 TYR A N 1
ATOM 3334 C CA . TYR A 1 415 ? -15.558 28.946 -19.375 1.00 90.44 415 TYR A CA 1
ATOM 3335 C C . TYR A 1 415 ? -14.215 28.853 -20.098 1.00 90.44 415 TYR A C 1
ATOM 3337 O O . TYR A 1 415 ? -13.269 29.537 -19.728 1.00 90.44 415 TYR A O 1
ATOM 3345 N N . PHE A 1 416 ? -14.106 28.037 -21.143 1.00 90.69 416 PHE A N 1
ATOM 3346 C CA . PHE A 1 416 ? -12.904 27.958 -21.958 1.00 90.69 416 PHE A CA 1
ATOM 3347 C C . PHE A 1 416 ? -12.693 29.267 -22.727 1.00 90.69 416 PHE A C 1
ATOM 3349 O O . PHE A 1 416 ? -13.559 29.697 -23.492 1.00 90.69 416 PHE A O 1
ATOM 3356 N N . ASN A 1 417 ? -11.553 29.933 -22.525 1.00 88.81 417 ASN A N 1
ATOM 3357 C CA . ASN A 1 417 ? -11.308 31.225 -23.157 1.00 88.81 417 ASN A CA 1
ATOM 3358 C C . ASN A 1 417 ? -10.914 31.016 -24.628 1.00 88.81 417 ASN A C 1
ATOM 3360 O O . ASN A 1 417 ? -9.786 30.629 -24.928 1.00 88.81 417 ASN A O 1
ATOM 3364 N N . ARG A 1 418 ? -11.855 31.242 -25.550 1.00 82.38 418 ARG A N 1
ATOM 3365 C CA . ARG A 1 418 ? -11.645 31.007 -26.990 1.00 82.38 418 ARG A CA 1
ATOM 3366 C C . ARG A 1 418 ? -10.635 31.966 -27.626 1.00 82.38 418 ARG A C 1
ATOM 3368 O O . ARG A 1 418 ? -9.981 31.588 -28.585 1.00 82.38 418 ARG A O 1
ATOM 3375 N N . GLU A 1 419 ? -10.483 33.175 -27.094 1.00 82.50 419 GLU A N 1
ATOM 3376 C CA . GLU A 1 419 ? -9.575 34.181 -27.660 1.00 82.50 419 GLU A CA 1
ATOM 3377 C C . GLU A 1 419 ? -8.112 33.887 -27.305 1.00 82.50 419 GLU A C 1
ATOM 3379 O O . GLU A 1 419 ? -7.235 33.964 -28.161 1.00 82.50 419 GLU A O 1
ATOM 3384 N N . LEU A 1 420 ? -7.844 33.496 -26.055 1.00 86.69 420 LEU A N 1
ATOM 3385 C CA . LEU A 1 420 ? -6.486 33.244 -25.559 1.00 86.69 420 LEU A CA 1
ATOM 3386 C C . LEU A 1 420 ? -5.952 31.844 -25.891 1.00 86.69 420 LEU A C 1
ATOM 3388 O O . LEU A 1 420 ? -4.745 31.620 -25.805 1.00 86.69 420 LEU A O 1
ATOM 3392 N N . ASN A 1 421 ? -6.821 30.897 -26.251 1.00 83.06 421 ASN A N 1
ATOM 3393 C CA . ASN A 1 421 ? -6.419 29.532 -26.614 1.00 83.06 421 ASN A CA 1
ATOM 3394 C C . ASN A 1 421 ? -6.174 29.316 -28.113 1.00 83.06 421 ASN A C 1
ATOM 3396 O O . ASN A 1 421 ? -5.713 28.237 -28.492 1.00 83.06 421 ASN A O 1
ATOM 3400 N N . GLY A 1 422 ? -6.446 30.318 -28.957 1.00 81.81 422 GLY A N 1
ATOM 3401 C CA . GLY A 1 422 ? -6.251 30.223 -30.405 1.00 81.81 422 GLY A CA 1
ATOM 3402 C C . GLY A 1 422 ? -7.033 29.056 -31.018 1.00 81.81 422 GLY A C 1
ATOM 3403 O O . GLY A 1 422 ? -8.239 28.942 -30.818 1.00 81.81 422 GLY A O 1
ATOM 3404 N N . ASP A 1 423 ? -6.334 28.169 -31.732 1.00 75.88 423 ASP A N 1
ATOM 3405 C CA . ASP A 1 423 ? -6.932 27.028 -32.446 1.00 75.88 423 ASP A CA 1
ATOM 3406 C C . ASP A 1 423 ? -7.343 25.857 -31.532 1.00 75.88 423 ASP A C 1
ATOM 3408 O O . ASP A 1 423 ? -7.963 24.891 -31.983 1.00 75.88 423 ASP A O 1
ATOM 3412 N N . ILE A 1 424 ? -6.994 25.903 -30.242 1.00 77.56 424 ILE A N 1
ATOM 3413 C CA . ILE A 1 424 ? -7.358 24.851 -29.290 1.00 77.56 424 ILE A CA 1
ATOM 3414 C C . ILE A 1 424 ? -8.804 25.081 -28.847 1.00 77.56 424 ILE A C 1
ATOM 3416 O O . ILE A 1 424 ? -9.110 26.074 -28.191 1.00 77.56 424 ILE A O 1
ATOM 3420 N N . THR A 1 425 ? -9.687 24.134 -29.157 1.00 82.06 425 THR A N 1
ATOM 3421 C CA . THR A 1 425 ? -11.101 24.155 -28.752 1.00 82.06 425 THR A CA 1
ATOM 3422 C C . THR A 1 425 ? -11.401 23.051 -27.727 1.00 82.06 425 THR A C 1
ATOM 3424 O O . THR A 1 425 ? -10.711 22.027 -27.723 1.00 82.06 425 THR A O 1
ATOM 3427 N N . PRO A 1 426 ? -12.412 23.214 -26.851 1.00 79.69 426 PRO A N 1
ATOM 3428 C CA . PRO A 1 426 ? -12.862 22.165 -25.925 1.00 79.69 426 PRO A CA 1
ATOM 3429 C C . PRO A 1 426 ? -13.184 20.821 -26.592 1.00 79.69 426 PRO A C 1
ATOM 3431 O O . PRO A 1 426 ? -12.995 19.762 -25.996 1.00 79.69 426 PRO A O 1
ATOM 3434 N N . GLU A 1 427 ? -13.668 20.868 -27.829 1.00 78.44 427 GLU A N 1
ATOM 3435 C CA . GLU A 1 427 ? -14.046 19.723 -28.652 1.00 78.44 427 GLU A CA 1
ATOM 3436 C C . GLU A 1 427 ? -12.819 19.050 -29.294 1.00 78.44 427 GLU A C 1
ATOM 3438 O O . GLU A 1 427 ? -12.827 17.847 -29.552 1.00 78.44 427 GLU A O 1
ATOM 3443 N N . SER A 1 428 ? -11.737 19.804 -29.522 1.00 68.25 428 SER A N 1
ATOM 3444 C CA . SER A 1 428 ? -10.511 19.325 -30.174 1.00 68.25 428 SER A CA 1
ATOM 3445 C C . SER A 1 428 ? -9.431 18.843 -29.200 1.00 68.25 428 SER A C 1
ATOM 3447 O O . SER A 1 428 ? -8.317 18.540 -29.624 1.00 68.25 428 SER A O 1
ATOM 3449 N N . VAL A 1 429 ? -9.715 18.795 -27.895 1.00 71.50 429 VAL A N 1
ATOM 3450 C CA . VAL A 1 429 ? -8.750 18.400 -26.859 1.00 71.50 429 VAL A CA 1
ATOM 3451 C C . VAL A 1 429 ? -9.336 17.331 -25.937 1.00 71.50 429 VAL A C 1
ATOM 3453 O O . VAL A 1 429 ? -10.478 17.416 -25.496 1.00 71.50 429 VAL A O 1
ATOM 3456 N N . SER A 1 430 ? -8.558 16.286 -25.652 1.00 73.75 430 SER A N 1
ATOM 3457 C CA . SER A 1 430 ? -8.992 15.160 -24.811 1.00 73.75 430 SER A CA 1
ATOM 3458 C C . SER A 1 430 ? -9.102 15.546 -23.336 1.00 73.75 430 SER A C 1
ATOM 3460 O O . SER A 1 430 ? -8.233 16.257 -22.829 1.00 73.75 430 SER A O 1
ATOM 3462 N N . LYS A 1 431 ? -10.087 14.987 -22.610 1.00 69.75 431 LYS A N 1
ATOM 3463 C CA . LYS A 1 431 ? -10.275 15.198 -21.158 1.00 69.75 431 LYS A CA 1
ATOM 3464 C C . LYS A 1 431 ? -9.039 14.889 -20.298 1.00 69.75 431 LYS A C 1
ATOM 3466 O O . LYS A 1 431 ? -8.901 15.423 -19.200 1.00 69.75 431 LYS A O 1
ATOM 3471 N N . SER A 1 432 ? -8.145 14.032 -20.793 1.00 67.25 432 SER A N 1
ATOM 3472 C CA . SER A 1 432 ? -6.916 13.613 -20.106 1.00 67.25 432 SER A CA 1
ATOM 3473 C C . SER A 1 432 ? -5.663 14.333 -20.621 1.00 67.25 432 SER A C 1
ATOM 3475 O O . SER A 1 432 ? -4.551 13.948 -20.264 1.00 67.25 432 SER A O 1
ATOM 3477 N N . SER A 1 433 ? -5.808 15.355 -21.475 1.00 72.88 433 SER A N 1
ATOM 3478 C CA . SER A 1 433 ? -4.662 16.052 -22.062 1.00 72.88 433 SER A CA 1
ATOM 3479 C C . SER A 1 433 ? -3.855 16.813 -21.003 1.00 72.88 433 SER A C 1
ATOM 3481 O O . SER A 1 433 ? -4.386 17.459 -20.096 1.00 72.88 433 SER A O 1
ATOM 3483 N N . GLY A 1 434 ? -2.530 16.760 -21.137 1.00 73.25 434 GLY A N 1
ATOM 3484 C CA . GLY A 1 434 ? -1.607 17.566 -20.343 1.00 73.25 434 GLY A CA 1
ATOM 3485 C C . GLY A 1 434 ? -1.469 19.010 -20.836 1.00 73.25 434 GLY A C 1
ATOM 3486 O O . GLY A 1 434 ? -0.740 19.773 -20.194 1.00 73.25 434 GLY A O 1
ATOM 3487 N N . LYS A 1 435 ? -2.117 19.385 -21.953 1.00 76.44 435 LYS A N 1
ATOM 3488 C CA . LYS A 1 435 ? -2.028 20.723 -22.557 1.00 76.44 435 LYS A CA 1
ATOM 3489 C C . LYS A 1 435 ? -2.501 21.815 -21.599 1.00 76.44 435 LYS A C 1
ATOM 3491 O O . LYS A 1 435 ? -3.489 21.645 -20.883 1.00 76.44 435 LYS A O 1
ATOM 3496 N N . MET A 1 436 ? -1.767 22.925 -21.599 1.00 84.06 436 MET A N 1
ATOM 3497 C CA . MET A 1 436 ? -2.129 24.148 -20.884 1.00 84.06 436 MET A CA 1
ATOM 3498 C C . MET A 1 436 ? -3.149 24.930 -21.701 1.00 84.06 436 MET A C 1
ATOM 3500 O O . MET A 1 436 ? -2.949 25.126 -22.896 1.00 84.06 436 MET A O 1
ATOM 3504 N N . VAL A 1 437 ? -4.217 25.370 -21.043 1.00 88.69 437 VAL A N 1
ATOM 3505 C CA . VAL A 1 437 ? -5.293 26.159 -21.641 1.00 88.69 437 VAL A CA 1
ATOM 3506 C C . VAL A 1 437 ? -5.681 27.310 -20.722 1.00 88.69 437 VAL A C 1
ATOM 3508 O O . VAL A 1 437 ? -5.516 27.235 -19.503 1.00 88.69 437 VAL A O 1
ATOM 3511 N N . TRP A 1 438 ? -6.199 28.376 -21.312 1.00 92.12 438 TRP A N 1
ATOM 3512 C CA . TRP A 1 438 ? -6.760 29.533 -20.635 1.00 92.12 438 TRP A CA 1
ATOM 3513 C C . TRP A 1 438 ? -8.245 29.325 -20.340 1.00 92.12 438 TRP A C 1
ATOM 3515 O O . TRP A 1 438 ? -9.042 29.022 -21.226 1.00 92.12 438 TRP A O 1
ATOM 3525 N N . MET A 1 439 ? -8.631 29.537 -19.091 1.00 90.81 439 MET A N 1
ATOM 3526 C CA . MET A 1 439 ? -10.011 29.488 -18.627 1.00 90.81 439 MET A CA 1
ATOM 3527 C C . MET A 1 439 ? -10.417 30.869 -18.116 1.00 90.81 439 MET A C 1
ATOM 3529 O O . MET A 1 439 ? -9.649 31.539 -17.430 1.00 90.81 439 MET A O 1
ATOM 3533 N N . ASN A 1 440 ? -11.636 31.293 -18.421 1.00 90.00 440 ASN A N 1
ATOM 3534 C CA . ASN A 1 440 ? -12.287 32.414 -17.762 1.00 90.00 440 ASN A CA 1
ATOM 3535 C C . ASN A 1 440 ? -12.722 32.000 -16.354 1.00 90.00 440 ASN A C 1
ATOM 3537 O O . ASN A 1 440 ? -13.119 30.859 -16.111 1.00 90.00 440 ASN A O 1
ATOM 3541 N N . CYS A 1 441 ? -12.657 32.934 -15.409 1.00 86.31 441 CYS A N 1
ATOM 3542 C CA . CYS A 1 441 ? -13.174 32.697 -14.070 1.00 86.31 441 CYS A CA 1
ATOM 3543 C C . CYS A 1 441 ? -14.692 32.471 -14.112 1.00 86.31 441 CYS A C 1
ATOM 3545 O O . CYS A 1 441 ? -15.425 33.273 -14.690 1.00 86.31 441 CYS A O 1
ATOM 3547 N N . ALA A 1 442 ? -15.167 31.403 -13.462 1.00 82.50 442 ALA A N 1
ATOM 3548 C CA . ALA A 1 442 ? -16.593 31.089 -13.416 1.00 82.50 442 ALA A CA 1
ATOM 3549 C C . ALA A 1 442 ? -17.427 32.145 -12.676 1.00 82.50 442 ALA A C 1
ATOM 3551 O O . ALA A 1 442 ? -18.590 32.353 -13.014 1.00 82.50 442 ALA A O 1
ATOM 3552 N N . ALA A 1 443 ? -16.814 32.836 -11.710 1.00 77.12 443 ALA A N 1
ATOM 3553 C CA . ALA A 1 443 ? -17.415 33.952 -10.985 1.00 77.12 443 ALA A CA 1
ATOM 3554 C C . ALA A 1 443 ? -17.372 35.278 -11.771 1.00 77.12 443 ALA A C 1
ATOM 3556 O O . ALA A 1 443 ? -18.024 36.240 -11.377 1.00 77.12 443 ALA A O 1
ATOM 3557 N N . GLY A 1 444 ? -16.607 35.355 -12.869 1.00 77.06 444 GLY A N 1
ATOM 3558 C CA . GLY A 1 444 ? -16.467 36.563 -13.693 1.00 77.06 444 GLY A CA 1
ATOM 3559 C C . GLY A 1 444 ? -15.715 37.725 -13.030 1.00 77.06 444 GLY A C 1
ATOM 3560 O O . GLY A 1 444 ? -15.611 38.796 -13.619 1.00 77.06 444 GLY A O 1
ATOM 3561 N N . THR A 1 445 ? -15.186 37.530 -11.821 1.00 76.25 445 THR A N 1
ATOM 3562 C CA . THR A 1 445 ? -14.522 38.561 -11.007 1.00 76.25 445 THR A CA 1
ATOM 3563 C C . THR A 1 445 ? -13.004 38.588 -11.167 1.00 76.25 445 THR A C 1
ATOM 3565 O O . THR A 1 445 ? -12.371 39.564 -10.767 1.00 76.25 445 THR A O 1
ATOM 3568 N N . HIS A 1 446 ? -12.407 37.543 -11.750 1.00 81.81 446 HIS A N 1
ATOM 3569 C CA . HIS A 1 446 ? -10.955 37.412 -11.897 1.00 81.81 446 HIS A CA 1
ATOM 3570 C C . HIS A 1 446 ? -10.531 37.315 -13.368 1.00 81.81 446 HIS A C 1
ATOM 3572 O O . HIS A 1 446 ? -11.296 36.799 -14.191 1.00 81.81 446 HIS A O 1
ATOM 3578 N N . PRO A 1 447 ? -9.303 37.760 -13.704 1.00 80.94 447 PRO A N 1
ATOM 3579 C CA . PRO A 1 447 ? -8.749 37.601 -15.043 1.00 80.94 447 PRO A CA 1
ATOM 3580 C C . PRO A 1 447 ? -8.685 36.128 -15.488 1.00 80.94 447 PRO A C 1
ATOM 3582 O O . PRO A 1 447 ? -8.628 35.227 -14.642 1.00 80.94 447 PRO A O 1
ATOM 3585 N N . PRO A 1 448 ? -8.649 35.864 -16.807 1.00 88.19 448 PRO A N 1
ATOM 3586 C CA . PRO A 1 448 ? -8.433 34.519 -17.329 1.00 88.19 448 PRO A CA 1
ATOM 3587 C C . PRO A 1 448 ? -7.143 33.901 -16.772 1.00 88.19 448 PRO A C 1
ATOM 3589 O O . PRO A 1 448 ? -6.130 34.585 -16.632 1.00 88.19 448 PRO A O 1
ATOM 3592 N N . TYR A 1 449 ? -7.168 32.605 -16.467 1.00 87.75 449 TYR A N 1
ATOM 3593 C CA . TYR A 1 449 ? -6.062 31.887 -15.828 1.00 87.75 449 TYR A CA 1
ATOM 3594 C C . TYR A 1 449 ? -5.665 30.644 -16.621 1.00 87.75 449 TYR A C 1
ATOM 3596 O O . TYR A 1 449 ? -6.493 30.034 -17.297 1.00 87.75 449 TYR A O 1
ATOM 3604 N N . GLN A 1 450 ? -4.395 30.245 -16.521 1.00 90.00 450 GLN A N 1
ATOM 3605 C CA . GLN A 1 450 ? -3.899 29.038 -17.177 1.00 90.00 450 GLN A CA 1
ATOM 3606 C C . GLN A 1 450 ? -3.999 27.806 -16.281 1.00 90.00 450 GLN A C 1
ATOM 3608 O O . GLN A 1 450 ? -3.640 27.835 -15.103 1.00 90.00 450 GLN A O 1
ATOM 3613 N N . ILE A 1 451 ? -4.416 26.689 -16.867 1.00 88.75 451 ILE A N 1
ATOM 3614 C CA . ILE A 1 451 ? -4.522 25.399 -16.193 1.00 88.75 451 ILE A CA 1
ATOM 3615 C C . ILE A 1 451 ? -4.353 24.258 -17.202 1.00 88.75 451 ILE A C 1
ATOM 3617 O O . ILE A 1 451 ? -4.689 24.393 -18.376 1.00 88.75 451 ILE A O 1
ATOM 3621 N N . ARG A 1 452 ? -3.809 23.113 -16.768 1.00 87.31 452 ARG A N 1
ATOM 3622 C CA . ARG A 1 452 ? -3.755 21.913 -17.621 1.00 87.31 452 ARG A CA 1
ATOM 3623 C C . ARG A 1 452 ? -5.146 21.297 -17.722 1.00 87.31 452 ARG A C 1
ATOM 3625 O O . ARG A 1 452 ? -5.773 21.137 -16.679 1.00 87.31 452 ARG A O 1
ATOM 3632 N N . ILE A 1 453 ? -5.572 20.864 -18.910 1.00 81.94 453 ILE A N 1
ATOM 3633 C CA . ILE A 1 453 ? -6.889 20.230 -19.140 1.00 81.94 453 ILE A CA 1
ATOM 3634 C C . ILE A 1 453 ? -7.185 19.134 -18.100 1.00 81.94 453 ILE A C 1
ATOM 3636 O O . ILE A 1 453 ? -8.217 19.170 -17.432 1.00 81.94 453 ILE A O 1
ATOM 3640 N N . ILE A 1 454 ? -6.235 18.220 -17.873 1.00 79.75 454 ILE A N 1
ATOM 3641 C CA . ILE A 1 454 ? -6.365 17.133 -16.887 1.00 79.75 454 ILE A CA 1
ATOM 3642 C C . ILE A 1 454 ? -6.563 17.614 -15.433 1.00 79.75 454 ILE A C 1
ATOM 3644 O O . ILE A 1 454 ? -7.073 16.869 -14.600 1.00 79.75 454 ILE A O 1
ATOM 3648 N N . ARG A 1 455 ? -6.163 18.850 -15.101 1.00 81.31 455 ARG A N 1
ATOM 3649 C CA . ARG A 1 455 ? -6.279 19.444 -13.756 1.00 81.31 455 ARG A CA 1
ATOM 3650 C C . ARG A 1 455 ? -7.534 20.302 -13.565 1.00 81.31 455 ARG A C 1
ATOM 3652 O O . ARG A 1 455 ? -7.769 20.745 -12.442 1.00 81.31 455 ARG A O 1
ATOM 3659 N N . ILE A 1 456 ? -8.333 20.532 -14.608 1.00 84.75 456 ILE A N 1
ATOM 3660 C CA . ILE A 1 456 ? -9.596 21.272 -14.498 1.00 84.75 456 ILE A CA 1
ATOM 3661 C C . ILE A 1 456 ? -10.598 20.417 -13.716 1.00 84.75 456 ILE A C 1
ATOM 3663 O O . ILE A 1 456 ? -10.880 19.280 -14.097 1.00 84.75 456 ILE A O 1
ATOM 3667 N N . THR A 1 457 ? -11.120 20.930 -12.603 1.00 79.44 457 THR A N 1
ATOM 3668 C CA . THR A 1 457 ? -12.083 20.205 -11.757 1.00 79.44 457 THR A CA 1
ATOM 3669 C C . THR A 1 457 ? -13.465 20.137 -12.410 1.00 79.44 457 THR A C 1
ATOM 3671 O O . THR A 1 457 ? -13.764 20.896 -13.323 1.00 79.44 457 THR A O 1
ATOM 3674 N N . GLU A 1 458 ? -14.305 19.201 -11.971 1.00 75.31 458 GLU A N 1
ATOM 3675 C CA . GLU A 1 458 ? -15.657 18.995 -12.523 1.00 75.31 458 GLU A CA 1
ATOM 3676 C C . GLU A 1 458 ? -16.666 20.048 -12.035 1.00 75.31 458 GLU A C 1
ATOM 3678 O O . GLU A 1 458 ? -17.600 20.384 -12.753 1.00 75.31 458 GLU A O 1
ATOM 3683 N N . ASN A 1 459 ? -16.420 20.629 -10.854 1.00 74.88 459 ASN A N 1
ATOM 3684 C CA . ASN A 1 459 ? -17.248 21.665 -10.236 1.00 74.88 459 ASN A CA 1
ATOM 3685 C C . ASN A 1 459 ? -16.546 23.035 -10.251 1.00 74.88 459 ASN A C 1
ATOM 3687 O O . ASN A 1 459 ? -15.308 23.110 -10.195 1.00 74.88 459 ASN A O 1
ATOM 3691 N N . ALA A 1 460 ? -17.342 24.112 -10.292 1.00 69.25 460 ALA A N 1
ATOM 3692 C CA . ALA A 1 460 ? -16.864 25.488 -10.145 1.00 69.25 460 ALA A CA 1
ATOM 3693 C C . ALA A 1 460 ? -16.071 25.632 -8.825 1.00 69.25 460 ALA A C 1
ATOM 3695 O O . ALA A 1 460 ? -16.471 25.033 -7.828 1.00 69.25 460 ALA A O 1
ATOM 3696 N N . PRO A 1 461 ? -14.939 26.364 -8.804 1.00 77.00 461 PRO A N 1
ATOM 3697 C CA . PRO A 1 461 ? -14.481 27.335 -9.803 1.00 77.00 461 PRO A CA 1
ATOM 3698 C C . PRO A 1 461 ? -13.552 26.757 -10.895 1.00 77.00 461 PRO A C 1
ATOM 3700 O O . PRO A 1 461 ? -12.746 27.491 -11.466 1.00 77.00 461 PRO A O 1
ATOM 3703 N N . TYR A 1 462 ? -13.635 25.451 -11.186 1.00 87.00 462 TYR A N 1
ATOM 3704 C CA . TYR A 1 462 ? -12.928 24.779 -12.295 1.00 87.00 462 TYR A CA 1
ATOM 3705 C C . TYR A 1 462 ? -11.394 24.909 -12.251 1.00 87.00 462 TYR A C 1
ATOM 3707 O O . TYR A 1 462 ? -10.709 24.838 -13.268 1.00 87.00 462 TYR A O 1
ATOM 3715 N N . GLY A 1 463 ? -10.839 25.058 -11.045 1.00 77.56 463 GLY A N 1
ATOM 3716 C CA . GLY A 1 463 ? -9.399 25.170 -10.818 1.00 77.56 463 GLY A CA 1
ATOM 3717 C C . GLY A 1 463 ? -8.833 26.591 -10.893 1.00 77.56 463 GLY A C 1
ATOM 3718 O O . GLY A 1 463 ? -7.610 26.726 -10.910 1.00 77.56 463 GLY A O 1
ATOM 3719 N N . CYS A 1 464 ? -9.677 27.633 -10.886 1.00 83.12 464 CYS A N 1
ATOM 3720 C CA . CYS A 1 464 ? -9.230 29.025 -10.769 1.00 83.12 464 CYS A CA 1
ATOM 3721 C C . CYS A 1 464 ? -8.355 29.225 -9.514 1.00 83.12 464 CYS A C 1
ATOM 3723 O O . CYS A 1 464 ? -8.846 29.008 -8.403 1.00 83.12 464 CYS A O 1
ATOM 3725 N N . PRO A 1 465 ? -7.081 29.643 -9.652 1.00 70.62 465 PRO A N 1
ATOM 3726 C CA . PRO A 1 465 ? -6.176 29.809 -8.516 1.00 70.62 465 PRO A CA 1
ATOM 3727 C C . PRO A 1 465 ? -6.637 30.880 -7.524 1.00 70.62 465 PRO A C 1
ATOM 3729 O O . PRO A 1 465 ? -6.462 30.698 -6.324 1.00 70.62 465 PRO A O 1
ATOM 3732 N N . GLU A 1 466 ? -7.242 31.966 -8.012 1.00 72.12 466 GLU A N 1
ATOM 3733 C CA . GLU A 1 466 ? -7.697 33.086 -7.178 1.00 72.12 466 GLU A CA 1
ATOM 3734 C C . GLU A 1 466 ? -9.021 32.760 -6.467 1.00 72.12 466 GLU A C 1
ATOM 3736 O O . GLU A 1 466 ? -9.084 32.895 -5.249 1.00 72.12 466 GLU A O 1
ATOM 3741 N N . CYS A 1 467 ? -10.016 32.159 -7.142 1.00 74.31 467 CYS A N 1
ATOM 3742 C CA . CYS A 1 467 ? -11.188 31.614 -6.435 1.00 74.31 467 CYS A CA 1
ATOM 3743 C C . CYS A 1 467 ? -10.800 30.530 -5.422 1.00 74.31 467 CYS A C 1
ATOM 3745 O O . CYS A 1 467 ? -11.399 30.441 -4.361 1.00 74.31 467 CYS A O 1
ATOM 3747 N N . LYS A 1 468 ? -9.792 29.699 -5.721 1.00 64.50 468 LYS A N 1
ATOM 3748 C CA . LYS A 1 468 ? -9.315 28.663 -4.793 1.00 64.50 468 LYS A CA 1
ATOM 3749 C C . LYS A 1 468 ? -8.605 29.263 -3.573 1.00 64.50 468 LYS A C 1
ATOM 3751 O O . LYS A 1 468 ? -8.655 28.671 -2.498 1.00 64.50 468 LYS A O 1
ATOM 3756 N N . LYS A 1 469 ? -7.956 30.424 -3.716 1.00 60.97 469 LYS A N 1
ATOM 3757 C CA . LYS A 1 469 ? -7.433 31.207 -2.584 1.00 60.97 469 LYS A CA 1
ATOM 3758 C C . LYS A 1 469 ? -8.568 31.834 -1.769 1.00 60.97 469 LYS A C 1
ATOM 3760 O O . LYS A 1 469 ? -8.510 31.767 -0.544 1.00 60.97 469 LYS A O 1
ATOM 3765 N N . GLU A 1 470 ? -9.611 32.354 -2.414 1.00 58.69 470 GLU A N 1
ATOM 3766 C CA . GLU A 1 470 ? -10.818 32.868 -1.744 1.00 58.69 470 GLU A CA 1
ATOM 3767 C C . GLU A 1 470 ? -11.600 31.753 -1.009 1.00 58.69 470 GLU A C 1
ATOM 3769 O O . GLU A 1 470 ? -11.981 31.934 0.146 1.00 58.69 470 GLU A O 1
ATOM 3774 N N . ASP A 1 471 ? -11.712 30.549 -1.583 1.00 55.09 471 ASP A N 1
ATOM 3775 C CA . ASP A 1 471 ? -12.225 29.340 -0.907 1.00 55.09 471 ASP A CA 1
ATOM 3776 C C . ASP A 1 471 ? -11.288 28.855 0.216 1.00 55.09 471 ASP A C 1
ATOM 3778 O O . ASP A 1 471 ? -11.731 28.282 1.211 1.00 55.09 471 ASP A O 1
ATOM 3782 N N . SER A 1 472 ? -9.976 29.096 0.116 1.00 51.50 472 SER A N 1
ATOM 3783 C CA . SER A 1 472 ? -9.041 28.772 1.204 1.00 51.50 472 SER A CA 1
ATOM 3784 C C . SER A 1 472 ? -9.205 29.690 2.421 1.00 51.50 472 SER A C 1
ATOM 3786 O O . SER A 1 472 ? -8.972 29.250 3.547 1.00 51.50 472 SER A O 1
ATOM 3788 N N . LEU A 1 473 ? -9.674 30.928 2.219 1.00 53.12 473 LEU A N 1
ATOM 3789 C CA . LEU A 1 473 ? -10.022 31.855 3.301 1.00 53.12 473 LEU A CA 1
ATOM 3790 C C . LEU A 1 473 ? -11.291 31.398 4.041 1.00 53.12 473 LEU A C 1
ATOM 3792 O O . LEU A 1 473 ? -11.340 31.496 5.269 1.00 53.12 473 LEU A O 1
ATOM 3796 N N . GLN A 1 474 ? -12.251 30.787 3.334 1.00 55.06 474 GLN A N 1
ATOM 3797 C CA . GLN A 1 474 ? -13.424 30.116 3.929 1.00 55.06 474 GLN A CA 1
ATOM 3798 C C . GLN A 1 474 ? -13.035 28.910 4.815 1.00 55.06 474 GLN A C 1
ATOM 3800 O O . GLN A 1 474 ? -13.782 28.534 5.714 1.00 55.06 474 GLN A O 1
ATOM 3805 N N . LEU A 1 475 ? -11.853 28.316 4.600 1.00 58.16 475 LEU A N 1
ATOM 3806 C CA . LEU A 1 475 ? -11.314 27.194 5.385 1.00 58.16 475 LEU A CA 1
ATOM 3807 C C . LEU A 1 475 ? -10.466 27.631 6.596 1.00 58.16 475 LEU A C 1
ATOM 3809 O O . LEU A 1 475 ? -9.955 26.761 7.315 1.00 58.16 475 LEU A O 1
ATOM 3813 N N . SER A 1 476 ? -10.308 28.938 6.835 1.00 75.12 476 SER A N 1
ATOM 3814 C CA . SER A 1 476 ? -9.687 29.459 8.060 1.00 75.12 476 SER A CA 1
ATOM 3815 C C . SER A 1 476 ? -10.601 29.235 9.268 1.00 75.12 476 SER A C 1
ATOM 3817 O O . SER A 1 476 ? -11.825 29.354 9.171 1.00 75.12 476 SER A O 1
ATOM 3819 N N . LEU A 1 477 ? -10.020 28.912 10.426 1.00 77.88 477 LEU A N 1
ATOM 3820 C CA . LEU A 1 477 ? -10.791 28.658 11.645 1.00 77.88 477 LEU A CA 1
ATOM 3821 C C . LEU A 1 477 ? -11.606 29.893 12.062 1.00 77.88 477 LEU A C 1
ATOM 3823 O O . LEU A 1 477 ? -12.744 29.749 12.501 1.00 77.88 477 LEU A O 1
ATOM 3827 N N . LYS A 1 478 ? -11.053 31.097 11.858 1.00 79.38 478 LYS A N 1
ATOM 3828 C CA . LYS A 1 478 ? -11.731 32.372 12.129 1.00 79.38 478 LYS A CA 1
ATOM 3829 C C . LYS A 1 478 ? -13.007 32.554 11.307 1.00 79.38 478 LYS A C 1
ATOM 3831 O O . LYS A 1 478 ? -14.020 32.970 11.857 1.00 79.38 478 LYS A O 1
ATOM 3836 N N . HIS A 1 479 ? -12.965 32.240 10.008 1.00 75.44 479 HIS A N 1
ATOM 3837 C CA . HIS A 1 479 ? -14.132 32.383 9.132 1.00 75.44 479 HIS A CA 1
ATOM 3838 C C . HIS A 1 479 ? -15.161 31.277 9.356 1.00 75.44 479 HIS A C 1
ATOM 3840 O O . HIS A 1 479 ? -16.354 31.561 9.423 1.00 75.44 479 HIS A O 1
ATOM 3846 N N . ALA A 1 480 ? -14.715 30.027 9.497 1.00 74.25 480 ALA A N 1
ATOM 3847 C CA . ALA A 1 480 ? -15.617 28.893 9.673 1.00 74.25 480 ALA A CA 1
ATOM 3848 C C . ALA A 1 480 ? -16.300 28.879 11.050 1.00 74.25 480 ALA A C 1
ATOM 3850 O O . ALA A 1 480 ? -17.422 28.393 11.180 1.00 74.25 480 ALA A O 1
ATOM 3851 N N . VAL A 1 481 ? -15.628 29.398 12.083 1.00 78.38 481 VAL A N 1
ATOM 3852 C CA . VAL A 1 481 ? -16.108 29.387 13.469 1.00 78.38 481 VAL A CA 1
ATOM 3853 C C . VAL A 1 481 ? -15.826 30.752 14.118 1.00 78.38 481 VAL A C 1
ATOM 3855 O O . VAL A 1 481 ? -14.864 30.888 14.872 1.00 78.38 481 VAL A O 1
ATOM 3858 N N . PRO A 1 482 ? -16.668 31.778 13.890 1.00 81.50 482 PRO A N 1
ATOM 3859 C CA . PRO A 1 482 ? -16.400 33.149 14.348 1.00 81.50 482 PRO A CA 1
ATOM 3860 C C . PRO A 1 482 ? -16.187 33.303 15.863 1.00 81.50 482 PRO A C 1
ATOM 3862 O O . PRO A 1 482 ? -15.467 34.196 16.305 1.00 81.50 482 PRO A O 1
ATOM 3865 N N . ILE A 1 483 ? -16.764 32.416 16.688 1.00 82.25 483 ILE A N 1
ATOM 3866 C CA . ILE A 1 483 ? -16.538 32.434 18.145 1.00 82.25 483 ILE A CA 1
ATOM 3867 C C . ILE A 1 483 ? -15.085 32.094 18.523 1.00 82.25 483 ILE A C 1
ATOM 3869 O O . ILE A 1 483 ? -14.638 32.476 19.604 1.00 82.25 483 ILE A O 1
ATOM 3873 N N . ALA A 1 484 ? -14.325 31.448 17.628 1.00 83.88 484 ALA A N 1
ATOM 3874 C CA . ALA A 1 484 ? -12.910 31.155 17.825 1.00 83.88 484 ALA A CA 1
ATOM 3875 C C . ALA A 1 484 ? -12.091 32.427 18.069 1.00 83.88 484 ALA A C 1
ATOM 3877 O O . ALA A 1 484 ? -11.167 32.377 18.864 1.00 83.88 484 ALA A O 1
ATOM 3878 N N . GLU A 1 485 ? -12.457 33.573 17.480 1.00 85.69 485 GLU A N 1
ATOM 3879 C CA . GLU A 1 485 ? -11.765 34.853 17.707 1.00 85.69 485 GLU A CA 1
ATOM 3880 C C . GLU A 1 485 ? -11.841 35.306 19.167 1.00 85.69 485 GLU A C 1
ATOM 3882 O O . GLU A 1 485 ? -10.860 35.788 19.726 1.00 85.69 485 GLU A O 1
ATOM 3887 N N . LYS A 1 486 ? -12.987 35.080 19.815 1.00 82.75 486 LYS A N 1
ATOM 3888 C CA . LYS A 1 486 ? -13.186 35.406 21.233 1.00 82.75 486 LYS A CA 1
ATOM 3889 C C . LYS A 1 486 ? -12.594 34.359 22.166 1.00 82.75 486 LYS A C 1
ATOM 3891 O O . LYS A 1 486 ? -12.300 34.676 23.313 1.00 82.75 486 LYS A O 1
ATOM 3896 N N . MET A 1 487 ? -12.470 33.122 21.689 1.00 86.12 487 MET A N 1
ATOM 3897 C CA . MET A 1 487 ? -11.990 31.996 22.482 1.00 86.12 487 MET A CA 1
ATOM 3898 C C . MET A 1 487 ? -10.521 31.650 22.231 1.00 86.12 487 MET A C 1
ATOM 3900 O O . MET A 1 487 ? -10.016 30.695 22.811 1.00 86.12 487 MET A O 1
ATOM 3904 N N . TRP A 1 488 ? -9.820 32.375 21.362 1.00 90.19 488 TRP A N 1
ATOM 3905 C CA . TRP A 1 488 ? -8.427 32.090 21.042 1.00 90.19 488 TRP A CA 1
ATOM 3906 C C . TRP A 1 488 ? -7.514 32.532 22.178 1.00 90.19 488 TRP A C 1
ATOM 3908 O O . TRP A 1 488 ? -7.569 33.677 22.626 1.00 90.19 488 TRP A O 1
ATOM 3918 N N . ALA A 1 489 ? -6.655 31.629 22.647 1.00 85.50 489 ALA A N 1
ATOM 3919 C CA . ALA A 1 489 ? -5.701 31.982 23.685 1.00 85.50 489 ALA A CA 1
ATOM 3920 C C . ALA A 1 489 ? -4.539 32.808 23.085 1.00 85.50 489 ALA A C 1
ATOM 3922 O O . ALA A 1 489 ? -3.998 32.412 22.046 1.00 85.50 489 ALA A O 1
ATOM 3923 N N . PRO A 1 490 ? -4.121 33.921 23.717 1.00 82.44 490 PRO A N 1
ATOM 3924 C CA . PRO A 1 490 ? -3.042 34.773 23.213 1.00 82.44 490 PRO A CA 1
ATOM 3925 C C . PRO A 1 490 ? -1.664 34.093 23.252 1.00 82.44 490 PRO A C 1
ATOM 3927 O O . PRO A 1 490 ? -0.733 34.575 22.621 1.00 82.44 490 PRO A O 1
ATOM 3930 N N . GLU A 1 491 ? -1.520 32.967 23.957 1.00 78.88 491 GLU A N 1
ATOM 3931 C CA . GLU A 1 491 ? -0.271 32.200 24.045 1.00 78.88 491 GLU A CA 1
ATOM 3932 C C . GLU A 1 491 ? -0.059 31.221 22.875 1.00 78.88 491 GLU A C 1
ATOM 3934 O O . GLU A 1 491 ? 0.855 30.397 22.926 1.00 78.88 491 GLU A O 1
ATOM 3939 N N . ASN A 1 492 ? -0.925 31.230 21.857 1.00 81.62 492 ASN A N 1
ATOM 3940 C CA . ASN A 1 492 ? -0.670 30.485 20.626 1.00 81.62 492 ASN A CA 1
ATOM 3941 C C . ASN A 1 492 ? 0.304 31.275 19.739 1.00 81.62 492 ASN A C 1
ATOM 3943 O O . ASN A 1 492 ? 0.040 32.422 19.397 1.00 81.62 492 ASN A O 1
ATOM 3947 N N . GLU A 1 493 ? 1.386 30.632 19.303 1.00 77.81 493 GLU A N 1
ATOM 3948 C CA . GLU A 1 493 ? 2.437 31.244 18.468 1.00 77.81 493 GLU A CA 1
ATOM 3949 C C . GLU A 1 493 ? 2.001 31.520 17.016 1.00 77.81 493 GLU A C 1
ATOM 3951 O O . GLU A 1 493 ? 2.706 32.194 16.270 1.00 77.81 493 GLU A O 1
ATOM 3956 N N . ILE A 1 494 ? 0.832 31.013 16.607 1.00 79.19 494 ILE A N 1
ATOM 3957 C CA . ILE A 1 494 ? 0.281 31.163 15.256 1.00 79.19 494 ILE A CA 1
ATOM 3958 C C . ILE A 1 494 ? -0.958 32.073 15.312 1.00 79.19 494 ILE A C 1
ATOM 3960 O O . ILE A 1 494 ? -1.853 31.819 16.131 1.00 79.19 494 ILE A O 1
ATOM 3964 N N . PRO A 1 495 ? -1.058 33.093 14.437 1.00 82.00 495 PRO A N 1
ATOM 3965 C CA . PRO A 1 495 ? -2.260 33.910 14.295 1.00 82.00 495 PRO A CA 1
ATOM 3966 C C . PRO A 1 495 ? -3.490 33.067 13.934 1.00 82.00 495 PRO A C 1
ATOM 3968 O O . PRO A 1 495 ? -3.414 32.156 13.113 1.00 82.00 495 PRO A O 1
ATOM 3971 N N . LEU A 1 496 ? -4.656 33.390 14.504 1.00 79.94 496 LEU A N 1
ATOM 3972 C CA . LEU A 1 496 ? -5.897 32.635 14.268 1.00 79.94 496 LEU A CA 1
ATOM 3973 C C . LEU A 1 496 ? -6.301 32.578 12.778 1.00 79.94 496 LEU A C 1
ATOM 3975 O O . LEU A 1 496 ? -6.875 31.584 12.335 1.00 79.94 496 LEU A O 1
ATOM 3979 N N . ASP A 1 497 ? -5.984 33.623 12.008 1.00 78.44 497 ASP A N 1
ATOM 3980 C CA . ASP A 1 497 ? -6.231 33.703 10.559 1.00 78.44 497 ASP A CA 1
ATOM 3981 C C . ASP A 1 497 ? -5.466 32.623 9.757 1.00 78.44 497 ASP A C 1
ATOM 3983 O O . ASP A 1 497 ? -5.924 32.161 8.705 1.00 78.44 497 ASP A O 1
ATOM 3987 N N . ASP A 1 498 ? -4.340 32.144 10.288 1.00 80.38 498 ASP A N 1
ATOM 3988 C CA . ASP A 1 498 ? -3.478 31.157 9.632 1.00 80.38 498 ASP A CA 1
ATOM 3989 C C . ASP A 1 498 ? -3.837 29.707 9.988 1.00 80.38 498 ASP A C 1
ATOM 3991 O O . ASP A 1 498 ? -3.364 28.768 9.348 1.00 80.38 498 ASP A O 1
ATOM 3995 N N . VAL A 1 499 ? -4.739 29.504 10.951 1.00 80.50 499 VAL A N 1
ATOM 3996 C CA . VAL A 1 499 ? -5.162 28.176 11.415 1.00 80.50 499 VAL A CA 1
ATOM 3997 C C . VAL A 1 499 ? -6.254 27.619 10.507 1.00 80.50 499 VAL A C 1
ATOM 3999 O O . VAL A 1 499 ? -7.237 28.302 10.204 1.00 80.50 499 VAL A O 1
ATOM 4002 N N . ARG A 1 500 ? -6.113 26.365 10.062 1.00 82.31 500 ARG A N 1
ATOM 4003 C CA . ARG A 1 500 ? -7.076 25.723 9.156 1.00 82.31 500 ARG A CA 1
ATOM 4004 C C . ARG A 1 500 ? -8.059 24.848 9.925 1.00 82.31 500 ARG A C 1
ATOM 4006 O O . ARG A 1 500 ? -7.718 24.176 10.894 1.00 82.31 500 ARG A O 1
ATOM 4013 N N . THR A 1 501 ? -9.299 24.801 9.447 1.00 77.31 501 THR A N 1
ATOM 4014 C CA . THR A 1 501 ? -10.399 24.006 10.034 1.00 77.31 501 THR A CA 1
ATOM 4015 C C . THR A 1 501 ? -10.123 22.506 10.146 1.00 77.31 501 THR A C 1
ATOM 4017 O O . THR A 1 501 ? -10.795 21.825 10.910 1.00 77.31 501 THR A O 1
ATOM 4020 N N . HIS A 1 502 ? -9.156 21.968 9.404 1.00 76.12 502 HIS A N 1
ATOM 4021 C CA . HIS A 1 502 ? -8.814 20.544 9.392 1.00 76.12 502 HIS A CA 1
ATOM 4022 C C . HIS A 1 502 ? -7.493 20.218 10.103 1.00 76.12 502 HIS A C 1
ATOM 4024 O O . HIS A 1 502 ? -7.106 19.046 10.115 1.00 76.12 502 HIS A O 1
ATOM 4030 N N . ASP A 1 503 ? -6.835 21.207 10.715 1.00 77.25 503 ASP A N 1
ATOM 4031 C CA . ASP A 1 503 ? -5.581 21.003 11.440 1.00 77.25 503 ASP A CA 1
ATOM 4032 C C . ASP A 1 503 ? -5.756 19.964 12.556 1.00 77.25 503 ASP A C 1
ATOM 4034 O O . ASP A 1 503 ? -6.694 20.008 13.364 1.00 77.25 503 ASP A O 1
ATOM 4038 N N . SER A 1 504 ? -4.828 19.007 12.592 1.00 71.69 504 SER A N 1
ATOM 4039 C CA . SER A 1 504 ? -4.812 17.883 13.532 1.00 71.69 504 SER A CA 1
ATOM 4040 C C . SER A 1 504 ? -4.035 18.168 14.819 1.00 71.69 504 SER A C 1
ATOM 4042 O O . SER A 1 504 ? -4.028 17.328 15.714 1.00 71.69 504 SER A O 1
ATOM 4044 N N . ILE A 1 505 ? -3.398 19.337 14.927 1.00 79.75 505 ILE A N 1
ATOM 4045 C CA . ILE A 1 505 ? -2.595 19.743 16.088 1.00 79.75 505 ILE A CA 1
ATOM 4046 C C . ILE A 1 505 ? -3.460 20.556 17.052 1.00 79.75 505 ILE A C 1
ATOM 4048 O O . ILE A 1 505 ? -4.133 21.501 16.642 1.00 79.75 505 ILE A O 1
ATOM 4052 N N . SER A 1 506 ? -3.434 20.208 18.339 1.00 83.50 506 SER A N 1
ATOM 4053 C CA . SER A 1 506 ? -4.187 20.915 19.382 1.00 83.50 506 SER A CA 1
ATOM 4054 C C . SER A 1 506 ? -3.712 22.357 19.560 1.00 83.50 506 SER A C 1
ATOM 4056 O O . SER A 1 506 ? -2.515 22.632 19.579 1.00 83.50 506 SER A O 1
ATOM 4058 N N . LYS A 1 507 ? -4.662 23.280 19.718 1.00 87.94 507 LYS A N 1
ATOM 4059 C CA . LYS A 1 507 ? -4.440 24.705 19.986 1.00 87.94 507 LYS A CA 1
ATOM 4060 C C . LYS A 1 507 ? -5.080 25.088 21.320 1.00 87.94 507 LYS A C 1
ATOM 4062 O O . LYS A 1 507 ? -5.965 24.381 21.813 1.00 87.94 507 LYS A O 1
ATOM 4067 N N . LYS A 1 508 ? -4.595 26.170 21.932 1.00 88.12 508 LYS A N 1
ATOM 4068 C CA . LYS A 1 508 ? -5.075 26.661 23.232 1.00 88.12 508 LYS A CA 1
ATOM 4069 C C . LYS A 1 508 ? -6.297 27.559 23.034 1.00 88.12 508 LYS A C 1
ATOM 4071 O O . LYS A 1 508 ? -6.243 28.502 22.248 1.00 88.12 508 LYS A O 1
ATOM 4076 N N . PHE A 1 509 ? -7.364 27.301 23.783 1.00 86.00 509 PHE A N 1
ATOM 4077 C CA . PHE A 1 509 ? -8.581 28.112 23.804 1.00 86.00 509 PHE A CA 1
ATOM 4078 C C . PHE A 1 509 ? -8.906 28.575 25.230 1.00 86.00 509 PHE A C 1
ATOM 4080 O O . PHE A 1 509 ? -8.565 27.902 26.205 1.00 86.00 509 PHE A O 1
ATOM 4087 N N . ILE A 1 510 ? -9.579 29.718 25.347 1.00 84.38 510 ILE A N 1
ATOM 4088 C CA . ILE A 1 510 ? -10.096 30.311 26.583 1.00 84.38 510 ILE A CA 1
ATOM 4089 C C . ILE A 1 510 ? -11.597 30.512 26.391 1.00 84.38 510 ILE A C 1
ATOM 4091 O O . ILE A 1 510 ? -12.013 31.145 25.431 1.00 84.38 510 ILE A O 1
ATOM 4095 N N . CYS A 1 511 ? -12.443 29.957 27.252 1.00 81.75 511 CYS A N 1
ATOM 4096 C CA . CYS A 1 511 ? -13.882 30.191 27.129 1.00 81.75 511 CYS A CA 1
ATOM 4097 C C . CYS A 1 511 ? -14.294 31.579 27.643 1.00 81.75 511 CYS A C 1
ATOM 4099 O O . CYS A 1 511 ? -13.498 32.290 28.252 1.00 81.75 511 CYS A O 1
ATOM 4101 N N . THR A 1 512 ? -15.562 31.950 27.445 1.00 76.25 512 THR A N 1
ATOM 4102 C CA . THR A 1 512 ? -16.120 33.228 27.929 1.00 76.25 512 THR A CA 1
ATOM 4103 C C . THR A 1 512 ? -16.036 33.392 29.447 1.00 76.25 512 THR A C 1
ATOM 4105 O O . THR A 1 512 ? -15.914 34.513 29.924 1.00 76.25 512 THR A O 1
ATOM 4108 N N . GLU A 1 513 ? -16.025 32.280 30.187 1.00 72.44 513 GLU A N 1
ATOM 4109 C CA . GLU A 1 513 ? -15.869 32.239 31.648 1.00 72.44 513 GLU A CA 1
ATOM 4110 C C . GLU A 1 513 ? -14.392 32.190 32.097 1.00 72.44 513 GLU A C 1
ATOM 4112 O O . GLU A 1 513 ? -14.107 32.025 33.278 1.00 72.44 513 GLU A O 1
ATOM 4117 N N . GLY A 1 514 ? -13.429 32.292 31.170 1.00 70.94 514 GLY A N 1
ATOM 4118 C CA . GLY A 1 514 ? -11.992 32.340 31.470 1.00 70.94 514 GLY A CA 1
ATOM 4119 C C . GLY A 1 514 ? -11.285 30.983 31.591 1.00 70.94 514 GLY A C 1
ATOM 4120 O O . GLY A 1 514 ? -10.074 30.939 31.815 1.00 70.94 514 GLY A O 1
ATOM 4121 N N . HIS A 1 515 ? -11.991 29.864 31.407 1.00 76.75 515 HIS A N 1
ATOM 4122 C CA . HIS A 1 515 ? -11.393 28.530 31.493 1.00 76.75 515 HIS A CA 1
ATOM 4123 C C . HIS A 1 515 ? -10.527 28.205 30.274 1.00 76.75 515 HIS A C 1
ATOM 4125 O O . HIS A 1 515 ? -10.968 28.326 29.129 1.00 76.75 515 HIS A O 1
ATOM 4131 N N . ARG A 1 516 ? -9.309 27.723 30.534 1.00 78.88 516 ARG A N 1
ATOM 4132 C CA . ARG A 1 516 ? -8.313 27.363 29.517 1.00 78.88 516 ARG A CA 1
ATOM 4133 C C . ARG A 1 516 ? -8.394 25.878 29.178 1.00 78.88 516 ARG A C 1
ATOM 4135 O O . ARG A 1 516 ? -8.429 25.046 30.078 1.00 78.88 516 ARG A O 1
ATOM 4142 N N . PHE A 1 517 ? -8.389 25.536 27.894 1.00 80.00 517 PHE A N 1
ATOM 4143 C CA . PHE A 1 517 ? -8.424 24.145 27.439 1.00 80.00 517 PHE A CA 1
ATOM 4144 C C . PHE A 1 517 ? -7.732 23.960 26.084 1.00 80.00 517 PHE A C 1
ATOM 4146 O O . PHE A 1 517 ? -7.554 24.908 25.320 1.00 80.00 517 PHE A O 1
ATOM 4153 N N . LEU A 1 518 ? -7.325 22.723 25.792 1.00 78.25 518 LEU A N 1
ATOM 4154 C CA . LEU A 1 518 ? -6.697 22.335 24.528 1.00 78.25 518 LEU A CA 1
ATOM 4155 C C . LEU A 1 518 ? -7.703 21.596 23.647 1.00 78.25 518 LEU A C 1
ATOM 4157 O O . LEU A 1 518 ? -8.401 20.697 24.120 1.00 78.25 518 LEU A O 1
ATOM 4161 N N . ARG A 1 519 ? -7.758 21.940 22.359 1.00 83.62 519 ARG A N 1
ATOM 4162 C CA . ARG A 1 519 ? -8.558 21.204 21.368 1.00 83.62 519 ARG A CA 1
ATOM 4163 C C . ARG A 1 519 ? -7.941 21.347 19.978 1.00 83.62 519 ARG A C 1
ATOM 4165 O O . ARG A 1 519 ? -7.335 22.367 19.670 1.00 83.62 519 ARG A O 1
ATOM 4172 N N . THR A 1 520 ? -8.062 20.333 19.126 1.00 87.38 520 THR A N 1
ATOM 4173 C CA . THR A 1 520 ? -7.648 20.457 17.717 1.00 87.38 520 THR A CA 1
ATOM 4174 C C . THR A 1 520 ? -8.634 21.351 16.963 1.00 87.38 520 THR A C 1
ATOM 4176 O O . THR A 1 520 ? -9.834 21.242 17.223 1.00 87.38 520 THR A O 1
ATOM 4179 N N . PRO A 1 521 ? -8.194 22.197 16.013 1.00 84.88 521 PRO A N 1
ATOM 4180 C CA . PRO A 1 521 ? -9.093 22.983 15.167 1.00 84.88 521 PRO A CA 1
ATOM 4181 C C . PRO A 1 521 ? -10.181 22.130 14.506 1.00 84.88 521 PRO A C 1
ATOM 4183 O O . PRO A 1 521 ? -11.352 22.491 14.559 1.00 84.88 521 PRO A O 1
ATOM 4186 N N . ARG A 1 522 ? -9.835 20.927 14.024 1.00 82.62 522 ARG A N 1
ATOM 4187 C CA . ARG A 1 522 ? -10.798 19.958 13.470 1.00 82.62 522 ARG A CA 1
ATOM 4188 C C . ARG A 1 522 ? -11.900 19.531 14.439 1.00 82.62 522 ARG A C 1
ATOM 4190 O O . ARG A 1 522 ? -13.045 19.345 14.032 1.00 82.62 522 ARG A O 1
ATOM 4197 N N . SER A 1 523 ? -11.563 19.339 15.710 1.00 79.62 523 SER A N 1
ATOM 4198 C CA . SER A 1 523 ? -12.540 19.009 16.751 1.00 79.62 523 SER A CA 1
ATOM 4199 C C . SER A 1 523 ? -13.323 20.254 17.183 1.00 79.62 523 SER A C 1
ATOM 4201 O O . SER A 1 523 ? -14.542 20.198 17.310 1.00 79.62 523 SER A O 1
ATOM 4203 N N . PHE A 1 524 ? -12.647 21.403 17.292 1.00 85.06 524 PHE A N 1
ATOM 4204 C CA . PHE A 1 524 ? -13.242 22.686 17.670 1.00 85.06 524 PHE A CA 1
ATOM 4205 C C . PHE A 1 524 ? -14.282 23.190 16.659 1.00 85.06 524 PHE A C 1
ATOM 4207 O O . PHE A 1 524 ? -15.231 23.859 17.045 1.00 85.06 524 PHE A O 1
ATOM 4214 N N . VAL A 1 525 ? -14.159 22.837 15.373 1.00 83.12 525 VAL A N 1
ATOM 4215 C CA . VAL A 1 525 ? -15.188 23.115 14.351 1.00 83.12 525 VAL A CA 1
ATOM 4216 C C . VAL A 1 525 ? -16.509 22.402 14.638 1.00 83.12 525 VAL A C 1
ATOM 4218 O O . VAL A 1 525 ? -17.571 22.955 14.369 1.00 83.12 525 VAL A O 1
ATOM 4221 N N . ASN A 1 526 ? -16.461 21.202 15.211 1.00 77.56 526 ASN A N 1
ATOM 4222 C CA . ASN A 1 526 ? -17.662 20.419 15.504 1.00 77.56 526 ASN A CA 1
ATOM 4223 C C . ASN A 1 526 ? -18.203 20.668 16.918 1.00 77.56 526 ASN A C 1
ATOM 4225 O O . ASN A 1 526 ? -19.398 20.522 17.150 1.00 77.56 526 ASN A O 1
ATOM 4229 N N . ASP A 1 527 ? -17.330 21.032 17.856 1.00 79.06 527 ASP A N 1
ATOM 4230 C CA . ASP A 1 527 ? -17.671 21.262 19.254 1.00 79.06 527 ASP A CA 1
ATOM 4231 C C . ASP A 1 527 ? -16.894 22.470 19.797 1.00 79.06 527 ASP A C 1
ATOM 4233 O O . ASP A 1 527 ? -15.676 22.411 19.981 1.00 79.06 527 ASP A O 1
ATOM 4237 N N . GLN A 1 528 ? -17.601 23.566 20.082 1.00 84.81 528 GLN A N 1
ATOM 4238 C CA . GLN A 1 528 ? -17.043 24.777 20.701 1.00 84.81 528 GLN A CA 1
ATOM 4239 C C . GLN A 1 528 ? -17.267 24.820 22.219 1.00 84.81 528 GLN A C 1
ATOM 4241 O O . GLN A 1 528 ? -16.910 25.804 22.869 1.00 84.81 528 GLN A O 1
ATOM 4246 N N . SER A 1 529 ? -17.866 23.779 22.809 1.00 78.94 529 SER A N 1
ATOM 4247 C CA . SER A 1 529 ? -18.134 23.751 24.244 1.00 78.94 529 SER A CA 1
ATOM 4248 C C . SER A 1 529 ? -16.829 23.747 25.033 1.00 78.94 529 SER A C 1
ATOM 4250 O O . SER A 1 529 ? -15.860 23.067 24.686 1.00 78.94 529 SER A O 1
ATOM 4252 N N . CYS A 1 530 ? -16.790 24.513 26.120 1.00 76.25 530 CYS A N 1
ATOM 4253 C CA . CYS A 1 530 ? -15.680 24.414 27.048 1.00 76.25 530 CYS A CA 1
ATOM 4254 C C . CYS A 1 530 ? -15.843 23.115 27.852 1.00 76.25 530 CYS A C 1
ATOM 4256 O O . CYS A 1 530 ? -16.863 22.963 28.532 1.00 76.25 530 CYS A O 1
ATOM 4258 N N . PRO A 1 531 ? -14.864 22.194 27.832 1.00 65.94 531 PRO A N 1
ATOM 4259 C CA . PRO A 1 531 ? -14.948 20.948 28.586 1.00 65.94 531 PRO A CA 1
ATOM 4260 C C . PRO A 1 531 ? -15.045 21.214 30.090 1.00 65.94 531 PRO A C 1
ATOM 4262 O O . PRO A 1 531 ? -15.723 20.474 30.785 1.00 65.94 531 PRO A O 1
ATOM 4265 N N . ILE A 1 532 ? -14.466 22.316 30.577 1.00 66.06 532 ILE A N 1
ATOM 4266 C CA . ILE A 1 532 ? -14.526 22.716 31.987 1.00 66.06 532 ILE A CA 1
ATOM 4267 C C . ILE A 1 532 ? -15.907 23.299 32.328 1.00 66.06 532 ILE A C 1
ATOM 4269 O O . ILE A 1 532 ? -16.535 22.860 33.285 1.00 66.06 532 ILE A O 1
ATOM 4273 N N . CYS A 1 533 ? -16.464 24.188 31.493 1.00 66.94 533 CYS A N 1
ATOM 4274 C CA . CYS A 1 533 ? -17.847 24.659 31.669 1.00 66.94 533 CYS A CA 1
ATOM 4275 C C . CYS A 1 533 ? -18.896 23.567 31.439 1.00 66.94 533 CYS A C 1
ATOM 4277 O O . CYS A 1 533 ? -20.053 23.787 31.773 1.00 66.94 533 CYS A O 1
ATOM 4279 N N . SER A 1 534 ? -18.542 22.427 30.852 1.00 65.00 534 SER A N 1
ATOM 4280 C CA . SER A 1 534 ? -19.469 21.314 30.616 1.00 65.00 534 SER A CA 1
ATOM 4281 C C . SER A 1 534 ? -19.437 20.279 31.743 1.00 65.00 534 SER A C 1
ATOM 4283 O O . SER A 1 534 ? -20.345 19.458 31.830 1.00 65.00 534 SER A O 1
ATOM 4285 N N . LEU A 1 535 ? -18.442 20.341 32.640 1.00 64.25 535 LEU A N 1
ATOM 4286 C CA . LEU A 1 535 ? -18.404 19.521 33.849 1.00 64.25 535 LEU A CA 1
ATOM 4287 C C . LEU A 1 535 ? -19.521 19.957 34.800 1.00 64.25 535 LEU A C 1
ATOM 4289 O O . LEU A 1 535 ? -19.663 21.140 35.115 1.00 64.25 535 LEU A O 1
ATOM 4293 N N . ASP A 1 536 ? -20.332 19.004 35.243 1.00 71.69 536 ASP A N 1
ATOM 4294 C CA . ASP A 1 536 ? -21.249 19.192 36.362 1.00 71.69 536 ASP A CA 1
ATOM 4295 C C . ASP A 1 536 ? -20.408 19.214 37.650 1.00 71.69 536 ASP A C 1
ATOM 4297 O O . ASP A 1 536 ? -19.856 18.179 38.035 1.00 71.69 536 ASP A O 1
ATOM 4301 N N . SER A 1 537 ? -20.211 20.403 38.236 1.00 80.25 537 SER A N 1
ATOM 4302 C CA . SER A 1 537 ? -19.297 20.676 39.359 1.00 80.25 537 SER A CA 1
ATOM 4303 C C . SER A 1 537 ? -20.020 21.331 40.538 1.00 80.25 537 SER A C 1
ATOM 4305 O O . SER A 1 537 ? -21.051 21.970 40.348 1.00 80.25 537 SER A O 1
ATOM 4307 N N . VAL A 1 538 ? -19.489 21.198 41.759 1.00 80.62 538 VAL A N 1
ATOM 4308 C CA . VAL A 1 538 ? -20.103 21.721 42.999 1.00 80.62 538 VAL A CA 1
ATOM 4309 C C . VAL A 1 538 ? -20.439 23.210 42.896 1.00 80.62 538 VAL A C 1
ATOM 4311 O O . VAL A 1 538 ? -21.502 23.625 43.350 1.00 80.62 538 VAL A O 1
ATOM 4314 N N . ALA A 1 539 ? -19.588 24.005 42.240 1.00 78.25 539 ALA A N 1
ATOM 4315 C CA . ALA A 1 539 ? -19.808 25.438 42.032 1.00 78.25 539 ALA A CA 1
ATOM 4316 C C . ALA A 1 539 ? -21.108 25.781 41.276 1.00 78.25 539 ALA A C 1
ATOM 4318 O O . ALA A 1 539 ? -21.608 26.899 41.393 1.00 78.25 539 ALA A O 1
ATOM 4319 N N . LYS A 1 540 ? -21.675 24.830 40.523 1.00 75.62 540 LYS A N 1
ATOM 4320 C CA . LYS A 1 540 ? -22.924 25.000 39.766 1.00 75.62 540 LYS A CA 1
ATOM 4321 C C . LYS A 1 540 ? -24.193 24.649 40.537 1.00 75.62 540 LYS A C 1
ATOM 4323 O O . LYS A 1 540 ? -25.271 24.814 39.974 1.00 75.62 540 LYS A O 1
ATOM 4328 N N . HIS A 1 541 ? -24.072 24.191 41.781 1.00 79.31 541 HIS A N 1
ATOM 4329 C CA . HIS A 1 541 ? -25.190 23.819 42.653 1.00 79.31 541 HIS A CA 1
ATOM 4330 C C . HIS A 1 541 ? -25.292 24.845 43.796 1.00 79.31 541 HIS A C 1
ATOM 4332 O O . HIS A 1 541 ? -24.613 24.693 44.821 1.00 79.31 541 HIS A O 1
ATOM 4338 N N . PRO A 1 542 ? -26.066 25.944 43.631 1.00 80.44 542 PRO A N 1
ATOM 4339 C CA . PRO A 1 542 ? -26.160 27.034 44.610 1.00 80.44 542 PRO A CA 1
ATOM 4340 C C . PRO A 1 542 ? -26.555 26.567 46.017 1.00 80.44 542 PRO A C 1
ATOM 4342 O O . PRO A 1 542 ? -26.070 27.098 47.017 1.00 80.44 542 PRO A O 1
ATOM 4345 N N . GLU A 1 543 ? -27.396 25.539 46.102 1.00 78.56 543 GLU A N 1
ATOM 4346 C CA . GLU A 1 543 ? -27.843 24.894 47.334 1.00 78.56 543 GLU A CA 1
ATOM 4347 C C . GLU A 1 543 ? -26.715 24.183 48.092 1.00 78.56 543 GLU A C 1
ATOM 4349 O O . GLU A 1 543 ? -26.802 24.022 49.308 1.00 78.56 543 GLU A O 1
ATOM 4354 N N . MET A 1 544 ? -25.637 23.790 47.409 1.00 82.12 544 MET A N 1
ATOM 4355 C CA . MET A 1 544 ? -24.427 23.248 48.028 1.00 82.12 544 MET A CA 1
ATOM 4356 C C . MET A 1 544 ? -23.435 24.370 48.344 1.00 82.12 544 MET A C 1
ATOM 4358 O O . MET A 1 544 ? -22.894 24.426 49.451 1.00 82.12 544 MET A O 1
ATOM 4362 N N . MET A 1 545 ? -23.243 25.301 47.404 1.00 85.75 545 MET A N 1
ATOM 4363 C CA . MET A 1 545 ? -22.311 26.423 47.550 1.00 85.75 545 MET A CA 1
ATOM 4364 C C . MET A 1 545 ? -22.642 27.344 48.724 1.00 85.75 545 MET A C 1
ATOM 4366 O O . MET A 1 545 ? -21.717 27.896 49.318 1.00 85.75 545 MET A O 1
ATOM 4370 N N . ARG A 1 546 ? -23.916 27.449 49.135 1.00 81.94 546 ARG A N 1
ATOM 4371 C CA . ARG A 1 546 ? -24.302 28.221 50.333 1.00 81.94 546 ARG A CA 1
ATOM 4372 C C . ARG A 1 546 ? -23.633 27.745 51.631 1.00 81.94 546 ARG A C 1
ATOM 4374 O O . ARG A 1 546 ? -23.587 28.507 52.588 1.00 81.94 546 ARG A O 1
ATOM 4381 N N . PHE A 1 547 ? -23.104 26.518 51.666 1.00 85.00 547 PHE A N 1
ATOM 4382 C CA . PHE A 1 547 ? -22.388 25.967 52.824 1.00 85.00 547 PHE A CA 1
ATOM 4383 C C . PHE A 1 547 ? -20.872 25.859 52.630 1.00 85.00 547 PHE A C 1
ATOM 4385 O O . PHE A 1 547 ? -20.172 25.366 53.518 1.00 85.00 547 PHE A O 1
ATOM 4392 N N . TRP A 1 548 ? -20.349 26.230 51.460 1.00 84.88 548 TRP A N 1
ATOM 4393 C CA . TRP A 1 548 ? -18.936 26.052 51.148 1.00 84.88 548 TRP A CA 1
ATOM 4394 C C . TRP A 1 548 ? -18.086 27.125 51.835 1.00 84.88 548 TRP A C 1
ATOM 4396 O O . TRP A 1 548 ? -18.305 28.320 51.651 1.00 84.88 548 TRP A O 1
ATOM 4406 N N . SER A 1 549 ? -17.062 26.709 52.585 1.00 81.75 549 SER A N 1
ATOM 4407 C CA . SER A 1 549 ? -16.084 27.618 53.194 1.00 81.75 549 SER A CA 1
ATOM 4408 C C . SER A 1 549 ? -14.702 27.395 52.585 1.00 81.75 549 SER A C 1
ATOM 4410 O O . SER A 1 549 ? -14.112 26.328 52.750 1.00 81.75 549 SER A O 1
ATOM 4412 N N . ALA A 1 550 ? -14.169 28.408 51.896 1.00 78.12 550 ALA A N 1
ATOM 4413 C CA . ALA A 1 550 ? -12.822 28.355 51.322 1.00 78.12 550 ALA A CA 1
ATOM 4414 C C . ALA A 1 550 ? -11.731 28.255 52.405 1.00 78.12 550 ALA A C 1
ATOM 4416 O O . ALA A 1 550 ? -10.742 27.552 52.226 1.00 78.12 550 ALA A O 1
ATOM 4417 N N . GLU A 1 551 ? -11.940 28.888 53.564 1.00 79.44 551 GLU A N 1
ATOM 4418 C CA . GLU A 1 551 ? -11.005 28.833 54.696 1.00 79.44 551 GLU A CA 1
ATOM 4419 C C . GLU A 1 551 ? -10.912 27.435 55.319 1.00 79.44 551 GLU A C 1
ATOM 4421 O O . GLU A 1 551 ? -9.842 27.016 55.756 1.00 79.44 551 GLU A O 1
ATOM 4426 N N . LYS A 1 552 ? -12.029 26.697 55.361 1.00 80.69 552 LYS A N 1
ATOM 4427 C CA . LYS A 1 552 ? -12.082 25.338 55.921 1.00 80.69 552 LYS A CA 1
ATOM 4428 C C . LYS A 1 552 ? -11.692 24.247 54.919 1.00 80.69 552 LYS A C 1
ATOM 4430 O O . LYS A 1 552 ? -11.514 23.107 55.335 1.00 80.69 552 LYS A O 1
ATOM 4435 N N . ASN A 1 553 ? -11.538 24.586 53.637 1.00 83.69 553 ASN A N 1
ATOM 4436 C CA . ASN A 1 553 ? -11.194 23.651 52.560 1.00 83.69 553 ASN A CA 1
ATOM 4437 C C . ASN A 1 553 ? -9.996 24.153 51.725 1.00 83.69 553 ASN A C 1
ATOM 4439 O O . ASN A 1 553 ? -10.140 24.399 50.524 1.00 83.69 553 ASN A O 1
ATOM 4443 N N . PRO A 1 554 ? -8.807 24.331 52.331 1.00 74.62 554 PRO A N 1
ATOM 4444 C CA . PRO A 1 554 ? -7.640 24.844 51.621 1.00 74.62 554 PRO A CA 1
ATOM 4445 C C . PRO A 1 554 ? -7.185 23.875 50.519 1.00 74.62 554 PRO A C 1
ATOM 4447 O O . PRO A 1 554 ? -7.039 22.677 50.749 1.00 74.62 554 PRO A O 1
ATOM 4450 N N . GLY A 1 555 ? -6.936 24.407 49.319 1.00 75.31 555 GLY A N 1
ATOM 4451 C CA . GLY A 1 555 ? -6.441 23.638 48.170 1.00 75.31 555 GLY A CA 1
ATOM 4452 C C . GLY A 1 555 ? -7.504 22.857 47.386 1.00 75.31 555 GLY A C 1
ATOM 4453 O O . GLY A 1 555 ? -7.153 22.196 46.412 1.00 75.31 555 GLY A O 1
ATOM 4454 N N . LEU A 1 556 ? -8.784 22.939 47.768 1.00 81.56 556 LEU A N 1
ATOM 4455 C CA . LEU A 1 556 ? -9.891 22.336 47.022 1.00 81.56 556 LEU A CA 1
ATOM 4456 C C . LEU A 1 556 ? -10.617 23.397 46.187 1.00 81.56 556 LEU A C 1
ATOM 4458 O O . LEU A 1 556 ? -11.105 24.388 46.730 1.00 81.56 556 LEU A O 1
ATOM 4462 N N . ASP A 1 557 ? -10.711 23.171 44.874 1.00 79.44 557 ASP A N 1
ATOM 4463 C CA . ASP A 1 557 ? -11.422 24.057 43.947 1.00 79.44 557 ASP A CA 1
ATOM 4464 C C . ASP A 1 557 ? -12.835 23.515 43.628 1.00 79.44 557 ASP A C 1
ATOM 4466 O O . ASP A 1 557 ? -12.954 22.498 42.928 1.00 79.44 557 ASP A O 1
ATOM 4470 N N . PRO A 1 558 ? -13.917 24.180 44.084 1.00 77.75 558 PRO A N 1
ATOM 4471 C CA . PRO A 1 558 ? -15.294 23.740 43.848 1.00 77.75 558 PRO A CA 1
ATOM 4472 C C . PRO A 1 558 ? -15.707 23.730 42.365 1.00 77.75 558 PRO A C 1
ATOM 4474 O O . PRO A 1 558 ? -16.707 23.093 42.026 1.00 77.75 558 PRO A O 1
ATOM 4477 N N . TRP A 1 559 ? -14.953 24.373 41.464 1.00 74.12 559 TRP A N 1
ATOM 4478 C CA . TRP A 1 559 ? -15.209 24.339 40.018 1.00 74.12 559 TRP A CA 1
ATOM 4479 C C . TRP A 1 559 ? -14.763 23.037 39.345 1.00 74.12 559 TRP A C 1
ATOM 4481 O O . TRP A 1 559 ? -15.232 22.724 38.251 1.00 74.12 559 TRP A O 1
ATOM 4491 N N . THR A 1 560 ? -13.901 22.258 40.003 1.00 74.38 560 THR A N 1
ATOM 4492 C CA . THR A 1 560 ? -13.306 21.027 39.449 1.00 74.38 560 THR A CA 1
ATOM 4493 C C . THR A 1 560 ? -13.860 19.744 40.070 1.00 74.38 560 THR A C 1
ATOM 4495 O O . THR A 1 560 ? -13.678 18.656 39.525 1.00 74.38 560 THR A O 1
ATOM 4498 N N . ILE A 1 561 ? -14.564 19.857 41.199 1.00 77.94 561 ILE A N 1
ATOM 4499 C CA . ILE A 1 561 ? -15.090 18.721 41.958 1.00 77.94 561 ILE A CA 1
ATOM 4500 C C . ILE A 1 561 ? -16.525 18.435 41.510 1.00 77.94 561 ILE A C 1
ATOM 4502 O O . ILE A 1 561 ? -17.369 19.325 41.529 1.00 77.94 561 ILE A O 1
ATOM 4506 N N . SER A 1 562 ? -16.818 17.188 41.129 1.00 81.50 562 SER A N 1
ATOM 4507 C CA . SER A 1 562 ? -18.176 16.759 40.761 1.00 81.50 562 SER A CA 1
ATOM 4508 C C . SER A 1 562 ? -19.113 16.699 41.984 1.00 81.50 562 SER A C 1
ATOM 4510 O O . SER A 1 562 ? -18.670 16.250 43.044 1.00 81.50 562 SER A O 1
ATOM 4512 N N . PRO A 1 563 ? -20.416 17.028 41.850 1.00 77.75 563 PRO A N 1
ATOM 4513 C CA . PRO A 1 563 ? -21.431 16.873 42.897 1.00 77.75 563 PRO A CA 1
ATOM 4514 C C . PRO A 1 563 ? -21.579 15.437 43.397 1.00 77.75 563 PRO A C 1
ATOM 4516 O O . PRO A 1 563 ? -22.037 15.222 44.509 1.00 77.75 563 PRO A O 1
ATOM 4519 N N . ASN A 1 564 ? -21.166 14.444 42.604 1.00 81.19 564 ASN A N 1
ATOM 4520 C CA . ASN A 1 564 ? -21.185 13.029 42.985 1.00 81.19 564 ASN A CA 1
ATOM 4521 C C . ASN A 1 564 ? -19.817 12.523 43.474 1.00 81.19 564 ASN A C 1
ATOM 4523 O O . ASN A 1 564 ? -19.592 11.314 43.555 1.00 81.19 564 ASN A O 1
ATOM 4527 N N . SER A 1 565 ? -18.884 13.427 43.783 1.00 83.44 565 SER A N 1
ATOM 4528 C CA . SER A 1 565 ? -17.562 13.057 44.281 1.00 83.44 565 SER A CA 1
ATOM 4529 C C . SER A 1 565 ? -17.616 12.506 45.708 1.00 83.44 565 SER A C 1
ATOM 4531 O O . SER A 1 565 ? -18.326 13.021 46.568 1.00 83.44 565 SER A O 1
ATOM 4533 N N . LYS A 1 566 ? -16.774 11.509 45.993 1.00 83.06 566 LYS A N 1
ATOM 4534 C CA . LYS A 1 566 ? -16.529 11.009 47.357 1.00 83.06 566 LYS A CA 1
ATOM 4535 C C . LYS A 1 566 ? -15.510 11.852 48.135 1.00 83.06 566 LYS A C 1
ATOM 4537 O O . LYS A 1 566 ? -15.141 11.499 49.251 1.00 83.06 566 LYS A O 1
ATOM 4542 N N . THR A 1 567 ? -15.018 12.952 47.557 1.00 83.94 567 THR A N 1
ATOM 4543 C CA . THR A 1 567 ? -14.126 13.894 48.248 1.00 83.94 567 THR A CA 1
ATOM 4544 C C . THR A 1 567 ? -14.807 14.409 49.513 1.00 83.94 567 THR A C 1
ATOM 4546 O O . THR A 1 567 ? -15.949 14.867 49.458 1.00 83.94 567 THR A O 1
ATOM 4549 N N . GLN A 1 568 ? -14.109 14.347 50.645 1.00 86.50 568 GLN A N 1
ATOM 4550 C CA . GLN A 1 568 ? -14.605 14.898 51.901 1.00 86.50 568 GLN A CA 1
ATOM 4551 C C . GLN A 1 568 ? -14.330 16.398 51.968 1.00 86.50 568 GLN A C 1
ATOM 4553 O O . GLN A 1 568 ? -13.206 16.844 51.750 1.00 86.50 568 GLN A O 1
ATOM 4558 N N . VAL A 1 569 ? -15.375 17.161 52.268 1.00 85.50 569 VAL A N 1
ATOM 4559 C CA . VAL A 1 569 ? -15.360 18.623 52.352 1.00 85.50 569 VAL A CA 1
ATOM 4560 C C . VAL A 1 569 ? -16.000 19.034 53.675 1.00 85.50 569 VAL A C 1
ATOM 4562 O O . VAL A 1 569 ? -16.957 18.406 54.141 1.00 85.50 569 VAL A O 1
ATOM 4565 N N . THR A 1 570 ? -15.470 20.090 54.288 1.00 88.56 570 THR A N 1
ATOM 4566 C CA . THR A 1 570 ? -16.049 20.718 55.480 1.00 88.56 570 THR A CA 1
ATOM 4567 C C . THR A 1 570 ? -17.061 21.785 55.071 1.00 88.56 570 THR A C 1
ATOM 4569 O O . THR A 1 570 ? -16.705 22.780 54.439 1.00 88.56 570 THR A O 1
ATOM 4572 N N . TRP A 1 571 ? -18.316 21.599 55.463 1.00 87.19 571 TRP A N 1
ATOM 4573 C CA . TRP A 1 571 ? -19.434 22.500 55.186 1.00 87.19 571 TRP A CA 1
ATOM 4574 C C . TRP A 1 571 ? -19.784 23.311 56.433 1.00 87.19 571 TRP A C 1
ATOM 4576 O O . TRP A 1 571 ? -19.671 22.806 57.552 1.00 87.19 571 TRP A O 1
ATOM 4586 N N . VAL A 1 572 ? -20.219 24.556 56.250 1.00 86.50 572 VAL A N 1
ATOM 4587 C CA . VAL A 1 572 ? -20.591 25.469 57.338 1.00 86.50 572 VAL A CA 1
ATOM 4588 C C . VAL A 1 572 ? -21.933 26.119 57.018 1.00 86.50 572 VAL A C 1
ATOM 4590 O O . VAL A 1 572 ? -22.080 26.759 55.984 1.00 86.50 572 VAL A O 1
ATOM 4593 N N . CYS A 1 573 ? -22.921 25.964 57.900 1.00 85.81 573 CYS A N 1
ATOM 4594 C CA . CYS A 1 573 ? -24.212 26.643 57.777 1.00 85.81 573 CYS A CA 1
ATOM 4595 C C . CYS A 1 573 ? -24.100 28.113 58.174 1.00 85.81 573 CYS A C 1
ATOM 4597 O O . CYS A 1 573 ? -23.742 28.410 59.312 1.00 85.81 573 CYS A O 1
ATOM 4599 N N . SER A 1 574 ? -24.454 29.019 57.260 1.00 76.00 574 SER A N 1
ATOM 4600 C CA . SER A 1 574 ? -24.538 30.458 57.535 1.00 76.00 574 SER A CA 1
ATOM 4601 C C . SER A 1 574 ? -25.624 30.803 58.555 1.00 76.00 574 SER A C 1
ATOM 4603 O O . SER A 1 574 ? -25.458 31.754 59.312 1.00 76.00 574 SER A O 1
ATOM 4605 N N . ASP A 1 575 ? -26.708 30.022 58.597 1.00 75.94 575 ASP A N 1
ATOM 4606 C CA . ASP A 1 575 ? -27.914 30.372 59.357 1.00 75.94 575 ASP A CA 1
ATOM 4607 C C . ASP A 1 575 ? -27.839 29.918 60.819 1.00 75.94 575 ASP A C 1
ATOM 4609 O O . ASP A 1 575 ? -28.293 30.626 61.713 1.00 75.94 575 ASP A O 1
ATOM 4613 N N . CYS A 1 576 ? -27.250 28.745 61.085 1.00 75.44 576 CYS A N 1
ATOM 4614 C CA . CYS A 1 576 ? -27.135 28.192 62.441 1.00 75.44 576 CYS A CA 1
ATOM 4615 C C . CYS A 1 576 ? -25.686 27.971 62.910 1.00 75.44 576 CYS A C 1
ATOM 4617 O O . CYS A 1 576 ? -25.473 27.448 64.001 1.00 75.44 576 CYS A O 1
ATOM 4619 N N . GLY A 1 577 ? -24.681 28.299 62.090 1.00 72.56 577 GLY A N 1
ATOM 4620 C CA . GLY A 1 577 ? -23.256 28.185 62.433 1.00 72.56 577 GLY A CA 1
ATOM 4621 C C . GLY A 1 577 ? -22.710 26.756 62.556 1.00 72.56 577 GLY A C 1
ATOM 4622 O O . GLY A 1 577 ? -21.519 26.574 62.803 1.00 72.56 577 GLY A O 1
ATOM 4623 N N . PHE A 1 578 ? -23.549 25.731 62.384 1.00 82.94 578 PHE A N 1
ATOM 4624 C CA . PHE A 1 578 ? -23.134 24.333 62.492 1.00 82.94 578 PHE A CA 1
ATOM 4625 C C . PHE A 1 578 ? -22.147 23.981 61.371 1.00 82.94 578 PHE A C 1
ATOM 4627 O O . PHE A 1 578 ? -22.402 24.284 60.205 1.00 82.94 578 PHE A O 1
ATOM 4634 N N . SER A 1 579 ? -21.036 23.325 61.718 1.00 83.25 579 SER A N 1
ATOM 4635 C CA . SER A 1 579 ? -20.028 22.868 60.754 1.00 83.25 579 SER A CA 1
ATOM 4636 C C . SER A 1 579 ? -19.865 21.355 60.809 1.00 83.25 579 SER A C 1
ATOM 4638 O O . SER A 1 579 ? -19.786 20.792 61.900 1.00 83.25 579 SER A O 1
ATOM 4640 N N . TRP A 1 580 ? -19.797 20.701 59.650 1.00 86.19 580 TRP A N 1
ATOM 4641 C CA . TRP A 1 580 ? -19.670 19.246 59.548 1.00 86.19 580 TRP A CA 1
ATOM 4642 C C . TRP A 1 580 ? -18.835 18.846 58.328 1.00 86.19 580 TRP A C 1
ATOM 4644 O O . TRP A 1 580 ? -18.870 19.504 57.291 1.00 86.19 580 TRP A O 1
ATOM 4654 N N . THR A 1 581 ? -18.081 17.752 58.442 1.00 86.88 581 THR A N 1
ATOM 4655 C CA . THR A 1 581 ? -17.294 17.186 57.333 1.00 86.88 581 THR A CA 1
ATOM 4656 C C . THR A 1 581 ? -18.035 15.991 56.748 1.00 86.88 581 THR A C 1
ATOM 4658 O O . THR A 1 581 ? -18.418 15.087 57.488 1.00 86.88 581 THR A O 1
ATOM 4661 N N . THR A 1 582 ? -18.270 15.978 55.437 1.00 85.81 582 THR A N 1
ATOM 4662 C CA . THR A 1 582 ? -18.905 14.842 54.746 1.00 85.81 582 THR A CA 1
ATOM 4663 C C . THR A 1 582 ? -18.502 14.788 53.272 1.00 85.81 582 THR A C 1
ATOM 4665 O O . THR A 1 582 ? -17.885 15.720 52.756 1.00 85.81 582 THR A O 1
ATOM 4668 N N . GLU A 1 583 ? -18.834 13.691 52.592 1.00 88.62 583 GLU A N 1
ATOM 4669 C CA . GLU A 1 583 ? -18.620 13.538 51.152 1.00 88.62 583 GLU A CA 1
ATOM 4670 C C . GLU A 1 583 ? -19.514 14.495 50.353 1.00 88.62 583 GLU A C 1
ATOM 4672 O O . GLU A 1 583 ? -20.685 14.704 50.684 1.00 88.62 583 GLU A O 1
ATOM 4677 N N . VAL A 1 584 ? -18.982 15.038 49.258 1.00 84.44 584 VAL A N 1
ATOM 4678 C CA . VAL A 1 584 ? -19.733 15.905 48.337 1.00 84.44 584 VAL A CA 1
ATOM 4679 C C . VAL A 1 584 ? -20.975 15.190 47.774 1.00 84.44 584 VAL A C 1
ATOM 4681 O O . VAL A 1 584 ? -22.056 15.775 47.766 1.00 84.44 584 VAL A O 1
ATOM 4684 N N . ALA A 1 585 ? -20.860 13.905 47.416 1.00 83.75 585 ALA A N 1
ATOM 4685 C CA . ALA A 1 585 ? -21.962 13.062 46.941 1.00 83.75 585 ALA A CA 1
ATOM 4686 C C . ALA A 1 585 ? -23.113 12.956 47.950 1.00 83.75 585 ALA A C 1
ATOM 4688 O O . ALA A 1 585 ? -24.280 13.130 47.596 1.00 83.75 585 ALA A O 1
ATOM 4689 N N . SER A 1 586 ? -22.785 12.727 49.222 1.00 81.00 586 SER A N 1
ATOM 4690 C CA . SER A 1 586 ? -23.767 12.659 50.309 1.00 81.00 586 SER A CA 1
ATOM 4691 C C . SER A 1 586 ? -24.498 13.988 50.494 1.00 81.00 586 SER A C 1
ATOM 4693 O O . SER A 1 586 ? -25.682 14.007 50.826 1.00 81.00 586 SER A O 1
ATOM 4695 N N . ARG A 1 587 ? -23.816 15.111 50.237 1.00 80.12 587 ARG A N 1
ATOM 4696 C CA . ARG A 1 587 ? -24.410 16.449 50.306 1.00 80.12 587 ARG A CA 1
ATOM 4697 C C . ARG A 1 587 ? -25.336 16.751 49.128 1.00 80.12 587 ARG A C 1
ATOM 4699 O O . ARG A 1 587 ? -26.389 17.350 49.329 1.00 80.12 587 ARG A O 1
ATOM 4706 N N . ASN A 1 588 ? -24.973 16.304 47.929 1.00 81.19 588 ASN A N 1
ATOM 4707 C CA . ASN A 1 588 ? -25.833 16.396 46.750 1.00 81.19 588 ASN A CA 1
ATOM 4708 C C . ASN A 1 588 ? -27.131 15.584 46.948 1.00 81.19 588 ASN A C 1
ATOM 4710 O O . ASN A 1 588 ? -28.228 16.058 46.663 1.00 81.19 588 ASN A O 1
ATOM 4714 N N . MET A 1 589 ? -27.027 14.394 47.556 1.00 74.44 589 MET A N 1
ATOM 4715 C CA . MET A 1 589 ? -28.190 13.573 47.922 1.00 74.44 589 MET A CA 1
ATOM 4716 C C . MET A 1 589 ? -29.113 14.225 48.960 1.00 74.44 589 MET A C 1
ATOM 4718 O O . MET A 1 589 ? -30.305 13.933 48.966 1.00 74.44 589 MET A O 1
ATOM 4722 N N . SER A 1 590 ? -28.595 15.097 49.829 1.00 71.06 590 SER A N 1
ATOM 4723 C CA . SER A 1 590 ? -29.404 15.807 50.826 1.00 71.06 590 SER A CA 1
ATOM 4724 C C . SER A 1 590 ? -30.060 17.079 50.271 1.00 71.06 590 SER A C 1
ATOM 4726 O O . SER A 1 590 ? -30.464 17.924 51.059 1.00 71.06 590 SER A O 1
ATOM 4728 N N . HIS A 1 591 ? -30.077 17.287 48.947 1.00 69.38 591 HIS A N 1
ATOM 4729 C CA . HIS A 1 591 ? -30.631 18.482 48.286 1.00 69.38 591 HIS A CA 1
ATOM 4730 C C . HIS A 1 591 ? -30.158 19.817 48.897 1.00 69.38 591 HIS A C 1
ATOM 4732 O O . HIS A 1 591 ? -30.877 20.815 48.899 1.00 69.38 591 HIS A O 1
ATOM 4738 N N . GLY A 1 592 ? -28.950 19.828 49.469 1.00 67.31 592 GLY A N 1
ATOM 4739 C CA . GLY A 1 592 ? -28.397 21.003 50.125 1.00 67.31 592 GLY A CA 1
ATOM 4740 C C . GLY A 1 592 ? -29.120 21.448 51.402 1.00 67.31 592 GLY A C 1
ATOM 4741 O O . GLY A 1 592 ? -29.054 22.629 51.699 1.00 67.31 592 GLY A O 1
ATOM 4742 N N . THR A 1 593 ? -29.776 20.599 52.199 1.00 79.44 593 THR A N 1
ATOM 4743 C CA . THR A 1 593 ? -30.445 21.037 53.450 1.00 79.44 593 THR A CA 1
ATOM 4744 C C . THR A 1 593 ? -29.580 20.931 54.710 1.00 79.44 593 THR A C 1
ATOM 4746 O O . THR A 1 593 ? -28.787 20.005 54.859 1.00 79.44 593 THR A O 1
ATOM 4749 N N . CYS A 1 594 ? -29.613 21.893 55.632 1.00 80.00 594 CYS A N 1
ATOM 4750 C CA . CYS A 1 594 ? -28.781 21.847 56.841 1.00 80.00 594 CYS A CA 1
ATOM 4751 C C . CYS A 1 594 ? -29.188 20.672 57.762 1.00 80.00 594 CYS A C 1
ATOM 4753 O O . CYS A 1 594 ? -30.342 20.616 58.193 1.00 80.00 594 CYS A O 1
ATOM 4755 N N . PRO A 1 595 ? -28.251 19.781 58.159 1.00 74.62 595 PRO A N 1
ATOM 4756 C CA . PRO A 1 595 ? -28.554 18.624 59.010 1.00 74.62 595 PRO A CA 1
ATOM 4757 C C . PRO A 1 595 ? -29.017 18.987 60.436 1.00 74.62 595 PRO A C 1
ATOM 4759 O O . PRO A 1 595 ? -29.553 18.136 61.144 1.00 74.62 595 PRO A O 1
ATOM 4762 N N . CYS A 1 596 ? -28.810 20.236 60.866 1.00 77.19 596 CYS A N 1
ATOM 4763 C CA . CYS A 1 596 ? -29.167 20.718 62.200 1.00 77.19 596 CYS A CA 1
ATOM 4764 C C . CYS A 1 596 ? -30.525 21.445 62.215 1.00 77.19 596 CYS A C 1
ATOM 4766 O O . CYS A 1 596 ? -31.454 20.992 62.884 1.00 77.19 596 CYS A O 1
ATOM 4768 N N . CYS A 1 597 ? -30.670 22.548 61.471 1.00 69.44 597 CYS A N 1
ATOM 4769 C CA . CYS A 1 597 ? -31.863 23.401 61.556 1.00 69.44 597 CYS A CA 1
ATOM 4770 C C . CYS A 1 597 ? -32.991 23.023 60.580 1.00 69.44 597 CYS A C 1
ATOM 4772 O O . CYS A 1 597 ? -34.161 23.190 60.928 1.00 69.44 597 CYS A O 1
ATOM 4774 N N . GLU A 1 598 ? -32.658 22.494 59.398 1.00 74.12 598 GLU A N 1
ATOM 4775 C CA . GLU A 1 598 ? -33.641 22.149 58.361 1.00 74.12 598 GLU A CA 1
ATOM 4776 C C . GLU A 1 598 ? -34.071 20.675 58.490 1.00 74.12 598 GLU A C 1
ATOM 4778 O O . GLU A 1 598 ? -35.243 20.401 58.730 1.00 74.12 598 GLU A O 1
ATOM 4783 N N . GLU A 1 599 ? -33.126 19.729 58.448 1.00 70.44 599 GLU A N 1
ATOM 4784 C CA . GLU A 1 599 ? -33.422 18.282 58.525 1.00 70.44 599 GLU A CA 1
ATOM 4785 C C . GLU A 1 599 ? -33.587 17.762 59.958 1.00 70.44 599 GLU A C 1
ATOM 4787 O O . GLU A 1 599 ? -34.210 16.727 60.184 1.00 70.44 599 GLU A O 1
ATOM 4792 N N . ARG A 1 600 ? -33.006 18.462 60.943 1.00 70.56 600 ARG A N 1
ATOM 4793 C CA . ARG A 1 600 ? -33.077 18.117 62.379 1.00 70.56 600 ARG A CA 1
ATOM 4794 C C . ARG A 1 600 ? -32.634 16.682 62.706 1.00 70.56 600 ARG A C 1
ATOM 4796 O O . ARG A 1 600 ? -33.085 16.093 63.685 1.00 70.56 600 ARG A O 1
ATOM 4803 N N . VAL A 1 601 ? -31.725 16.134 61.901 1.00 67.31 601 VAL A N 1
ATOM 4804 C CA . VAL A 1 601 ? -31.135 14.796 62.081 1.00 67.31 601 VAL A CA 1
ATOM 4805 C C . VAL A 1 601 ? -29.977 14.796 63.079 1.00 67.31 601 VAL A C 1
ATOM 4807 O O . VAL A 1 601 ? -29.628 13.748 63.618 1.00 67.31 601 VAL A O 1
ATOM 4810 N N . VAL A 1 602 ? -29.394 15.966 63.353 1.00 69.75 602 VAL A N 1
ATOM 4811 C CA . VAL A 1 602 ? -28.357 16.158 64.374 1.00 69.75 602 VAL A CA 1
ATOM 4812 C C . VAL A 1 602 ? -28.923 16.986 65.528 1.00 69.75 602 VAL A C 1
ATOM 4814 O O . VAL A 1 602 ? -29.448 18.077 65.317 1.00 69.75 602 VAL A O 1
ATOM 4817 N N . PHE A 1 603 ? -28.812 16.468 66.753 1.00 72.75 603 PHE A N 1
ATOM 4818 C CA . PHE A 1 603 ? -29.296 17.127 67.968 1.00 72.75 603 PHE A CA 1
ATOM 4819 C C . PHE A 1 603 ? -28.397 18.303 68.379 1.00 72.75 603 PHE A C 1
ATOM 4821 O O . PHE A 1 603 ? -27.178 18.150 68.476 1.00 72.75 603 PHE A O 1
ATOM 4828 N N . HIS A 1 604 ? -29.008 19.456 68.661 1.00 70.62 604 HIS A N 1
ATOM 4829 C CA . HIS A 1 604 ? -28.358 20.632 69.233 1.00 70.62 604 HIS A CA 1
ATOM 4830 C C . HIS A 1 604 ? -29.295 21.282 70.274 1.00 70.62 604 HIS A C 1
ATOM 4832 O O . HIS A 1 604 ? -30.332 21.842 69.894 1.00 70.62 604 HIS A O 1
ATOM 4838 N N . PRO A 1 605 ? -28.950 21.244 71.579 1.00 68.75 605 PRO A N 1
ATOM 4839 C CA . PRO A 1 605 ? -29.757 21.857 72.636 1.00 68.75 605 PRO A CA 1
ATOM 4840 C C . PRO A 1 605 ? -30.088 23.329 72.338 1.00 68.75 605 PRO A C 1
ATOM 4842 O O . PRO A 1 605 ? -29.222 24.064 71.850 1.00 68.75 605 PRO A O 1
ATOM 4845 N N . GLY A 1 606 ? -31.332 23.748 72.605 1.00 67.88 606 GLY A N 1
ATOM 4846 C CA . GLY A 1 606 ? -31.820 25.118 72.396 1.00 67.88 606 GLY A CA 1
ATOM 4847 C C . GLY A 1 606 ? -32.306 25.439 70.978 1.00 67.88 606 GLY A C 1
ATOM 4848 O O . GLY A 1 606 ? -32.751 26.558 70.735 1.00 67.88 606 GLY A O 1
ATOM 4849 N N . TYR A 1 607 ? -32.227 24.485 70.043 1.00 69.62 607 TYR A N 1
ATOM 4850 C CA . TYR A 1 607 ? -32.744 24.632 68.676 1.00 69.62 607 TYR A CA 1
ATOM 4851 C C . TYR A 1 607 ? -33.732 23.525 68.285 1.00 69.62 607 TYR A C 1
ATOM 4853 O O . TYR A 1 607 ? -34.711 23.805 67.595 1.00 69.62 607 TYR A O 1
ATOM 4861 N N . ASN A 1 608 ? -33.492 22.270 68.690 1.00 70.12 608 ASN A N 1
ATOM 4862 C CA . ASN A 1 608 ? -34.327 21.125 68.296 1.00 70.12 608 ASN A CA 1
ATOM 4863 C C . ASN A 1 608 ? -34.664 20.143 69.441 1.00 70.12 608 ASN A C 1
ATOM 4865 O O . ASN A 1 608 ? -34.923 18.962 69.194 1.00 70.12 608 ASN A O 1
ATOM 4869 N N . ASP A 1 609 ? -34.706 20.634 70.683 1.00 82.50 609 ASP A N 1
ATOM 4870 C CA . ASP A 1 609 ? -35.235 19.907 71.847 1.00 82.50 609 ASP A CA 1
ATOM 4871 C C . ASP A 1 609 ? -36.778 19.983 71.954 1.00 82.50 609 ASP A C 1
ATOM 4873 O O . ASP A 1 609 ? -37.432 20.832 71.343 1.00 82.50 609 ASP A O 1
ATOM 4877 N N . LEU A 1 610 ? -37.373 19.068 72.727 1.00 81.38 610 LEU A N 1
ATOM 4878 C CA . LEU A 1 610 ? -38.822 18.872 72.846 1.00 81.38 610 LEU A CA 1
ATOM 4879 C C . LEU A 1 610 ? -39.574 20.127 73.299 1.00 81.38 610 LEU A C 1
ATOM 4881 O O . LEU A 1 610 ? -40.638 20.404 72.752 1.00 81.38 610 LEU A O 1
ATOM 4885 N N . LEU A 1 611 ? -39.054 20.865 74.284 1.00 80.06 611 LEU A N 1
ATOM 4886 C CA . LEU A 1 611 ? -39.748 22.033 74.834 1.00 80.06 611 LEU A CA 1
ATOM 4887 C C . LEU A 1 611 ? -39.589 23.267 73.938 1.00 80.06 611 LEU A C 1
ATOM 4889 O O . LEU A 1 611 ? -40.476 24.118 73.921 1.00 80.06 611 LEU A O 1
ATOM 4893 N N . THR A 1 612 ? -38.517 23.332 73.145 1.00 79.44 612 THR A N 1
ATOM 4894 C CA . THR A 1 612 ? -38.352 24.340 72.090 1.00 79.44 612 THR A CA 1
ATOM 4895 C C . THR A 1 612 ? -39.292 24.083 70.905 1.00 79.44 612 THR A C 1
ATOM 4897 O O . THR A 1 612 ? -39.845 25.027 70.342 1.00 79.44 612 THR A O 1
ATOM 4900 N N . VAL A 1 613 ? -39.513 22.816 70.526 1.00 75.12 613 VAL A N 1
ATOM 4901 C CA . VAL A 1 613 ? -40.347 22.448 69.363 1.00 75.12 613 VAL A CA 1
ATOM 4902 C C . VAL A 1 613 ? -41.839 22.322 69.707 1.00 75.12 613 VAL A C 1
ATOM 4904 O O . VAL A 1 613 ? -42.677 22.649 68.868 1.00 75.12 613 VAL A O 1
ATOM 4907 N N . VAL A 1 614 ? -42.190 21.865 70.916 1.00 80.12 614 VAL A N 1
ATOM 4908 C CA . VAL A 1 614 ? -43.578 21.693 71.394 1.00 80.12 614 VAL A CA 1
ATOM 4909 C C . VAL A 1 614 ? -43.709 22.222 72.829 1.00 80.12 614 VAL A C 1
ATOM 4911 O O . VAL A 1 614 ? -43.702 21.437 73.783 1.00 80.12 614 VAL A O 1
ATOM 4914 N N . PRO A 1 615 ? -43.862 23.547 73.013 1.00 78.94 615 PRO A N 1
ATOM 4915 C CA . PRO A 1 615 ? -43.923 24.160 74.343 1.00 78.94 615 PRO A CA 1
ATOM 4916 C C . PRO A 1 615 ? -45.041 23.598 75.235 1.00 78.94 615 PRO A C 1
ATOM 4918 O O . PRO A 1 615 ? -44.855 23.446 76.441 1.00 78.94 615 PRO A O 1
ATOM 4921 N N . ASP A 1 616 ? -46.175 23.206 74.642 1.00 78.25 616 ASP A N 1
ATOM 4922 C CA . ASP A 1 616 ? -47.334 22.649 75.356 1.00 78.25 616 ASP A CA 1
ATOM 4923 C C . ASP A 1 616 ? -47.038 21.314 76.058 1.00 78.25 616 ASP A C 1
ATOM 4925 O O . ASP A 1 616 ? -47.736 20.940 77.003 1.00 78.25 616 ASP A O 1
ATOM 4929 N N . ALA A 1 617 ? -45.985 20.593 75.650 1.00 79.19 617 ALA A N 1
ATOM 4930 C CA . ALA A 1 617 ? -45.558 19.369 76.326 1.00 79.19 617 ALA A CA 1
ATOM 4931 C C . ALA A 1 617 ? -45.159 19.625 77.791 1.00 79.19 617 ALA A C 1
ATOM 4933 O O . ALA A 1 617 ? -45.301 18.728 78.622 1.00 79.19 617 ALA A O 1
ATOM 4934 N N . ALA A 1 618 ? -44.751 20.855 78.134 1.00 78.56 618 ALA A N 1
ATOM 4935 C CA . ALA A 1 618 ? -44.467 21.261 79.509 1.00 78.56 618 ALA A CA 1
ATOM 4936 C C . ALA A 1 618 ? -45.685 21.136 80.447 1.00 78.56 618 ALA A C 1
ATOM 4938 O O . ALA A 1 618 ? -45.511 21.029 81.657 1.00 78.56 618 ALA A O 1
ATOM 4939 N N . LEU A 1 619 ? -46.916 21.119 79.916 1.00 81.12 619 LEU A N 1
ATOM 4940 C CA . LEU A 1 619 ? -48.132 20.947 80.721 1.00 81.12 619 LEU A CA 1
ATOM 4941 C C . LEU A 1 619 ? -48.298 19.511 81.245 1.00 81.12 619 LEU A C 1
ATOM 4943 O O . LEU A 1 619 ? -48.862 19.318 82.321 1.00 81.12 619 LEU A O 1
ATOM 4947 N N . ASP A 1 620 ? -47.811 18.517 80.494 1.00 82.00 620 ASP A N 1
ATOM 4948 C CA . ASP A 1 620 ? -47.939 17.086 80.814 1.00 82.00 620 ASP A CA 1
ATOM 4949 C C . ASP A 1 620 ? -46.634 16.472 81.379 1.00 82.00 620 ASP A C 1
ATOM 4951 O O . ASP A 1 620 ? -46.620 15.287 81.731 1.00 82.00 620 ASP A O 1
ATOM 4955 N N . ILE A 1 621 ? -45.542 17.248 81.471 1.00 83.31 621 ILE A N 1
ATOM 4956 C CA . ILE A 1 621 ? -44.226 16.812 81.971 1.00 83.31 621 ILE A CA 1
ATOM 4957 C C . ILE A 1 621 ? -43.895 17.551 83.270 1.00 83.31 621 ILE A C 1
ATOM 4959 O O . ILE A 1 621 ? -43.732 18.768 83.287 1.00 83.31 621 ILE A O 1
ATOM 4963 N N . ARG A 1 622 ? -43.727 16.800 84.362 1.00 80.62 622 ARG A N 1
ATOM 4964 C CA . ARG A 1 622 ? -43.267 17.328 85.655 1.00 80.62 622 ARG A CA 1
ATOM 4965 C C . ARG A 1 622 ? -41.840 16.869 85.927 1.00 80.62 622 ARG A C 1
ATOM 4967 O O . ARG A 1 622 ? -41.527 15.692 85.742 1.00 80.62 622 ARG A O 1
ATOM 4974 N N . ALA A 1 623 ? -40.998 17.786 86.404 1.00 76.25 623 ALA A N 1
ATOM 4975 C CA . ALA A 1 623 ? -39.614 17.485 86.781 1.00 76.25 623 ALA A CA 1
ATOM 4976 C C . ALA A 1 623 ? -39.539 16.450 87.921 1.00 76.25 623 ALA A C 1
ATOM 4978 O O . ALA A 1 623 ? -38.669 15.587 87.927 1.00 76.25 623 ALA A O 1
ATOM 4979 N N . GLU A 1 624 ? -40.500 16.493 88.847 1.00 78.12 624 GLU A N 1
ATOM 4980 C CA . GLU A 1 624 ? -40.619 15.562 89.978 1.00 78.12 624 GLU A CA 1
ATOM 4981 C C . GLU A 1 624 ? -40.838 14.105 89.532 1.00 78.12 624 GLU A C 1
ATOM 4983 O O . GLU A 1 624 ? -40.311 13.184 90.152 1.00 78.12 624 GLU A O 1
ATOM 4988 N N . ASP A 1 625 ? -41.575 13.902 88.434 1.00 77.50 625 ASP A N 1
ATOM 4989 C CA . ASP A 1 625 ? -41.872 12.579 87.869 1.00 77.50 625 ASP A CA 1
ATOM 4990 C C . ASP A 1 625 ? -40.722 12.052 86.977 1.00 77.50 625 ASP A C 1
ATOM 4992 O O . ASP A 1 625 ? -40.734 10.886 86.573 1.00 77.50 625 ASP A O 1
ATOM 4996 N N . ASN A 1 626 ? -39.726 12.897 86.661 1.00 80.69 626 ASN A N 1
ATOM 4997 C CA . ASN A 1 626 ? -38.617 12.616 85.738 1.00 80.69 626 ASN A CA 1
ATOM 4998 C C . ASN A 1 626 ? -37.250 13.115 86.279 1.00 80.69 626 ASN A C 1
ATOM 5000 O O . ASN A 1 626 ? -36.593 13.925 85.627 1.00 80.69 626 ASN A O 1
ATOM 5004 N N . PRO A 1 627 ? -36.779 12.638 87.447 1.00 76.38 627 PRO A N 1
ATOM 5005 C CA . PRO A 1 627 ? -35.597 13.189 88.127 1.00 76.38 627 PRO A CA 1
ATOM 5006 C C . PRO A 1 627 ? -34.257 12.945 87.408 1.00 76.38 627 PRO A C 1
ATOM 5008 O O . PRO A 1 627 ? -33.272 13.609 87.719 1.00 76.38 627 PRO A O 1
ATOM 5011 N N . GLU A 1 628 ? -34.201 11.997 86.468 1.00 75.12 628 GLU A N 1
ATOM 5012 C CA . GLU A 1 628 ? -32.976 11.619 85.740 1.00 75.12 628 GLU A CA 1
ATOM 5013 C C . GLU A 1 628 ? -32.857 12.269 84.349 1.00 75.12 628 GLU A C 1
ATOM 5015 O O . GLU A 1 628 ? -31.929 11.966 83.600 1.00 75.12 628 GLU A O 1
ATOM 5020 N N . ILE A 1 629 ? -33.791 13.152 83.980 1.00 79.06 629 ILE A N 1
ATOM 5021 C CA . ILE A 1 629 ? -33.854 13.769 82.651 1.00 79.06 629 ILE A CA 1
ATOM 5022 C C . ILE A 1 629 ? -33.743 15.288 82.790 1.00 79.06 629 ILE A C 1
ATOM 5024 O O . ILE A 1 629 ? -34.517 15.907 83.518 1.00 79.06 629 ILE A O 1
ATOM 5028 N N . ASP A 1 630 ? -32.819 15.904 82.047 1.00 81.50 630 ASP A N 1
ATOM 5029 C CA . ASP A 1 630 ? -32.830 17.356 81.857 1.00 81.50 630 ASP A CA 1
ATOM 5030 C C . ASP A 1 630 ? -33.994 17.734 80.936 1.00 81.50 630 ASP A C 1
ATOM 5032 O O . ASP A 1 630 ? -33.950 17.528 79.718 1.00 81.50 630 ASP A O 1
ATOM 5036 N N . ILE A 1 631 ? -35.050 18.286 81.534 1.00 76.38 631 ILE A N 1
ATOM 5037 C CA . ILE A 1 631 ? -36.280 18.631 80.825 1.00 76.38 631 ILE A CA 1
ATOM 5038 C C . ILE A 1 631 ? -36.076 19.696 79.736 1.00 76.38 631 ILE A C 1
ATOM 5040 O O . ILE A 1 631 ? -36.884 19.762 78.815 1.00 76.38 631 ILE A O 1
ATOM 5044 N N . HIS A 1 632 ? -34.996 20.485 79.789 1.00 77.31 632 HIS A N 1
ATOM 5045 C CA . HIS A 1 632 ? -34.693 21.537 78.811 1.00 77.31 632 HIS A CA 1
ATOM 5046 C C . HIS A 1 632 ? -33.796 21.071 77.654 1.00 77.31 632 HIS A C 1
ATOM 5048 O O . HIS A 1 632 ? -33.504 21.848 76.748 1.00 77.31 632 HIS A O 1
ATOM 5054 N N . ALA A 1 633 ? -33.376 19.805 77.656 1.00 79.75 633 ALA A N 1
ATOM 5055 C CA . ALA A 1 633 ? -32.520 19.226 76.624 1.00 79.75 633 ALA A CA 1
ATOM 5056 C C . ALA A 1 633 ? -33.030 17.853 76.152 1.00 79.75 633 ALA A C 1
ATOM 5058 O O . ALA A 1 633 ? -32.236 16.988 75.784 1.00 79.75 633 ALA A O 1
ATOM 5059 N N . ILE A 1 634 ? -34.353 17.637 76.153 1.00 81.31 634 ILE A N 1
ATOM 5060 C CA . ILE A 1 634 ? -34.965 16.370 75.724 1.00 81.31 634 ILE A CA 1
ATOM 5061 C C . ILE A 1 634 ? -34.921 16.260 74.188 1.00 81.31 634 ILE A C 1
ATOM 5063 O O . ILE A 1 634 ? -35.591 17.044 73.512 1.00 81.31 634 ILE A O 1
ATOM 5067 N N . PRO A 1 635 ? -34.221 15.273 73.598 1.00 76.38 635 PRO A N 1
ATOM 5068 C CA . PRO A 1 635 ? -34.257 15.050 72.156 1.00 76.38 635 PRO A CA 1
ATOM 5069 C C . PRO A 1 635 ? -35.629 14.518 71.723 1.00 76.38 635 PRO A C 1
ATOM 5071 O O . PRO A 1 635 ? -36.207 13.660 72.392 1.00 76.38 635 PRO A O 1
ATOM 5074 N N . LEU A 1 636 ? -36.129 14.949 70.559 1.00 71.94 636 LEU A N 1
ATOM 5075 C CA . LEU A 1 636 ? -37.362 14.388 69.987 1.00 71.94 636 LEU A CA 1
ATOM 5076 C C . LEU A 1 636 ? -37.216 12.880 69.720 1.00 71.94 636 LEU A C 1
ATOM 5078 O O . LEU A 1 636 ? -38.103 12.099 70.056 1.00 71.94 636 LEU A O 1
ATOM 5082 N N . TYR A 1 637 ? -36.067 12.473 69.172 1.00 66.81 637 TYR A N 1
ATOM 5083 C CA . TYR A 1 637 ? -35.760 11.107 68.751 1.00 66.81 637 TYR A CA 1
ATOM 5084 C C . TYR A 1 637 ? -34.657 10.498 69.630 1.00 66.81 637 TYR A C 1
ATOM 5086 O O . TYR A 1 637 ? -33.492 10.449 69.247 1.00 66.81 637 TYR A O 1
ATOM 5094 N N . GLY A 1 638 ? -35.024 10.035 70.827 1.00 65.31 638 GLY A N 1
ATOM 5095 C CA . GLY A 1 638 ? -34.124 9.340 71.753 1.00 65.31 638 GLY A CA 1
ATOM 5096 C C . GLY A 1 638 ? -34.872 8.318 72.610 1.00 65.31 638 GLY A C 1
ATOM 5097 O O . GLY A 1 638 ? -36.035 8.534 72.943 1.00 65.31 638 GLY A O 1
ATOM 5098 N N . GLN A 1 639 ? -34.241 7.187 72.939 1.00 63.81 639 GLN A N 1
ATOM 5099 C CA . GLN A 1 639 ? -34.842 6.121 73.758 1.00 63.81 639 GLN A CA 1
ATOM 5100 C C . GLN A 1 639 ? -34.696 6.415 75.259 1.00 63.81 639 GLN A C 1
ATOM 5102 O O . GLN A 1 639 ? -34.044 5.673 75.989 1.00 63.81 639 GLN A O 1
ATOM 5107 N N . TYR A 1 640 ? -35.290 7.515 75.713 1.00 67.94 640 TYR A N 1
ATOM 5108 C CA . TYR A 1 640 ? -35.333 7.886 77.126 1.00 67.94 640 TYR A CA 1
ATOM 5109 C C . TYR A 1 640 ? -36.789 7.826 77.589 1.00 67.94 640 TYR A C 1
ATOM 5111 O O . TYR A 1 640 ? -37.669 8.424 76.965 1.00 67.94 640 TYR A O 1
ATOM 5119 N N . GLY A 1 641 ? -37.054 7.053 78.643 1.00 71.75 641 GLY A N 1
ATOM 5120 C CA . GLY A 1 641 ? -38.406 6.856 79.155 1.00 71.75 641 GLY A CA 1
ATOM 5121 C C . GLY A 1 641 ? -38.941 8.135 79.792 1.00 71.75 641 GLY A C 1
ATOM 5122 O O . GLY A 1 641 ? -38.372 8.592 80.773 1.00 71.75 641 GLY A O 1
ATOM 5123 N N . ILE A 1 642 ? -40.026 8.697 79.257 1.00 83.19 642 ILE A N 1
ATOM 5124 C CA . ILE A 1 642 ? -40.655 9.912 79.795 1.00 83.19 642 ILE A CA 1
ATOM 5125 C C . ILE A 1 642 ? -41.914 9.504 80.550 1.00 83.19 642 ILE A C 1
ATOM 5127 O O . ILE A 1 642 ? -42.807 8.855 79.991 1.00 83.19 642 ILE A O 1
ATOM 5131 N N . ASN A 1 643 ? -41.991 9.894 81.816 1.00 85.06 643 ASN A N 1
ATOM 5132 C CA . ASN A 1 643 ? -43.196 9.790 82.619 1.00 85.06 643 ASN A CA 1
ATOM 5133 C C . ASN A 1 643 ? -44.073 11.010 82.358 1.00 85.06 643 ASN A C 1
ATOM 5135 O O . ASN A 1 643 ? -43.669 12.151 82.588 1.00 85.06 643 ASN A O 1
ATOM 5139 N N . TRP A 1 644 ? -45.282 10.748 81.879 1.00 86.00 644 TRP A N 1
ATOM 5140 C CA . TRP A 1 644 ? -46.276 11.760 81.575 1.00 86.00 644 TRP A CA 1
ATOM 5141 C C . TRP A 1 644 ? -47.382 11.742 82.612 1.00 86.00 644 TRP A C 1
ATOM 5143 O O . TRP A 1 644 ? -47.828 10.680 83.062 1.00 86.00 644 TRP A O 1
ATOM 5153 N N . HIS A 1 645 ? -47.901 12.925 82.896 1.00 83.06 645 HIS A N 1
ATOM 5154 C CA . HIS A 1 645 ? -49.062 13.110 83.738 1.00 83.06 645 HIS A CA 1
ATOM 5155 C C . HIS A 1 645 ? -50.073 13.987 83.006 1.00 83.06 645 HIS A C 1
ATOM 5157 O O . HIS A 1 645 ? -49.835 15.169 82.792 1.00 83.06 645 HIS A O 1
ATOM 5163 N N . CYS A 1 646 ? -51.214 13.413 82.614 1.00 83.38 646 CYS A N 1
ATOM 5164 C CA . CYS A 1 646 ? -52.214 14.148 81.842 1.00 83.38 646 CYS A CA 1
ATOM 5165 C C . CYS A 1 646 ? -52.833 15.251 82.703 1.00 83.38 646 CYS A C 1
ATOM 5167 O O . CYS A 1 646 ? -53.598 14.949 83.622 1.00 83.38 646 CYS A O 1
ATOM 5169 N N . HIS A 1 647 ? -52.602 16.513 82.344 1.00 79.75 647 HIS A N 1
ATOM 5170 C CA . HIS A 1 647 ? -53.194 17.657 83.043 1.00 79.75 647 HIS A CA 1
ATOM 5171 C C . HIS A 1 647 ? -54.735 17.698 82.962 1.00 79.75 647 HIS A C 1
ATOM 5173 O O . HIS A 1 647 ? -55.371 18.362 83.776 1.00 79.75 647 HIS A O 1
ATOM 5179 N N . VAL A 1 648 ? -55.352 16.969 82.018 1.00 77.25 648 VAL A N 1
ATOM 5180 C CA . VAL A 1 648 ? -56.816 16.942 81.811 1.00 77.25 648 VAL A CA 1
ATOM 5181 C C . VAL A 1 648 ? -57.533 15.925 82.707 1.00 77.25 648 VAL A C 1
ATOM 5183 O O . VAL A 1 648 ? -58.602 16.215 83.231 1.00 77.25 648 VAL A O 1
ATOM 5186 N N . CYS A 1 649 ? -56.991 14.713 82.862 1.00 72.31 649 CYS A N 1
ATOM 5187 C CA . CYS A 1 649 ? -57.688 13.607 83.549 1.00 72.31 649 CYS A CA 1
ATOM 5188 C C . CYS A 1 649 ? -56.902 12.980 84.708 1.00 72.31 649 CYS A C 1
ATOM 5190 O O . CYS A 1 649 ? -57.394 12.047 85.339 1.00 72.31 649 CYS A O 1
ATOM 5192 N N . GLY A 1 650 ? -55.672 13.437 84.956 1.00 71.50 650 GLY A N 1
ATOM 5193 C CA . GLY A 1 650 ? -54.804 12.942 86.027 1.00 71.50 650 GLY A CA 1
ATOM 5194 C C . GLY A 1 650 ? -54.226 11.541 85.808 1.00 71.50 650 GLY A C 1
ATOM 5195 O O . GLY A 1 650 ? -53.496 11.047 86.663 1.00 71.50 650 GLY A O 1
ATOM 5196 N N . PHE A 1 651 ? -54.528 10.880 84.686 1.00 78.31 651 PHE A N 1
ATOM 5197 C CA . PHE A 1 651 ? -53.935 9.588 84.344 1.00 78.31 651 PHE A CA 1
ATOM 5198 C C . PHE A 1 651 ? -52.436 9.755 84.071 1.00 78.31 651 PHE A C 1
ATOM 5200 O O . PHE A 1 651 ? -52.065 10.547 83.203 1.00 78.31 651 PHE A O 1
ATOM 5207 N N . SER A 1 652 ? -51.599 8.993 84.776 1.00 76.25 652 SER A N 1
ATOM 5208 C CA . SER A 1 652 ? -50.155 8.924 84.533 1.00 76.25 652 SER A CA 1
ATOM 5209 C C . SER A 1 652 ? -49.797 7.687 83.710 1.00 76.25 652 SER A C 1
ATOM 5211 O O . SER A 1 652 ? -50.348 6.605 83.926 1.00 76.25 652 SER A O 1
ATOM 5213 N N . TRP A 1 653 ? -48.867 7.834 82.768 1.00 85.00 653 TRP A N 1
ATOM 5214 C CA . TRP A 1 653 ? -48.312 6.727 81.985 1.00 85.00 653 TRP A CA 1
ATOM 5215 C C . TRP A 1 653 ? -46.891 7.062 81.534 1.00 85.00 653 TRP A C 1
ATOM 5217 O O . TRP A 1 653 ? -46.511 8.226 81.452 1.00 85.00 653 TRP A O 1
ATOM 5227 N N . SER A 1 654 ? -46.121 6.041 81.181 1.00 80.25 654 SER A N 1
ATOM 5228 C CA . SER A 1 654 ? -44.764 6.214 80.659 1.00 80.25 654 SER A CA 1
ATOM 5229 C C . SER A 1 654 ? -44.735 5.940 79.158 1.00 80.25 654 SER A C 1
ATOM 5231 O O . SER A 1 654 ? -45.438 5.052 78.663 1.00 80.25 654 SER A O 1
ATOM 5233 N N . THR A 1 655 ? -43.917 6.683 78.420 1.00 80.69 655 THR A N 1
ATOM 5234 C CA . THR A 1 655 ? -43.573 6.368 77.026 1.00 80.69 655 THR A CA 1
ATOM 5235 C C . THR A 1 655 ? -42.081 6.116 76.894 1.00 80.69 655 THR A C 1
ATOM 5237 O O . THR A 1 655 ? -41.293 6.545 77.725 1.00 80.69 655 THR A O 1
ATOM 5240 N N . ILE A 1 656 ? -41.688 5.412 75.832 1.00 74.00 656 ILE A N 1
ATOM 5241 C CA . ILE A 1 656 ? -40.285 5.051 75.558 1.00 74.00 656 ILE A CA 1
ATOM 5242 C C . ILE A 1 656 ? -39.499 6.233 74.950 1.00 74.00 656 ILE A C 1
ATOM 5244 O O . ILE A 1 656 ? -38.274 6.225 74.945 1.00 74.00 656 ILE A O 1
ATOM 5248 N N . ASN A 1 657 ? -40.205 7.226 74.401 1.00 77.38 657 ASN A N 1
ATOM 5249 C CA . ASN A 1 657 ? -39.650 8.452 73.832 1.00 77.38 657 ASN A CA 1
ATOM 5250 C C . ASN A 1 657 ? -40.731 9.545 73.740 1.00 77.38 657 ASN A C 1
ATOM 5252 O O . ASN A 1 657 ? -41.922 9.269 73.942 1.00 77.38 657 ASN A O 1
ATOM 5256 N N . ALA A 1 658 ? -40.326 10.771 73.401 1.00 73.38 658 ALA A N 1
ATOM 5257 C CA . ALA A 1 658 ? -41.221 11.917 73.261 1.00 73.38 658 ALA A CA 1
ATOM 5258 C C . ALA A 1 658 ? -42.209 11.792 72.085 1.00 73.38 658 ALA A C 1
ATOM 5260 O O . ALA A 1 658 ? -43.386 12.118 72.236 1.00 73.38 658 ALA A O 1
ATOM 5261 N N . VAL A 1 659 ? -41.775 11.249 70.937 1.00 78.31 659 VAL A N 1
ATOM 5262 C CA . VAL A 1 659 ? -42.613 11.124 69.720 1.00 78.31 659 VAL A CA 1
ATOM 5263 C C . VAL A 1 659 ? -43.871 10.292 69.950 1.00 78.31 659 VAL A C 1
ATOM 5265 O O . VAL A 1 659 ? -44.905 10.562 69.344 1.00 78.31 659 VAL A O 1
ATOM 5268 N N . ALA A 1 660 ? -43.836 9.317 70.862 1.00 76.38 660 ALA A N 1
ATOM 5269 C CA . ALA A 1 660 ? -45.010 8.523 71.227 1.00 76.38 660 ALA A CA 1
ATOM 5270 C C . ALA A 1 660 ? -46.202 9.380 71.704 1.00 76.38 660 ALA A C 1
ATOM 5272 O O . ALA A 1 660 ? -47.351 8.932 71.640 1.00 76.38 660 ALA A O 1
ATOM 5273 N N . ARG A 1 661 ? -45.938 10.609 72.166 1.00 81.31 661 ARG A N 1
ATOM 5274 C CA . ARG A 1 661 ? -46.942 11.576 72.609 1.00 81.31 661 ARG A CA 1
ATOM 5275 C C . ARG A 1 661 ? -47.234 12.678 71.584 1.00 81.31 661 ARG A C 1
ATOM 5277 O O . ARG A 1 661 ? -48.170 13.446 71.793 1.00 81.31 661 ARG A O 1
ATOM 5284 N N . LEU A 1 662 ? -46.514 12.717 70.466 1.00 81.19 662 LEU A N 1
ATOM 5285 C CA . LEU A 1 662 ? -46.642 13.753 69.446 1.00 81.19 662 LEU A CA 1
ATOM 5286 C C . LEU A 1 662 ? -47.434 13.275 68.216 1.00 81.19 662 LEU A C 1
ATOM 5288 O O . LEU A 1 662 ? -47.491 12.083 67.885 1.00 81.19 662 LEU A O 1
ATOM 5292 N N . ASN A 1 663 ? -48.068 14.206 67.515 1.00 81.06 663 ASN A N 1
ATOM 5293 C CA . ASN A 1 663 ? -48.539 14.042 66.140 1.00 81.06 663 ASN A CA 1
ATOM 5294 C C . ASN A 1 663 ? -47.868 15.086 65.244 1.00 81.06 663 ASN A C 1
ATOM 5296 O O . ASN A 1 663 ? -47.472 16.141 65.721 1.00 81.06 663 ASN A O 1
ATOM 5300 N N . ILE A 1 664 ? -47.728 14.776 63.959 1.00 76.12 664 ILE A N 1
ATOM 5301 C CA . ILE A 1 664 ? -47.288 15.743 62.952 1.00 76.12 664 ILE A CA 1
ATOM 5302 C C . ILE A 1 664 ? -48.559 16.285 62.298 1.00 76.12 664 ILE A C 1
ATOM 5304 O O . ILE A 1 664 ? -49.406 15.497 61.870 1.00 76.12 664 ILE A O 1
ATOM 5308 N N . ASN A 1 665 ? -48.713 17.602 62.296 1.00 75.56 665 ASN A N 1
ATOM 5309 C CA . ASN A 1 665 ? -49.801 18.311 61.634 1.00 75.56 665 ASN A CA 1
ATOM 5310 C C . ASN A 1 665 ? -49.519 18.417 60.125 1.00 75.56 665 ASN A C 1
ATOM 5312 O O . ASN A 1 665 ? -48.386 18.229 59.682 1.00 75.56 665 ASN A O 1
ATOM 5316 N N . ASP A 1 666 ? -50.537 18.741 59.326 1.00 66.44 666 ASP A N 1
ATOM 5317 C CA . ASP A 1 666 ? -50.425 18.807 57.857 1.00 66.44 666 ASP A CA 1
ATOM 5318 C C . ASP A 1 666 ? -49.405 19.855 57.355 1.00 66.44 666 ASP A C 1
ATOM 5320 O O . ASP A 1 666 ? -48.945 19.779 56.218 1.00 66.44 666 ASP A O 1
ATOM 5324 N N . ASP A 1 667 ? -49.021 20.814 58.202 1.00 62.91 667 ASP A N 1
ATOM 5325 C CA . ASP A 1 667 ? -47.995 21.835 57.950 1.00 62.91 667 ASP A CA 1
ATOM 5326 C C . ASP A 1 667 ? -46.575 21.420 58.394 1.00 62.91 667 ASP A C 1
ATOM 5328 O O . ASP A 1 667 ? -45.634 22.207 58.298 1.00 62.91 667 ASP A O 1
ATOM 5332 N N . GLY A 1 668 ? -46.404 20.188 58.887 1.00 63.31 668 GLY A N 1
ATOM 5333 C CA . GLY A 1 668 ? -45.130 19.663 59.379 1.00 63.31 668 GLY A CA 1
ATOM 5334 C C . GLY A 1 668 ? -44.774 20.074 60.814 1.00 63.31 668 GLY A C 1
ATOM 5335 O O . GLY A 1 668 ? -43.695 19.718 61.294 1.00 63.31 668 GLY A O 1
ATOM 5336 N N . THR A 1 669 ? -45.652 20.793 61.521 1.00 73.62 669 THR A N 1
ATOM 5337 C CA . THR A 1 669 ? -45.470 21.126 62.945 1.00 73.62 669 THR A CA 1
ATOM 5338 C C . THR A 1 669 ? -45.868 19.960 63.853 1.00 73.62 669 THR A C 1
ATOM 5340 O O . THR A 1 669 ? -46.634 19.082 63.458 1.00 73.62 669 THR A O 1
ATOM 5343 N N . TYR A 1 670 ? -45.343 19.919 65.081 1.00 77.31 670 TYR A N 1
ATOM 5344 C CA . TYR A 1 670 ? -45.673 18.870 66.050 1.00 77.31 670 TYR A CA 1
ATOM 5345 C C . TYR A 1 670 ? -46.764 19.340 67.024 1.00 77.31 670 TYR A C 1
ATOM 5347 O O . TYR A 1 670 ? -46.658 20.422 67.596 1.00 77.31 670 TYR A O 1
ATOM 5355 N N . GLY A 1 671 ? -47.788 18.512 67.244 1.00 76.50 671 GLY A N 1
ATOM 5356 C CA . GLY A 1 671 ? -48.824 18.692 68.268 1.00 76.50 671 GLY A CA 1
ATOM 5357 C C . GLY A 1 671 ? -48.812 17.580 69.327 1.00 76.50 671 GLY A C 1
ATOM 5358 O O . GLY A 1 671 ? -48.113 16.574 69.180 1.00 76.50 671 GLY A O 1
ATOM 5359 N N . LEU A 1 672 ? -49.589 17.742 70.406 1.00 80.56 672 LEU A N 1
ATOM 5360 C CA . LEU A 1 672 ? -49.665 16.797 71.532 1.00 80.56 672 LEU A CA 1
ATOM 5361 C C . LEU A 1 672 ? -50.930 15.912 71.459 1.00 80.56 672 LEU A C 1
ATOM 5363 O O . LEU A 1 672 ? -52.047 16.413 71.332 1.00 80.56 672 LEU A O 1
ATOM 5367 N N . ARG A 1 673 ? -50.787 14.583 71.580 1.00 77.12 673 ARG A N 1
ATOM 5368 C CA . ARG A 1 673 ? -51.915 13.621 71.568 1.00 77.12 673 ARG A CA 1
ATOM 5369 C C . ARG A 1 673 ? -52.672 13.573 72.904 1.00 77.12 673 ARG A C 1
ATOM 5371 O O . ARG A 1 673 ? -52.077 13.714 73.966 1.00 77.12 673 ARG A O 1
ATOM 5378 N N . SER A 1 674 ? -53.970 13.245 72.871 1.00 71.69 674 SER A N 1
ATOM 5379 C CA . SER A 1 674 ? -54.786 12.977 74.074 1.00 71.69 674 SER A CA 1
ATOM 5380 C C . SER A 1 674 ? -54.392 11.673 74.798 1.00 71.69 674 SER A C 1
ATOM 5382 O O . SER A 1 674 ? -53.823 10.761 74.196 1.00 71.69 674 SER A O 1
ATOM 5384 N N . CYS A 1 675 ? -54.722 11.541 76.094 1.00 77.88 675 CYS A N 1
ATOM 5385 C CA . CYS A 1 675 ? -54.370 10.344 76.877 1.00 77.88 675 CYS A CA 1
ATOM 5386 C C . CYS A 1 675 ? -55.142 9.068 76.454 1.00 77.88 675 CYS A C 1
ATOM 5388 O O . CYS A 1 675 ? -56.283 9.172 75.995 1.00 77.88 675 CYS A O 1
ATOM 5390 N N . PRO A 1 676 ? -54.572 7.855 76.654 1.00 68.69 676 PRO A N 1
ATOM 5391 C CA . PRO A 1 676 ? -55.166 6.587 76.196 1.00 68.69 676 PRO A CA 1
ATOM 5392 C C . PRO A 1 676 ? -56.569 6.282 76.740 1.00 68.69 676 PRO A C 1
ATOM 5394 O O . PRO A 1 676 ? -57.344 5.569 76.100 1.00 68.69 676 PRO A O 1
ATOM 5397 N N . VAL A 1 677 ? -56.896 6.811 77.923 1.00 65.94 677 VAL A N 1
ATOM 5398 C CA . VAL A 1 677 ? -58.216 6.663 78.549 1.00 65.94 677 VAL A CA 1
ATOM 5399 C C . VAL A 1 677 ? -59.208 7.650 77.938 1.00 65.94 677 VAL A C 1
ATOM 5401 O O . VAL A 1 677 ? -60.278 7.232 77.505 1.00 65.94 677 VAL A O 1
ATOM 5404 N N . CYS A 1 678 ? -58.826 8.925 77.801 1.00 67.75 678 CYS A N 1
ATOM 5405 C CA . CYS A 1 678 ? -59.648 9.945 77.140 1.00 67.75 678 CYS A CA 1
ATOM 5406 C C . CYS A 1 678 ? -59.945 9.606 75.668 1.00 67.75 678 CYS A C 1
ATOM 5408 O O . CYS A 1 678 ? -60.945 10.064 75.127 1.00 67.75 678 CYS A O 1
ATOM 5410 N N . ALA A 1 679 ? -59.099 8.787 75.036 1.00 67.25 679 ALA A N 1
ATOM 5411 C CA . ALA A 1 679 ? -59.249 8.337 73.655 1.00 67.25 679 ALA A CA 1
ATOM 5412 C C . ALA A 1 679 ? -60.035 7.011 73.478 1.00 67.25 679 ALA A C 1
ATOM 5414 O O . ALA A 1 679 ? -60.271 6.605 72.342 1.00 67.25 679 ALA A O 1
ATOM 5415 N N . GLY A 1 680 ? -60.442 6.316 74.555 1.00 61.38 680 GLY A N 1
ATOM 5416 C CA . GLY A 1 680 ? -61.358 5.157 74.486 1.00 61.38 680 GLY A CA 1
ATOM 5417 C C . GLY A 1 680 ? -60.772 3.806 74.019 1.00 61.38 680 GLY A C 1
ATOM 5418 O O . GLY A 1 680 ? -61.463 3.019 73.376 1.00 61.38 680 GLY A O 1
ATOM 5419 N N . ILE A 1 681 ? -59.508 3.493 74.330 1.00 62.66 681 ILE A N 1
ATOM 5420 C CA . ILE A 1 681 ? -58.720 2.451 73.629 1.00 62.66 681 ILE A CA 1
ATOM 5421 C C . ILE A 1 681 ? -58.776 0.994 74.238 1.00 62.66 681 ILE A C 1
ATOM 5423 O O . ILE A 1 681 ? -58.080 0.112 73.741 1.00 62.66 681 ILE A O 1
ATOM 5427 N N . ARG A 1 682 ? -59.605 0.617 75.250 1.00 59.22 682 ARG A N 1
ATOM 5428 C CA . ARG A 1 682 ? -59.541 -0.728 75.953 1.00 59.22 682 ARG A CA 1
ATOM 5429 C C . ARG A 1 682 ? -60.902 -1.520 76.062 1.00 59.22 682 ARG A C 1
ATOM 5431 O O . ARG A 1 682 ? -61.879 -0.906 76.469 1.00 59.22 682 ARG A O 1
ATOM 5438 N N . ARG A 1 683 ? -60.989 -2.855 75.740 1.00 63.22 683 ARG A N 1
ATOM 5439 C CA . ARG A 1 683 ? -62.211 -3.774 75.693 1.00 63.22 683 ARG A CA 1
ATOM 5440 C C . ARG A 1 683 ? -62.024 -5.190 76.372 1.00 63.22 683 ARG A C 1
ATOM 5442 O O . ARG A 1 683 ? -60.872 -5.608 76.454 1.00 63.22 683 ARG A O 1
ATOM 5449 N N . THR A 1 684 ? -63.095 -5.928 76.787 1.00 71.19 684 THR A N 1
ATOM 5450 C CA . THR A 1 684 ? -63.132 -7.219 77.594 1.00 71.19 684 THR A CA 1
ATOM 5451 C C . THR A 1 684 ? -63.414 -8.547 76.812 1.00 71.19 684 THR A C 1
ATOM 5453 O O . THR A 1 684 ? -63.789 -8.492 75.644 1.00 71.19 684 THR A O 1
ATOM 5456 N N . ILE A 1 685 ? -63.248 -9.749 77.415 1.00 68.38 685 ILE A N 1
ATOM 5457 C CA . ILE A 1 685 ? -63.367 -11.108 76.805 1.00 68.38 685 ILE A CA 1
ATOM 5458 C C . ILE A 1 685 ? -64.813 -11.535 76.590 1.00 68.38 685 ILE A C 1
ATOM 5460 O O . ILE A 1 685 ? -65.160 -12.056 75.531 1.00 68.38 685 ILE A O 1
ATOM 5464 N N . LYS A 1 686 ? -65.684 -11.233 77.557 1.00 66.19 686 LYS A N 1
ATOM 5465 C CA . LYS A 1 686 ? -67.120 -11.503 77.452 1.00 66.19 686 LYS A CA 1
ATOM 5466 C C . LYS A 1 686 ? -67.734 -10.795 76.241 1.00 66.19 686 LYS A C 1
ATOM 5468 O O . LYS A 1 686 ? -68.536 -11.381 75.525 1.00 66.19 686 LYS A O 1
ATOM 5473 N N . PHE A 1 687 ? -67.269 -9.576 75.955 1.00 72.56 687 PHE A N 1
ATOM 5474 C CA . PHE A 1 687 ? -67.643 -8.847 74.746 1.00 72.56 687 PHE A CA 1
ATOM 5475 C C . PHE A 1 687 ? -67.281 -9.617 73.463 1.00 72.56 687 PHE A C 1
ATOM 5477 O O . PHE A 1 687 ? -68.054 -9.603 72.511 1.00 72.56 687 PHE A O 1
ATOM 5484 N N . TYR A 1 688 ? -66.138 -10.308 73.416 1.00 74.00 688 TYR A N 1
ATOM 5485 C CA . TYR A 1 688 ? -65.708 -11.042 72.222 1.00 74.00 688 TYR A CA 1
ATOM 5486 C C . TYR A 1 688 ? -66.469 -12.352 71.995 1.00 74.00 688 TYR A C 1
ATOM 5488 O O . TYR A 1 688 ? -66.805 -12.639 70.849 1.00 74.00 688 TYR A O 1
ATOM 5496 N N . ILE A 1 689 ? -66.764 -13.110 73.054 1.00 75.69 689 ILE A N 1
ATOM 5497 C CA . ILE A 1 689 ? -67.504 -14.380 72.956 1.00 75.69 689 ILE A CA 1
ATOM 5498 C C . ILE A 1 689 ? -68.961 -14.127 72.547 1.00 75.69 689 ILE A C 1
ATOM 5500 O O . ILE A 1 689 ? -69.452 -14.762 71.619 1.00 75.69 689 ILE A O 1
ATOM 5504 N N . ASP A 1 690 ? -69.623 -13.151 73.177 1.00 70.50 690 ASP A N 1
ATOM 5505 C CA . ASP A 1 690 ? -71.038 -12.856 72.913 1.00 70.50 690 ASP A CA 1
ATOM 5506 C C . ASP A 1 690 ? -71.257 -12.268 71.500 1.00 70.50 690 ASP A C 1
ATOM 5508 O O . ASP A 1 690 ? -72.325 -12.431 70.914 1.00 70.50 690 ASP A O 1
ATOM 5512 N N . THR A 1 691 ? -70.249 -11.589 70.937 1.00 74.06 691 THR A N 1
ATOM 5513 C CA . THR A 1 691 ? -70.368 -10.914 69.632 1.00 74.06 691 THR A CA 1
ATOM 5514 C C . THR A 1 691 ? -69.962 -11.804 68.450 1.00 74.06 691 THR A C 1
ATOM 5516 O O . THR A 1 691 ? -70.442 -11.569 67.344 1.00 74.06 691 THR A O 1
ATOM 5519 N N . TYR A 1 692 ? -69.082 -12.796 68.654 1.00 78.88 692 TYR A N 1
ATOM 5520 C CA . TYR A 1 692 ? -68.497 -13.610 67.571 1.00 78.88 692 TYR A CA 1
ATOM 5521 C C . TYR A 1 692 ? -68.438 -15.119 67.893 1.00 78.88 692 TYR A C 1
ATOM 5523 O O . TYR A 1 692 ? -67.346 -15.704 67.902 1.00 78.88 692 TYR A O 1
ATOM 5531 N N . PRO A 1 693 ? -69.577 -15.770 68.192 1.00 78.88 693 PRO A N 1
ATOM 5532 C CA . PRO A 1 693 ? -69.615 -17.175 68.604 1.00 78.88 693 PRO A CA 1
ATOM 5533 C C . PRO A 1 693 ? -69.095 -18.148 67.532 1.00 78.88 693 PRO A C 1
ATOM 5535 O O . PRO A 1 693 ? -68.443 -19.135 67.866 1.00 78.88 693 PRO A O 1
ATOM 5538 N N . GLU A 1 694 ? -69.298 -17.846 66.248 1.00 74.31 694 GLU A N 1
ATOM 5539 C CA . GLU A 1 694 ? -68.918 -18.683 65.100 1.00 74.31 694 GLU A CA 1
ATOM 5540 C C . GLU A 1 694 ? -67.406 -18.917 64.979 1.00 74.31 694 GLU A C 1
ATOM 5542 O O . GLU A 1 694 ? -66.942 -19.853 64.335 1.00 74.31 694 GLU A O 1
ATOM 5547 N N . ILE A 1 695 ? -66.607 -18.050 65.593 1.00 82.31 695 ILE A N 1
ATOM 5548 C CA . ILE A 1 695 ? -65.149 -18.098 65.497 1.00 82.31 695 ILE A CA 1
ATOM 5549 C C . ILE A 1 695 ? -64.568 -19.156 66.428 1.00 82.31 695 ILE A C 1
ATOM 5551 O O . ILE A 1 695 ? -63.537 -19.755 66.117 1.00 82.31 695 ILE A O 1
ATOM 5555 N N . PHE A 1 696 ? -65.227 -19.384 67.561 1.00 83.56 696 PHE A N 1
ATOM 5556 C CA . PHE A 1 696 ? -64.780 -20.315 68.587 1.00 83.56 696 PHE A CA 1
ATOM 5557 C C . PHE A 1 696 ? -65.068 -21.783 68.229 1.00 83.56 696 PHE A C 1
ATOM 5559 O O . PHE A 1 696 ? -64.560 -22.671 68.905 1.00 83.56 696 PHE A O 1
ATOM 5566 N N . GLU A 1 697 ? -65.769 -22.056 67.121 1.00 76.56 697 GLU A N 1
ATOM 5567 C CA . GLU A 1 697 ? -65.883 -23.405 66.538 1.00 76.56 697 GLU A CA 1
ATOM 5568 C C . GLU A 1 697 ? -64.525 -23.958 66.071 1.00 76.56 697 GLU A C 1
ATOM 5570 O O . GLU A 1 697 ? -64.274 -25.160 66.149 1.00 76.56 697 GLU A O 1
ATOM 5575 N N . ASP A 1 698 ? -63.612 -23.075 65.651 1.00 81.00 698 ASP A N 1
ATOM 5576 C CA . ASP A 1 698 ? -62.267 -23.440 65.190 1.00 81.00 698 ASP A CA 1
ATOM 5577 C C . ASP A 1 698 ? -61.258 -23.588 66.354 1.00 81.00 698 ASP A C 1
ATOM 5579 O O . ASP A 1 698 ? -60.069 -23.845 66.124 1.00 81.00 698 ASP A O 1
ATOM 5583 N N . TYR A 1 699 ? -61.691 -23.375 67.603 1.00 87.56 699 TYR A N 1
ATOM 5584 C CA . TYR A 1 699 ? -60.837 -23.402 68.792 1.00 87.56 699 TYR A CA 1
ATOM 5585 C C . TYR A 1 699 ? -60.413 -24.834 69.139 1.00 87.56 699 TYR A C 1
ATOM 5587 O O . TYR A 1 699 ? -61.241 -25.722 69.344 1.00 87.56 699 TYR A O 1
ATOM 5595 N N . ASN A 1 700 ? -59.106 -25.075 69.262 1.00 85.25 700 ASN A N 1
ATOM 5596 C CA . ASN A 1 700 ? -58.603 -26.407 69.582 1.00 85.25 700 ASN A CA 1
ATOM 5597 C C . ASN A 1 700 ? -58.524 -26.615 71.105 1.00 85.25 700 ASN A C 1
ATOM 5599 O O . ASN A 1 700 ? -57.521 -26.291 71.743 1.00 85.25 700 ASN A O 1
ATOM 5603 N N . LYS A 1 701 ? -59.586 -27.181 71.683 1.00 84.44 701 LYS A N 1
ATOM 5604 C CA . LYS A 1 701 ? -59.678 -27.484 73.121 1.00 84.44 701 LYS A CA 1
ATOM 5605 C C . LYS A 1 701 ? -58.585 -28.434 73.618 1.00 84.44 701 LYS A C 1
ATOM 5607 O O . LYS A 1 701 ? -58.048 -28.226 74.701 1.00 84.44 701 LYS A O 1
ATOM 5612 N N . GLU A 1 702 ? -58.244 -29.458 72.840 1.00 80.38 702 GLU A N 1
ATOM 5613 C CA . GLU A 1 702 ? -57.279 -30.487 73.248 1.00 80.38 702 GLU A CA 1
ATOM 5614 C C . GLU A 1 702 ? -55.864 -29.918 73.395 1.00 80.38 702 GLU A C 1
ATOM 5616 O O . GLU A 1 702 ? -55.182 -30.201 74.376 1.00 80.38 702 GLU A O 1
ATOM 5621 N N . LEU A 1 703 ? -55.442 -29.057 72.463 1.00 84.50 703 LEU A N 1
ATOM 5622 C CA . LEU A 1 703 ? -54.119 -28.430 72.500 1.00 84.50 703 LEU A CA 1
ATOM 5623 C C . LEU A 1 703 ? -54.035 -27.233 73.455 1.00 84.50 703 LEU A C 1
ATOM 5625 O O . LEU A 1 703 ? -52.942 -26.905 73.918 1.00 84.50 703 LEU A O 1
ATOM 5629 N N . ASN A 1 704 ? -55.155 -26.564 73.741 1.00 84.75 704 ASN A N 1
ATOM 5630 C CA . ASN A 1 704 ? -55.197 -25.455 74.700 1.00 84.75 704 ASN A CA 1
ATOM 5631 C C . ASN A 1 704 ? -55.416 -25.910 76.150 1.00 84.75 704 ASN A C 1
ATOM 5633 O O . ASN A 1 704 ? -55.179 -25.131 77.071 1.00 84.75 704 ASN A O 1
ATOM 5637 N N . GLY A 1 705 ? -55.869 -27.149 76.366 1.00 80.94 705 GLY A N 1
ATOM 5638 C CA . GLY A 1 705 ? -56.064 -27.734 77.695 1.00 80.94 705 GLY A CA 1
ATOM 5639 C C . GLY A 1 705 ? -57.189 -27.106 78.530 1.00 80.94 705 GLY A C 1
ATOM 5640 O O . GLY A 1 705 ? -57.359 -27.488 79.686 1.00 80.94 705 GLY A O 1
ATOM 5641 N N . LYS A 1 706 ? -57.954 -26.156 77.978 1.00 83.88 706 LYS A N 1
ATOM 5642 C CA . LYS A 1 706 ? -59.105 -25.490 78.610 1.00 83.88 706 LYS A CA 1
ATOM 5643 C C . LYS A 1 706 ? -60.152 -25.110 77.559 1.00 83.88 706 LYS A C 1
ATOM 5645 O O . LYS A 1 706 ? -59.827 -25.056 76.374 1.00 83.88 706 LYS A O 1
ATOM 5650 N N . ASP A 1 707 ? -61.398 -24.896 77.978 1.00 83.31 707 ASP A N 1
ATOM 5651 C CA . ASP A 1 707 ? -62.472 -24.435 77.090 1.00 83.31 707 ASP A CA 1
ATOM 5652 C C . ASP A 1 707 ? -62.399 -22.913 76.880 1.00 83.31 707 ASP A C 1
ATOM 5654 O O . ASP A 1 707 ? -61.876 -22.186 77.728 1.00 83.31 707 ASP A O 1
ATOM 5658 N N . TYR A 1 708 ? -62.916 -22.405 75.759 1.00 80.81 708 TYR A N 1
ATOM 5659 C CA . TYR A 1 708 ? -62.856 -20.969 75.474 1.00 80.81 708 TYR A CA 1
ATOM 5660 C C . TYR A 1 708 ? -63.792 -20.148 76.372 1.00 80.81 708 TYR A C 1
ATOM 5662 O O . TYR A 1 708 ? -63.580 -18.945 76.532 1.00 80.81 708 TYR A O 1
ATOM 5670 N N . THR A 1 709 ? -64.797 -20.778 76.990 1.00 80.75 709 THR A N 1
ATOM 5671 C CA . THR A 1 709 ? -65.671 -20.130 77.980 1.00 80.75 709 THR A CA 1
ATOM 5672 C C . THR A 1 709 ? -64.971 -19.827 79.305 1.00 80.75 709 THR A C 1
ATOM 5674 O O . THR A 1 709 ? -65.466 -19.002 80.069 1.00 80.75 709 THR A O 1
ATOM 5677 N N . ASP A 1 710 ? -63.815 -20.445 79.562 1.00 82.12 710 ASP A N 1
ATOM 5678 C CA . ASP A 1 710 ? -63.077 -20.340 80.828 1.00 82.12 710 ASP A CA 1
ATOM 5679 C C . ASP A 1 710 ? -61.908 -19.334 80.759 1.00 82.12 710 ASP A C 1
ATOM 5681 O O . ASP A 1 710 ? -61.061 -19.289 81.653 1.00 82.12 710 ASP A O 1
ATOM 5685 N N . ILE A 1 711 ? -61.838 -18.529 79.691 1.00 81.31 711 ILE A N 1
ATOM 5686 C CA . ILE A 1 711 ? -60.782 -17.530 79.460 1.00 81.31 711 ILE A CA 1
ATOM 5687 C C . ILE A 1 711 ? -61.097 -16.231 80.218 1.00 81.31 711 ILE A C 1
ATOM 5689 O O . ILE A 1 711 ? -62.174 -15.655 80.064 1.00 81.31 711 ILE A O 1
ATOM 5693 N N . SER A 1 712 ? -60.140 -15.722 80.998 1.00 78.94 712 SER A N 1
ATOM 5694 C CA . SER A 1 712 ? -60.260 -14.453 81.731 1.00 78.94 712 SER A CA 1
ATOM 5695 C C . SER A 1 712 ? -59.868 -13.217 80.901 1.00 78.94 712 SER A C 1
ATOM 5697 O O . SER A 1 712 ? -59.168 -13.306 79.892 1.00 78.94 712 SER A O 1
ATOM 5699 N N . ASP A 1 713 ? -60.263 -12.016 81.352 1.00 69.75 713 ASP A N 1
ATOM 5700 C CA . ASP A 1 713 ? -59.919 -10.744 80.685 1.00 69.75 713 ASP A CA 1
ATOM 5701 C C . ASP A 1 713 ? -58.401 -10.498 80.559 1.00 69.75 713 ASP A C 1
ATOM 5703 O O . ASP A 1 713 ? -57.950 -9.794 79.650 1.00 69.75 713 ASP A O 1
ATOM 5707 N N . GLY A 1 714 ? -57.605 -11.078 81.463 1.00 71.19 714 GLY A N 1
ATOM 5708 C CA . GLY A 1 714 ? -56.143 -11.011 81.420 1.00 71.19 714 GLY A CA 1
ATOM 5709 C C . GLY A 1 714 ? -55.531 -11.866 80.306 1.00 71.19 714 GLY A C 1
ATOM 5710 O O . GLY A 1 714 ? -54.510 -11.480 79.743 1.00 71.19 714 GLY A O 1
ATOM 5711 N N . GLU A 1 715 ? -56.194 -12.963 79.938 1.00 77.31 715 GLU A N 1
ATOM 5712 C CA . GLU A 1 715 ? -55.714 -13.972 78.981 1.00 77.31 715 GLU A CA 1
ATOM 5713 C C . GLU A 1 715 ? -56.108 -13.653 77.525 1.00 77.31 715 GLU A C 1
ATOM 5715 O O . GLU A 1 715 ? -55.702 -14.342 76.596 1.00 77.31 715 GLU A O 1
ATOM 5720 N N . ILE A 1 716 ? -56.856 -12.570 77.269 1.00 75.62 716 ILE A N 1
ATOM 5721 C CA . ILE A 1 716 ? -57.256 -12.147 75.905 1.00 75.62 716 ILE A CA 1
ATOM 5722 C C . ILE A 1 716 ? -56.044 -11.942 74.982 1.00 75.62 716 ILE A C 1
ATOM 5724 O O . ILE A 1 716 ? -56.144 -12.073 73.756 1.00 75.62 716 ILE A O 1
ATOM 5728 N N . ARG A 1 717 ? -54.914 -11.541 75.572 1.00 74.75 717 ARG A N 1
ATOM 5729 C CA . ARG A 1 717 ? -53.662 -11.256 74.862 1.00 74.75 717 ARG A CA 1
ATOM 5730 C C . ARG A 1 717 ? -52.849 -12.513 74.565 1.00 74.75 717 ARG A C 1
ATOM 5732 O O . ARG A 1 717 ? -51.910 -12.417 73.778 1.00 74.75 717 ARG A O 1
ATOM 5739 N N . ASP A 1 718 ? -53.221 -13.648 75.145 1.00 85.44 718 ASP A N 1
ATOM 5740 C CA . ASP A 1 718 ? -52.504 -14.899 74.970 1.00 85.44 718 ASP A CA 1
ATOM 5741 C C . ASP A 1 718 ? -52.847 -15.545 73.623 1.00 85.44 718 ASP A C 1
ATOM 5743 O O . ASP A 1 718 ? -53.875 -15.271 72.988 1.00 85.44 718 ASP A O 1
ATOM 5747 N N . GLU A 1 719 ? -51.938 -16.393 73.150 1.00 87.25 719 GLU A N 1
ATOM 5748 C CA . GLU A 1 719 ? -52.117 -17.139 71.913 1.00 87.25 719 GLU A CA 1
ATOM 5749 C C . GLU A 1 719 ? -52.757 -18.497 72.182 1.00 87.25 719 GLU A C 1
ATOM 5751 O O . GLU A 1 719 ? -52.236 -19.308 72.949 1.00 87.25 719 GLU A O 1
ATOM 5756 N N . PHE A 1 720 ? -53.841 -18.775 71.466 1.00 88.62 720 PHE A N 1
ATOM 5757 C CA . PHE A 1 720 ? -54.558 -20.041 71.533 1.00 88.62 720 PHE A CA 1
ATOM 5758 C C . PHE A 1 720 ? -54.339 -20.838 70.252 1.00 88.62 720 PHE A C 1
ATOM 5760 O O . PHE A 1 720 ? -54.098 -20.263 69.189 1.00 88.62 720 PHE A O 1
ATOM 5767 N N . TRP A 1 721 ? -54.405 -22.160 70.352 1.00 88.69 721 TRP A N 1
ATOM 5768 C CA . TRP A 1 721 ? -54.403 -23.086 69.228 1.00 88.69 721 TRP A CA 1
ATOM 5769 C C . TRP A 1 721 ? -55.759 -23.117 68.526 1.00 88.69 721 TRP A C 1
ATOM 5771 O O . TRP A 1 721 ? -56.804 -23.233 69.168 1.00 88.69 721 TRP A O 1
ATOM 5781 N N . TRP A 1 722 ? -55.714 -23.083 67.198 1.00 87.81 722 TRP A N 1
ATOM 5782 C CA . TRP A 1 722 ? -56.859 -23.134 66.298 1.00 87.81 722 TRP A CA 1
ATOM 5783 C C . TRP A 1 722 ? -56.617 -24.182 65.213 1.00 87.81 722 TRP A C 1
ATOM 5785 O O . TRP A 1 722 ? -55.478 -24.391 64.776 1.00 87.81 722 TRP A O 1
ATOM 5795 N N . ASN A 1 723 ? -57.694 -24.809 64.750 1.00 83.75 723 ASN A N 1
ATOM 5796 C CA . ASN A 1 723 ? -57.668 -25.757 63.642 1.00 83.75 723 ASN A CA 1
ATOM 5797 C C . ASN A 1 723 ? -58.127 -25.068 62.357 1.00 83.75 723 ASN A C 1
ATOM 5799 O O . ASN A 1 723 ? -59.187 -24.448 62.320 1.00 83.75 723 ASN A O 1
ATOM 5803 N N . CYS A 1 724 ? -57.342 -25.168 61.281 1.00 82.06 724 CYS A N 1
ATOM 5804 C CA . CYS A 1 724 ? -57.764 -24.611 60.001 1.00 82.06 724 CYS A CA 1
ATOM 5805 C C . CYS A 1 724 ? -58.890 -25.452 59.387 1.00 82.06 724 CYS A C 1
ATOM 5807 O O . CYS A 1 724 ? -58.694 -26.629 59.093 1.00 82.06 724 CYS A O 1
ATOM 5809 N N . THR A 1 725 ? -60.032 -24.821 59.110 1.00 72.69 725 THR A N 1
ATOM 5810 C CA . THR A 1 725 ? -61.185 -25.457 58.450 1.00 72.69 725 THR A CA 1
ATOM 5811 C C . THR A 1 725 ? -61.086 -25.514 56.922 1.00 72.69 725 THR A C 1
ATOM 5813 O O . THR A 1 725 ? -62.015 -25.972 56.264 1.00 72.69 725 THR A O 1
ATOM 5816 N N . ASN A 1 726 ? -59.970 -25.073 56.329 1.00 72.81 726 ASN A N 1
ATOM 5817 C CA . ASN A 1 726 ? -59.729 -25.224 54.893 1.00 72.81 726 ASN A CA 1
ATOM 5818 C C . ASN A 1 726 ? -59.262 -26.658 54.583 1.00 72.81 726 ASN A C 1
ATOM 5820 O O . ASN A 1 726 ? -58.214 -27.088 55.081 1.00 72.81 726 ASN A O 1
ATOM 5824 N N . GLU A 1 727 ? -60.027 -27.371 53.748 1.00 67.62 727 GLU A N 1
ATOM 5825 C CA . GLU A 1 727 ? -59.803 -28.779 53.394 1.00 67.62 727 GLU A CA 1
ATOM 5826 C C . GLU A 1 727 ? -58.417 -29.052 52.796 1.00 67.62 727 GLU A C 1
ATOM 5828 O O . GLU A 1 727 ? -57.875 -30.129 53.050 1.00 67.62 727 GLU A O 1
ATOM 5833 N N . ASP A 1 728 ? -57.831 -28.076 52.092 1.00 63.94 728 ASP A N 1
ATOM 5834 C CA . ASP A 1 728 ? -56.508 -28.173 51.459 1.00 63.94 728 ASP A CA 1
ATOM 5835 C C . ASP A 1 728 ? -55.340 -27.897 52.426 1.00 63.94 728 ASP A C 1
ATOM 5837 O O . ASP A 1 728 ? -54.185 -28.170 52.100 1.00 63.94 728 ASP A O 1
ATOM 5841 N N . CYS A 1 729 ? -55.606 -27.321 53.606 1.00 75.25 729 CYS A N 1
ATOM 5842 C CA . CYS A 1 729 ? -54.566 -26.918 54.556 1.00 75.25 729 CYS A CA 1
ATOM 5843 C C . CYS A 1 729 ? -54.523 -27.804 55.801 1.00 75.25 729 CYS A C 1
ATOM 5845 O O . CYS A 1 729 ? -53.445 -28.281 56.152 1.00 75.25 729 CYS A O 1
ATOM 5847 N N . ARG A 1 730 ? -55.666 -27.986 56.485 1.00 69.00 730 ARG A N 1
ATOM 5848 C CA . ARG A 1 730 ? -55.840 -28.776 57.730 1.00 69.00 730 ARG A CA 1
ATOM 5849 C C . ARG A 1 730 ? -54.776 -28.566 58.829 1.00 69.00 730 ARG A C 1
ATOM 5851 O O . ARG A 1 730 ? -54.652 -29.387 59.732 1.00 69.00 730 ARG A O 1
ATOM 5858 N N . ALA A 1 731 ? -54.006 -27.479 58.776 1.00 76.25 731 ALA A N 1
ATOM 5859 C CA . ALA A 1 731 ? -52.922 -27.211 59.714 1.00 76.25 731 ALA A CA 1
ATOM 5860 C C . ALA A 1 731 ? -53.450 -26.653 61.044 1.00 76.25 731 ALA A C 1
ATOM 5862 O O . ALA A 1 731 ? -54.398 -25.861 61.070 1.00 76.25 731 ALA A O 1
ATOM 5863 N N . THR A 1 732 ? -52.785 -27.003 62.145 1.00 83.00 732 THR A N 1
ATOM 5864 C CA . THR A 1 732 ? -53.001 -26.414 63.474 1.00 83.00 732 THR A CA 1
ATOM 5865 C C . THR A 1 732 ? -52.076 -25.214 63.685 1.00 83.00 732 THR A C 1
ATOM 5867 O O . THR A 1 732 ? -50.880 -25.298 63.400 1.00 83.00 732 THR A O 1
ATOM 5870 N N . TYR A 1 733 ? -52.594 -24.089 64.183 1.00 84.62 733 TYR A N 1
ATOM 5871 C CA . TYR A 1 733 ? -51.820 -22.849 64.331 1.00 84.62 733 TYR A CA 1
ATOM 5872 C C . TYR A 1 733 ? -52.197 -22.051 65.584 1.00 84.62 733 TYR A C 1
ATOM 5874 O O . TYR A 1 733 ? -53.315 -22.157 66.076 1.00 84.62 733 TYR A O 1
ATOM 5882 N N . LYS A 1 734 ? -51.266 -21.227 66.087 1.00 84.31 734 LYS A N 1
ATOM 5883 C CA . LYS A 1 734 ? -51.486 -20.325 67.228 1.00 84.31 734 LYS A CA 1
ATOM 5884 C C . LYS A 1 734 ? -51.742 -18.890 66.782 1.00 84.31 734 LYS A C 1
ATOM 5886 O O . LYS A 1 734 ? -50.983 -18.377 65.963 1.00 84.31 734 LYS A O 1
ATOM 5891 N N . VAL A 1 735 ? -52.778 -18.254 67.329 1.00 85.50 735 VAL A N 1
ATOM 5892 C CA . VAL A 1 735 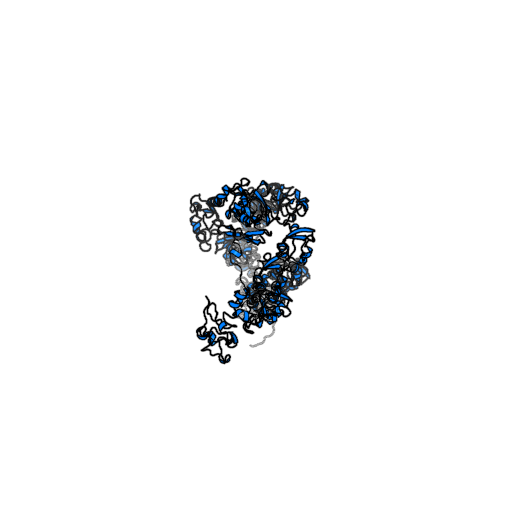? -53.029 -16.801 67.238 1.00 85.50 735 VAL A CA 1
ATOM 5893 C C . VAL A 1 735 ? -53.870 -16.325 68.430 1.00 85.50 735 VAL A C 1
ATOM 5895 O O . VAL A 1 735 ? -54.578 -17.115 69.058 1.00 85.50 735 VAL A O 1
ATOM 5898 N N . THR A 1 736 ? -53.834 -15.024 68.728 1.00 87.75 736 THR A N 1
ATOM 5899 C CA . THR A 1 736 ? -54.692 -14.410 69.757 1.00 87.75 736 THR A CA 1
ATOM 5900 C C . THR A 1 736 ? -56.154 -14.308 69.309 1.00 87.75 736 THR A C 1
ATOM 5902 O O . THR A 1 736 ? -56.450 -14.208 68.111 1.00 87.75 736 THR A O 1
ATOM 5905 N N . ILE A 1 737 ? -57.078 -14.251 70.275 1.00 83.88 737 ILE A N 1
ATOM 5906 C CA . ILE A 1 737 ? -58.528 -14.120 70.031 1.00 83.88 737 ILE A CA 1
ATOM 5907 C C . ILE A 1 737 ? -58.837 -12.870 69.199 1.00 83.88 737 ILE A C 1
ATOM 5909 O O . ILE A 1 737 ? -59.542 -12.943 68.195 1.00 83.88 737 ILE A O 1
ATOM 5913 N N . GLN A 1 738 ? -58.236 -11.727 69.544 1.00 80.75 738 GLN A N 1
ATOM 5914 C CA . GLN A 1 738 ? -58.437 -10.467 68.816 1.00 80.75 738 GLN A CA 1
ATOM 5915 C C . GLN A 1 738 ? -58.053 -10.583 67.337 1.00 80.75 738 GLN A C 1
ATOM 5917 O O . GLN A 1 738 ? -58.746 -10.075 66.455 1.00 80.75 738 GLN A O 1
ATOM 5922 N N . ARG A 1 739 ? -56.952 -11.284 67.054 1.00 78.94 739 ARG A N 1
ATOM 5923 C CA . ARG A 1 739 ? -56.433 -11.451 65.695 1.00 78.94 739 ARG A CA 1
ATOM 5924 C C . ARG A 1 739 ? -57.251 -12.461 64.896 1.00 78.94 739 ARG A C 1
ATOM 5926 O O . ARG A 1 739 ? -57.457 -12.268 63.696 1.00 78.94 739 ARG A O 1
ATOM 5933 N N . ARG A 1 740 ? -57.761 -13.505 65.554 1.00 84.94 740 ARG A N 1
ATOM 5934 C CA . ARG A 1 740 ? -58.693 -14.461 64.950 1.00 84.94 740 ARG A CA 1
ATOM 5935 C C . ARG A 1 740 ? -60.030 -13.796 64.599 1.00 84.94 740 ARG A C 1
ATOM 5937 O O . ARG A 1 740 ? -60.535 -14.037 63.504 1.00 84.94 740 ARG A O 1
ATOM 5944 N N . ILE A 1 741 ? -60.533 -12.899 65.451 1.00 80.25 741 ILE A N 1
ATOM 5945 C CA . ILE A 1 741 ? -61.743 -12.096 65.200 1.00 80.25 741 ILE A CA 1
ATOM 5946 C C . ILE A 1 741 ? -61.547 -11.122 64.041 1.00 80.25 741 ILE A C 1
ATOM 5948 O O . ILE A 1 741 ? -62.378 -11.061 63.137 1.00 80.25 741 ILE A O 1
ATOM 5952 N N . ALA A 1 742 ? -60.420 -10.408 64.012 1.00 78.38 742 ALA A N 1
ATOM 5953 C CA . ALA A 1 742 ? -60.101 -9.476 62.930 1.00 78.38 742 ALA A CA 1
ATOM 5954 C C . ALA A 1 742 ? -59.965 -10.156 61.552 1.00 78.38 742 ALA A C 1
ATOM 5956 O O . ALA A 1 742 ? -60.030 -9.488 60.526 1.00 78.38 742 ALA A O 1
ATOM 5957 N N . SER A 1 743 ? -59.764 -11.478 61.520 1.00 76.25 743 SER A N 1
ATOM 5958 C CA . SER A 1 743 ? -59.575 -12.266 60.297 1.00 76.25 743 SER A CA 1
ATOM 5959 C C . SER A 1 743 ? -60.745 -13.201 59.973 1.00 76.25 743 SER A C 1
ATOM 5961 O O . SER A 1 743 ? -60.607 -14.058 59.103 1.00 76.25 743 SER A O 1
ATOM 5963 N N . ARG A 1 744 ? -61.897 -13.035 60.638 1.00 74.25 744 ARG A N 1
ATOM 5964 C CA . ARG A 1 744 ? -63.069 -13.917 60.496 1.00 74.25 744 ARG A CA 1
ATOM 5965 C C . ARG A 1 744 ? -63.639 -13.976 59.077 1.00 74.25 744 ARG A C 1
ATOM 5967 O O . ARG A 1 744 ? -63.955 -15.060 58.604 1.00 74.25 744 ARG A O 1
ATOM 5974 N N . ASP A 1 745 ? -63.669 -12.834 58.393 1.00 71.81 745 ASP A N 1
ATOM 5975 C CA . ASP A 1 745 ? -64.221 -12.696 57.039 1.00 71.81 745 ASP A CA 1
ATOM 5976 C C . ASP A 1 745 ? -63.149 -12.915 55.954 1.00 71.81 745 ASP A C 1
ATOM 5978 O O . ASP A 1 745 ? -63.430 -12.882 54.756 1.00 71.81 745 ASP A O 1
ATOM 5982 N N . ALA A 1 746 ? -61.891 -13.132 56.352 1.00 68.25 746 ALA A N 1
ATOM 5983 C CA . ALA A 1 746 ? -60.809 -13.382 55.413 1.00 68.25 746 ALA A CA 1
ATOM 5984 C C . ALA A 1 746 ? -60.864 -14.830 54.911 1.00 68.25 746 ALA A C 1
ATOM 5986 O O . ALA A 1 746 ? -61.037 -15.760 55.696 1.00 68.25 746 ALA A O 1
ATOM 5987 N N . PHE A 1 747 ? -60.585 -15.037 53.618 1.00 66.62 747 PHE A N 1
ATOM 5988 C CA . PHE A 1 747 ? -60.463 -16.368 52.995 1.00 66.62 747 PHE A CA 1
ATOM 5989 C C . PHE A 1 747 ? -59.566 -17.333 53.791 1.00 66.62 747 PHE A C 1
ATOM 5991 O O . PHE A 1 747 ? -59.768 -18.542 53.813 1.00 66.62 747 PHE A O 1
ATOM 5998 N N . THR A 1 748 ? -58.564 -16.786 54.470 1.00 67.69 748 THR A N 1
ATOM 5999 C CA . THR A 1 748 ? -57.551 -17.534 55.209 1.00 67.69 748 THR A CA 1
ATOM 6000 C C . THR A 1 748 ? -57.989 -17.885 56.629 1.00 67.69 748 THR A C 1
ATOM 6002 O O . THR A 1 748 ? -57.295 -18.660 57.282 1.00 67.69 748 THR A O 1
ATOM 6005 N N . LYS A 1 749 ? -59.095 -17.303 57.126 1.00 71.00 749 LYS A N 1
ATOM 6006 C CA . LYS A 1 749 ? -59.612 -17.419 58.504 1.00 71.00 749 LYS A CA 1
ATOM 6007 C C . LYS A 1 749 ? -58.527 -17.267 59.585 1.00 71.00 749 LYS A C 1
ATOM 6009 O O . LYS A 1 749 ? -58.542 -17.921 60.626 1.00 71.00 749 LYS A O 1
ATOM 6014 N N . GLY A 1 750 ? -57.520 -16.436 59.312 1.00 71.00 750 GLY A N 1
ATOM 6015 C CA . GLY A 1 750 ? -56.379 -16.214 60.204 1.00 71.00 750 GLY A CA 1
ATOM 6016 C C . GLY A 1 750 ? -55.299 -17.303 60.183 1.00 71.00 750 GLY A C 1
ATOM 6017 O O . GLY A 1 750 ? -54.275 -17.128 60.841 1.00 71.00 750 GLY A O 1
ATOM 6018 N N . CYS A 1 751 ? -55.467 -18.381 59.411 1.00 80.31 751 CYS A N 1
ATOM 6019 C CA . CYS A 1 751 ? -54.451 -19.416 59.244 1.00 80.31 751 CYS A CA 1
ATOM 6020 C C . CYS A 1 751 ? -53.209 -18.849 58.525 1.00 80.31 751 CYS A C 1
ATOM 6022 O O . CYS A 1 751 ? -53.322 -18.360 57.394 1.00 80.31 751 CYS A O 1
ATOM 6024 N N . PRO A 1 752 ? -52.007 -18.926 59.130 1.00 71.38 752 PRO A N 1
ATOM 6025 C CA . PRO A 1 752 ? -50.790 -18.363 58.551 1.00 71.38 752 PRO A CA 1
ATOM 6026 C C . PRO A 1 752 ? -50.320 -19.110 57.295 1.00 71.38 752 PRO A C 1
ATOM 6028 O O . PRO A 1 752 ? -49.655 -18.500 56.463 1.00 71.38 752 PRO A O 1
ATOM 6031 N N . TYR A 1 753 ? -50.696 -20.380 57.125 1.00 73.69 753 TYR A N 1
ATOM 6032 C CA . TYR A 1 753 ? -50.377 -21.176 55.935 1.00 73.69 753 TYR A CA 1
ATOM 6033 C C . TYR A 1 753 ? -51.274 -20.794 54.750 1.00 73.69 753 TYR A C 1
ATOM 6035 O O . TYR A 1 753 ? -50.770 -20.455 53.684 1.00 73.69 753 TYR A O 1
ATOM 6043 N N . CYS A 1 754 ? -52.597 -20.716 54.953 1.00 73.44 754 CYS A N 1
ATOM 6044 C CA . CYS A 1 754 ? -53.531 -20.222 53.930 1.00 73.44 754 CYS A CA 1
ATOM 6045 C C . CYS A 1 754 ? -53.258 -18.762 53.543 1.00 73.44 754 CYS A C 1
ATOM 6047 O O . CYS A 1 754 ? -53.490 -18.367 52.405 1.00 73.44 754 CYS A O 1
ATOM 6049 N N . ALA A 1 755 ? -52.766 -17.953 54.486 1.00 66.81 755 ALA A N 1
ATOM 6050 C CA . ALA A 1 755 ? -52.385 -16.564 54.245 1.00 66.81 755 ALA A CA 1
ATOM 6051 C C . ALA A 1 755 ? -51.003 -16.382 53.602 1.00 66.81 755 ALA A C 1
ATOM 6053 O O . ALA A 1 755 ? -50.592 -15.239 53.413 1.00 66.81 755 ALA A O 1
ATOM 6054 N N . GLY A 1 756 ? -50.274 -17.466 53.314 1.00 63.00 756 GLY A N 1
ATOM 6055 C CA . GLY A 1 756 ? -48.931 -17.407 52.730 1.00 63.00 756 GLY A CA 1
ATOM 6056 C C . GLY A 1 756 ? -47.867 -16.790 53.647 1.00 63.00 756 GLY A C 1
ATOM 6057 O O . GLY A 1 756 ? -46.807 -16.398 53.173 1.00 63.00 756 GLY A O 1
ATOM 6058 N N . LYS A 1 757 ? -48.140 -16.675 54.955 1.00 67.38 757 LYS A N 1
ATOM 6059 C CA . LYS A 1 757 ? -47.208 -16.146 55.969 1.00 67.38 757 LYS A CA 1
ATOM 6060 C C . LYS A 1 757 ? -46.277 -17.215 56.542 1.00 67.38 757 LYS A C 1
ATOM 6062 O O . LYS A 1 757 ? -45.233 -16.868 57.080 1.00 67.38 757 LYS A O 1
ATOM 6067 N N . LYS A 1 758 ? -46.667 -18.488 56.452 1.00 68.00 758 LYS A N 1
ATOM 6068 C CA . LYS A 1 758 ? -45.831 -19.664 56.719 1.00 68.00 758 LYS A CA 1
ATOM 6069 C C . LYS A 1 758 ? -45.861 -20.581 55.500 1.00 68.00 758 LYS A C 1
ATOM 6071 O O . LYS A 1 758 ? -46.891 -20.684 54.836 1.00 68.00 758 LYS A O 1
ATOM 6076 N N . VAL A 1 759 ? -44.737 -21.233 55.223 1.00 75.50 759 VAL A N 1
ATOM 6077 C CA . VAL A 1 759 ? -44.501 -22.024 54.009 1.00 75.50 759 VAL A CA 1
ATOM 6078 C C . VAL A 1 759 ? -44.185 -23.462 54.410 1.00 75.50 759 VAL A C 1
ATOM 6080 O O . VAL A 1 759 ? -43.540 -23.692 55.429 1.00 75.50 759 VAL A O 1
ATOM 6083 N N . PHE A 1 760 ? -44.666 -24.437 53.639 1.00 74.38 760 PHE A N 1
ATOM 6084 C CA . PHE A 1 760 ? -44.228 -25.827 53.790 1.00 74.38 760 PHE A CA 1
ATOM 6085 C C . PHE A 1 760 ? -42.796 -25.963 53.273 1.00 74.38 760 PHE A C 1
ATOM 6087 O O . PHE A 1 760 ? -42.479 -25.396 52.231 1.00 74.38 760 PHE A O 1
ATOM 6094 N N . ARG A 1 761 ? -41.940 -26.723 53.965 1.00 73.88 761 ARG A N 1
ATOM 6095 C CA . ARG A 1 761 ? -40.508 -26.822 53.637 1.00 73.88 761 ARG A CA 1
ATOM 6096 C C . ARG A 1 761 ? -40.265 -27.200 52.171 1.00 73.88 761 ARG A C 1
ATOM 6098 O O . ARG A 1 761 ? -39.394 -26.606 51.546 1.00 73.88 761 ARG A O 1
ATOM 6105 N N . GLU A 1 762 ? -41.080 -28.082 51.584 1.00 73.69 762 GLU A N 1
ATOM 6106 C CA . GLU A 1 762 ? -40.936 -28.495 50.173 1.00 73.69 762 GLU A CA 1
ATOM 6107 C C . GLU A 1 762 ? -41.353 -27.417 49.151 1.00 73.69 762 GLU A C 1
ATOM 6109 O O . GLU A 1 762 ? -41.140 -27.579 47.954 1.00 73.69 762 GLU A O 1
ATOM 6114 N N . LYS A 1 763 ? -41.976 -26.323 49.602 1.00 75.50 763 LYS A N 1
ATOM 6115 C CA . LYS A 1 763 ? -42.418 -25.184 48.775 1.00 75.50 763 LYS A CA 1
ATOM 6116 C C . LYS A 1 763 ? -41.659 -23.892 49.103 1.00 75.50 763 LYS A C 1
ATOM 6118 O O . LYS A 1 763 ? -42.096 -22.804 48.723 1.00 75.50 763 LYS A O 1
ATOM 6123 N N . SER A 1 764 ? -40.576 -24.006 49.866 1.00 85.31 764 SER A N 1
ATOM 6124 C CA . SER A 1 764 ? -39.728 -22.889 50.278 1.00 85.31 764 SER A CA 1
ATOM 6125 C C . SER A 1 764 ? -38.722 -22.494 49.195 1.00 85.31 764 SER A C 1
ATOM 6127 O O . SER A 1 764 ? -38.447 -23.270 48.285 1.00 85.31 764 SER A O 1
ATOM 6129 N N . PHE A 1 765 ? -38.156 -21.292 49.288 1.00 86.69 765 PHE A N 1
ATOM 6130 C CA . PHE A 1 765 ? -37.147 -20.794 48.357 1.00 86.69 765 PHE A CA 1
ATOM 6131 C C . PHE A 1 765 ? -35.922 -21.706 48.344 1.00 86.69 765 PHE A C 1
ATOM 6133 O O . PHE A 1 765 ? -35.489 -22.105 47.271 1.00 86.69 765 PHE A O 1
ATOM 6140 N N . GLY A 1 766 ? -35.422 -22.093 49.522 1.00 84.44 766 GLY A N 1
ATOM 6141 C CA . GLY A 1 766 ? -34.256 -22.966 49.643 1.00 84.44 766 GLY A CA 1
ATOM 6142 C C . GLY A 1 766 ? -34.453 -24.344 49.011 1.00 84.44 766 GLY A C 1
ATOM 6143 O O . GLY A 1 766 ? -33.502 -24.897 48.480 1.00 84.44 766 GLY A O 1
ATOM 6144 N N . ALA A 1 767 ? -35.681 -24.875 49.007 1.00 81.50 767 ALA A N 1
ATOM 6145 C CA . ALA A 1 767 ? -35.988 -26.154 48.361 1.00 81.50 767 ALA A CA 1
ATOM 6146 C C . ALA A 1 767 ? -36.246 -26.036 46.846 1.00 81.50 767 ALA A C 1
ATOM 6148 O O . ALA A 1 767 ? -36.124 -27.023 46.126 1.00 81.50 767 ALA A O 1
ATOM 6149 N N . LEU A 1 768 ? -36.648 -24.856 46.361 1.00 79.44 768 LEU A N 1
ATOM 6150 C CA . LEU A 1 768 ? -36.965 -24.624 44.946 1.00 79.44 768 LEU A CA 1
ATOM 6151 C C . LEU A 1 768 ? -35.776 -24.073 44.140 1.00 79.44 768 LEU A C 1
ATOM 6153 O O . LEU A 1 768 ? -35.718 -24.314 42.937 1.00 79.44 768 LEU A O 1
ATOM 6157 N N . HIS A 1 769 ? -34.848 -23.361 44.789 1.00 84.00 769 HIS A N 1
ATOM 6158 C CA . HIS A 1 769 ? -33.734 -22.625 44.170 1.00 84.00 769 HIS A CA 1
ATOM 6159 C C . HIS A 1 769 ? -32.395 -22.943 44.856 1.00 84.00 769 HIS A C 1
ATOM 6161 O O . HIS A 1 769 ? -31.719 -22.055 45.380 1.00 84.00 769 HIS A O 1
ATOM 6167 N N . GLU A 1 770 ? -32.017 -24.225 44.890 1.00 82.12 770 GLU A N 1
ATOM 6168 C CA . GLU A 1 770 ? -30.753 -24.685 45.496 1.00 82.12 770 GLU A CA 1
ATOM 6169 C C . GLU A 1 770 ? -29.504 -24.067 44.831 1.00 82.12 770 GLU A C 1
ATOM 6171 O O . GLU A 1 770 ? -28.490 -23.856 45.490 1.00 82.12 770 GLU A O 1
ATOM 6176 N N . ASP A 1 771 ? -29.584 -23.725 43.542 1.00 74.56 771 ASP A N 1
ATOM 6177 C CA . ASP A 1 771 ? -28.514 -23.148 42.714 1.00 74.56 771 ASP A CA 1
ATOM 6178 C C . ASP A 1 771 ? -28.187 -21.679 43.016 1.00 74.56 771 ASP A C 1
ATOM 6180 O O . ASP A 1 771 ? -27.203 -21.153 42.494 1.00 74.56 771 ASP A O 1
ATOM 6184 N N . LEU A 1 772 ? -29.024 -21.020 43.821 1.00 84.88 772 LEU A N 1
ATOM 6185 C CA . LEU A 1 772 ? -28.824 -19.646 44.276 1.00 84.88 772 LEU A CA 1
ATOM 6186 C C . LEU A 1 772 ? -28.289 -19.580 45.712 1.00 84.88 772 LEU A C 1
ATOM 6188 O O . LEU A 1 772 ? -27.929 -18.498 46.170 1.00 84.88 772 LEU A O 1
ATOM 6192 N N . LEU A 1 773 ? -28.256 -20.701 46.442 1.00 85.81 773 LEU A N 1
ATOM 6193 C CA . LEU A 1 773 ? -27.853 -20.720 47.852 1.00 85.81 773 LEU A CA 1
ATOM 6194 C C . LEU A 1 773 ? -26.348 -20.488 48.061 1.00 85.81 773 LEU A C 1
ATOM 6196 O O . LEU A 1 773 ? -25.951 -20.092 49.152 1.00 85.81 773 LEU A O 1
ATOM 6200 N N . ASP A 1 774 ? -25.524 -20.682 47.033 1.00 81.75 774 ASP A N 1
ATOM 6201 C CA . ASP A 1 774 ? -24.088 -20.372 47.033 1.00 81.75 774 ASP A CA 1
ATOM 6202 C C . ASP A 1 774 ? -23.797 -18.862 47.101 1.00 81.75 774 ASP A C 1
ATOM 6204 O O . ASP A 1 774 ? -22.783 -18.444 47.654 1.00 81.75 774 ASP A O 1
ATOM 6208 N N . GLU A 1 775 ? -24.709 -18.038 46.585 1.00 86.75 775 GLU A N 1
ATOM 6209 C CA . GLU A 1 775 ? -24.673 -16.577 46.691 1.00 86.75 775 GLU A CA 1
ATOM 6210 C C . GLU A 1 775 ? -25.357 -16.061 47.971 1.00 86.75 775 GLU A C 1
ATOM 6212 O O . GLU A 1 775 ? -25.395 -14.851 48.201 1.00 86.75 775 GLU A O 1
ATOM 6217 N N . TYR A 1 776 ? -25.939 -16.930 48.805 1.00 89.00 776 TYR A N 1
ATOM 6218 C CA . TYR A 1 776 ? -26.655 -16.505 50.007 1.00 89.00 776 TYR A CA 1
ATOM 6219 C C . TYR A 1 776 ? -25.675 -16.108 51.116 1.00 89.00 776 TYR A C 1
ATOM 6221 O O . TYR A 1 776 ? -24.927 -16.940 51.625 1.00 89.00 776 TYR A O 1
ATOM 6229 N N . GLY A 1 777 ? -25.685 -14.830 51.510 1.00 85.88 777 GLY A N 1
ATOM 6230 C CA . GLY A 1 777 ? -24.787 -14.326 52.548 1.00 85.88 777 GLY A CA 1
ATOM 6231 C C . GLY A 1 777 ? -24.996 -15.050 53.879 1.00 85.88 777 GLY A C 1
ATOM 6232 O O . GLY A 1 777 ? -26.123 -15.131 54.377 1.00 85.88 777 GLY A O 1
ATOM 6233 N N . ALA A 1 778 ? -23.913 -15.555 54.472 1.00 81.94 778 ALA A N 1
ATOM 6234 C CA . ALA A 1 778 ? -23.946 -16.235 55.768 1.00 81.94 778 ALA A CA 1
ATOM 6235 C C . ALA A 1 778 ? -24.366 -15.305 56.924 1.00 81.94 778 ALA A C 1
ATOM 6237 O O . ALA A 1 778 ? -24.746 -15.778 57.990 1.00 81.94 778 ALA A O 1
ATOM 6238 N N . GLU A 1 779 ? -24.311 -13.985 56.719 1.00 83.56 779 GLU A N 1
ATOM 6239 C CA . GLU A 1 779 ? -24.763 -12.972 57.676 1.00 83.56 779 GLU A CA 1
ATOM 6240 C C . GLU A 1 779 ? -26.284 -12.768 57.708 1.00 83.56 779 GLU A C 1
ATOM 6242 O O . GLU A 1 779 ? -26.779 -11.995 58.527 1.00 83.56 779 GLU A O 1
ATOM 6247 N N . ASN A 1 780 ? -27.042 -13.414 56.822 1.00 86.56 780 ASN A N 1
ATOM 6248 C CA . ASN A 1 780 ? -28.491 -13.288 56.848 1.00 86.56 780 ASN A CA 1
ATOM 6249 C C . ASN A 1 780 ? -29.115 -14.098 57.988 1.00 86.56 780 ASN A C 1
ATOM 6251 O O . ASN A 1 780 ? -28.854 -15.285 58.150 1.00 86.56 780 ASN A O 1
ATOM 6255 N N . GLU A 1 781 ? -30.040 -13.470 58.711 1.00 83.12 781 GLU A N 1
ATOM 6256 C CA . GLU A 1 781 ? -30.778 -14.100 59.815 1.00 83.12 781 GLU A CA 1
ATOM 6257 C C . GLU A 1 781 ? -32.000 -14.922 59.352 1.00 83.12 781 GLU A C 1
ATOM 6259 O O . GLU A 1 781 ? -32.594 -15.660 60.135 1.00 83.12 781 GLU A O 1
ATOM 6264 N N . LEU A 1 782 ? -32.421 -14.773 58.092 1.00 85.75 782 LEU A N 1
ATOM 6265 C CA . LEU A 1 782 ? -33.608 -15.426 57.533 1.00 85.75 782 LEU A CA 1
ATOM 6266 C C . LEU A 1 782 ? -33.252 -16.787 56.935 1.00 85.75 782 LEU A C 1
ATOM 6268 O O . LEU A 1 782 ? -32.491 -16.851 55.983 1.00 85.75 782 LEU A O 1
ATOM 6272 N N . ASP A 1 783 ? -33.867 -17.868 57.408 1.00 84.94 783 ASP A N 1
ATOM 6273 C CA . ASP A 1 783 ? -33.685 -19.182 56.784 1.00 84.94 783 ASP A CA 1
ATOM 6274 C C . ASP A 1 783 ? -34.354 -19.215 55.382 1.00 84.94 783 ASP A C 1
ATOM 6276 O O . ASP A 1 783 ? -35.575 -19.008 55.276 1.00 84.94 783 ASP A O 1
ATOM 6280 N N . PRO A 1 784 ? -33.608 -19.492 54.287 1.00 85.56 784 PRO A N 1
ATOM 6281 C CA . PRO A 1 784 ? -34.170 -19.654 52.943 1.00 85.56 784 PRO A CA 1
ATOM 6282 C C . PRO A 1 784 ? -35.259 -20.734 52.847 1.00 85.56 784 PRO A C 1
ATOM 6284 O O . PRO A 1 784 ? -36.098 -20.685 51.943 1.00 85.56 784 PRO A O 1
ATOM 6287 N N . TYR A 1 785 ? -35.290 -21.694 53.776 1.00 85.19 785 TYR A N 1
ATOM 6288 C CA . TYR A 1 785 ? -36.301 -22.750 53.843 1.00 85.19 785 TYR A CA 1
ATOM 6289 C C . TYR A 1 785 ? -37.610 -22.327 54.540 1.00 85.19 785 TYR A C 1
ATOM 6291 O O . TYR A 1 785 ? -38.572 -23.098 54.563 1.00 85.19 785 TYR A O 1
ATOM 6299 N N . GLU A 1 786 ? -37.699 -21.100 55.063 1.00 82.44 786 GLU A N 1
ATOM 6300 C CA . GLU A 1 786 ? -38.902 -20.569 55.728 1.00 82.44 786 GLU A CA 1
ATOM 6301 C C . GLU A 1 786 ? -39.669 -19.522 54.898 1.00 82.44 786 GLU A C 1
ATOM 6303 O O . GLU A 1 786 ? -40.709 -19.004 55.320 1.00 82.44 786 GLU A O 1
ATOM 6308 N N . VAL A 1 787 ? -39.187 -19.205 53.696 1.00 81.94 787 VAL A N 1
ATOM 6309 C CA . VAL A 1 787 ? -39.744 -18.173 52.805 1.00 81.94 787 VAL A CA 1
ATOM 6310 C C . VAL A 1 787 ? -40.097 -18.751 51.435 1.00 81.94 787 VAL A C 1
ATOM 6312 O O . VAL A 1 787 ? -39.565 -19.783 51.055 1.00 81.94 787 VAL A O 1
ATOM 6315 N N . THR A 1 788 ? -41.000 -18.120 50.677 1.00 81.25 788 THR A N 1
ATOM 6316 C CA . THR A 1 788 ? -41.308 -18.529 49.289 1.00 81.25 788 THR A CA 1
ATOM 6317 C C . THR A 1 788 ? -40.445 -17.782 48.268 1.00 81.25 788 THR A C 1
ATOM 6319 O O . THR A 1 788 ? -39.926 -16.700 48.548 1.00 81.25 788 THR A O 1
ATOM 6322 N N . GLU A 1 789 ? -40.417 -18.278 47.029 1.00 78.06 789 GLU A N 1
ATOM 6323 C CA . GLU A 1 789 ? -39.877 -17.578 45.848 1.00 78.06 789 GLU A CA 1
ATOM 6324 C C . GLU A 1 789 ? -40.593 -16.281 45.453 1.00 78.06 789 GLU A C 1
ATOM 6326 O O . GLU A 1 789 ? -40.171 -15.579 44.539 1.00 78.06 789 GLU A O 1
ATOM 6331 N N . HIS A 1 790 ? -41.674 -15.927 46.141 1.00 78.50 790 HIS A N 1
ATOM 6332 C CA . HIS A 1 790 ? -42.377 -14.659 45.955 1.00 78.50 790 HIS A CA 1
ATOM 6333 C C . HIS A 1 790 ? -42.175 -13.705 47.137 1.00 78.50 790 HIS A C 1
ATOM 6335 O O . HIS A 1 790 ? -42.800 -12.649 47.200 1.00 78.50 790 HIS A O 1
ATOM 6341 N N . SER A 1 791 ? -41.307 -14.062 48.088 1.00 81.56 791 SER A N 1
ATOM 6342 C CA . SER A 1 791 ? -41.010 -13.226 49.245 1.00 81.56 791 SER A CA 1
ATOM 6343 C C . SER A 1 791 ? -40.288 -11.944 48.823 1.00 81.56 791 SER A C 1
ATOM 6345 O O . SER A 1 791 ? -39.203 -11.971 48.245 1.00 81.56 791 SER A O 1
ATOM 6347 N N . SER A 1 792 ? -40.872 -10.799 49.177 1.00 82.38 792 SER A N 1
ATOM 6348 C CA . SER A 1 792 ? -40.275 -9.473 48.997 1.00 82.38 792 SER A CA 1
ATOM 6349 C C . SER A 1 792 ? -39.329 -9.086 50.141 1.00 82.38 792 SER A C 1
ATOM 6351 O O . SER A 1 792 ? -38.985 -7.913 50.278 1.00 82.38 792 SER A O 1
ATOM 6353 N N . LYS A 1 793 ? -38.943 -10.034 51.011 1.00 83.50 793 LYS A N 1
ATOM 6354 C CA . LYS A 1 793 ? -37.982 -9.772 52.089 1.00 83.50 793 LYS A CA 1
ATOM 6355 C C . LYS A 1 793 ? -36.581 -9.588 51.493 1.00 83.50 793 LYS A C 1
ATOM 6357 O O . LYS A 1 793 ? -36.141 -10.482 50.768 1.00 83.50 793 LYS A O 1
ATOM 6362 N N . PRO A 1 794 ? -35.898 -8.466 51.772 1.00 87.88 794 PRO A N 1
ATOM 6363 C CA . PRO A 1 794 ? -34.539 -8.234 51.307 1.00 87.88 794 PRO A CA 1
ATOM 6364 C C . PRO A 1 794 ? -33.538 -9.028 52.149 1.00 87.88 794 PRO A C 1
ATOM 6366 O O . PRO A 1 794 ? -33.661 -9.085 53.370 1.00 87.88 794 PRO A O 1
ATOM 6369 N N . VAL A 1 795 ? -32.544 -9.610 51.487 1.00 91.69 795 VAL A N 1
ATOM 6370 C CA . VAL A 1 795 ? -31.416 -10.325 52.098 1.00 91.69 795 VAL A CA 1
ATOM 6371 C C . VAL A 1 795 ? -30.127 -9.946 51.367 1.00 91.69 795 VAL A C 1
ATOM 6373 O O . VAL A 1 795 ? -30.166 -9.387 50.264 1.00 91.69 795 VAL A O 1
ATOM 6376 N N . ILE A 1 796 ? -28.991 -10.173 52.013 1.00 90.44 796 ILE A N 1
ATOM 6377 C CA . ILE A 1 796 ? -27.658 -9.894 51.484 1.00 90.44 796 ILE A CA 1
ATOM 6378 C C . ILE A 1 796 ? -27.207 -11.080 50.633 1.00 90.44 796 ILE A C 1
ATOM 6380 O O . ILE A 1 796 ? -27.203 -12.220 51.083 1.00 90.44 796 ILE A O 1
ATOM 6384 N N . TRP A 1 797 ? -26.798 -10.801 49.406 1.00 89.88 797 TRP A N 1
ATOM 6385 C CA . TRP A 1 797 ? -26.221 -11.775 48.491 1.00 89.88 797 TRP A CA 1
ATOM 6386 C C . TRP A 1 797 ? -24.751 -11.442 48.275 1.00 89.88 797 TRP A C 1
ATOM 6388 O O . TRP A 1 797 ? -24.383 -10.265 48.201 1.00 89.88 797 TRP A O 1
ATOM 6398 N N . HIS A 1 798 ? -23.915 -12.470 48.204 1.00 85.50 798 HIS A N 1
ATOM 6399 C CA . HIS A 1 798 ? -22.490 -12.370 47.906 1.00 85.50 798 HIS A CA 1
ATOM 6400 C C . HIS A 1 798 ? -22.248 -12.813 46.475 1.00 85.50 798 HIS A C 1
ATOM 6402 O O . HIS A 1 798 ? -22.869 -13.755 45.986 1.00 85.50 798 HIS A O 1
ATOM 6408 N N . CYS A 1 799 ? -21.343 -12.131 45.779 1.00 80.44 799 CYS A N 1
ATOM 6409 C CA . CYS A 1 799 ? -21.079 -12.472 44.388 1.00 80.44 799 CYS A CA 1
ATOM 6410 C C . CYS A 1 799 ? -20.209 -13.714 44.340 1.00 80.44 799 CYS A C 1
ATOM 6412 O O . CYS A 1 799 ? -19.137 -13.724 44.944 1.00 80.44 799 CYS A O 1
ATOM 6414 N N . ARG A 1 800 ? -20.595 -14.687 43.511 1.00 69.94 800 ARG A N 1
ATOM 6415 C CA . ARG A 1 800 ? -19.732 -15.822 43.156 1.00 69.94 800 ARG A CA 1
ATOM 6416 C C . ARG A 1 800 ? -18.339 -15.394 42.673 1.00 69.94 800 ARG A C 1
ATOM 6418 O O . ARG A 1 800 ? -17.367 -16.076 42.965 1.00 69.94 800 ARG A O 1
ATOM 6425 N N . ASN A 1 801 ? -18.234 -14.248 41.991 1.00 64.25 801 ASN A N 1
ATOM 6426 C CA . ASN A 1 801 ? -16.974 -13.758 41.413 1.00 64.25 801 ASN A CA 1
ATOM 6427 C C . ASN A 1 801 ? -16.129 -12.920 42.389 1.00 64.25 801 ASN A C 1
ATOM 6429 O O . ASN A 1 801 ? -14.934 -12.735 42.171 1.00 64.25 801 ASN A O 1
ATOM 6433 N N . ASN A 1 802 ? -16.745 -12.343 43.426 1.00 67.56 802 ASN A N 1
ATOM 6434 C CA . ASN A 1 802 ? -16.040 -11.582 44.458 1.00 67.56 802 ASN A CA 1
ATOM 6435 C C . ASN A 1 802 ? -16.898 -11.497 45.737 1.00 67.56 802 ASN A C 1
ATOM 6437 O O . ASN A 1 802 ? -17.892 -10.767 45.736 1.00 67.56 802 ASN A O 1
ATOM 6441 N N . PRO A 1 803 ? -16.507 -12.160 46.837 1.00 69.38 803 PRO A N 1
ATOM 6442 C CA . PRO A 1 803 ? -17.244 -12.117 48.103 1.00 69.38 803 PRO A CA 1
ATOM 6443 C C . PRO A 1 803 ? -17.406 -10.705 48.697 1.00 69.38 803 PRO A C 1
ATOM 6445 O O . PRO A 1 803 ? -18.362 -10.450 49.428 1.00 69.38 803 PRO A O 1
ATOM 6448 N N . GLU A 1 804 ? -16.526 -9.759 48.344 1.00 71.62 804 GLU A N 1
ATOM 6449 C CA . GLU A 1 804 ? -16.646 -8.345 48.737 1.00 71.62 804 GLU A CA 1
ATOM 6450 C C . GLU A 1 804 ? -17.800 -7.632 48.017 1.00 71.62 804 GLU A C 1
ATOM 6452 O O . GLU A 1 804 ? -18.337 -6.632 48.500 1.00 71.62 804 GLU A O 1
ATOM 6457 N N . HIS A 1 805 ? -18.226 -8.139 46.855 1.00 79.88 805 HIS A N 1
ATOM 6458 C CA . HIS A 1 805 ? -19.387 -7.618 46.147 1.00 79.88 805 HIS A CA 1
ATOM 6459 C C . HIS A 1 805 ? -20.659 -8.128 46.817 1.00 79.88 805 HIS A C 1
ATOM 6461 O O . HIS A 1 805 ? -21.290 -9.089 46.370 1.00 79.88 805 HIS A O 1
ATOM 6467 N N . LYS A 1 806 ? -21.048 -7.438 47.881 1.00 84.81 806 LYS A N 1
ATOM 6468 C CA . LYS A 1 806 ? -22.301 -7.673 48.586 1.00 84.81 806 LYS A CA 1
ATOM 6469 C C . LYS A 1 806 ? -23.385 -6.782 48.006 1.00 84.81 806 LYS A C 1
ATOM 6471 O O . LYS A 1 806 ? -23.181 -5.583 47.810 1.00 84.81 806 LYS A O 1
ATOM 6476 N N . TRP A 1 807 ? -24.556 -7.340 47.733 1.00 88.56 807 TRP A N 1
ATOM 6477 C CA . TRP A 1 807 ? -25.717 -6.533 47.369 1.00 88.56 807 TRP A CA 1
ATOM 6478 C C . TRP A 1 807 ? -26.975 -7.041 48.045 1.00 88.56 807 TRP A C 1
ATOM 6480 O O . TRP A 1 807 ? -27.125 -8.218 48.353 1.00 88.56 807 TRP A O 1
ATOM 6490 N N . THR A 1 808 ? -27.916 -6.131 48.251 1.00 88.19 808 THR A N 1
ATOM 6491 C CA . THR A 1 808 ? -29.225 -6.466 48.797 1.00 88.19 808 THR A CA 1
ATOM 6492 C C . THR A 1 808 ? -30.205 -6.731 47.658 1.00 88.19 808 THR A C 1
ATOM 6494 O O . THR A 1 808 ? -30.376 -5.891 46.766 1.00 88.19 808 THR A O 1
ATOM 6497 N N . ALA A 1 809 ? -30.865 -7.886 47.692 1.00 88.06 809 ALA A N 1
ATOM 6498 C CA . ALA A 1 809 ? -31.957 -8.240 46.787 1.00 88.06 809 ALA A CA 1
ATOM 6499 C C . ALA A 1 809 ? -32.991 -9.101 47.520 1.00 88.06 809 ALA A C 1
ATOM 6501 O O . ALA A 1 809 ? -32.677 -9.781 48.497 1.00 88.06 809 ALA A O 1
ATOM 6502 N N . THR A 1 810 ? -34.239 -9.061 47.066 1.00 91.62 810 THR A N 1
ATOM 6503 C CA . THR A 1 810 ? -35.302 -9.904 47.625 1.00 91.62 810 THR A CA 1
ATOM 6504 C C . THR A 1 810 ? -35.271 -11.314 47.038 1.00 91.62 810 THR A C 1
ATOM 6506 O O . THR A 1 810 ? -34.806 -11.513 45.914 1.00 91.62 810 THR A O 1
ATOM 6509 N N . PHE A 1 811 ? -35.815 -12.295 47.765 1.00 86.62 811 PHE A N 1
ATOM 6510 C CA . PHE A 1 811 ? -35.983 -13.661 47.249 1.00 86.62 811 PHE A CA 1
ATOM 6511 C C . PHE A 1 811 ? -36.774 -13.682 45.930 1.00 86.62 811 PHE A C 1
ATOM 6513 O O . PHE A 1 811 ? -36.406 -14.403 45.007 1.00 86.62 811 PHE A O 1
ATOM 6520 N N . HIS A 1 812 ? -37.810 -12.842 45.802 1.00 84.81 812 HIS A N 1
ATOM 6521 C CA . HIS A 1 812 ? -38.598 -12.729 44.572 1.00 84.81 812 HIS A CA 1
ATOM 6522 C C . HIS A 1 812 ? -37.810 -12.186 43.381 1.00 84.81 812 HIS A C 1
ATOM 6524 O O . HIS A 1 812 ? -37.866 -12.759 42.294 1.00 84.81 812 HIS A O 1
ATOM 6530 N N . GLU A 1 813 ? -37.057 -11.100 43.578 1.00 84.00 813 GLU A N 1
ATOM 6531 C CA . GLU A 1 813 ? -36.219 -10.535 42.517 1.00 84.00 813 GLU A CA 1
ATOM 6532 C C . GLU A 1 813 ? -35.203 -11.572 42.025 1.00 84.00 813 GLU A C 1
ATOM 6534 O O . GLU A 1 813 ? -35.034 -11.725 40.818 1.00 84.00 813 GLU A O 1
ATOM 6539 N N . ARG A 1 814 ? -34.601 -12.338 42.944 1.00 88.50 814 ARG A N 1
ATOM 6540 C CA . ARG A 1 814 ? -33.614 -13.373 42.616 1.00 88.50 814 ARG A CA 1
ATOM 6541 C C . ARG A 1 814 ? -34.221 -14.576 41.899 1.00 88.50 814 ARG A C 1
ATOM 6543 O O . ARG A 1 814 ? -33.706 -14.949 40.851 1.00 88.50 814 ARG A O 1
ATOM 6550 N N . ALA A 1 815 ? -35.350 -15.103 42.376 1.00 80.19 815 ALA A N 1
ATOM 6551 C CA . ALA A 1 815 ? -36.070 -16.196 41.710 1.00 80.19 815 ALA A CA 1
ATOM 6552 C C . ALA A 1 815 ? -36.534 -15.831 40.286 1.00 80.19 815 ALA A C 1
ATOM 6554 O O . ALA A 1 815 ? -36.605 -16.685 39.407 1.00 80.19 815 ALA A O 1
ATOM 6555 N N . CYS A 1 816 ? -36.845 -14.554 40.030 1.00 76.06 816 CYS A N 1
ATOM 6556 C CA . CYS A 1 816 ? -37.224 -14.064 38.702 1.00 76.06 816 CYS A CA 1
ATOM 6557 C C . CYS A 1 816 ? -36.031 -13.677 37.804 1.00 76.06 816 CYS A C 1
ATOM 6559 O O . CYS A 1 816 ? -36.254 -13.221 36.681 1.00 76.06 816 CYS A O 1
ATOM 6561 N N . GLY A 1 817 ? -34.785 -13.847 38.266 1.00 72.56 817 GLY A N 1
ATOM 6562 C CA . GLY A 1 817 ? -33.574 -13.530 37.501 1.00 72.56 817 GLY A CA 1
ATOM 6563 C C . GLY A 1 817 ? -33.210 -12.040 37.454 1.00 72.56 817 GLY A C 1
ATOM 6564 O O . GLY A 1 817 ? -32.454 -11.615 36.582 1.00 72.56 817 GLY A O 1
ATOM 6565 N N . PHE A 1 818 ? -33.739 -11.228 38.370 1.00 68.19 818 PHE A N 1
ATOM 6566 C CA . PHE A 1 818 ? -33.442 -9.801 38.494 1.00 68.19 818 PHE A CA 1
ATOM 6567 C C . PHE A 1 818 ? -32.458 -9.520 39.640 1.00 68.19 818 PHE A C 1
ATOM 6569 O O . PHE A 1 818 ? -32.253 -10.329 40.543 1.00 68.19 818 PHE A O 1
ATOM 6576 N N . LYS A 1 819 ? -31.850 -8.324 39.613 1.00 68.94 819 LYS A N 1
ATOM 6577 C CA . LYS A 1 819 ? -30.927 -7.825 40.652 1.00 68.94 819 LYS A CA 1
ATOM 6578 C C . LYS A 1 819 ? -29.778 -8.786 40.982 1.00 68.94 819 LYS A C 1
ATOM 6580 O O . LYS A 1 819 ? -29.549 -9.125 42.141 1.00 68.94 819 LYS A O 1
ATOM 6585 N N . SER A 1 820 ? -29.041 -9.190 39.952 1.00 71.81 820 SER A N 1
ATOM 6586 C CA . SER A 1 820 ? -27.700 -9.775 40.089 1.00 71.81 820 SER A CA 1
ATOM 6587 C C . SER A 1 820 ? -26.682 -8.731 40.564 1.00 71.81 820 SER A C 1
ATOM 6589 O O . SER A 1 820 ? -26.995 -7.537 40.624 1.00 71.81 820 SER A O 1
ATOM 6591 N N . CYS A 1 821 ? -25.468 -9.176 40.902 1.00 75.19 821 CYS A N 1
ATOM 6592 C CA . CYS A 1 821 ? -24.378 -8.307 41.339 1.00 75.19 821 CYS A CA 1
ATOM 6593 C C . CYS A 1 821 ? -24.241 -7.069 40.435 1.00 75.19 821 CYS A C 1
ATOM 6595 O O . CYS A 1 821 ? -23.916 -7.182 39.254 1.00 75.19 821 CYS A O 1
ATOM 6597 N N . ARG A 1 822 ? -24.466 -5.873 40.993 1.00 65.88 822 ARG A N 1
ATOM 6598 C CA . ARG A 1 822 ? -24.449 -4.608 40.232 1.00 65.88 822 ARG A CA 1
ATOM 6599 C C . ARG A 1 822 ? -23.056 -4.165 39.796 1.00 65.88 822 ARG A C 1
ATOM 6601 O O . ARG A 1 822 ? -22.943 -3.292 38.949 1.00 65.88 822 ARG A O 1
ATOM 6608 N N . ILE A 1 823 ? -22.020 -4.728 40.412 1.00 65.12 823 ILE A N 1
ATOM 6609 C CA . ILE A 1 823 ? -20.628 -4.452 40.051 1.00 65.12 823 ILE A CA 1
ATOM 6610 C C . ILE A 1 823 ? -20.238 -5.308 38.837 1.00 65.12 823 ILE A C 1
ATOM 6612 O O . ILE A 1 823 ? -19.535 -4.836 37.951 1.00 65.12 823 ILE A O 1
ATOM 6616 N N . CYS A 1 824 ? -20.751 -6.540 38.749 1.00 65.00 824 CYS A N 1
ATOM 6617 C CA . CYS A 1 824 ? -20.486 -7.444 37.627 1.00 65.00 824 CYS A CA 1
ATOM 6618 C C . CYS A 1 824 ? -21.485 -7.271 36.457 1.00 65.00 824 CYS A C 1
ATOM 6620 O O . CYS A 1 824 ? -21.144 -7.537 35.309 1.00 65.00 824 CYS A O 1
ATOM 6622 N N . TYR A 1 825 ? -22.710 -6.792 36.694 1.00 47.84 825 TYR A N 1
ATOM 6623 C CA . TYR A 1 825 ? -23.729 -6.558 35.655 1.00 47.84 825 TYR A CA 1
ATOM 6624 C C . TYR A 1 825 ? -23.719 -5.084 35.190 1.00 47.84 825 TYR A C 1
ATOM 6626 O O . TYR A 1 825 ? -23.777 -4.213 36.055 1.00 47.84 825 TYR A O 1
ATOM 6634 N N . PRO A 1 826 ? -23.638 -4.751 33.875 1.00 45.44 826 PRO A N 1
ATOM 6635 C CA . PRO A 1 826 ? -24.390 -5.340 32.752 1.00 45.44 826 PRO A CA 1
ATOM 6636 C C . PRO A 1 826 ? -23.628 -6.345 31.876 1.00 45.44 826 PRO A C 1
ATOM 6638 O O . PRO A 1 826 ? -24.120 -6.740 30.817 1.00 45.44 826 PRO A O 1
ATOM 6641 N N . TYR A 1 827 ? -22.428 -6.764 32.266 1.00 49.34 827 TYR A N 1
ATOM 6642 C CA . TYR A 1 827 ? -21.564 -7.539 31.386 1.00 49.34 827 TYR A CA 1
ATOM 6643 C C . TYR A 1 827 ? -21.683 -9.037 31.683 1.00 49.34 827 TYR A C 1
ATOM 6645 O O . TYR A 1 827 ? -21.056 -9.552 32.601 1.00 49.34 827 TYR A O 1
ATOM 6653 N N . ALA A 1 828 ? -22.402 -9.775 30.837 1.00 46.53 828 ALA A N 1
ATOM 6654 C CA . ALA A 1 828 ? -22.399 -11.247 30.800 1.00 46.53 828 ALA A CA 1
ATOM 6655 C C . ALA A 1 828 ? -21.021 -11.867 30.426 1.00 46.53 828 ALA A C 1
ATOM 6657 O O . ALA A 1 828 ? -20.953 -12.972 29.906 1.00 46.53 828 ALA A O 1
ATOM 6658 N N . LYS A 1 829 ? -19.922 -11.120 30.608 1.00 47.88 829 LYS A N 1
ATOM 6659 C CA . LYS A 1 829 ? -18.540 -11.478 30.255 1.00 47.88 829 LYS A CA 1
ATOM 6660 C C . LYS A 1 829 ? -17.711 -11.914 31.469 1.00 47.88 829 LYS A C 1
ATOM 6662 O O . LYS A 1 829 ? -16.622 -12.436 31.296 1.00 47.88 829 LYS A O 1
ATOM 6667 N N . TYR A 1 830 ? -18.215 -11.716 32.686 1.00 54.84 830 TYR A N 1
ATOM 6668 C CA . TYR A 1 830 ? -17.504 -12.026 33.930 1.00 54.84 830 TYR A CA 1
ATOM 6669 C C . TYR A 1 830 ? -17.556 -13.509 34.348 1.00 54.84 830 TYR A C 1
ATOM 6671 O O . TYR A 1 830 ? -17.062 -13.834 35.421 1.00 54.84 830 TYR A O 1
ATOM 6679 N N . ASP A 1 831 ? -18.111 -14.393 33.513 1.00 57.03 831 ASP A N 1
ATOM 6680 C CA . ASP A 1 831 ? -18.204 -15.843 33.771 1.00 57.03 831 ASP A CA 1
ATOM 6681 C C . ASP A 1 831 ? -16.893 -16.602 33.481 1.00 57.03 831 ASP A C 1
ATOM 6683 O O . ASP A 1 831 ? -16.799 -17.797 33.742 1.00 57.03 831 ASP A O 1
ATOM 6687 N N . VAL A 1 832 ? -15.890 -15.930 32.907 1.00 66.62 832 VAL A N 1
ATOM 6688 C CA . VAL A 1 832 ? -14.618 -16.535 32.494 1.00 66.62 832 VAL A CA 1
ATOM 6689 C C . VAL A 1 832 ? -13.497 -16.034 33.406 1.00 66.62 832 VAL A C 1
ATOM 6691 O O . VAL A 1 832 ? -13.228 -14.827 33.441 1.00 66.62 832 VAL A O 1
ATOM 6694 N N . MET A 1 833 ? -12.844 -16.937 34.147 1.00 77.06 833 MET A N 1
ATOM 6695 C CA . MET A 1 833 ? -11.732 -16.582 35.035 1.00 77.06 833 MET A CA 1
ATOM 6696 C C . MET A 1 833 ? -10.448 -16.336 34.244 1.00 77.06 833 MET A C 1
ATOM 6698 O O . MET A 1 833 ? -10.207 -16.954 33.210 1.00 77.06 833 MET A O 1
ATOM 6702 N N . LEU A 1 834 ? -9.607 -15.421 34.730 1.00 79.38 834 LEU A N 1
ATOM 6703 C CA . LEU A 1 834 ? -8.317 -15.130 34.111 1.00 79.38 834 LEU A CA 1
ATOM 6704 C C . LEU A 1 834 ? -7.415 -16.365 34.116 1.00 79.38 834 LEU A C 1
ATOM 6706 O O . LEU A 1 834 ? -6.787 -16.656 33.107 1.00 79.38 834 LEU A O 1
ATOM 6710 N N . CYS A 1 835 ? -7.373 -17.094 35.230 1.00 78.81 835 CYS A N 1
ATOM 6711 C CA . CYS A 1 835 ? -6.564 -18.302 35.362 1.00 78.81 835 CYS A CA 1
ATOM 6712 C C . CYS A 1 835 ? -7.042 -19.456 34.468 1.00 78.81 835 CYS A C 1
ATOM 6714 O O . CYS A 1 835 ? -6.223 -20.283 34.081 1.00 78.81 835 CYS A O 1
ATOM 6716 N N . ASP A 1 836 ? -8.327 -19.494 34.107 1.00 79.00 836 ASP A N 1
ATOM 6717 C CA . ASP A 1 836 ? -8.875 -20.527 33.221 1.00 79.00 836 ASP A CA 1
ATOM 6718 C C . ASP A 1 836 ? -8.466 -20.306 31.757 1.00 79.00 836 ASP A C 1
ATOM 6720 O O . ASP A 1 836 ? -8.376 -21.262 30.988 1.00 79.00 836 ASP A O 1
ATOM 6724 N N . VAL A 1 837 ? -8.225 -19.050 31.363 1.00 76.38 837 VAL A N 1
ATOM 6725 C CA . VAL A 1 837 ? -7.852 -18.677 29.986 1.00 76.38 837 VAL A CA 1
ATOM 6726 C C . VAL A 1 837 ? -6.345 -18.486 29.835 1.00 76.38 837 VAL A C 1
ATOM 6728 O O . VAL A 1 837 ? -5.781 -18.944 28.848 1.00 76.38 837 VAL A O 1
ATOM 6731 N N . HIS A 1 838 ? -5.704 -17.851 30.819 1.00 82.88 838 HIS A N 1
ATOM 6732 C CA . HIS A 1 838 ? -4.279 -17.510 30.830 1.00 82.88 838 HIS A CA 1
ATOM 6733 C C . HIS A 1 838 ? -3.603 -17.926 32.147 1.00 82.88 838 HIS A C 1
ATOM 6735 O O . HIS A 1 838 ? -3.147 -17.066 32.914 1.00 82.88 838 HIS A O 1
ATOM 6741 N N . PRO A 1 839 ? -3.517 -19.232 32.463 1.00 83.88 839 PRO A N 1
ATOM 6742 C CA . PRO A 1 839 ? -2.827 -19.705 33.667 1.00 83.88 839 PRO A CA 1
ATOM 6743 C C . PRO A 1 839 ? -1.354 -19.263 33.709 1.00 83.88 839 PRO A C 1
ATOM 6745 O O . PRO A 1 839 ? -0.795 -19.021 34.780 1.00 83.88 839 PRO A O 1
ATOM 6748 N N . GLU A 1 840 ? -0.722 -19.098 32.546 1.00 81.75 840 GLU A N 1
ATOM 6749 C CA . GLU A 1 840 ? 0.660 -18.656 32.394 1.00 81.75 840 GLU A CA 1
ATOM 6750 C C . GLU A 1 840 ? 0.905 -17.222 32.877 1.00 81.75 840 GLU A C 1
ATOM 6752 O O . GLU A 1 840 ? 2.039 -16.898 33.230 1.00 81.75 840 GLU A O 1
ATOM 6757 N N . PHE A 1 841 ? -0.124 -16.368 32.960 1.00 88.38 841 PHE A N 1
ATOM 6758 C CA . PHE A 1 841 ? 0.037 -14.996 33.457 1.00 88.38 841 PHE A CA 1
ATOM 6759 C C . PHE A 1 841 ? 0.277 -14.931 34.963 1.00 88.38 841 PHE A C 1
ATOM 6761 O O . PHE A 1 841 ? 0.807 -13.929 35.443 1.00 88.38 841 PHE A O 1
ATOM 6768 N N . GLY A 1 842 ? 0.000 -16.015 35.695 1.00 83.81 842 GLY A N 1
ATOM 6769 C CA . GLY A 1 842 ? 0.320 -16.118 37.116 1.00 83.81 842 GLY A CA 1
ATOM 6770 C C . GLY A 1 842 ? 1.806 -15.884 37.408 1.00 83.81 842 GLY A C 1
ATOM 6771 O O . GLY A 1 842 ? 2.134 -15.273 38.417 1.00 83.81 842 GLY A O 1
ATOM 6772 N N . ARG A 1 843 ? 2.718 -16.257 36.492 1.00 85.31 843 ARG A N 1
ATOM 6773 C CA . ARG A 1 843 ? 4.169 -16.018 36.658 1.00 85.31 843 ARG A CA 1
ATOM 6774 C C . ARG A 1 843 ? 4.561 -14.538 36.619 1.00 85.31 843 ARG A C 1
ATOM 6776 O O . ARG A 1 843 ? 5.635 -14.178 37.090 1.00 85.31 843 ARG A O 1
ATOM 6783 N N . TYR A 1 844 ? 3.712 -13.711 36.014 1.00 87.00 844 TYR A N 1
ATOM 6784 C CA . TYR A 1 844 ? 3.894 -12.269 35.887 1.00 87.00 844 TYR A CA 1
ATOM 6785 C C . TYR A 1 844 ? 3.110 -11.486 36.935 1.00 87.00 844 TYR A C 1
ATOM 6787 O O . TYR A 1 844 ? 3.221 -10.262 37.008 1.00 87.00 844 TYR A O 1
ATOM 6795 N N . TYR A 1 845 ? 2.290 -12.170 37.728 1.00 88.81 845 TYR A N 1
ATOM 6796 C CA . TYR A 1 845 ? 1.522 -11.566 38.795 1.00 88.81 845 TYR A CA 1
ATOM 6797 C C . TYR A 1 845 ? 2.447 -11.287 39.980 1.00 88.81 845 TYR A C 1
ATOM 6799 O O . TYR A 1 845 ? 3.134 -12.182 40.465 1.00 88.81 845 TYR A O 1
ATOM 6807 N N . SER A 1 846 ? 2.519 -10.031 40.422 1.00 86.00 846 SER A N 1
ATOM 6808 C CA . SER A 1 846 ? 3.443 -9.653 41.494 1.00 86.00 846 SER A CA 1
ATOM 6809 C C . SER A 1 846 ? 2.993 -10.202 42.852 1.00 86.00 846 SER A C 1
ATOM 6811 O O . SER A 1 846 ? 1.817 -10.090 43.205 1.00 86.00 846 SER A O 1
ATOM 6813 N N . ASP A 1 847 ? 3.945 -10.667 43.668 1.00 83.12 847 ASP A N 1
ATOM 6814 C CA . ASP A 1 847 ? 3.721 -11.085 45.064 1.00 83.12 847 ASP A CA 1
ATOM 6815 C C . ASP A 1 847 ? 3.251 -9.929 45.971 1.00 83.12 847 ASP A C 1
ATOM 6817 O O . ASP A 1 847 ? 2.787 -10.142 47.089 1.00 83.12 847 ASP A O 1
ATOM 6821 N N . SER A 1 848 ? 3.373 -8.678 45.508 1.00 80.56 848 SER A N 1
ATOM 6822 C CA . SER A 1 848 ? 2.887 -7.488 46.219 1.00 80.56 848 SER A CA 1
ATOM 6823 C C . SER A 1 848 ? 1.363 -7.331 46.182 1.00 80.56 848 SER A C 1
ATOM 6825 O O . SER A 1 848 ? 0.814 -6.503 46.915 1.00 80.56 848 SER A O 1
ATOM 6827 N N . ASN A 1 849 ? 0.667 -8.093 45.334 1.00 82.38 849 ASN A N 1
ATOM 6828 C CA . ASN A 1 849 ? -0.787 -8.069 45.268 1.00 82.38 849 ASN A CA 1
ATOM 6829 C C . ASN A 1 849 ? -1.412 -8.775 46.475 1.00 82.38 849 ASN A C 1
ATOM 6831 O O . ASN A 1 849 ? -1.014 -9.867 46.865 1.00 82.38 849 ASN A O 1
ATOM 6835 N N . LYS A 1 850 ? -2.452 -8.167 47.051 1.00 77.69 850 LYS A N 1
ATOM 6836 C CA . LYS A 1 850 ? -3.159 -8.724 48.221 1.00 77.69 850 LYS A CA 1
ATOM 6837 C C . LYS A 1 850 ? -4.181 -9.806 47.869 1.00 77.69 850 LYS A C 1
ATOM 6839 O O . LYS A 1 850 ? -4.604 -10.549 48.748 1.00 77.69 850 LYS A O 1
ATOM 6844 N N . ARG A 1 851 ? -4.636 -9.834 46.618 1.00 77.06 851 ARG A N 1
ATOM 6845 C CA . ARG A 1 851 ? -5.690 -10.720 46.126 1.00 77.06 851 ARG A CA 1
ATOM 6846 C C . ARG A 1 851 ? -5.063 -11.822 45.282 1.00 77.06 851 ARG A C 1
ATOM 6848 O O . ARG A 1 851 ? -4.133 -11.562 44.529 1.00 77.06 851 ARG A O 1
ATOM 6855 N N . ASP A 1 852 ? -5.568 -13.042 45.422 1.00 78.25 852 ASP A N 1
ATOM 6856 C CA . ASP A 1 852 ? -5.040 -14.196 44.696 1.00 78.25 852 ASP A CA 1
ATOM 6857 C C . ASP A 1 852 ? -5.366 -14.102 43.197 1.00 78.25 852 ASP A C 1
ATOM 6859 O O . ASP A 1 852 ? -6.492 -13.757 42.816 1.00 78.25 852 ASP A O 1
ATOM 6863 N N . PHE A 1 853 ? -4.387 -14.436 42.354 1.00 80.56 853 PHE A N 1
ATOM 6864 C CA . PHE A 1 853 ? -4.493 -14.412 40.893 1.00 80.56 853 PHE A CA 1
ATOM 6865 C C . PHE A 1 853 ? -5.731 -15.163 40.372 1.00 80.56 853 PHE A C 1
ATOM 6867 O O . PHE A 1 853 ? -6.417 -14.678 39.471 1.00 80.56 853 PHE A O 1
ATOM 6874 N N . ASN A 1 854 ? -6.080 -16.297 40.986 1.00 79.06 854 ASN A N 1
ATOM 6875 C CA . ASN A 1 854 ? -7.172 -17.166 40.538 1.00 79.06 854 ASN A CA 1
ATOM 6876 C C . ASN A 1 854 ? -8.570 -16.601 40.823 1.00 79.06 854 ASN A C 1
ATOM 6878 O O . ASN A 1 854 ? -9.573 -17.193 40.436 1.00 79.06 854 ASN A O 1
ATOM 6882 N N . THR A 1 855 ? -8.662 -15.467 41.516 1.00 74.75 855 THR A N 1
ATOM 6883 C CA . THR A 1 855 ? -9.942 -14.845 41.890 1.00 74.75 855 THR A CA 1
ATOM 6884 C C . THR A 1 855 ? -10.357 -13.718 40.950 1.00 74.75 855 THR A C 1
ATOM 6886 O O . THR A 1 855 ? -11.401 -13.092 41.157 1.00 74.75 855 THR A O 1
ATOM 6889 N N . TYR A 1 856 ? -9.538 -13.418 39.939 1.00 75.69 856 TYR A N 1
ATOM 6890 C CA . TYR A 1 856 ? -9.854 -12.421 38.931 1.00 75.69 856 TYR A CA 1
ATOM 6891 C C . TYR A 1 856 ? -10.558 -13.058 37.738 1.00 75.69 856 TYR A C 1
ATOM 6893 O O . TYR A 1 856 ? -10.058 -13.989 37.116 1.00 75.69 856 TYR A O 1
ATOM 6901 N N . SER A 1 857 ? -11.693 -12.484 37.352 1.00 77.50 857 SER A N 1
ATOM 6902 C CA . SER A 1 857 ? -12.276 -12.704 36.028 1.00 77.50 857 SER A CA 1
ATOM 6903 C C . SER A 1 857 ? -11.390 -12.100 34.930 1.00 77.50 857 SER A C 1
ATOM 6905 O O . SER A 1 857 ? -10.825 -11.022 35.147 1.00 77.50 857 SER A O 1
ATOM 6907 N N . LEU A 1 858 ? -11.395 -12.680 33.727 1.00 73.19 858 LEU A N 1
ATOM 6908 C CA . LEU A 1 858 ? -10.654 -12.198 32.552 1.00 73.19 858 LEU A CA 1
ATOM 6909 C C . LEU A 1 858 ? -10.904 -10.711 32.241 1.00 73.19 858 LEU A C 1
ATOM 6911 O O . LEU A 1 858 ? -10.005 -10.003 31.804 1.00 73.19 858 LEU A O 1
ATOM 6915 N N . TYR A 1 859 ? -12.119 -10.218 32.500 1.00 69.69 859 TYR A N 1
ATOM 6916 C CA . TYR A 1 859 ? -12.538 -8.845 32.198 1.00 69.69 859 TYR A CA 1
ATOM 6917 C C . TYR A 1 859 ? -12.540 -7.905 33.419 1.00 69.69 859 TYR A C 1
ATOM 6919 O O . TYR A 1 859 ? -13.230 -6.882 33.415 1.00 69.69 859 TYR A O 1
ATOM 6927 N N . SER A 1 860 ? -11.808 -8.237 34.490 1.00 73.25 860 SER A N 1
ATOM 6928 C CA . SER A 1 860 ? -11.753 -7.389 35.690 1.00 73.25 860 SER A CA 1
ATOM 6929 C C . SER A 1 860 ? -11.080 -6.040 35.409 1.00 73.25 860 SER A C 1
ATOM 6931 O O . SER A 1 860 ? -9.971 -5.987 34.884 1.00 73.25 860 SER A O 1
ATOM 6933 N N . ASN A 1 861 ? -11.739 -4.946 35.802 1.00 74.31 861 ASN A N 1
ATOM 6934 C CA . ASN A 1 861 ? -11.199 -3.582 35.721 1.00 74.31 861 ASN A CA 1
ATOM 6935 C C . ASN A 1 861 ? -10.310 -3.210 36.921 1.00 74.31 861 ASN A C 1
ATOM 6937 O O . ASN A 1 861 ? -9.813 -2.088 36.980 1.00 74.31 861 ASN A O 1
ATOM 6941 N N . GLU A 1 862 ? -10.124 -4.112 37.890 1.00 75.75 862 GLU A N 1
ATOM 6942 C CA . GLU A 1 862 ? -9.236 -3.865 39.028 1.00 75.75 862 GLU A CA 1
ATOM 6943 C C . GLU A 1 862 ? -7.774 -3.785 38.574 1.00 75.75 862 GLU A C 1
ATOM 6945 O O . GLU A 1 862 ? -7.341 -4.537 37.701 1.00 75.75 862 GLU A O 1
ATOM 6950 N N . ILE A 1 863 ? -7.019 -2.862 39.172 1.00 81.75 863 ILE A N 1
ATOM 6951 C CA . ILE A 1 863 ? -5.584 -2.700 38.931 1.00 81.75 863 ILE A CA 1
ATOM 6952 C C . ILE A 1 863 ? -4.839 -3.741 39.762 1.00 81.75 863 ILE A C 1
ATOM 6954 O O . ILE A 1 863 ? -5.017 -3.803 40.978 1.00 81.75 863 ILE A O 1
ATOM 6958 N N . ALA A 1 864 ? -3.995 -4.526 39.102 1.00 84.44 864 ALA A N 1
ATOM 6959 C CA . ALA A 1 864 ? -3.034 -5.406 39.748 1.00 84.44 864 ALA A CA 1
ATOM 6960 C C . ALA A 1 864 ? -1.604 -4.968 39.416 1.00 84.44 864 ALA A C 1
ATOM 6962 O O . ALA A 1 864 ? -1.355 -4.325 38.393 1.00 84.44 864 ALA A O 1
ATOM 6963 N N . GLU A 1 865 ? -0.672 -5.323 40.291 1.00 89.25 865 GLU A N 1
ATOM 6964 C CA . GLU A 1 865 ? 0.763 -5.178 40.072 1.00 89.25 865 GLU A CA 1
ATOM 6965 C C . GLU A 1 865 ? 1.293 -6.347 39.243 1.00 89.25 865 GLU A C 1
ATOM 6967 O O . GLU A 1 865 ? 1.072 -7.516 39.571 1.00 89.25 865 GLU A O 1
ATOM 6972 N N . TRP A 1 866 ? 2.036 -6.038 38.190 1.00 88.50 866 TRP A N 1
ATOM 6973 C CA . TRP A 1 866 ? 2.625 -7.024 37.295 1.00 88.50 866 TRP A CA 1
ATOM 6974 C C . TRP A 1 866 ? 4.137 -6.871 37.264 1.00 88.50 866 TRP A C 1
ATOM 6976 O O . TRP A 1 866 ? 4.671 -5.767 37.380 1.00 88.50 866 TRP A O 1
ATOM 6986 N N . LYS A 1 867 ? 4.833 -7.986 37.069 1.00 87.44 867 LYS A N 1
ATOM 6987 C CA . LYS A 1 867 ? 6.281 -8.052 36.924 1.00 87.44 867 LYS A CA 1
ATOM 6988 C C . LYS A 1 867 ? 6.619 -8.841 35.670 1.00 87.44 867 LYS A C 1
ATOM 6990 O O . LYS A 1 867 ? 6.192 -9.978 35.530 1.00 87.44 867 LYS A O 1
ATOM 6995 N N . CYS A 1 868 ? 7.378 -8.251 34.753 1.00 86.19 868 CYS A N 1
ATOM 6996 C CA . CYS A 1 868 ? 7.806 -8.957 33.545 1.00 86.19 868 CYS A CA 1
ATOM 6997 C C . CYS A 1 868 ? 9.089 -9.775 33.764 1.00 86.19 868 CYS A C 1
ATOM 6999 O O . CYS A 1 868 ? 9.777 -9.606 34.772 1.00 86.19 868 CYS A O 1
ATOM 7001 N N . ASP A 1 869 ? 9.453 -10.606 32.781 1.00 79.56 869 ASP A N 1
ATOM 7002 C CA . ASP A 1 869 ? 10.681 -11.421 32.811 1.00 79.56 869 ASP A CA 1
ATOM 7003 C C . ASP A 1 869 ? 11.964 -10.576 32.943 1.00 79.56 869 ASP A C 1
ATOM 7005 O O . ASP A 1 869 ? 12.944 -11.016 33.537 1.00 79.56 869 ASP A O 1
ATOM 7009 N N . MET A 1 870 ? 11.944 -9.330 32.451 1.00 73.75 870 MET A N 1
ATOM 7010 C CA . MET A 1 870 ? 13.055 -8.374 32.578 1.00 73.75 870 MET A CA 1
ATOM 7011 C C . MET A 1 870 ? 13.089 -7.658 33.940 1.00 73.75 870 MET A C 1
ATOM 7013 O O . MET A 1 870 ? 13.945 -6.811 34.171 1.00 73.75 870 MET A O 1
ATOM 7017 N N . GLY A 1 871 ? 12.160 -7.973 34.849 1.00 78.50 871 GLY A N 1
ATOM 7018 C CA . GLY A 1 871 ? 12.105 -7.420 36.202 1.00 78.50 871 GLY A CA 1
ATOM 7019 C C . GLY A 1 871 ? 11.397 -6.069 36.339 1.00 78.50 871 GLY A C 1
ATOM 7020 O O . GLY A 1 871 ? 11.292 -5.574 37.460 1.00 78.50 871 GLY A O 1
ATOM 7021 N N . HIS A 1 872 ? 10.874 -5.486 35.255 1.00 82.50 872 HIS A N 1
ATOM 7022 C CA . HIS A 1 872 ? 10.082 -4.254 35.330 1.00 82.50 872 HIS A CA 1
ATOM 7023 C C . HIS A 1 872 ? 8.766 -4.501 36.067 1.00 82.50 872 HIS A C 1
ATOM 7025 O O . HIS A 1 872 ? 8.062 -5.469 35.770 1.00 82.50 872 HIS A O 1
ATOM 7031 N N . THR A 1 873 ? 8.426 -3.599 36.987 1.00 82.62 873 THR A N 1
ATOM 7032 C CA . THR A 1 873 ? 7.162 -3.608 37.733 1.00 82.62 873 THR A CA 1
ATOM 7033 C C . THR A 1 873 ? 6.242 -2.507 37.221 1.00 82.62 873 THR A C 1
ATOM 7035 O O . THR A 1 873 ? 6.701 -1.410 36.901 1.00 82.62 873 THR A O 1
ATOM 7038 N N . PHE A 1 874 ? 4.955 -2.815 37.070 1.00 83.31 874 PHE A N 1
ATOM 7039 C CA . PHE A 1 874 ? 3.956 -1.854 36.610 1.00 83.31 874 PHE A CA 1
ATOM 7040 C C . PHE A 1 874 ? 2.542 -2.231 37.072 1.00 83.31 874 PHE A C 1
ATOM 7042 O O . PHE A 1 874 ? 2.158 -3.401 37.048 1.00 83.31 874 PHE A O 1
ATOM 7049 N N . SER A 1 875 ? 1.737 -1.223 37.407 1.00 83.88 875 SER A N 1
ATOM 7050 C CA . SER A 1 875 ? 0.330 -1.385 37.783 1.00 83.88 875 SER A CA 1
ATOM 7051 C C . SER A 1 875 ? -0.569 -1.282 36.547 1.00 83.88 875 SER A C 1
ATOM 7053 O O . SER A 1 875 ? -0.472 -0.317 35.782 1.00 83.88 875 SER A O 1
ATOM 7055 N N . ARG A 1 876 ? -1.463 -2.252 36.323 1.00 82.81 876 ARG A N 1
ATOM 7056 C CA . ARG A 1 876 ? -2.402 -2.219 35.185 1.00 82.81 876 ARG A CA 1
ATOM 7057 C C . ARG A 1 876 ? -3.690 -2.981 35.466 1.00 82.81 876 ARG A C 1
ATOM 7059 O O . ARG A 1 876 ? -3.685 -3.951 36.224 1.00 82.81 876 ARG A O 1
ATOM 7066 N N . GLU A 1 877 ? -4.791 -2.555 34.842 1.00 85.31 877 GLU A N 1
ATOM 7067 C CA . GLU A 1 877 ? -6.075 -3.249 34.955 1.00 85.31 877 GLU A CA 1
ATOM 7068 C C . GLU A 1 877 ? -5.991 -4.671 34.389 1.00 85.31 877 GLU A C 1
ATOM 7070 O O . GLU A 1 877 ? -5.471 -4.871 33.287 1.00 85.31 877 GLU A O 1
ATOM 7075 N N . VAL A 1 878 ? -6.545 -5.649 35.110 1.00 81.44 878 VAL A N 1
ATOM 7076 C CA . VAL A 1 878 ? -6.429 -7.074 34.766 1.00 81.44 878 VAL A CA 1
ATOM 7077 C C . VAL A 1 878 ? -6.928 -7.388 33.351 1.00 81.44 878 VAL A C 1
ATOM 7079 O O . VAL A 1 878 ? -6.252 -8.088 32.595 1.00 81.44 878 VAL A O 1
ATOM 7082 N N . TYR A 1 879 ? -8.053 -6.807 32.930 1.00 78.44 879 TYR A N 1
ATOM 7083 C CA . TYR A 1 879 ? -8.584 -7.021 31.582 1.00 78.44 879 TYR A CA 1
ATOM 7084 C C . TYR A 1 879 ? -7.677 -6.489 30.469 1.00 78.44 879 TYR A C 1
ATOM 7086 O O . TYR A 1 879 ? -7.715 -7.008 29.359 1.00 78.44 879 TYR A O 1
ATOM 7094 N N . LYS A 1 880 ? -6.849 -5.467 30.717 1.00 76.25 880 LYS A N 1
ATOM 7095 C CA . LYS A 1 880 ? -5.912 -4.977 29.693 1.00 76.25 880 LYS A CA 1
ATOM 7096 C C . LYS A 1 880 ? -4.727 -5.913 29.497 1.00 76.25 880 LYS A C 1
ATOM 7098 O O . LYS A 1 880 ? -4.025 -5.758 28.504 1.00 76.25 880 LYS A O 1
ATOM 7103 N N . VAL A 1 881 ? -4.498 -6.820 30.444 1.00 75.94 881 VAL A N 1
ATOM 7104 C CA . VAL A 1 881 ? -3.476 -7.860 30.350 1.00 75.94 881 VAL A CA 1
ATOM 7105 C C . VAL A 1 881 ? -4.073 -9.131 29.744 1.00 75.94 881 VAL A C 1
ATOM 7107 O O . VAL A 1 881 ? -3.443 -9.701 28.870 1.00 75.94 881 VAL A O 1
ATOM 7110 N N . GLY A 1 882 ? -5.290 -9.533 30.143 1.00 66.31 882 GLY A N 1
ATOM 7111 C CA . GLY A 1 882 ? -5.912 -10.801 29.723 1.00 66.31 882 GLY A CA 1
ATOM 7112 C C . GLY A 1 882 ? -6.948 -10.755 28.594 1.00 66.31 882 GLY A C 1
ATOM 7113 O O . GLY A 1 882 ? -7.100 -11.726 27.871 1.00 66.31 882 GLY A O 1
ATOM 7114 N N . ALA A 1 883 ? -7.707 -9.673 28.416 1.00 58.78 883 ALA A N 1
ATOM 7115 C CA . ALA A 1 883 ? -8.923 -9.725 27.592 1.00 58.78 883 ALA A CA 1
ATOM 7116 C C . ALA A 1 883 ? -8.723 -9.447 26.090 1.00 58.78 883 ALA A C 1
ATOM 7118 O O . ALA A 1 883 ? -9.650 -9.683 25.310 1.00 58.78 883 ALA A O 1
ATOM 7119 N N . TYR A 1 884 ? -7.577 -8.888 25.691 1.00 57.19 884 TYR A N 1
ATOM 7120 C CA . TYR A 1 884 ? -7.325 -8.418 24.318 1.00 57.19 884 TYR A CA 1
ATOM 7121 C C . TYR A 1 884 ? -6.009 -8.911 23.706 1.00 57.19 884 TYR A C 1
ATOM 7123 O O . TYR A 1 884 ? -5.776 -8.661 22.524 1.00 57.19 884 TYR A O 1
ATOM 7131 N N . ASP A 1 885 ? -5.147 -9.561 24.484 1.00 57.09 885 ASP A N 1
ATOM 7132 C CA . ASP A 1 885 ? -3.801 -9.941 24.061 1.00 57.09 885 ASP A CA 1
ATOM 7133 C C . ASP A 1 885 ? -3.564 -11.399 24.460 1.00 57.09 885 ASP A C 1
ATOM 7135 O O . ASP A 1 885 ? -3.575 -11.723 25.643 1.00 57.09 885 ASP A O 1
ATOM 7139 N N . ASP A 1 886 ? -3.318 -12.272 23.481 1.00 65.75 886 ASP A N 1
ATOM 7140 C CA . ASP A 1 886 ? -2.978 -13.683 23.732 1.00 65.75 886 ASP A CA 1
ATOM 7141 C C . ASP A 1 886 ? -1.565 -13.832 24.347 1.00 65.75 886 ASP A C 1
ATOM 7143 O O . ASP A 1 886 ? -1.102 -14.935 24.626 1.00 65.75 886 ASP A O 1
ATOM 7147 N N . THR A 1 887 ? -0.840 -12.718 24.523 1.00 72.75 887 THR A N 1
ATOM 7148 C CA . THR A 1 887 ? 0.540 -12.674 25.019 1.00 72.75 887 THR A CA 1
ATOM 7149 C C . THR A 1 887 ? 0.725 -11.559 26.044 1.00 72.75 887 THR A C 1
ATOM 7151 O O . THR A 1 887 ? 0.304 -10.425 25.823 1.00 72.75 887 THR A O 1
ATOM 7154 N N . PHE A 1 888 ? 1.403 -11.858 27.156 1.00 81.69 888 PHE A N 1
ATOM 7155 C CA . PHE A 1 888 ? 1.710 -10.866 28.188 1.00 81.69 888 PHE A CA 1
ATOM 7156 C C . PHE A 1 888 ? 2.670 -9.791 27.653 1.00 81.69 888 PHE A C 1
ATOM 7158 O O . PHE A 1 888 ? 3.794 -10.102 27.250 1.00 81.69 888 PHE A O 1
ATOM 7165 N N . ARG A 1 889 ? 2.261 -8.516 27.697 1.00 76.88 889 ARG A N 1
ATOM 7166 C CA . ARG A 1 889 ? 3.096 -7.372 27.292 1.00 76.88 889 ARG A CA 1
ATOM 7167 C C . ARG A 1 889 ? 3.411 -6.460 28.463 1.00 76.88 889 ARG A C 1
ATOM 7169 O O . ARG A 1 889 ? 2.526 -6.012 29.190 1.00 76.88 889 ARG A O 1
ATOM 7176 N N . CYS A 1 890 ? 4.692 -6.141 28.611 1.00 82.69 890 CYS A N 1
ATOM 7177 C CA . CYS A 1 890 ? 5.147 -5.154 29.574 1.00 82.69 890 CYS A CA 1
ATOM 7178 C C . CYS A 1 890 ? 5.187 -3.763 28.917 1.00 82.69 890 CYS A C 1
ATOM 7180 O O . CYS A 1 890 ? 5.982 -3.582 27.993 1.00 82.69 890 CYS A O 1
ATOM 7182 N N . PRO A 1 891 ? 4.430 -2.769 29.425 1.00 75.81 891 PRO A N 1
ATOM 7183 C CA . PRO A 1 891 ? 4.379 -1.424 28.855 1.00 75.81 891 PRO A CA 1
ATOM 7184 C C . PRO A 1 891 ? 5.719 -0.679 28.916 1.00 75.81 891 PRO A C 1
ATOM 7186 O O . PRO A 1 891 ? 5.941 0.265 28.169 1.00 75.81 891 PRO A O 1
ATOM 7189 N N . VAL A 1 892 ? 6.619 -1.086 29.814 1.00 80.69 892 VAL A N 1
ATOM 7190 C CA . VAL A 1 892 ? 7.988 -0.556 29.883 1.00 80.69 892 VAL A CA 1
ATOM 7191 C C . VAL A 1 892 ? 8.868 -1.226 28.818 1.00 80.69 892 VAL A C 1
ATOM 7193 O O . VAL A 1 892 ? 9.656 -0.564 28.153 1.00 80.69 892 VAL A O 1
ATOM 7196 N N . CYS A 1 893 ? 8.721 -2.534 28.585 1.00 78.06 893 CYS A N 1
ATOM 7197 C CA . CYS A 1 893 ? 9.495 -3.233 27.551 1.00 78.06 893 CYS A CA 1
ATOM 7198 C C . CYS A 1 893 ? 9.072 -2.862 26.126 1.00 78.06 893 CYS A C 1
ATOM 7200 O O . CYS A 1 893 ? 9.916 -2.854 25.235 1.00 78.06 893 CYS A O 1
ATOM 7202 N N . ASP A 1 894 ? 7.785 -2.605 25.895 1.00 75.62 894 ASP A N 1
ATOM 7203 C CA . ASP A 1 894 ? 7.258 -2.275 24.566 1.00 75.62 894 ASP A CA 1
ATOM 7204 C C . ASP A 1 894 ? 7.294 -0.769 24.242 1.00 75.62 894 ASP A C 1
ATOM 7206 O O . ASP A 1 894 ? 7.027 -0.378 23.104 1.00 75.62 894 ASP A O 1
ATOM 7210 N N . GLY A 1 895 ? 7.660 0.068 25.219 1.00 73.88 895 GLY A N 1
ATOM 7211 C CA . GLY A 1 895 ? 7.792 1.515 25.061 1.00 73.88 895 GLY A CA 1
ATOM 7212 C C . GLY A 1 895 ? 6.494 2.308 25.199 1.00 73.88 895 GLY A C 1
ATOM 7213 O O . GLY A 1 895 ? 6.497 3.505 24.918 1.00 73.88 895 GLY A O 1
ATOM 7214 N N . THR A 1 896 ? 5.397 1.685 25.642 1.00 79.19 896 THR A N 1
ATOM 7215 C CA . THR A 1 896 ? 4.148 2.388 25.990 1.00 79.19 896 THR A CA 1
ATOM 7216 C C . THR A 1 896 ? 4.340 3.340 27.177 1.00 79.19 896 THR A C 1
ATOM 7218 O O . THR A 1 896 ? 3.703 4.389 27.239 1.00 79.19 896 THR A O 1
ATOM 7221 N N . ILE A 1 897 ? 5.211 2.983 28.124 1.00 78.56 897 ILE A N 1
ATOM 7222 C CA . ILE A 1 897 ? 5.652 3.823 29.241 1.00 78.56 897 ILE A CA 1
ATOM 7223 C C . ILE A 1 897 ? 7.155 4.039 29.089 1.00 78.56 897 ILE A C 1
ATOM 7225 O O . ILE A 1 897 ? 7.927 3.079 29.133 1.00 78.56 897 ILE A O 1
ATOM 7229 N N . VAL A 1 898 ? 7.569 5.298 28.945 1.00 78.75 898 VAL A N 1
ATOM 7230 C CA . VAL A 1 898 ? 8.982 5.689 28.912 1.00 78.75 898 VAL A CA 1
ATOM 7231 C C . VAL A 1 898 ? 9.380 6.206 30.286 1.00 78.75 898 VAL A C 1
ATOM 7233 O O . VAL A 1 898 ? 8.763 7.122 30.823 1.00 78.75 898 VAL A O 1
ATOM 7236 N N . LEU A 1 899 ? 10.398 5.586 30.865 1.00 79.38 899 LEU A N 1
ATOM 7237 C CA . LEU A 1 899 ? 11.016 5.958 32.123 1.00 79.38 899 LEU A CA 1
ATOM 7238 C C . LEU A 1 899 ? 12.452 6.376 31.822 1.00 79.38 899 LEU A C 1
ATOM 7240 O O . LEU A 1 899 ? 13.239 5.564 31.323 1.00 79.38 899 LEU A O 1
ATOM 7244 N N . SER A 1 900 ? 12.774 7.626 32.166 1.00 78.25 900 SER A N 1
ATOM 7245 C CA . SER A 1 900 ? 14.069 8.259 31.891 1.00 78.25 900 SER A CA 1
ATOM 7246 C C . SER A 1 900 ? 15.245 7.365 32.261 1.00 78.25 900 SER A C 1
ATOM 7248 O O . SER A 1 900 ? 16.139 7.234 31.452 1.00 78.25 900 SER A O 1
ATOM 7250 N N . GLU A 1 901 ? 15.203 6.694 33.416 1.00 80.94 901 GLU A N 1
ATOM 7251 C CA . GLU A 1 901 ? 16.310 5.896 33.973 1.00 80.94 901 GLU A CA 1
ATOM 7252 C C . GLU A 1 901 ? 16.320 4.415 33.552 1.00 80.94 901 GLU A C 1
ATOM 7254 O O . GLU A 1 901 ? 17.143 3.640 34.039 1.00 80.94 901 GLU A O 1
ATOM 7259 N N . VAL A 1 902 ? 15.366 3.971 32.726 1.00 79.25 902 VAL A N 1
ATOM 7260 C CA . VAL A 1 902 ? 15.167 2.534 32.449 1.00 79.25 902 VAL A CA 1
ATOM 7261 C C . VAL A 1 902 ? 15.210 2.227 30.960 1.00 79.25 902 VAL A C 1
ATOM 7263 O O . VAL A 1 902 ? 15.915 1.316 30.542 1.00 79.25 902 VAL A O 1
ATOM 7266 N N . ASN A 1 903 ? 14.429 2.942 30.151 1.00 81.31 903 ASN A N 1
ATOM 7267 C CA . ASN A 1 903 ? 14.181 2.568 28.755 1.00 81.31 903 ASN A CA 1
ATOM 7268 C C . ASN A 1 903 ? 14.158 3.772 27.793 1.00 81.31 903 ASN A C 1
ATOM 7270 O O . ASN A 1 903 ? 13.673 3.660 26.661 1.00 81.31 903 ASN A O 1
ATOM 7274 N N . SER A 1 904 ? 14.685 4.914 28.232 1.00 89.00 904 SER A N 1
ATOM 7275 C CA . SER A 1 904 ? 14.877 6.101 27.400 1.00 89.00 904 SER A CA 1
ATOM 7276 C C . SER A 1 904 ? 16.069 5.948 26.447 1.00 89.00 904 SER A C 1
ATOM 7278 O O . SER A 1 904 ? 16.927 5.076 26.632 1.00 89.00 904 SER A O 1
ATOM 7280 N N . VAL A 1 905 ? 16.161 6.817 25.435 1.00 90.00 905 VAL A N 1
ATOM 7281 C CA . VAL A 1 905 ? 17.359 6.924 24.586 1.00 90.00 905 VAL A CA 1
ATOM 7282 C C . VAL A 1 905 ? 18.564 7.316 25.434 1.00 90.00 905 VAL A C 1
ATOM 7284 O O . VAL A 1 905 ? 19.626 6.731 25.251 1.00 90.00 905 VAL A O 1
ATOM 7287 N N . SER A 1 906 ? 18.415 8.238 26.386 1.00 88.06 906 SER A N 1
ATOM 7288 C CA . SER A 1 906 ? 19.538 8.680 27.218 1.00 88.06 906 SER A CA 1
ATOM 7289 C C . SER A 1 906 ? 20.167 7.562 28.039 1.00 88.06 906 SER A C 1
ATOM 7291 O O . SER A 1 906 ? 21.388 7.495 28.146 1.00 88.06 906 SER A O 1
ATOM 7293 N N . THR A 1 907 ? 19.354 6.662 28.595 1.00 89.06 907 THR A N 1
ATOM 7294 C CA . THR A 1 907 ? 19.858 5.542 29.398 1.00 89.06 907 THR A CA 1
ATOM 7295 C C . THR A 1 907 ? 20.360 4.397 28.534 1.00 89.06 907 THR A C 1
ATOM 7297 O O . THR A 1 907 ? 21.421 3.842 28.806 1.00 89.06 907 THR A O 1
ATOM 7300 N N . MET A 1 908 ? 19.607 4.018 27.500 1.00 89.31 908 MET A N 1
ATOM 7301 C CA . MET A 1 908 ? 19.903 2.805 26.729 1.00 89.31 908 MET A CA 1
ATOM 7302 C C . MET A 1 908 ? 20.845 3.046 25.544 1.00 89.31 908 MET A C 1
ATOM 7304 O O . MET A 1 908 ? 21.417 2.089 25.024 1.00 89.31 908 MET A O 1
ATOM 7308 N N . ARG A 1 909 ? 20.965 4.294 25.079 1.00 90.00 909 ARG A N 1
ATOM 7309 C CA . ARG A 1 909 ? 21.762 4.731 23.919 1.00 90.00 909 ARG A CA 1
ATOM 7310 C C . ARG A 1 909 ? 22.453 6.093 24.171 1.00 90.00 909 ARG A C 1
ATOM 7312 O O . ARG A 1 909 ? 22.326 7.000 23.338 1.00 90.00 909 ARG A O 1
ATOM 7319 N N . PRO A 1 910 ? 23.175 6.286 25.293 1.00 90.75 910 PRO A N 1
ATOM 7320 C CA . PRO A 1 910 ? 23.797 7.572 25.632 1.00 90.75 910 PRO A CA 1
ATOM 7321 C C . PRO A 1 910 ? 24.766 8.083 24.557 1.00 90.75 910 PRO A C 1
ATOM 7323 O O . PRO A 1 910 ? 24.926 9.289 24.372 1.00 90.75 910 PRO A O 1
ATOM 7326 N N . GLU A 1 911 ? 25.388 7.176 23.802 1.00 90.31 911 GLU A N 1
ATOM 7327 C CA . GLU A 1 911 ? 26.307 7.484 22.710 1.00 90.31 911 GLU A CA 1
ATOM 7328 C C . GLU A 1 911 ? 25.661 8.255 21.547 1.00 90.31 911 GLU A C 1
ATOM 7330 O O . GLU A 1 911 ? 26.369 8.870 20.751 1.00 90.31 911 GLU A O 1
ATOM 7335 N N . LEU A 1 912 ? 24.327 8.248 21.446 1.00 92.25 912 LEU A N 1
ATOM 7336 C CA . LEU A 1 912 ? 23.587 8.920 20.379 1.00 92.25 912 LEU A CA 1
ATOM 7337 C C . LEU A 1 912 ? 23.156 10.349 20.740 1.00 92.25 912 LEU A C 1
ATOM 7339 O O . LEU A 1 912 ? 22.806 11.113 19.842 1.00 92.25 912 LEU A O 1
ATOM 7343 N N . ILE A 1 913 ? 23.210 10.741 22.019 1.00 90.81 913 ILE A N 1
ATOM 7344 C CA . ILE A 1 913 ? 22.701 12.040 22.503 1.00 90.81 913 ILE A CA 1
ATOM 7345 C C . ILE A 1 913 ? 23.374 13.214 21.776 1.00 90.81 913 ILE A C 1
ATOM 7347 O O . ILE A 1 913 ? 22.708 14.173 21.400 1.00 90.81 913 ILE A O 1
ATOM 7351 N N . ALA A 1 914 ? 24.680 13.124 21.507 1.00 87.88 914 ALA A N 1
ATOM 7352 C CA . ALA A 1 914 ? 25.440 14.184 20.834 1.00 87.88 914 ALA A CA 1
ATOM 7353 C C . ALA A 1 914 ? 25.062 14.393 19.352 1.00 87.88 914 ALA A C 1
ATOM 7355 O O . ALA A 1 914 ? 25.488 15.376 18.743 1.00 87.88 914 ALA A O 1
ATOM 7356 N N . LEU A 1 915 ? 24.316 13.454 18.765 1.00 91.69 915 LEU A N 1
ATOM 7357 C CA . LEU A 1 915 ? 23.801 13.517 17.396 1.00 91.69 915 LEU A CA 1
ATOM 7358 C C . LEU A 1 915 ? 22.311 13.886 17.363 1.00 91.69 915 LEU A C 1
ATOM 7360 O O . LEU A 1 915 ? 21.743 14.024 16.279 1.00 91.69 915 LEU A O 1
ATOM 7364 N N . TRP A 1 916 ? 21.657 13.980 18.523 1.00 92.94 916 TRP A N 1
ATOM 7365 C CA . TRP A 1 916 ? 20.231 14.266 18.619 1.00 92.94 916 TRP A CA 1
ATOM 7366 C C . TRP A 1 916 ? 19.943 15.696 18.175 1.00 92.94 916 TRP A C 1
ATOM 7368 O O . TRP A 1 916 ? 20.569 16.634 18.667 1.00 92.94 916 TRP A O 1
ATOM 7378 N N . SER A 1 917 ? 18.981 15.866 17.268 1.00 92.19 917 SER A N 1
ATOM 7379 C CA . SER A 1 917 ? 18.617 17.202 16.805 1.00 92.19 917 SER A CA 1
ATOM 7380 C C . SER A 1 917 ? 17.783 17.951 17.840 1.00 92.19 917 SER A C 1
ATOM 7382 O O . SER A 1 917 ? 16.861 17.381 18.434 1.00 92.19 917 SER A O 1
ATOM 7384 N N . ALA A 1 918 ? 18.074 19.241 18.016 1.00 88.00 918 ALA A N 1
ATOM 7385 C CA . ALA A 1 918 ? 17.305 20.135 18.883 1.00 88.00 918 ALA A CA 1
ATOM 7386 C C . ALA A 1 918 ? 15.881 20.409 18.358 1.00 88.00 918 ALA A C 1
ATOM 7388 O O . ALA A 1 918 ? 15.023 20.828 19.126 1.00 88.00 918 ALA A O 1
ATOM 7389 N N . GLU A 1 919 ? 15.618 20.129 17.077 1.00 89.06 919 GLU A N 1
ATOM 7390 C CA . GLU A 1 919 ? 14.308 20.301 16.429 1.00 89.06 919 GLU A CA 1
ATOM 7391 C C . GLU A 1 919 ? 13.319 19.159 16.739 1.00 89.06 919 GLU A C 1
ATOM 7393 O O . GLU A 1 919 ? 12.169 19.179 16.298 1.00 89.06 919 GLU A O 1
ATOM 7398 N N . ASN A 1 920 ? 13.742 18.125 17.474 1.00 87.38 920 ASN A N 1
ATOM 7399 C CA . ASN A 1 920 ? 12.822 17.087 17.933 1.00 87.38 920 ASN A CA 1
ATOM 7400 C C . ASN A 1 920 ? 11.900 17.618 19.039 1.00 87.38 920 ASN A C 1
ATOM 7402 O O . ASN A 1 920 ? 12.359 18.194 20.018 1.00 87.38 920 ASN A O 1
ATOM 7406 N N . GLU A 1 921 ? 10.604 17.310 18.939 1.00 87.06 921 GLU A N 1
ATOM 7407 C CA . GLU A 1 921 ? 9.602 17.691 19.951 1.00 87.06 921 GLU A CA 1
ATOM 7408 C C . GLU A 1 921 ? 9.830 17.036 21.325 1.00 87.06 921 GLU A C 1
ATOM 7410 O O . GLU A 1 921 ? 9.402 17.576 22.341 1.00 87.06 921 GLU A O 1
ATOM 7415 N N . MET A 1 922 ? 10.461 15.858 21.357 1.00 85.88 922 MET A N 1
ATOM 7416 C CA . MET A 1 922 ? 10.754 15.103 22.579 1.00 85.88 922 MET A CA 1
ATOM 7417 C C . MET A 1 922 ? 12.260 15.007 22.790 1.00 85.88 922 MET A C 1
ATOM 7419 O O . MET A 1 922 ? 13.019 14.765 21.843 1.00 85.88 922 MET A O 1
ATOM 7423 N N . SER A 1 923 ? 12.683 15.141 24.046 1.00 90.19 923 SER A N 1
ATOM 7424 C CA . SER A 1 923 ? 14.075 14.932 24.434 1.00 90.19 923 SER A CA 1
ATOM 7425 C C . SER A 1 923 ? 14.471 13.444 24.358 1.00 90.19 923 SER A C 1
ATOM 7427 O O . SER A 1 923 ? 13.603 12.557 24.324 1.00 90.19 923 SER A O 1
ATOM 7429 N N . PRO A 1 924 ? 15.780 13.129 24.349 1.00 88.81 924 PRO A N 1
ATOM 7430 C CA . PRO A 1 924 ? 16.258 11.751 24.467 1.00 88.81 924 PRO A CA 1
ATOM 7431 C C . PRO A 1 924 ? 15.765 11.027 25.738 1.00 88.81 924 PRO A C 1
ATOM 7433 O O . PRO A 1 924 ? 15.494 9.826 25.684 1.00 88.81 924 PRO A O 1
ATOM 7436 N N . ASP A 1 925 ? 15.581 11.746 26.851 1.00 90.12 925 ASP A N 1
ATOM 7437 C CA . ASP A 1 925 ? 15.105 11.201 28.136 1.00 90.12 925 ASP A CA 1
ATOM 7438 C C . ASP A 1 925 ? 13.626 10.782 28.094 1.00 90.12 925 ASP A C 1
ATOM 7440 O O . ASP A 1 925 ? 13.199 9.845 28.769 1.00 90.12 925 ASP A O 1
ATOM 7444 N N . GLU A 1 926 ? 12.839 11.453 27.256 1.00 87.94 926 GLU A N 1
ATOM 7445 C CA . GLU A 1 926 ? 11.398 11.225 27.097 1.00 87.94 926 GLU A CA 1
ATOM 7446 C C . GLU A 1 926 ? 11.077 10.276 25.935 1.00 87.94 926 GLU A C 1
ATOM 7448 O O . GLU A 1 926 ? 9.921 9.904 25.717 1.00 87.94 926 GLU A O 1
ATOM 7453 N N . THR A 1 927 ? 12.092 9.860 25.172 1.00 87.88 927 THR A N 1
ATOM 7454 C CA . THR A 1 927 ? 11.911 9.013 23.995 1.00 87.88 927 THR A CA 1
ATOM 7455 C C . THR A 1 927 ? 12.314 7.571 24.281 1.00 87.88 927 THR A C 1
ATOM 7457 O O . THR A 1 927 ? 13.413 7.303 24.749 1.00 87.88 927 THR A O 1
ATOM 7460 N N . PHE A 1 928 ? 11.450 6.611 23.941 1.00 90.69 928 PHE A N 1
ATOM 7461 C CA . PHE A 1 928 ? 11.771 5.184 24.036 1.00 90.69 928 PHE A CA 1
ATOM 7462 C C . PHE A 1 928 ? 12.927 4.797 23.100 1.00 90.69 928 PHE A C 1
ATOM 7464 O O . PHE A 1 928 ? 12.872 5.068 21.897 1.00 90.69 928 PHE A O 1
ATOM 7471 N N . TYR A 1 929 ? 13.937 4.094 23.620 1.00 84.88 929 TYR A N 1
ATOM 7472 C CA . TYR A 1 929 ? 15.177 3.790 22.887 1.00 84.88 929 TYR A CA 1
ATOM 7473 C C . TYR A 1 929 ? 14.993 2.974 21.596 1.00 84.88 929 TYR A C 1
ATOM 7475 O O . TYR A 1 929 ? 15.830 3.037 20.698 1.00 84.88 929 TYR A O 1
ATOM 7483 N N . ASN A 1 930 ? 13.913 2.194 21.494 1.00 83.12 930 ASN A N 1
ATOM 7484 C CA . ASN A 1 930 ? 13.598 1.370 20.323 1.00 83.12 930 ASN A CA 1
ATOM 7485 C C . ASN A 1 930 ? 12.318 1.834 19.608 1.00 83.12 930 ASN A C 1
ATOM 7487 O O . ASN A 1 930 ? 11.583 1.040 19.008 1.00 83.12 930 ASN A O 1
ATOM 7491 N N . LYS A 1 931 ? 12.012 3.134 19.691 1.00 84.62 931 LYS A N 1
ATOM 7492 C CA . LYS A 1 931 ? 10.895 3.735 18.961 1.00 84.62 931 LYS A CA 1
ATOM 7493 C C . LYS A 1 931 ? 11.056 3.488 17.459 1.00 84.62 931 LYS A C 1
ATOM 7495 O O . LYS A 1 931 ? 12.084 3.796 16.860 1.00 84.62 931 LYS A O 1
ATOM 7500 N N . GLN A 1 932 ? 10.003 2.942 16.853 1.00 83.31 932 GLN A N 1
ATOM 7501 C CA . GLN A 1 932 ? 10.006 2.540 15.443 1.00 83.31 932 GLN A CA 1
ATOM 7502 C C . GLN A 1 932 ? 9.822 3.709 14.469 1.00 83.31 932 GLN A C 1
ATOM 7504 O O . GLN A 1 932 ? 10.177 3.588 13.296 1.00 83.31 932 GLN A O 1
ATOM 7509 N N . SER A 1 933 ? 9.266 4.830 14.928 1.00 83.81 933 SER A N 1
ATOM 7510 C CA . SER A 1 933 ? 9.130 6.041 14.115 1.00 83.81 933 SER A CA 1
ATOM 7511 C C . SER A 1 933 ? 10.457 6.812 14.059 1.00 83.81 933 SER A C 1
ATOM 7513 O O . SER A 1 933 ? 11.120 6.914 15.093 1.00 83.81 933 SER A O 1
ATOM 7515 N N . PRO A 1 934 ? 10.837 7.386 12.901 1.00 89.44 934 PRO A N 1
ATOM 7516 C CA . PRO A 1 934 ? 12.051 8.191 12.780 1.00 89.44 934 PRO A CA 1
ATOM 7517 C C . PRO A 1 934 ? 12.045 9.419 13.699 1.00 89.44 934 PRO A C 1
ATOM 7519 O O . PRO A 1 934 ? 10.997 10.032 13.905 1.00 89.44 934 PRO A O 1
ATOM 7522 N N . VAL A 1 935 ? 13.225 9.791 14.189 1.00 92.06 935 VAL A N 1
ATOM 7523 C CA . VAL A 1 935 ? 13.517 11.070 14.860 1.00 92.06 935 VAL A CA 1
ATOM 7524 C C . VAL A 1 935 ? 14.577 11.823 14.055 1.00 92.06 935 VAL A C 1
ATOM 7526 O O . VAL A 1 935 ? 15.212 11.237 13.173 1.00 92.06 935 VAL A O 1
ATOM 7529 N N . LEU A 1 936 ? 14.734 13.121 14.297 1.00 93.69 936 LEU A N 1
ATOM 7530 C CA . LEU A 1 936 ? 15.692 13.967 13.589 1.00 93.69 936 LEU A CA 1
ATOM 7531 C C . LEU A 1 936 ? 17.085 13.861 14.217 1.00 93.69 936 LEU A C 1
ATOM 7533 O O . LEU A 1 936 ? 17.241 13.916 15.436 1.00 93.69 936 LEU A O 1
ATOM 7537 N N . TRP A 1 937 ? 18.100 13.738 13.372 1.00 93.75 937 TRP A N 1
ATOM 7538 C CA . TRP A 1 937 ? 19.500 13.667 13.771 1.00 93.75 937 TRP A CA 1
ATOM 7539 C C . TRP A 1 937 ? 20.295 14.756 13.073 1.00 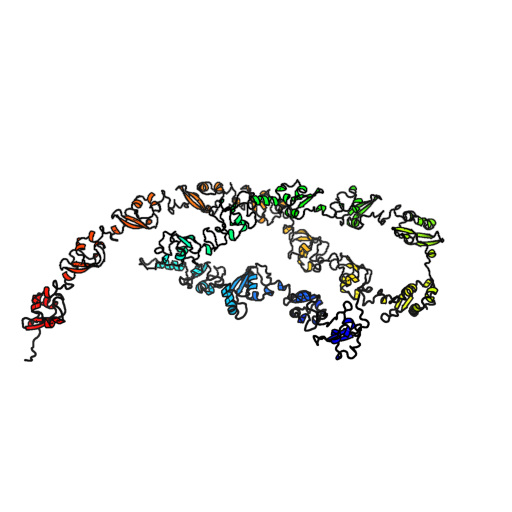93.75 937 TRP A C 1
ATOM 7541 O O . TRP A 1 937 ? 20.115 14.978 11.872 1.00 93.75 937 TRP A O 1
ATOM 7551 N N . ASP A 1 938 ? 21.213 15.368 13.810 1.00 91.94 938 ASP A N 1
ATOM 7552 C CA . ASP A 1 938 ? 22.138 16.361 13.287 1.00 91.94 938 ASP A CA 1
ATOM 7553 C C . ASP A 1 938 ? 23.477 15.697 12.977 1.00 91.94 938 ASP A C 1
ATOM 7555 O O . ASP A 1 938 ? 24.154 15.111 13.828 1.00 91.94 938 ASP A O 1
ATOM 7559 N N . CYS A 1 939 ? 23.890 15.776 11.714 1.00 90.50 939 CYS A N 1
ATOM 7560 C CA . CYS A 1 939 ? 25.201 15.293 11.330 1.00 90.50 939 CYS A CA 1
ATOM 7561 C C . CYS A 1 939 ? 26.284 16.282 11.762 1.00 90.50 939 CYS A C 1
ATOM 7563 O O . CYS A 1 939 ? 26.386 17.367 11.205 1.00 90.50 939 CYS A O 1
ATOM 7565 N N . GLN A 1 940 ? 27.194 15.877 12.644 1.00 86.56 940 GLN A N 1
ATOM 7566 C CA . GLN A 1 940 ? 28.318 16.737 13.038 1.00 86.56 940 GLN A CA 1
ATOM 7567 C C . GLN A 1 940 ? 29.330 17.015 11.909 1.00 86.56 940 GLN A C 1
ATOM 7569 O O . GLN A 1 940 ? 30.085 17.976 11.998 1.00 86.56 940 GLN A O 1
ATOM 7574 N N . LYS A 1 941 ? 29.364 16.184 10.854 1.00 87.25 941 LYS A N 1
ATOM 7575 C CA . LYS A 1 941 ? 30.318 16.313 9.737 1.00 87.25 941 LYS A CA 1
ATOM 7576 C C . LYS A 1 941 ? 29.807 17.218 8.616 1.00 87.25 941 LYS A C 1
ATOM 7578 O O . LYS A 1 941 ? 30.565 18.032 8.106 1.00 87.25 941 LYS A O 1
ATOM 7583 N N . CYS A 1 942 ? 28.557 17.033 8.192 1.00 88.69 942 CYS A N 1
ATOM 7584 C CA . CYS A 1 942 ? 27.963 17.820 7.109 1.00 88.69 942 CYS A CA 1
ATOM 7585 C C . CYS A 1 942 ? 27.014 18.913 7.604 1.00 88.69 942 CYS A C 1
ATOM 7587 O O . CYS A 1 942 ? 26.492 19.660 6.787 1.00 88.69 942 CYS A O 1
ATOM 7589 N N . HIS A 1 943 ? 26.746 18.970 8.913 1.00 88.81 943 HIS A N 1
ATOM 7590 C CA . HIS A 1 943 ? 25.777 19.875 9.544 1.00 88.81 943 HIS A CA 1
ATOM 7591 C C . HIS A 1 943 ? 24.355 19.770 8.971 1.00 88.81 943 HIS A C 1
ATOM 7593 O O . HIS A 1 943 ? 23.532 20.661 9.147 1.00 88.81 943 HIS A O 1
ATOM 7599 N N . GLY A 1 944 ? 24.061 18.665 8.282 1.00 88.00 944 GLY A N 1
ATOM 7600 C CA . GLY A 1 944 ? 22.749 18.372 7.726 1.00 88.00 944 GLY A CA 1
ATOM 7601 C C . GLY A 1 944 ? 21.879 17.634 8.735 1.00 88.00 944 GLY A C 1
ATOM 7602 O O . GLY A 1 944 ? 22.336 16.679 9.367 1.00 88.00 944 GLY A O 1
ATOM 7603 N N . MET A 1 945 ? 20.617 18.046 8.820 1.00 93.19 945 MET A N 1
ATOM 7604 C CA . MET A 1 945 ? 19.584 17.394 9.623 1.00 93.19 945 MET A CA 1
ATOM 7605 C C . MET A 1 945 ? 18.831 16.354 8.782 1.00 93.19 945 MET A C 1
ATOM 7607 O O . MET A 1 945 ? 18.482 16.614 7.624 1.00 93.19 945 MET A O 1
ATOM 7611 N N . TYR A 1 946 ? 18.584 15.163 9.328 1.00 93.00 946 TYR A N 1
ATOM 7612 C CA . TYR A 1 946 ? 17.861 14.103 8.617 1.00 93.00 946 TYR A CA 1
ATOM 7613 C C . TYR A 1 946 ? 17.063 13.178 9.551 1.00 93.00 946 TYR A C 1
ATOM 7615 O O . TYR A 1 946 ? 17.484 12.926 10.678 1.00 93.00 946 TYR A O 1
ATOM 7623 N N . PRO A 1 947 ? 15.921 12.629 9.091 1.00 92.31 947 PRO A N 1
ATOM 7624 C CA . PRO A 1 947 ? 15.141 11.674 9.871 1.00 92.31 947 PRO A CA 1
ATOM 7625 C C . PRO A 1 947 ? 15.708 10.250 9.760 1.00 92.31 947 PRO A C 1
ATOM 7627 O O . PRO A 1 947 ? 15.946 9.763 8.653 1.00 92.31 947 PRO A O 1
ATOM 7630 N N . MET A 1 948 ? 15.855 9.553 10.890 1.00 91.38 948 MET A N 1
ATOM 7631 C CA . MET A 1 948 ? 16.223 8.130 10.951 1.00 91.38 948 MET A CA 1
ATOM 7632 C C . MET A 1 948 ? 15.702 7.478 12.243 1.00 91.38 948 MET A C 1
ATOM 7634 O O . MET A 1 948 ? 15.494 8.154 13.251 1.00 91.38 948 MET A O 1
ATOM 7638 N N . LYS A 1 949 ? 15.453 6.163 12.230 1.00 92.50 949 LYS A N 1
ATOM 7639 C CA . LYS A 1 949 ? 15.056 5.423 13.440 1.00 92.50 949 LYS A CA 1
ATOM 7640 C C . LYS A 1 949 ? 16.224 5.314 14.416 1.00 92.50 949 LYS A C 1
ATOM 7642 O O . LYS A 1 949 ? 17.366 5.166 13.995 1.00 92.50 949 LYS A O 1
ATOM 7647 N N . ILE A 1 950 ? 15.928 5.287 15.714 1.00 92.00 950 ILE A N 1
ATOM 7648 C CA . ILE A 1 950 ? 16.957 5.136 16.755 1.00 92.00 950 ILE A CA 1
ATOM 7649 C C . ILE A 1 950 ? 17.650 3.768 16.666 1.00 92.00 950 ILE A C 1
ATOM 7651 O O . ILE A 1 950 ? 18.853 3.680 16.883 1.00 92.00 950 ILE A O 1
ATOM 7655 N N . SER A 1 951 ? 16.921 2.708 16.292 1.00 87.94 951 SER A N 1
ATOM 7656 C CA . SER A 1 951 ? 17.480 1.357 16.120 1.00 87.94 951 SER A CA 1
ATOM 7657 C C . SER A 1 951 ? 18.566 1.275 15.048 1.00 87.94 951 SER A C 1
ATOM 7659 O O . SER A 1 951 ? 19.490 0.475 15.181 1.00 87.94 951 SER A O 1
ATOM 7661 N N . ASP A 1 952 ? 18.438 2.093 14.003 1.00 89.50 952 ASP A N 1
ATOM 7662 C CA . ASP A 1 952 ? 19.283 2.048 12.809 1.00 89.50 952 ASP A CA 1
ATOM 7663 C C . ASP A 1 952 ? 20.447 3.046 12.916 1.00 89.50 952 ASP A C 1
ATOM 7665 O O . ASP A 1 952 ? 21.414 2.953 12.156 1.00 89.50 952 ASP A O 1
ATOM 7669 N N . LYS A 1 953 ? 20.363 3.978 13.880 1.00 92.19 953 LYS A N 1
ATOM 7670 C CA . LYS A 1 953 ? 21.332 5.051 14.066 1.00 92.19 953 LYS A CA 1
ATOM 7671 C C . LYS A 1 953 ? 22.670 4.509 14.558 1.00 92.19 953 LYS A C 1
ATOM 7673 O O . LYS A 1 953 ? 22.754 3.857 15.600 1.00 92.19 953 LYS A O 1
ATOM 7678 N N . LYS A 1 954 ? 23.742 4.854 13.848 1.00 89.50 954 LYS A N 1
ATOM 7679 C CA . LYS A 1 954 ? 25.117 4.529 14.237 1.00 89.50 954 LYS A CA 1
ATOM 7680 C C . LYS A 1 954 ? 25.795 5.697 14.968 1.00 89.50 954 LYS A C 1
ATOM 7682 O O . LYS A 1 954 ? 25.668 6.841 14.515 1.00 89.50 954 LYS A O 1
ATOM 7687 N N . PRO A 1 955 ? 26.565 5.434 16.043 1.00 87.25 955 PRO A N 1
ATOM 7688 C CA . PRO A 1 955 ? 27.274 6.482 16.788 1.00 87.25 955 PRO A CA 1
ATOM 7689 C C . PRO A 1 955 ? 28.383 7.166 15.977 1.00 87.25 955 PRO A C 1
ATOM 7691 O O . PRO A 1 955 ? 28.677 8.337 16.185 1.00 87.25 955 PRO A O 1
ATOM 7694 N N . ASP A 1 956 ? 28.986 6.452 15.022 1.00 86.12 956 ASP A N 1
ATOM 7695 C CA . ASP A 1 956 ? 30.032 6.975 14.130 1.00 86.12 956 ASP A CA 1
ATOM 7696 C C . ASP A 1 956 ? 29.484 7.810 12.958 1.00 86.12 956 ASP A C 1
ATOM 7698 O O . ASP A 1 956 ? 30.249 8.355 12.160 1.00 86.12 956 ASP A O 1
ATOM 7702 N N . ASN A 1 957 ? 28.156 7.923 12.860 1.00 84.25 957 ASN A N 1
ATOM 7703 C CA . ASN A 1 957 ? 27.442 8.689 11.849 1.00 84.25 957 ASN A CA 1
ATOM 7704 C C . ASN A 1 957 ? 27.704 8.246 10.389 1.00 84.25 957 ASN A C 1
ATOM 7706 O O . ASN A 1 957 ? 27.488 9.023 9.453 1.00 84.25 957 ASN A O 1
ATOM 7710 N N . THR A 1 958 ? 28.167 7.004 10.182 1.00 85.94 958 THR A N 1
ATOM 7711 C CA . THR A 1 958 ? 28.400 6.403 8.848 1.00 85.94 958 THR A CA 1
ATOM 7712 C C . THR A 1 958 ? 27.114 6.146 8.056 1.00 85.94 958 THR A C 1
ATOM 7714 O O . THR A 1 958 ? 27.145 5.931 6.847 1.00 85.94 958 THR A O 1
ATOM 7717 N N . ASP A 1 959 ? 25.986 6.193 8.748 1.00 89.56 959 ASP A N 1
ATOM 7718 C CA . ASP A 1 959 ? 24.605 6.107 8.284 1.00 89.56 959 ASP A CA 1
ATOM 7719 C C . ASP A 1 959 ? 24.017 7.455 7.830 1.00 89.56 959 ASP A C 1
ATOM 7721 O O . ASP A 1 959 ? 22.889 7.495 7.345 1.00 89.56 959 ASP A O 1
ATOM 7725 N N . CYS A 1 960 ? 24.750 8.565 7.971 1.00 91.50 960 CYS A N 1
ATOM 7726 C CA . CYS A 1 960 ? 24.276 9.865 7.509 1.00 91.50 960 CYS A CA 1
ATOM 7727 C C . CYS A 1 960 ? 24.062 9.855 5.979 1.00 91.50 960 CYS A C 1
ATOM 7729 O O . CYS A 1 960 ? 25.046 9.733 5.236 1.00 91.50 960 CYS A O 1
ATOM 7731 N N . PRO A 1 961 ? 22.823 10.088 5.492 1.00 89.62 961 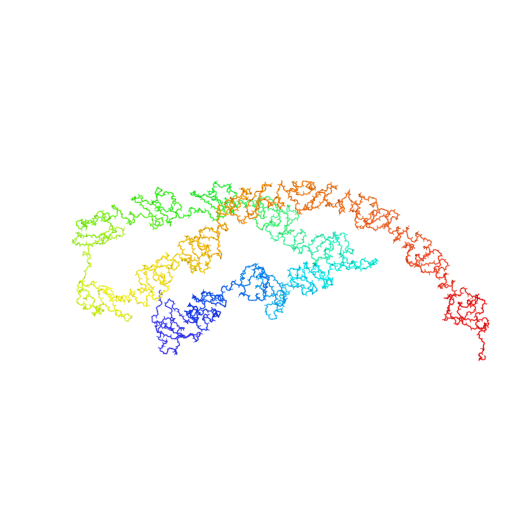PRO A N 1
ATOM 7732 C CA . PRO A 1 961 ? 22.473 9.970 4.077 1.00 89.62 961 PRO A CA 1
ATOM 7733 C C . PRO A 1 961 ? 23.137 11.048 3.207 1.00 89.62 961 PRO A C 1
ATOM 7735 O O . PRO A 1 961 ? 23.230 10.917 1.990 1.00 89.62 961 PRO A O 1
ATOM 7738 N N . TYR A 1 962 ? 23.603 12.143 3.809 1.00 92.56 962 TYR A N 1
ATOM 7739 C CA . TYR A 1 962 ? 24.360 13.170 3.096 1.00 92.56 962 TYR A CA 1
ATOM 7740 C C . TYR A 1 962 ? 25.845 12.792 3.000 1.00 92.56 962 TYR A C 1
ATOM 7742 O O . TYR A 1 962 ? 26.458 12.893 1.941 1.00 92.56 962 TYR A O 1
ATOM 7750 N N . CYS A 1 963 ? 26.447 12.302 4.088 1.00 88.62 963 CYS A N 1
ATOM 7751 C CA . CYS A 1 963 ? 27.862 11.919 4.096 1.00 88.62 963 CYS A CA 1
ATOM 7752 C C . CYS A 1 963 ? 28.168 10.674 3.256 1.00 88.62 963 CYS A C 1
ATOM 7754 O O . CYS A 1 963 ? 29.293 10.549 2.777 1.00 88.62 963 CYS A O 1
ATOM 7756 N N . ASN A 1 964 ? 27.199 9.774 3.074 1.00 87.50 964 ASN A N 1
ATOM 7757 C CA . ASN A 1 964 ? 27.335 8.580 2.235 1.00 87.50 964 ASN A CA 1
ATOM 7758 C C . ASN A 1 964 ? 26.876 8.795 0.771 1.00 87.50 964 ASN A C 1
ATOM 7760 O O . ASN A 1 964 ? 26.940 7.859 -0.022 1.00 87.50 964 ASN A O 1
ATOM 7764 N N . ASN A 1 965 ? 26.466 10.016 0.396 1.00 86.69 965 ASN A N 1
ATOM 7765 C CA . ASN A 1 965 ? 25.959 10.381 -0.936 1.00 86.69 965 ASN A CA 1
ATOM 7766 C C . ASN A 1 965 ? 24.671 9.650 -1.375 1.00 86.69 965 ASN A C 1
ATOM 7768 O O . ASN A 1 965 ? 24.459 9.450 -2.573 1.00 86.69 965 ASN A O 1
ATOM 7772 N N . GLU A 1 966 ? 23.797 9.267 -0.442 1.00 85.81 966 GLU A N 1
ATOM 7773 C CA . GLU A 1 966 ? 22.449 8.767 -0.759 1.00 85.81 966 GLU A CA 1
ATOM 7774 C C . GLU A 1 966 ? 21.437 9.900 -0.983 1.00 85.81 966 GLU A C 1
ATOM 7776 O O . GLU A 1 966 ? 20.524 9.778 -1.801 1.00 85.81 966 GLU A O 1
ATOM 7781 N N . LYS A 1 967 ? 21.595 11.019 -0.266 1.00 89.31 967 LYS A N 1
ATOM 7782 C CA . LYS A 1 967 ? 20.789 12.239 -0.396 1.00 89.31 967 LYS A CA 1
ATOM 7783 C C . LYS A 1 967 ? 21.656 13.458 -0.671 1.00 89.31 967 LYS A C 1
ATOM 7785 O O . LYS A 1 967 ? 22.752 13.598 -0.134 1.00 89.31 967 LYS A O 1
ATOM 7790 N N . LEU A 1 968 ? 21.116 14.369 -1.474 1.00 89.81 968 LEU A N 1
ATOM 7791 C CA . LEU A 1 968 ? 21.728 15.656 -1.778 1.00 89.81 968 LEU A CA 1
ATOM 7792 C C . LEU A 1 968 ? 21.606 16.609 -0.583 1.00 89.81 968 LEU A C 1
ATOM 7794 O O . LEU A 1 968 ? 20.511 16.814 -0.060 1.00 89.81 968 LEU A O 1
ATOM 7798 N N . LEU A 1 969 ? 22.726 17.210 -0.198 1.00 90.69 969 LEU A N 1
ATOM 7799 C CA . LEU A 1 969 ? 22.826 18.364 0.682 1.00 90.69 969 LEU A CA 1
ATOM 7800 C C . LEU A 1 969 ? 23.573 19.470 -0.084 1.00 90.69 969 LEU A C 1
ATOM 7802 O O . LEU A 1 969 ? 24.784 19.338 -0.310 1.00 90.69 969 LEU A O 1
ATOM 7806 N N . PRO A 1 970 ? 22.869 20.537 -0.508 1.00 85.56 970 PRO A N 1
ATOM 7807 C CA . PRO A 1 970 ? 23.482 21.643 -1.234 1.00 85.56 970 PRO A CA 1
ATOM 7808 C C . PRO A 1 970 ? 24.675 22.240 -0.481 1.00 85.56 970 PRO A C 1
ATOM 7810 O O . PRO A 1 970 ? 24.642 22.355 0.743 1.00 85.56 970 PRO A O 1
ATOM 7813 N N . ALA A 1 971 ? 25.713 22.632 -1.218 1.00 86.31 971 ALA A N 1
ATOM 7814 C CA . ALA A 1 971 ? 26.979 23.165 -0.713 1.00 86.31 971 ALA A CA 1
ATOM 7815 C C . ALA A 1 971 ? 27.826 22.187 0.128 1.00 86.31 971 ALA A C 1
ATOM 7817 O O . ALA A 1 971 ? 28.806 22.602 0.747 1.00 86.31 971 ALA A O 1
ATOM 7818 N N . PHE A 1 972 ? 27.486 20.893 0.143 1.00 90.06 972 PHE A N 1
ATOM 7819 C CA . PHE A 1 972 ? 28.284 19.857 0.804 1.00 90.06 972 PHE A CA 1
ATOM 7820 C C . PHE A 1 972 ? 28.667 18.722 -0.149 1.00 90.06 972 PHE A C 1
ATOM 7822 O O . PHE A 1 972 ? 29.852 18.490 -0.378 1.00 90.06 972 PHE A O 1
ATOM 7829 N N . ASN A 1 973 ? 27.682 18.011 -0.705 1.00 90.25 973 ASN A N 1
ATOM 7830 C CA . ASN A 1 973 ? 27.916 16.835 -1.554 1.00 90.25 973 ASN A CA 1
ATOM 7831 C C . ASN A 1 973 ? 27.323 16.958 -2.966 1.00 90.25 973 ASN A C 1
ATOM 7833 O O . ASN A 1 973 ? 27.300 15.982 -3.719 1.00 90.25 973 ASN A O 1
ATOM 7837 N N . ASP A 1 974 ? 26.853 18.149 -3.331 1.00 92.75 974 ASP A N 1
ATOM 7838 C CA . ASP A 1 974 ? 26.417 18.440 -4.690 1.00 92.75 974 ASP A CA 1
ATOM 7839 C C . ASP A 1 974 ? 27.586 18.389 -5.687 1.00 92.75 974 ASP A C 1
ATOM 7841 O O . ASP A 1 974 ? 28.753 18.562 -5.323 1.00 92.75 974 ASP A O 1
ATOM 7845 N N . LEU A 1 975 ? 27.278 18.150 -6.963 1.00 90.88 975 LEU A N 1
ATOM 7846 C CA . LEU A 1 975 ? 28.277 17.961 -8.013 1.00 90.88 975 LEU A CA 1
ATOM 7847 C C . LEU A 1 975 ? 29.174 19.194 -8.175 1.00 90.88 975 LEU A C 1
ATOM 7849 O O . LEU A 1 975 ? 30.372 19.032 -8.401 1.00 90.88 975 LEU A O 1
ATOM 7853 N N . ARG A 1 976 ? 28.627 20.411 -8.026 1.00 91.50 976 ARG A N 1
ATOM 7854 C CA . ARG A 1 976 ? 29.406 21.655 -8.140 1.00 91.50 976 ARG A CA 1
ATOM 7855 C C . ARG A 1 976 ? 30.439 21.772 -7.028 1.00 91.50 976 ARG A C 1
ATOM 7857 O O . ARG A 1 976 ? 31.577 22.139 -7.305 1.00 91.50 976 ARG A O 1
ATOM 7864 N N . THR A 1 977 ? 30.043 21.475 -5.797 1.00 88.75 977 THR A N 1
ATOM 7865 C CA . THR A 1 977 ? 30.912 21.599 -4.623 1.00 88.75 977 THR A CA 1
ATOM 7866 C C . THR A 1 977 ? 31.931 20.468 -4.546 1.00 88.75 977 THR A C 1
ATOM 7868 O O . THR A 1 977 ? 33.121 20.719 -4.372 1.00 88.75 977 THR A O 1
ATOM 7871 N N . ALA A 1 978 ? 31.484 19.220 -4.687 1.00 86.50 978 ALA A N 1
ATOM 7872 C CA . ALA A 1 978 ? 32.326 18.052 -4.451 1.00 86.50 978 ALA A CA 1
ATOM 7873 C C . ALA A 1 978 ? 33.191 17.651 -5.664 1.00 86.50 978 ALA A C 1
ATOM 7875 O O . ALA A 1 978 ? 34.222 17.007 -5.481 1.00 86.50 978 ALA A O 1
ATOM 7876 N N . TYR A 1 979 ? 32.798 18.023 -6.891 1.00 89.75 979 TYR A N 1
ATOM 7877 C CA . TYR A 1 979 ? 33.469 17.617 -8.136 1.00 89.75 979 TYR A CA 1
ATOM 7878 C C . TYR A 1 979 ? 33.620 18.794 -9.106 1.00 89.75 979 TYR A C 1
ATOM 7880 O O . TYR A 1 979 ? 33.155 18.751 -10.246 1.00 89.75 979 TYR A O 1
ATOM 7888 N N . LEU A 1 980 ? 34.301 19.843 -8.643 1.00 90.38 980 LEU A N 1
ATOM 7889 C CA . LEU A 1 980 ? 34.433 21.123 -9.343 1.00 90.38 980 LEU A CA 1
ATOM 7890 C C . LEU A 1 980 ? 34.917 20.994 -10.799 1.00 90.38 980 LEU A C 1
ATOM 7892 O O . LEU A 1 980 ? 34.365 21.643 -11.683 1.00 90.38 980 LEU A O 1
ATOM 7896 N N . GLU A 1 981 ? 35.916 20.148 -11.056 1.00 88.50 981 GLU A N 1
ATOM 7897 C CA . GLU A 1 981 ? 36.472 19.950 -12.403 1.00 88.50 981 GLU A CA 1
ATOM 7898 C C . GLU A 1 981 ? 35.465 19.298 -13.357 1.00 88.50 981 GLU A C 1
ATOM 7900 O O . GLU A 1 981 ? 35.340 19.711 -14.505 1.00 88.50 981 GLU A O 1
ATOM 7905 N N . LEU A 1 982 ? 34.682 18.333 -12.869 1.00 90.81 982 LEU A N 1
ATOM 7906 C CA . LEU A 1 982 ? 33.629 17.714 -13.668 1.00 90.81 982 LEU A CA 1
ATOM 7907 C C . LEU A 1 982 ? 32.480 18.703 -13.898 1.00 90.81 982 LEU A C 1
ATOM 7909 O O . LEU A 1 982 ? 31.968 18.808 -15.007 1.00 90.81 982 LEU A O 1
ATOM 7913 N N . ALA A 1 983 ? 32.111 19.482 -12.879 1.00 90.56 983 ALA A N 1
ATOM 7914 C CA . ALA A 1 983 ? 31.111 20.539 -13.006 1.00 90.56 983 ALA A CA 1
ATOM 7915 C C . ALA A 1 983 ? 31.533 21.662 -13.975 1.00 90.56 983 ALA A C 1
ATOM 7917 O O . ALA A 1 983 ? 30.662 22.356 -14.496 1.00 90.56 983 ALA A O 1
ATOM 7918 N N . ALA A 1 984 ? 32.832 21.837 -14.242 1.00 89.81 984 ALA A N 1
ATOM 7919 C CA . ALA A 1 984 ? 33.332 22.769 -15.254 1.00 89.81 984 ALA A CA 1
ATOM 7920 C C . ALA A 1 984 ? 33.088 22.280 -16.694 1.00 89.81 984 ALA A C 1
ATOM 7922 O O . ALA A 1 984 ? 32.977 23.099 -17.600 1.00 89.81 984 ALA A O 1
ATOM 7923 N N . GLU A 1 985 ? 32.952 20.966 -16.909 1.00 93.31 985 GLU A N 1
ATOM 7924 C CA . GLU A 1 985 ? 32.548 20.385 -18.199 1.00 93.31 985 GLU A CA 1
ATOM 7925 C C . GLU A 1 985 ? 31.019 20.417 -18.409 1.00 93.31 985 GLU A C 1
ATOM 7927 O O . GLU A 1 985 ? 30.519 19.940 -19.430 1.00 93.31 985 GLU A O 1
ATOM 7932 N N . TRP A 1 986 ? 30.246 20.939 -17.451 1.00 93.69 986 TRP A N 1
ATOM 7933 C CA . TRP A 1 986 ? 28.793 21.061 -17.571 1.00 93.69 986 TRP A CA 1
ATOM 7934 C C . TRP A 1 986 ? 28.424 22.129 -18.598 1.00 93.69 986 TRP A C 1
ATOM 7936 O O . TRP A 1 986 ? 28.889 23.264 -18.518 1.00 93.69 986 TRP A O 1
ATOM 7946 N N . SER A 1 987 ? 27.562 21.784 -19.553 1.00 93.19 987 SER A N 1
ATOM 7947 C CA . SER A 1 987 ? 27.106 22.750 -20.557 1.00 93.19 987 SER A CA 1
ATOM 7948 C C . SER A 1 987 ? 26.169 23.798 -19.941 1.00 93.19 987 SER A C 1
ATOM 7950 O O . SER A 1 987 ? 25.286 23.465 -19.145 1.00 93.19 987 SER A O 1
ATOM 7952 N N . GLU A 1 988 ? 26.314 25.056 -20.363 1.00 90.00 988 GLU A N 1
ATOM 7953 C CA . GLU A 1 988 ? 25.415 26.166 -20.010 1.00 90.00 988 GLU A CA 1
ATOM 7954 C C . GLU A 1 988 ? 24.004 26.007 -20.604 1.00 90.00 988 GLU A C 1
ATOM 7956 O O . GLU A 1 988 ? 23.064 26.638 -20.131 1.00 90.00 988 GLU A O 1
ATOM 7961 N N . ASN A 1 989 ? 23.835 25.134 -21.604 1.00 90.44 989 ASN A N 1
ATOM 7962 C CA . ASN A 1 989 ? 22.545 24.847 -22.234 1.00 90.44 989 ASN A CA 1
ATOM 7963 C C . ASN A 1 989 ? 21.681 23.865 -21.427 1.00 90.44 989 ASN A C 1
ATOM 7965 O O . ASN A 1 989 ? 20.548 23.573 -21.821 1.00 90.44 989 ASN A O 1
ATOM 7969 N N . ASN A 1 990 ? 22.187 23.330 -20.312 1.00 89.81 990 ASN A N 1
ATOM 7970 C CA . ASN A 1 990 ? 21.343 22.573 -19.395 1.00 89.81 990 ASN A CA 1
ATOM 7971 C C . ASN A 1 990 ? 20.363 23.513 -18.673 1.00 89.81 990 ASN A C 1
ATOM 7973 O O . ASN A 1 990 ? 20.777 24.565 -18.190 1.00 89.81 990 ASN A O 1
ATOM 7977 N N . PRO A 1 991 ? 19.085 23.121 -18.523 1.00 85.75 991 PRO A N 1
ATOM 7978 C CA . PRO A 1 991 ? 18.113 23.905 -17.761 1.00 85.75 991 PRO A CA 1
ATOM 7979 C C . PRO A 1 991 ? 18.385 23.899 -16.247 1.00 85.75 991 PRO A C 1
ATOM 7981 O O . PRO A 1 991 ? 17.947 24.811 -15.550 1.00 85.75 991 PRO A O 1
ATOM 7984 N N . ASP A 1 992 ? 19.104 22.887 -15.755 1.00 89.06 992 ASP A N 1
ATOM 7985 C CA . ASP A 1 992 ? 19.355 22.643 -14.336 1.00 89.06 992 ASP A CA 1
ATOM 7986 C C . ASP A 1 992 ? 20.830 22.894 -13.968 1.00 89.06 992 ASP A C 1
ATOM 7988 O O . ASP A 1 992 ? 21.739 22.746 -14.798 1.00 89.06 992 ASP A O 1
ATOM 7992 N N . SER A 1 993 ? 21.086 23.231 -12.700 1.00 89.75 993 SER A N 1
ATOM 7993 C CA . SER A 1 993 ? 22.433 23.495 -12.191 1.00 89.75 993 SER A CA 1
ATOM 7994 C C . SER A 1 993 ? 23.133 22.198 -11.767 1.00 89.75 993 SER A C 1
ATOM 7996 O O . SER A 1 993 ? 22.499 21.306 -11.203 1.00 89.75 993 SER A O 1
ATOM 7998 N N . PRO A 1 994 ? 24.471 22.094 -11.896 1.00 90.06 994 PRO A N 1
ATOM 7999 C CA . PRO A 1 994 ? 25.225 20.998 -11.285 1.00 90.06 994 PRO A CA 1
ATOM 8000 C C . PRO A 1 994 ? 25.001 20.883 -9.768 1.00 90.06 994 PRO A C 1
ATOM 8002 O O . PRO A 1 994 ? 25.115 19.798 -9.207 1.00 90.06 994 PRO A O 1
ATOM 8005 N N . SER A 1 995 ? 24.657 21.981 -9.086 1.00 91.75 995 SER A N 1
ATOM 8006 C CA . SER A 1 995 ? 24.366 21.964 -7.645 1.00 91.75 995 SER A CA 1
ATOM 8007 C C . SER A 1 995 ? 23.093 21.196 -7.274 1.00 91.75 995 SER A C 1
ATOM 8009 O O . SER A 1 995 ? 22.902 20.870 -6.105 1.00 91.75 995 SER A O 1
ATOM 8011 N N . ASP A 1 996 ? 22.249 20.874 -8.254 1.00 92.00 996 ASP A N 1
ATOM 8012 C CA . ASP A 1 996 ? 20.995 20.144 -8.050 1.00 92.00 996 ASP A CA 1
ATOM 8013 C C . ASP A 1 996 ? 21.193 18.618 -8.078 1.00 92.00 996 ASP A C 1
ATOM 8015 O O . ASP A 1 996 ? 20.246 17.854 -7.877 1.00 92.00 996 ASP A O 1
ATOM 8019 N N . TYR A 1 997 ? 22.422 18.147 -8.321 1.00 92.88 997 TYR A N 1
ATOM 8020 C CA . TYR A 1 997 ? 22.704 16.736 -8.558 1.00 92.88 997 TYR A CA 1
ATOM 8021 C C . TYR A 1 997 ? 23.852 16.199 -7.706 1.00 92.88 997 TYR A C 1
ATOM 8023 O O . TYR A 1 997 ? 24.857 16.861 -7.475 1.00 92.88 997 TYR A O 1
ATOM 8031 N N . LEU A 1 998 ? 23.727 14.935 -7.292 1.00 91.94 998 LEU A N 1
ATOM 8032 C CA . LEU A 1 998 ? 24.831 14.134 -6.760 1.00 91.94 998 LEU A CA 1
ATOM 8033 C C . LEU A 1 998 ? 25.671 13.554 -7.903 1.00 91.94 998 LEU A C 1
ATOM 8035 O O . LEU A 1 998 ? 25.146 13.231 -8.972 1.00 91.94 998 LEU A O 1
ATOM 8039 N N . ARG A 1 999 ? 26.952 13.271 -7.642 1.00 88.88 999 ARG A N 1
ATOM 8040 C CA . ARG A 1 999 ? 27.826 12.555 -8.591 1.00 88.88 999 ARG A CA 1
ATOM 8041 C C . ARG A 1 999 ? 27.307 11.167 -8.974 1.00 88.88 999 ARG A C 1
ATOM 8043 O O . ARG A 1 999 ? 27.579 10.699 -10.074 1.00 88.88 999 ARG A O 1
ATOM 8050 N N . THR A 1 1000 ? 26.549 10.507 -8.106 1.00 88.38 1000 THR A N 1
ATOM 8051 C CA . THR A 1 1000 ? 25.945 9.185 -8.350 1.00 88.38 1000 THR A CA 1
ATOM 8052 C C . THR A 1 1000 ? 24.650 9.244 -9.166 1.00 88.38 1000 THR A C 1
ATOM 8054 O O . THR A 1 1000 ? 24.075 8.202 -9.477 1.00 88.38 1000 THR A O 1
ATOM 8057 N N . SER A 1 1001 ? 24.181 10.438 -9.544 1.00 90.50 1001 SER A N 1
ATOM 8058 C CA . SER A 1 1001 ? 22.923 10.615 -10.268 1.00 90.50 1001 SER A CA 1
ATOM 8059 C C . SER A 1 1001 ? 22.931 9.921 -11.633 1.00 90.50 1001 SER A C 1
ATOM 8061 O O . SER A 1 1001 ? 23.823 10.113 -12.456 1.00 90.50 1001 SER A O 1
ATOM 8063 N N . ALA A 1 1002 ? 21.876 9.157 -11.916 1.00 90.56 1002 ALA A N 1
ATOM 8064 C CA . ALA A 1 1002 ? 21.643 8.556 -13.227 1.00 90.56 1002 ALA A CA 1
ATOM 8065 C C . ALA A 1 1002 ? 21.146 9.561 -14.284 1.00 90.56 1002 ALA A C 1
ATOM 8067 O O . ALA A 1 1002 ? 20.940 9.159 -15.432 1.00 90.56 1002 ALA A O 1
ATOM 8068 N N . HIS A 1 1003 ? 20.917 10.824 -13.901 1.00 91.62 1003 HIS A N 1
ATOM 8069 C CA . HIS A 1 1003 ? 20.427 11.876 -14.786 1.00 91.62 1003 HIS A CA 1
ATOM 8070 C C . HIS A 1 1003 ? 21.393 12.107 -15.954 1.00 91.62 1003 HIS A C 1
ATOM 8072 O O . HIS A 1 1003 ? 22.610 12.068 -15.782 1.00 91.62 1003 HIS A O 1
ATOM 8078 N N . THR A 1 1004 ? 20.842 12.324 -17.148 1.00 92.94 1004 THR A N 1
ATOM 8079 C CA . THR A 1 1004 ? 21.620 12.618 -18.357 1.00 92.94 1004 THR A CA 1
ATOM 8080 C C . THR A 1 1004 ? 21.687 14.123 -18.542 1.00 92.94 1004 THR A C 1
ATOM 8082 O O . THR A 1 1004 ? 20.663 14.734 -18.816 1.00 92.94 1004 THR A O 1
ATOM 8085 N N . ALA A 1 1005 ? 22.884 14.687 -18.418 1.00 93.31 1005 ALA A N 1
ATOM 8086 C CA . ALA A 1 1005 ? 23.145 16.103 -18.652 1.00 93.31 1005 ALA A CA 1
ATOM 8087 C C . ALA A 1 1005 ? 23.878 16.303 -19.985 1.00 93.31 1005 ALA A C 1
ATOM 8089 O O . ALA A 1 1005 ? 24.477 15.364 -20.528 1.00 93.31 1005 ALA A O 1
ATOM 8090 N N . LEU A 1 1006 ? 23.829 17.524 -20.513 1.00 94.56 1006 LEU A N 1
ATOM 8091 C CA . LEU A 1 1006 ? 24.693 17.976 -21.598 1.00 94.56 1006 LEU A CA 1
ATOM 8092 C C . LEU A 1 1006 ? 26.050 18.402 -21.041 1.00 94.56 1006 LEU A C 1
ATOM 8094 O O . LEU A 1 1006 ? 26.147 19.076 -20.018 1.00 94.56 1006 LEU A O 1
ATOM 8098 N N . TRP A 1 1007 ? 27.110 18.040 -21.744 1.00 93.88 1007 TRP A N 1
ATOM 8099 C CA . TRP A 1 1007 ? 28.474 18.341 -21.344 1.00 93.88 1007 TRP A CA 1
ATOM 8100 C C . TRP A 1 1007 ? 29.217 18.984 -22.495 1.00 93.88 1007 TRP A C 1
ATOM 8102 O O . TRP A 1 1007 ? 29.114 18.519 -23.632 1.00 93.88 1007 TRP A O 1
ATOM 8112 N N . ALA A 1 1008 ? 29.977 20.026 -22.190 1.00 93.19 1008 ALA A N 1
ATOM 8113 C CA . ALA A 1 1008 ? 30.865 20.686 -23.124 1.00 93.19 1008 ALA A CA 1
ATOM 8114 C C . ALA A 1 1008 ? 32.229 19.991 -23.070 1.00 93.19 1008 ALA A C 1
ATOM 8116 O O . ALA A 1 1008 ? 32.920 20.018 -22.053 1.00 93.19 1008 ALA A O 1
ATOM 8117 N N . CYS A 1 1009 ? 32.620 19.324 -24.158 1.00 91.56 1009 CYS A N 1
ATOM 8118 C CA . CYS A 1 1009 ? 33.926 18.676 -24.216 1.00 91.56 1009 CYS A CA 1
ATOM 8119 C C . CYS A 1 1009 ? 35.045 19.735 -24.219 1.00 91.56 1009 CYS A C 1
ATOM 8121 O O . CYS A 1 1009 ? 35.069 20.554 -25.136 1.00 91.56 1009 CYS A O 1
ATOM 8123 N N . PRO A 1 1010 ? 36.031 19.688 -23.305 1.00 88.06 1010 PRO A N 1
ATOM 8124 C CA . PRO A 1 1010 ? 37.107 20.682 -23.274 1.00 88.06 1010 PRO A CA 1
ATOM 8125 C C . PRO A 1 1010 ? 38.071 20.588 -24.472 1.00 88.06 1010 PRO A C 1
ATOM 8127 O O . PRO A 1 1010 ? 38.822 21.525 -24.724 1.00 88.06 1010 PRO A O 1
ATOM 8130 N N . THR A 1 1011 ? 38.071 19.469 -25.211 1.00 87.56 1011 THR A N 1
ATOM 8131 C CA . THR A 1 1011 ? 38.975 19.234 -26.353 1.00 87.56 1011 THR A CA 1
ATOM 8132 C C . THR A 1 1011 ? 38.370 19.646 -27.691 1.00 87.56 1011 THR A C 1
ATOM 8134 O O . THR A 1 1011 ? 39.015 20.344 -28.464 1.00 87.56 1011 THR A O 1
ATOM 8137 N N . CYS A 1 1012 ? 37.155 19.180 -27.997 1.00 88.88 1012 CYS A N 1
ATOM 8138 C CA . CYS A 1 1012 ? 36.500 19.474 -29.278 1.00 88.88 1012 CYS A CA 1
ATOM 8139 C C . CYS A 1 1012 ? 35.477 20.609 -29.189 1.00 88.88 1012 CYS A C 1
ATOM 8141 O O . CYS A 1 1012 ? 34.914 20.984 -30.212 1.00 88.88 1012 CYS A O 1
ATOM 8143 N N . TYR A 1 1013 ? 35.190 21.106 -27.980 1.00 89.00 1013 TYR A N 1
ATOM 8144 C CA . TYR A 1 1013 ? 34.163 22.113 -27.686 1.00 89.00 1013 TYR A CA 1
ATOM 8145 C C . TYR A 1 1013 ? 32.737 21.729 -28.120 1.00 89.00 1013 TYR A C 1
ATOM 8147 O O . TYR A 1 1013 ? 31.810 22.523 -27.999 1.00 89.00 1013 TYR A O 1
ATOM 8155 N N . GLY A 1 1014 ? 32.540 20.494 -28.588 1.00 88.75 1014 GLY A N 1
ATOM 8156 C CA . GLY A 1 1014 ? 31.238 19.948 -28.933 1.00 88.75 1014 GLY A CA 1
ATOM 8157 C C . GLY A 1 1014 ? 30.451 19.525 -27.697 1.00 88.75 1014 GLY A C 1
ATOM 8158 O O . GLY A 1 1014 ? 31.003 18.951 -26.751 1.00 88.75 1014 GLY A O 1
ATOM 8159 N N . GLU A 1 1015 ? 29.140 19.750 -27.742 1.00 93.31 1015 GLU A N 1
ATOM 8160 C CA . GLU A 1 1015 ? 28.220 19.348 -26.681 1.00 93.31 1015 GLU A CA 1
ATOM 8161 C C . GLU A 1 1015 ? 27.687 17.932 -26.890 1.00 93.31 1015 GLU A C 1
ATOM 8163 O O . GLU A 1 1015 ? 27.285 17.541 -27.995 1.00 93.31 1015 GLU A O 1
ATOM 8168 N N . TYR A 1 1016 ? 27.664 17.143 -25.819 1.00 93.38 1016 TYR A N 1
ATOM 8169 C CA . TYR A 1 1016 ? 27.175 15.772 -25.859 1.00 93.38 1016 TYR A CA 1
ATOM 8170 C C . TYR A 1 1016 ? 26.436 15.376 -24.584 1.00 93.38 1016 TYR A C 1
ATOM 8172 O O . TYR A 1 1016 ? 26.748 15.833 -23.489 1.00 93.38 1016 TYR A O 1
ATOM 8180 N N . ALA A 1 1017 ? 25.449 14.496 -24.739 1.00 92.88 1017 ALA A N 1
ATOM 8181 C CA . ALA A 1 1017 ? 24.665 13.971 -23.632 1.00 92.88 1017 ALA A CA 1
ATOM 8182 C C . ALA A 1 1017 ? 25.364 12.760 -22.999 1.00 92.88 1017 ALA A C 1
ATOM 8184 O O . ALA A 1 1017 ? 25.735 11.818 -23.703 1.00 92.88 1017 ALA A O 1
ATOM 8185 N N . ALA A 1 1018 ? 25.511 12.769 -21.676 1.00 92.38 1018 ALA A N 1
ATOM 8186 C CA . ALA A 1 1018 ? 26.005 11.631 -20.904 1.00 92.38 1018 ALA A CA 1
ATOM 8187 C C . ALA A 1 1018 ? 25.424 11.641 -19.484 1.00 92.38 1018 ALA A C 1
ATOM 8189 O O . ALA A 1 1018 ? 25.083 12.697 -18.944 1.00 92.38 1018 ALA A O 1
ATOM 8190 N N . ARG A 1 1019 ? 25.310 10.461 -18.866 1.00 94.25 1019 ARG A N 1
ATOM 8191 C CA . ARG A 1 1019 ? 24.831 10.329 -17.484 1.00 94.25 1019 ARG A CA 1
ATOM 8192 C C . ARG A 1 1019 ? 25.888 10.810 -16.499 1.00 94.25 1019 ARG A C 1
ATOM 8194 O O . ARG A 1 1019 ? 27.052 10.459 -16.650 1.00 94.25 1019 ARG A O 1
ATOM 8201 N N . ILE A 1 1020 ? 25.480 11.547 -15.468 1.00 93.81 1020 ILE A N 1
ATOM 8202 C CA . ILE A 1 1020 ? 26.390 12.079 -14.437 1.00 93.81 1020 ILE A CA 1
ATOM 8203 C C . ILE A 1 1020 ? 27.162 10.948 -13.747 1.00 93.81 1020 ILE A C 1
ATOM 8205 O O . ILE A 1 1020 ? 28.374 11.044 -13.565 1.00 93.81 1020 ILE A O 1
ATOM 8209 N N . CYS A 1 1021 ? 26.484 9.842 -13.428 1.00 91.62 1021 CYS A N 1
ATOM 8210 C CA . CYS A 1 1021 ? 27.099 8.682 -12.790 1.00 91.62 1021 CYS A CA 1
ATOM 8211 C C . CYS A 1 1021 ? 28.212 8.030 -13.627 1.00 91.62 1021 CYS A C 1
ATOM 8213 O O . CYS A 1 1021 ? 29.170 7.513 -13.047 1.00 91.62 1021 CYS A O 1
ATOM 8215 N N . ASP A 1 1022 ? 28.119 8.106 -14.955 1.00 90.56 1022 ASP A N 1
ATOM 8216 C CA . ASP A 1 1022 ? 29.010 7.420 -15.895 1.00 90.56 1022 ASP A CA 1
ATOM 8217 C C . ASP A 1 1022 ? 30.216 8.295 -16.299 1.00 90.56 1022 ASP A C 1
ATOM 8219 O O . ASP A 1 1022 ? 31.052 7.850 -17.080 1.00 90.56 1022 ASP A O 1
ATOM 8223 N N . ARG A 1 1023 ? 30.316 9.530 -15.774 1.00 92.38 1023 ARG A N 1
ATOM 8224 C CA . ARG A 1 1023 ? 31.291 10.543 -16.206 1.00 92.38 1023 ARG A CA 1
ATOM 8225 C C . ARG A 1 1023 ? 32.414 10.817 -15.216 1.00 92.38 1023 ARG A C 1
ATOM 8227 O O . ARG A 1 1023 ? 32.177 11.083 -14.041 1.00 92.38 1023 ARG A O 1
ATOM 8234 N N . THR A 1 1024 ? 33.650 10.844 -15.681 1.00 89.50 1024 THR A N 1
ATOM 8235 C CA . THR A 1 1024 ? 34.823 11.306 -14.926 1.00 89.50 1024 THR A CA 1
ATOM 8236 C C . THR A 1 1024 ? 35.641 12.261 -15.784 1.00 89.50 1024 THR A C 1
ATOM 8238 O O . THR A 1 1024 ? 35.650 12.143 -17.003 1.00 89.50 1024 THR A O 1
ATOM 8241 N N . VAL A 1 1025 ? 36.349 13.202 -15.160 1.00 86.75 1025 VAL A N 1
ATOM 8242 C CA . VAL A 1 1025 ? 37.217 14.137 -15.893 1.00 86.75 1025 VAL A CA 1
ATOM 8243 C C . VAL A 1 1025 ? 38.231 13.352 -16.730 1.00 86.75 1025 VAL A C 1
ATOM 8245 O O . VAL A 1 1025 ? 38.887 12.443 -16.218 1.00 86.75 1025 VAL A O 1
ATOM 8248 N N . GLY A 1 1026 ? 38.336 13.690 -18.017 1.00 82.50 1026 GLY A N 1
ATOM 8249 C CA . GLY A 1 1026 ? 39.250 13.035 -18.960 1.00 82.50 1026 GLY A CA 1
ATOM 8250 C C . GLY A 1 1026 ? 38.818 11.650 -19.465 1.00 82.50 1026 GLY A C 1
ATOM 8251 O O . GLY A 1 1026 ? 39.647 10.938 -20.031 1.00 82.50 1026 GLY A O 1
ATOM 8252 N N . ASP A 1 1027 ? 37.560 11.250 -19.264 1.00 85.50 1027 ASP A N 1
ATOM 8253 C CA . ASP A 1 1027 ? 37.019 10.011 -19.836 1.00 85.50 1027 ASP A CA 1
ATOM 8254 C C . ASP A 1 1027 ? 36.869 10.043 -21.375 1.00 85.50 1027 ASP A C 1
ATOM 8256 O O . ASP A 1 1027 ? 37.039 11.066 -22.042 1.00 85.50 1027 ASP A O 1
ATOM 8260 N N . ASP A 1 1028 ? 36.545 8.886 -21.961 1.00 85.56 1028 ASP A N 1
ATOM 8261 C CA . ASP A 1 1028 ? 36.308 8.717 -23.398 1.00 85.56 1028 ASP A CA 1
ATOM 8262 C C . ASP A 1 1028 ? 34.822 8.873 -23.784 1.00 85.56 1028 ASP A C 1
ATOM 8264 O O . ASP A 1 1028 ? 34.382 8.396 -24.839 1.00 85.56 1028 ASP A O 1
ATOM 8268 N N . ALA A 1 1029 ? 34.018 9.544 -22.949 1.00 88.44 1029 ALA A N 1
ATOM 8269 C CA . ALA A 1 1029 ? 32.577 9.637 -23.160 1.00 88.44 1029 ALA A CA 1
ATOM 8270 C C . ALA A 1 1029 ? 32.212 10.521 -24.362 1.00 88.44 1029 ALA A C 1
ATOM 8272 O O . ALA A 1 1029 ? 31.192 10.274 -25.016 1.00 88.44 1029 ALA A O 1
ATOM 8273 N N . CYS A 1 1030 ? 33.042 11.521 -24.684 1.00 91.31 1030 CYS A N 1
ATOM 8274 C CA . CYS A 1 1030 ? 32.798 12.441 -25.792 1.00 91.31 1030 CYS A CA 1
ATOM 8275 C C . CYS A 1 1030 ? 32.715 11.692 -27.139 1.00 91.31 1030 CYS A C 1
ATOM 8277 O O . CYS A 1 1030 ? 33.731 11.197 -27.643 1.00 91.31 1030 CYS A O 1
ATOM 8279 N N . PRO A 1 1031 ? 31.534 11.638 -27.791 1.00 90.00 1031 PRO A N 1
ATOM 8280 C CA . PRO A 1 1031 ? 31.329 10.855 -29.004 1.00 90.00 1031 PRO A CA 1
ATOM 8281 C C . PRO A 1 1031 ? 32.059 11.426 -30.227 1.00 90.00 1031 PRO A C 1
ATOM 8283 O O . PRO A 1 1031 ? 32.296 10.681 -31.182 1.00 90.00 1031 PRO A O 1
ATOM 8286 N N . TYR A 1 1032 ? 32.425 12.709 -30.195 1.00 92.19 1032 TYR A N 1
ATOM 8287 C CA . TYR A 1 1032 ? 33.165 13.376 -31.264 1.00 92.19 1032 TYR A CA 1
ATOM 8288 C C . TYR A 1 1032 ? 34.657 13.030 -31.196 1.00 92.19 1032 TYR A C 1
ATOM 8290 O O . TYR A 1 1032 ? 35.218 12.536 -32.174 1.00 92.19 1032 TYR A O 1
ATOM 8298 N N . CYS A 1 1033 ? 35.284 13.178 -30.024 1.00 88.81 1033 CYS A N 1
ATOM 8299 C CA . CYS A 1 1033 ? 36.698 12.841 -29.818 1.00 88.81 1033 CYS A CA 1
ATOM 8300 C C . CYS A 1 1033 ? 37.001 11.358 -30.084 1.00 88.81 1033 CYS A C 1
ATOM 8302 O O . CYS A 1 1033 ? 38.069 11.037 -30.587 1.00 88.81 1033 CYS A O 1
ATOM 8304 N N . ARG A 1 1034 ? 36.047 10.454 -29.823 1.00 88.81 1034 ARG A N 1
ATOM 8305 C CA . ARG A 1 1034 ? 36.191 9.013 -30.112 1.00 88.81 1034 ARG A CA 1
ATOM 8306 C C . ARG A 1 1034 ? 35.734 8.583 -31.514 1.00 88.81 1034 ARG A C 1
ATOM 8308 O O . ARG A 1 1034 ? 35.576 7.387 -31.760 1.00 88.81 1034 ARG A O 1
ATOM 8315 N N . HIS A 1 1035 ? 35.439 9.530 -32.407 1.00 87.31 1035 HIS A N 1
ATOM 8316 C CA . HIS A 1 1035 ? 34.994 9.263 -33.782 1.00 87.31 1035 HIS A CA 1
ATOM 8317 C C . HIS A 1 1035 ? 33.782 8.310 -33.867 1.00 87.31 1035 HIS A C 1
ATOM 8319 O O . HIS A 1 1035 ? 33.744 7.383 -34.677 1.00 87.31 1035 HIS A O 1
ATOM 8325 N N . LYS A 1 1036 ? 32.783 8.509 -32.998 1.00 85.31 1036 LYS A N 1
ATOM 8326 C CA . LYS A 1 1036 ? 31.486 7.805 -33.061 1.00 85.31 1036 LYS A CA 1
ATOM 8327 C C . LYS A 1 1036 ? 30.362 8.693 -33.583 1.00 85.31 1036 LYS A C 1
ATOM 8329 O O . LYS A 1 1036 ? 29.365 8.165 -34.064 1.00 85.31 1036 LYS A O 1
ATOM 8334 N N . LYS A 1 1037 ? 30.515 10.014 -33.489 1.00 89.44 1037 LYS A N 1
ATOM 8335 C CA . LYS A 1 1037 ? 29.590 11.012 -34.033 1.00 89.44 1037 LYS A CA 1
ATOM 8336 C C . LYS A 1 1037 ? 30.379 12.090 -34.772 1.00 89.44 1037 LYS A C 1
ATOM 8338 O O . LYS A 1 1037 ? 31.485 12.427 -34.352 1.00 89.44 1037 LYS A O 1
ATOM 8343 N N . VAL A 1 1038 ? 29.804 12.608 -35.852 1.00 90.75 1038 VAL A N 1
ATOM 8344 C CA . VAL A 1 1038 ? 30.387 13.691 -36.650 1.00 90.75 1038 VAL A CA 1
ATOM 8345 C C . VAL A 1 1038 ? 30.194 15.030 -35.938 1.00 90.75 1038 VAL A C 1
ATOM 8347 O O . VAL A 1 1038 ? 29.114 15.309 -35.414 1.00 90.75 1038 VAL A O 1
ATOM 8350 N N . LEU A 1 1039 ? 31.254 15.829 -35.915 1.00 91.00 1039 LEU A N 1
ATOM 8351 C CA . LEU A 1 1039 ? 31.295 17.235 -35.549 1.00 91.00 1039 LEU A CA 1
ATOM 8352 C C . LEU A 1 1039 ? 31.990 17.967 -36.698 1.00 91.00 1039 LEU A C 1
ATOM 8354 O O . LEU A 1 1039 ? 33.195 17.792 -36.910 1.00 91.00 1039 LEU A O 1
ATOM 8358 N N . ALA A 1 1040 ? 31.207 18.742 -37.445 1.00 85.88 1040 ALA A N 1
ATOM 8359 C CA . ALA A 1 1040 ? 31.691 19.505 -38.587 1.00 85.88 1040 ALA A CA 1
ATOM 8360 C C . ALA A 1 1040 ? 32.828 20.455 -38.171 1.00 85.88 1040 ALA A C 1
ATOM 8362 O O . ALA A 1 1040 ? 32.754 21.104 -37.128 1.00 85.88 1040 ALA A O 1
ATOM 8363 N N . GLY A 1 1041 ? 33.885 20.512 -38.978 1.00 85.75 1041 GLY A N 1
ATOM 8364 C CA . GLY A 1 1041 ? 35.100 21.282 -38.710 1.00 85.75 1041 GLY A CA 1
ATOM 8365 C C . GLY A 1 1041 ? 36.094 20.599 -37.764 1.00 85.75 1041 GLY A C 1
ATOM 8366 O O . GLY A 1 1041 ? 37.178 21.136 -37.552 1.00 85.75 1041 GLY A O 1
ATOM 8367 N N . PHE A 1 1042 ? 35.754 19.439 -37.187 1.00 89.75 1042 PHE A N 1
ATOM 8368 C CA . PHE A 1 1042 ? 36.616 18.732 -36.234 1.00 89.75 1042 PHE A CA 1
ATOM 8369 C C . PHE A 1 1042 ? 36.992 17.328 -36.705 1.00 89.75 1042 PHE A C 1
ATOM 8371 O O . PHE A 1 1042 ? 38.174 17.028 -36.853 1.00 89.75 1042 PHE A O 1
ATOM 8378 N N . ASN A 1 1043 ? 36.007 16.449 -36.913 1.00 90.69 1043 ASN A N 1
ATOM 8379 C CA . ASN A 1 1043 ? 36.265 15.040 -37.228 1.00 90.69 1043 ASN A CA 1
ATOM 8380 C C . ASN A 1 1043 ? 35.534 14.528 -38.479 1.00 90.69 1043 ASN A C 1
ATOM 8382 O O . ASN A 1 1043 ? 35.576 13.324 -38.748 1.00 90.69 1043 ASN A O 1
ATOM 8386 N N . ASP A 1 1044 ? 34.866 15.411 -39.221 1.00 93.31 1044 ASP A N 1
ATOM 8387 C CA . ASP A 1 1044 ? 34.209 15.066 -40.476 1.00 93.31 1044 ASP A CA 1
ATOM 8388 C C . ASP A 1 1044 ? 35.210 14.774 -41.606 1.00 93.31 1044 ASP A C 1
ATOM 8390 O O . ASP A 1 1044 ? 36.372 15.187 -41.574 1.00 93.31 1044 ASP A O 1
ATOM 8394 N N . LEU A 1 1045 ? 34.753 14.033 -42.615 1.00 91.50 1045 LEU A N 1
ATOM 8395 C CA . LEU A 1 1045 ? 35.578 13.557 -43.719 1.00 91.50 1045 LEU A CA 1
ATOM 8396 C C . LEU A 1 1045 ? 36.159 14.717 -44.528 1.00 91.50 1045 LEU A C 1
ATOM 8398 O O . LEU A 1 1045 ? 37.320 14.628 -44.910 1.00 91.50 1045 LEU A O 1
ATOM 8402 N N . ALA A 1 1046 ? 35.401 15.791 -44.761 1.00 91.38 1046 ALA A N 1
ATOM 8403 C CA . ALA A 1 1046 ? 35.890 16.924 -45.543 1.00 91.38 1046 ALA A CA 1
ATOM 8404 C C . ALA A 1 1046 ? 37.004 17.687 -44.811 1.00 91.38 1046 ALA A C 1
ATOM 8406 O O . ALA A 1 1046 ? 38.002 18.054 -45.427 1.00 91.38 1046 ALA A O 1
ATOM 8407 N N . SER A 1 1047 ? 36.866 17.871 -43.495 1.00 88.81 1047 SER A N 1
ATOM 8408 C CA . SER A 1 1047 ? 37.873 18.561 -42.681 1.00 88.81 1047 SER A CA 1
ATOM 8409 C C . SER A 1 1047 ? 39.148 17.740 -42.487 1.00 88.81 1047 SER A C 1
ATOM 8411 O O . SER A 1 1047 ? 40.244 18.294 -42.516 1.00 88.81 1047 SER A O 1
ATOM 8413 N N . VAL A 1 1048 ? 39.029 16.423 -42.277 1.00 89.25 1048 VAL A N 1
ATOM 8414 C CA . VAL A 1 1048 ? 40.185 15.563 -41.958 1.00 89.25 1048 VAL A CA 1
ATOM 8415 C C . VAL A 1 1048 ? 40.830 14.953 -43.211 1.00 89.25 1048 VAL A C 1
ATOM 8417 O O . VAL A 1 1048 ? 42.037 14.718 -43.221 1.00 89.25 1048 VAL A O 1
ATOM 8420 N N . TYR A 1 1049 ? 40.059 14.709 -44.277 1.00 90.81 1049 TYR A N 1
ATOM 8421 C CA . TYR A 1 1049 ? 40.517 14.080 -45.526 1.00 90.81 1049 TYR A CA 1
ATOM 8422 C C . TYR A 1 1049 ? 40.026 14.845 -46.771 1.00 90.81 1049 TYR A C 1
ATOM 8424 O O . TYR A 1 1049 ? 39.271 14.292 -47.579 1.00 90.81 1049 TYR A O 1
ATOM 8432 N N . PRO A 1 1050 ? 40.471 16.099 -46.968 1.00 90.50 1050 PRO A N 1
ATOM 8433 C CA . PRO A 1 1050 ? 39.985 16.962 -48.046 1.00 90.50 1050 PRO A CA 1
ATOM 8434 C C . PRO A 1 1050 ? 40.264 16.402 -49.448 1.00 90.50 1050 PRO A C 1
ATOM 8436 O O . PRO A 1 1050 ? 39.446 16.566 -50.345 1.00 90.50 1050 PRO A O 1
ATOM 8439 N N . GLU A 1 1051 ? 41.382 15.698 -49.637 1.00 89.00 1051 GLU A N 1
ATOM 8440 C CA . GLU A 1 1051 ? 41.734 15.082 -50.925 1.00 89.00 1051 GLU A CA 1
ATOM 8441 C C . GLU A 1 1051 ? 40.782 13.941 -51.293 1.00 89.00 1051 GLU A C 1
ATOM 8443 O O . GLU A 1 1051 ? 40.334 13.844 -52.430 1.00 89.00 1051 GLU A O 1
ATOM 8448 N N . LEU A 1 1052 ? 40.392 13.122 -50.313 1.00 90.69 1052 LEU A N 1
ATOM 8449 C CA . LEU A 1 1052 ? 39.404 12.072 -50.535 1.00 90.69 1052 LEU A CA 1
ATOM 8450 C C . LEU A 1 1052 ? 38.012 12.679 -50.752 1.00 90.69 1052 LEU A C 1
ATOM 8452 O O . LEU A 1 1052 ? 37.279 12.233 -51.626 1.00 90.69 1052 LEU A O 1
ATOM 8456 N N . ALA A 1 1053 ? 37.658 13.730 -50.008 1.00 90.19 1053 ALA A N 1
ATOM 8457 C CA . ALA A 1 1053 ? 36.415 14.468 -50.226 1.00 90.19 1053 ALA A CA 1
ATOM 8458 C C . ALA A 1 1053 ? 36.344 15.128 -51.618 1.00 90.19 1053 ALA A C 1
ATOM 8460 O O . ALA A 1 1053 ? 35.245 15.320 -52.127 1.00 90.19 1053 ALA A O 1
ATOM 8461 N N . ALA A 1 1054 ? 37.477 15.423 -52.265 1.00 89.81 1054 ALA A N 1
ATOM 8462 C CA . ALA A 1 1054 ? 37.507 15.925 -53.640 1.00 89.81 1054 ALA A CA 1
ATOM 8463 C C . ALA A 1 1054 ? 37.129 14.858 -54.689 1.00 89.81 1054 ALA A C 1
ATOM 8465 O O . ALA A 1 1054 ? 36.666 15.206 -55.771 1.00 89.81 1054 ALA A O 1
ATOM 8466 N N . GLU A 1 1055 ? 37.281 13.567 -54.374 1.00 92.69 1055 GLU A N 1
ATOM 8467 C CA . GLU A 1 1055 ? 36.796 12.459 -55.213 1.00 92.69 1055 GLU A CA 1
ATOM 8468 C C . GLU A 1 1055 ? 35.296 12.164 -54.996 1.00 92.69 1055 GLU A C 1
ATOM 8470 O O . GLU A 1 1055 ? 34.734 11.272 -55.641 1.00 92.69 1055 GLU A O 1
ATOM 8475 N N . TRP A 1 1056 ? 34.631 12.876 -54.079 1.00 93.44 1056 TRP A N 1
ATOM 8476 C CA . TRP A 1 1056 ? 33.199 12.730 -53.818 1.00 93.44 1056 TRP A CA 1
ATOM 8477 C C . TRP A 1 1056 ? 32.388 13.193 -55.028 1.00 93.44 1056 TRP A C 1
ATOM 8479 O O . TRP A 1 1056 ? 32.586 14.292 -55.539 1.00 93.44 1056 TRP A O 1
ATOM 8489 N N . SER A 1 1057 ? 31.460 12.361 -55.497 1.00 92.69 1057 SER A N 1
ATOM 8490 C CA . SER A 1 1057 ? 30.588 12.752 -56.608 1.00 92.69 1057 SER A CA 1
ATOM 8491 C C . SER A 1 1057 ? 29.566 13.807 -56.165 1.00 92.69 1057 SER A C 1
ATOM 8493 O O . SER A 1 1057 ? 28.962 13.685 -55.096 1.00 92.69 1057 SER A O 1
ATOM 8495 N N . GLU A 1 1058 ? 29.314 14.796 -57.026 1.00 89.88 1058 GLU A N 1
ATOM 8496 C CA . GLU A 1 1058 ? 28.247 15.797 -56.865 1.00 89.88 1058 GLU A CA 1
ATOM 8497 C C . GLU A 1 1058 ? 26.837 15.179 -56.910 1.00 89.88 1058 GLU A C 1
ATOM 8499 O O . GLU A 1 1058 ? 25.877 15.798 -56.461 1.00 89.88 1058 GLU A O 1
ATOM 8504 N N . ASN A 1 1059 ? 26.706 13.946 -57.415 1.00 90.00 1059 ASN A N 1
ATOM 8505 C CA . ASN A 1 1059 ? 25.439 13.216 -57.475 1.00 90.00 1059 ASN A CA 1
ATOM 8506 C C . ASN A 1 1059 ? 25.064 12.541 -56.144 1.00 90.00 1059 ASN A C 1
ATOM 8508 O O . ASN A 1 1059 ? 23.989 11.944 -56.042 1.00 90.00 1059 ASN A O 1
ATOM 8512 N N . ASN A 1 1060 ? 25.922 12.605 -55.120 1.00 90.56 1060 ASN A N 1
ATOM 8513 C CA . ASN A 1 1060 ? 25.523 12.183 -53.781 1.00 90.56 1060 ASN A CA 1
ATOM 8514 C C . ASN A 1 1060 ? 24.524 13.188 -53.179 1.00 90.56 1060 ASN A C 1
ATOM 8516 O O . ASN A 1 1060 ? 24.740 14.393 -53.281 1.00 90.56 1060 ASN A O 1
ATOM 8520 N N . PRO A 1 1061 ? 23.469 12.718 -52.488 1.00 86.44 1061 PRO A N 1
ATOM 8521 C CA . PRO A 1 1061 ? 22.505 13.600 -51.827 1.00 86.44 1061 PRO A CA 1
ATOM 8522 C C . PRO A 1 1061 ? 23.073 14.302 -50.582 1.00 86.44 1061 PRO A C 1
ATOM 8524 O O . PRO A 1 1061 ? 22.561 15.346 -50.185 1.00 86.44 1061 PRO A O 1
ATOM 8527 N N . ASP A 1 1062 ? 24.115 13.728 -49.979 1.00 90.25 1062 ASP A N 1
ATOM 8528 C CA . ASP A 1 1062 ? 24.706 14.170 -48.717 1.00 90.25 1062 ASP A CA 1
ATOM 8529 C C . ASP A 1 1062 ? 26.118 14.741 -48.929 1.00 90.25 1062 ASP A C 1
ATOM 8531 O O . ASP A 1 1062 ? 26.842 14.344 -49.854 1.00 90.25 1062 ASP A O 1
ATOM 8535 N N . SER A 1 1063 ? 26.540 15.634 -48.029 1.00 89.88 1063 SER A N 1
ATOM 8536 C CA . SER A 1 1063 ? 27.869 16.244 -48.055 1.00 89.88 1063 SER A CA 1
ATOM 8537 C C . SER A 1 1063 ? 28.918 15.303 -47.452 1.00 89.88 1063 SER A C 1
ATOM 8539 O O . SER A 1 1063 ? 28.637 14.607 -46.473 1.00 89.88 1063 SER A O 1
ATOM 8541 N N . PRO A 1 1064 ? 30.177 15.311 -47.932 1.00 90.44 1064 PRO A N 1
ATOM 8542 C CA . PRO A 1 1064 ? 31.260 14.609 -47.246 1.00 90.44 1064 PRO A CA 1
ATOM 8543 C C . PRO A 1 1064 ? 31.430 15.076 -45.786 1.00 90.44 1064 PRO A C 1
ATOM 8545 O O . PRO A 1 1064 ? 31.832 14.280 -44.940 1.00 90.44 1064 PRO A O 1
ATOM 8548 N N . SER A 1 1065 ? 31.058 16.314 -45.438 1.00 91.81 1065 SER A N 1
ATOM 8549 C CA . SER A 1 1065 ? 31.081 16.799 -44.046 1.00 91.81 1065 SER A CA 1
ATOM 8550 C C . SER A 1 1065 ? 30.075 16.113 -43.114 1.00 91.81 1065 SER A C 1
ATOM 8552 O O . SER A 1 1065 ? 30.178 16.265 -41.899 1.00 91.81 1065 SER A O 1
ATOM 8554 N N . ASP A 1 1066 ? 29.131 15.336 -43.647 1.00 91.62 1066 ASP A N 1
ATOM 8555 C CA . ASP A 1 1066 ? 28.148 14.589 -42.854 1.00 91.62 1066 ASP A CA 1
ATOM 8556 C C . ASP A 1 1066 ? 28.680 13.225 -42.388 1.00 91.62 1066 ASP A C 1
ATOM 8558 O O . ASP A 1 1066 ? 28.016 12.504 -41.637 1.00 91.62 1066 ASP A O 1
ATOM 8562 N N . TYR A 1 1067 ? 29.892 12.850 -42.811 1.00 92.62 1067 TYR A N 1
ATOM 8563 C CA . TYR A 1 1067 ? 30.443 11.516 -42.605 1.00 92.62 1067 TYR A CA 1
ATOM 8564 C C . TYR A 1 1067 ? 31.788 11.529 -41.887 1.00 92.62 1067 TYR A C 1
ATOM 8566 O O . TYR A 1 1067 ? 32.615 12.410 -42.074 1.00 92.62 1067 TYR A O 1
ATOM 8574 N N . LEU A 1 1068 ? 32.044 10.489 -41.088 1.00 91.88 1068 LEU A N 1
ATOM 8575 C CA . LEU A 1 1068 ? 33.390 10.170 -40.605 1.00 91.88 1068 LEU A CA 1
ATOM 8576 C C . LEU A 1 1068 ? 34.132 9.344 -41.656 1.00 91.88 1068 LEU A C 1
ATOM 8578 O O . LEU A 1 1068 ? 33.523 8.516 -42.338 1.00 91.88 1068 LEU A O 1
ATOM 8582 N N . ARG A 1 1069 ? 35.466 9.428 -41.679 1.00 87.94 1069 ARG A N 1
ATOM 8583 C CA . ARG A 1 1069 ? 36.295 8.539 -42.511 1.00 87.94 1069 ARG A CA 1
ATOM 8584 C C . ARG A 1 1069 ? 36.041 7.057 -42.239 1.00 87.94 1069 ARG A C 1
ATOM 8586 O O . ARG A 1 1069 ? 36.100 6.251 -43.157 1.00 87.94 1069 ARG A O 1
ATOM 8593 N N . THR A 1 1070 ? 35.712 6.673 -41.012 1.00 88.00 1070 THR A N 1
ATOM 8594 C CA . THR A 1 1070 ? 35.417 5.279 -40.634 1.00 88.00 1070 THR A CA 1
ATOM 8595 C C . THR A 1 1070 ? 34.008 4.811 -41.020 1.00 88.00 1070 THR A C 1
ATOM 8597 O O . THR A 1 1070 ? 33.640 3.675 -40.719 1.00 88.00 1070 THR A O 1
ATOM 8600 N N . SER A 1 1071 ? 33.206 5.650 -41.684 1.00 89.69 1071 SER A N 1
ATOM 8601 C CA . SER A 1 1071 ? 31.827 5.326 -42.049 1.00 89.69 1071 SER A CA 1
ATOM 8602 C C . SER A 1 1071 ? 31.747 4.120 -42.987 1.00 89.69 1071 SER A C 1
ATOM 8604 O O . SER A 1 1071 ? 32.348 4.089 -44.056 1.00 89.69 1071 SER A O 1
ATOM 8606 N N . ALA A 1 1072 ? 30.942 3.126 -42.614 1.00 89.56 1072 ALA A N 1
ATOM 8607 C CA . ALA A 1 1072 ? 30.666 1.957 -43.447 1.00 89.56 1072 ALA A CA 1
ATOM 8608 C C . ALA A 1 1072 ? 29.704 2.241 -44.616 1.00 89.56 1072 ALA A C 1
ATOM 8610 O O . ALA A 1 1072 ? 29.431 1.319 -45.391 1.00 89.56 1072 ALA A O 1
ATOM 8611 N N . ARG A 1 1073 ? 29.165 3.467 -44.708 1.00 89.81 1073 ARG A N 1
ATOM 8612 C CA . ARG A 1 1073 ? 28.223 3.896 -45.750 1.00 89.81 1073 ARG A CA 1
ATOM 8613 C C . ARG A 1 1073 ? 28.889 3.857 -47.122 1.00 89.81 1073 ARG A C 1
ATOM 8615 O O . ARG A 1 1073 ? 30.088 4.098 -47.245 1.00 89.81 1073 ARG A O 1
ATOM 8622 N N . THR A 1 1074 ? 28.095 3.530 -48.133 1.00 92.19 1074 THR A N 1
ATOM 8623 C CA . THR A 1 1074 ? 28.514 3.561 -49.538 1.00 92.19 1074 THR A CA 1
ATOM 8624 C C . THR A 1 1074 ? 28.196 4.937 -50.095 1.00 92.19 1074 THR A C 1
ATOM 8626 O O . THR A 1 1074 ? 27.091 5.422 -49.877 1.00 92.19 1074 THR A O 1
ATOM 8629 N N . ALA A 1 1075 ? 29.162 5.543 -50.776 1.00 92.94 1075 ALA A N 1
ATOM 8630 C CA . ALA A 1 1075 ? 29.009 6.807 -51.485 1.00 92.94 1075 ALA A CA 1
ATOM 8631 C C . ALA A 1 1075 ? 29.379 6.613 -52.961 1.00 92.94 1075 ALA A C 1
ATOM 8633 O O . ALA A 1 1075 ? 30.084 5.655 -53.309 1.00 92.94 1075 ALA A O 1
ATOM 8634 N N . LEU A 1 1076 ? 28.893 7.508 -53.818 1.00 94.44 1076 LEU A N 1
ATOM 8635 C CA . LEU A 1 1076 ? 29.342 7.629 -55.200 1.00 94.44 1076 LEU A CA 1
ATOM 8636 C C . LEU A 1 1076 ? 30.635 8.440 -55.252 1.00 94.44 1076 LEU A C 1
ATOM 8638 O O . LEU A 1 1076 ? 30.768 9.481 -54.612 1.00 94.44 1076 LEU A O 1
ATOM 8642 N N . TRP A 1 1077 ? 31.585 7.977 -56.048 1.00 93.12 1077 TRP A N 1
ATOM 8643 C CA . TRP A 1 1077 ? 32.880 8.619 -56.206 1.00 93.12 1077 TRP A CA 1
ATOM 8644 C C . TRP A 1 1077 ? 33.162 8.849 -57.676 1.00 93.12 1077 TRP A C 1
ATOM 8646 O O . TRP A 1 1077 ? 32.876 7.982 -58.504 1.00 93.12 1077 TRP A O 1
ATOM 8656 N N . SER A 1 1078 ? 33.761 9.990 -57.983 1.00 92.44 1078 SER A N 1
ATOM 8657 C CA . SER A 1 1078 ? 34.244 10.313 -59.316 1.00 92.44 1078 SER A CA 1
ATOM 8658 C C . SER A 1 1078 ? 35.706 9.894 -59.425 1.00 92.44 1078 SER A C 1
ATOM 8660 O O . SER A 1 1078 ? 36.561 10.402 -58.702 1.00 92.44 1078 SER A O 1
ATOM 8662 N N . CYS A 1 1079 ? 36.010 8.924 -60.294 1.00 90.56 1079 CYS A N 1
ATOM 8663 C CA . CYS A 1 1079 ? 37.392 8.492 -60.490 1.00 90.56 1079 CYS A CA 1
ATOM 8664 C C . CYS A 1 1079 ? 38.208 9.617 -61.151 1.00 90.56 1079 CYS A C 1
ATOM 8666 O O . CYS A 1 1079 ? 37.862 10.016 -62.266 1.00 90.56 1079 CYS A O 1
ATOM 8668 N N . PRO A 1 1080 ? 39.332 10.070 -60.569 1.00 86.75 1080 PRO A N 1
ATOM 8669 C CA . PRO A 1 1080 ? 40.140 11.127 -61.177 1.00 86.75 1080 PRO A CA 1
ATOM 8670 C C . PRO A 1 1080 ? 40.797 10.700 -62.502 1.00 86.75 1080 PRO A C 1
ATOM 8672 O O . PRO A 1 1080 ? 41.114 11.555 -63.322 1.00 86.75 1080 PRO A O 1
ATOM 8675 N N . THR A 1 1081 ? 40.985 9.393 -62.743 1.00 86.50 1081 THR A N 1
ATOM 8676 C CA . THR A 1 1081 ? 41.651 8.866 -63.950 1.00 86.50 1081 THR A CA 1
ATOM 8677 C C . THR A 1 1081 ? 40.706 8.660 -65.130 1.00 86.50 1081 THR A C 1
ATOM 8679 O O . THR A 1 1081 ? 41.012 9.079 -66.241 1.00 86.50 1081 THR A O 1
ATOM 8682 N N . CYS A 1 1082 ? 39.588 7.957 -64.922 1.00 87.69 1082 CYS A N 1
ATOM 8683 C CA . CYS A 1 1082 ? 38.663 7.613 -66.008 1.00 87.69 1082 CYS A CA 1
ATOM 8684 C C . CYS A 1 1082 ? 37.402 8.485 -66.022 1.00 87.69 1082 CYS A C 1
ATOM 8686 O O . CYS A 1 1082 ? 36.554 8.293 -66.889 1.00 87.69 1082 CYS A O 1
ATOM 8688 N N . HIS A 1 1083 ? 37.244 9.377 -65.034 1.00 88.12 1083 HIS A N 1
ATOM 8689 C CA . HIS A 1 1083 ? 36.071 10.240 -64.827 1.00 88.12 1083 HIS A CA 1
ATOM 8690 C C . HIS A 1 1083 ? 34.735 9.488 -64.733 1.00 88.12 1083 HIS A C 1
ATOM 8692 O O . HIS A 1 1083 ? 33.662 10.073 -64.845 1.00 88.12 1083 HIS A O 1
ATOM 8698 N N . GLY A 1 1084 ? 34.797 8.172 -64.524 1.00 88.38 1084 GLY A N 1
ATOM 8699 C CA . GLY A 1 1084 ? 33.635 7.321 -64.338 1.00 88.38 1084 GLY A CA 1
ATOM 8700 C C . GLY A 1 1084 ? 33.197 7.327 -62.881 1.00 88.38 1084 GLY A C 1
ATOM 8701 O O . GLY A 1 1084 ? 34.031 7.216 -61.978 1.00 88.38 1084 GLY A O 1
ATOM 8702 N N . GLU A 1 1085 ? 31.888 7.392 -62.660 1.00 92.62 1085 GLU A N 1
ATOM 8703 C CA . GLU A 1 1085 ? 31.308 7.319 -61.322 1.00 92.62 1085 GLU A CA 1
ATOM 8704 C C . GLU A 1 1085 ? 31.135 5.875 -60.857 1.00 92.62 1085 GLU A C 1
ATOM 8706 O O . GLU A 1 1085 ? 30.650 5.006 -61.598 1.00 92.62 1085 GLU A O 1
ATOM 8711 N N . TYR A 1 1086 ? 31.534 5.602 -59.618 1.00 92.38 1086 TYR A N 1
ATOM 8712 C CA . TYR A 1 1086 ? 31.429 4.276 -59.027 1.00 92.38 1086 TYR A CA 1
ATOM 8713 C C . TYR A 1 1086 ? 31.102 4.319 -57.539 1.00 92.38 1086 TYR A C 1
ATOM 8715 O O . TYR A 1 1086 ? 31.473 5.239 -56.815 1.00 92.38 1086 TYR A O 1
ATOM 8723 N N . GLU A 1 1087 ? 30.417 3.278 -57.080 1.00 92.31 1087 GLU A N 1
ATOM 8724 C CA . GLU A 1 1087 ? 30.044 3.113 -55.680 1.00 92.31 1087 GLU A CA 1
ATOM 8725 C C . GLU A 1 1087 ? 31.163 2.419 -54.900 1.00 92.31 1087 GLU A C 1
ATOM 8727 O O . GLU A 1 1087 ? 31.667 1.367 -55.304 1.00 92.31 1087 GLU A O 1
ATOM 8732 N N . ALA A 1 1088 ? 31.529 2.990 -53.754 1.00 91.19 1088 ALA A N 1
ATOM 8733 C CA . ALA A 1 1088 ? 32.435 2.364 -52.798 1.00 91.19 1088 ALA A CA 1
ATOM 8734 C C . ALA A 1 1088 ? 32.136 2.835 -51.368 1.00 91.19 1088 ALA A C 1
ATOM 8736 O O . ALA A 1 1088 ? 31.630 3.939 -51.150 1.00 91.19 1088 ALA A O 1
ATOM 8737 N N . ARG A 1 1089 ? 32.458 2.001 -50.374 1.00 93.00 1089 ARG A N 1
ATOM 8738 C CA . ARG A 1 1089 ? 32.290 2.349 -48.955 1.00 93.00 1089 ARG A CA 1
ATOM 8739 C C . ARG A 1 1089 ? 33.333 3.372 -48.526 1.00 93.00 1089 ARG A C 1
ATOM 8741 O O . ARG A 1 1089 ? 34.512 3.179 -48.800 1.00 93.00 1089 ARG A O 1
ATOM 8748 N N . ILE A 1 1090 ? 32.918 4.402 -47.790 1.00 93.12 1090 ILE A N 1
ATOM 8749 C CA . ILE A 1 1090 ? 33.802 5.476 -47.302 1.00 93.12 1090 ILE A CA 1
ATOM 8750 C C . ILE A 1 1090 ? 34.960 4.898 -46.482 1.00 93.12 1090 ILE A C 1
ATOM 8752 O O . ILE A 1 1090 ? 36.111 5.289 -46.661 1.00 93.12 1090 ILE A O 1
ATOM 8756 N N . CYS A 1 1091 ? 34.680 3.903 -45.635 1.00 90.94 1091 CYS A N 1
ATOM 8757 C CA . CYS A 1 1091 ? 35.693 3.253 -44.814 1.00 90.94 1091 CYS A CA 1
ATOM 8758 C C . CYS A 1 1091 ? 36.776 2.521 -45.625 1.00 90.94 1091 CYS A C 1
ATOM 8760 O O . CYS A 1 1091 ? 37.920 2.454 -45.169 1.00 90.94 1091 CYS A O 1
ATOM 8762 N N . ASP A 1 1092 ? 36.434 2.016 -46.810 1.00 89.94 1092 ASP A N 1
ATOM 8763 C CA . ASP A 1 1092 ? 37.303 1.174 -47.636 1.00 89.94 1092 ASP A CA 1
ATOM 8764 C C . ASP A 1 1092 ? 38.134 2.006 -48.632 1.00 89.94 1092 ASP A C 1
ATOM 8766 O O . ASP A 1 1092 ? 39.007 1.453 -49.294 1.00 89.94 1092 ASP A O 1
ATOM 8770 N N . ARG A 1 1093 ? 37.884 3.325 -48.713 1.00 91.69 1093 ARG A N 1
ATOM 8771 C CA . ARG A 1 1093 ? 38.469 4.222 -49.716 1.00 91.69 1093 ARG A CA 1
ATOM 8772 C C . ARG A 1 1093 ? 39.678 5.008 -49.238 1.00 91.69 1093 ARG A C 1
ATOM 8774 O O . ARG A 1 1093 ? 39.626 5.682 -48.212 1.00 91.69 1093 ARG A O 1
ATOM 8781 N N . THR A 1 1094 ? 40.752 5.004 -50.004 1.00 87.12 1094 THR A N 1
ATOM 8782 C CA . THR A 1 1094 ? 41.858 5.961 -49.852 1.00 87.12 1094 THR A CA 1
ATOM 8783 C C . THR A 1 1094 ? 42.109 6.658 -51.181 1.00 87.12 1094 THR A C 1
ATOM 8785 O O . THR A 1 1094 ? 41.719 6.139 -52.224 1.00 87.12 1094 THR A O 1
ATOM 8788 N N . VAL A 1 1095 ? 42.750 7.827 -51.139 1.00 84.38 1095 VAL A N 1
ATOM 8789 C CA . VAL A 1 1095 ? 43.230 8.502 -52.354 1.00 84.38 1095 VAL A CA 1
ATOM 8790 C C . VAL A 1 1095 ? 44.147 7.539 -53.117 1.00 84.38 1095 VAL A C 1
ATOM 8792 O O . VAL A 1 1095 ? 44.896 6.784 -52.489 1.00 84.38 1095 VAL A O 1
ATOM 8795 N N . ASP A 1 1096 ? 44.034 7.529 -54.445 1.00 80.25 1096 ASP A N 1
ATOM 8796 C CA . ASP A 1 1096 ? 44.790 6.665 -55.369 1.00 80.25 1096 ASP A CA 1
ATOM 8797 C C . ASP A 1 1096 ? 44.623 5.149 -55.155 1.00 80.25 1096 ASP A C 1
ATOM 8799 O O . ASP A 1 1096 ? 45.466 4.348 -55.568 1.00 80.25 1096 ASP A O 1
ATOM 8803 N N . ASP A 1 1097 ? 43.534 4.716 -54.519 1.00 82.75 1097 ASP A N 1
ATOM 8804 C CA . ASP A 1 1097 ? 43.233 3.294 -54.461 1.00 82.75 1097 ASP A CA 1
ATOM 8805 C C . ASP A 1 1097 ? 42.715 2.746 -55.798 1.00 82.75 1097 ASP A C 1
ATOM 8807 O O . ASP A 1 1097 ? 42.212 3.437 -56.684 1.00 82.75 1097 ASP A O 1
ATOM 8811 N N . ASP A 1 1098 ? 42.787 1.430 -55.937 1.00 84.25 1098 ASP A N 1
ATOM 8812 C CA . ASP A 1 1098 ? 42.282 0.764 -57.127 1.00 84.25 1098 ASP A CA 1
ATOM 8813 C C . ASP A 1 1098 ? 40.755 0.481 -57.040 1.00 84.25 1098 ASP A C 1
ATOM 8815 O O . ASP A 1 1098 ? 40.250 -0.490 -57.620 1.00 84.25 1098 ASP A O 1
ATOM 8819 N N . SER A 1 1099 ? 39.975 1.208 -56.237 1.00 86.69 1099 SER A N 1
ATOM 8820 C CA . SER A 1 1099 ? 38.559 0.865 -56.030 1.00 86.69 1099 SER A CA 1
ATOM 8821 C C . SER A 1 1099 ? 37.711 1.070 -57.289 1.00 86.69 1099 SER A C 1
ATOM 8823 O O . SER A 1 1099 ? 36.661 0.439 -57.417 1.00 86.69 1099 SER A O 1
ATOM 8825 N N . CYS A 1 1100 ? 38.173 1.886 -58.243 1.00 90.25 1100 CYS A N 1
ATOM 8826 C CA . CYS A 1 1100 ? 37.478 2.133 -59.504 1.00 90.25 1100 CYS A CA 1
ATOM 8827 C C . CYS A 1 1100 ? 37.362 0.846 -60.359 1.00 90.25 1100 CYS A C 1
ATOM 8829 O O . CYS A 1 1100 ? 38.370 0.330 -60.861 1.00 90.25 1100 CYS A O 1
ATOM 8831 N N . PRO A 1 1101 ? 36.140 0.319 -60.597 1.00 89.12 1101 PRO A N 1
ATOM 8832 C CA . PRO A 1 1101 ? 35.937 -0.919 -61.351 1.00 89.12 1101 PRO A CA 1
ATOM 8833 C C . PRO A 1 1101 ? 36.207 -0.767 -62.854 1.00 89.12 1101 PRO A C 1
ATOM 8835 O O . PRO A 1 1101 ? 36.449 -1.774 -63.526 1.00 89.12 1101 PRO A O 1
ATOM 8838 N N . TYR A 1 1102 ? 36.184 0.463 -63.378 1.00 91.31 1102 TYR A N 1
ATOM 8839 C CA . TYR A 1 1102 ? 36.496 0.755 -64.779 1.00 91.31 1102 TYR A CA 1
ATOM 8840 C C . TYR A 1 1102 ? 38.008 0.672 -65.026 1.00 91.31 1102 TYR A C 1
ATOM 8842 O O . TYR A 1 1102 ? 38.451 -0.110 -65.867 1.00 91.31 1102 TYR A O 1
ATOM 8850 N N . CYS A 1 1103 ? 38.816 1.371 -64.219 1.00 87.81 1103 CYS A N 1
ATOM 8851 C CA . CYS A 1 1103 ? 40.280 1.287 -64.280 1.00 87.81 1103 CYS A CA 1
ATOM 8852 C C . CYS A 1 1103 ? 40.785 -0.149 -64.059 1.00 87.81 1103 CYS A C 1
ATOM 8854 O O . CYS A 1 1103 ? 41.736 -0.584 -64.703 1.00 87.81 1103 CYS A O 1
ATOM 8856 N N . ARG A 1 1104 ? 40.099 -0.926 -63.208 1.00 88.25 1104 ARG A N 1
ATOM 8857 C CA . ARG A 1 1104 ? 40.410 -2.340 -62.940 1.00 88.25 1104 ARG A CA 1
ATOM 8858 C C . ARG A 1 1104 ? 39.926 -3.341 -63.995 1.00 88.25 1104 ARG A C 1
ATOM 8860 O O . ARG A 1 1104 ? 40.061 -4.541 -63.760 1.00 88.25 1104 ARG A O 1
ATOM 8867 N N . GLN A 1 1105 ? 39.342 -2.902 -65.112 1.00 86.44 1105 GLN A N 1
ATOM 8868 C CA . GLN A 1 1105 ? 38.829 -3.807 -66.153 1.00 86.44 1105 GLN A CA 1
ATOM 8869 C C . GLN A 1 1105 ? 37.8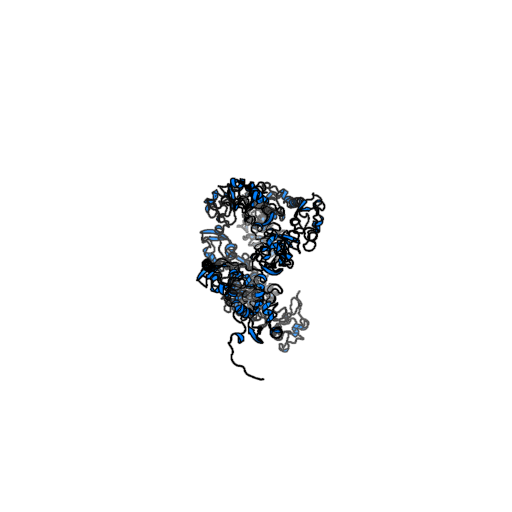02 -4.823 -65.606 1.00 86.44 1105 GLN A C 1
ATOM 8871 O O . GLN A 1 1105 ? 37.768 -5.983 -66.013 1.00 86.44 1105 GLN A O 1
ATOM 8876 N N . LYS A 1 1106 ? 36.984 -4.412 -64.626 1.00 85.56 1106 LYS A N 1
ATOM 8877 C CA . LYS A 1 1106 ? 35.895 -5.233 -64.061 1.00 85.56 1106 LYS A CA 1
ATOM 8878 C C . LYS A 1 1106 ? 34.517 -4.805 -64.553 1.00 85.56 1106 LYS A C 1
ATOM 8880 O O . LYS A 1 1106 ? 33.589 -5.608 -64.519 1.00 85.56 1106 LYS A O 1
ATOM 8885 N N . LYS A 1 1107 ? 34.375 -3.550 -64.979 1.00 88.62 1107 LYS A N 1
ATOM 8886 C CA . LYS A 1 1107 ? 33.141 -2.981 -65.528 1.00 88.62 1107 LYS A CA 1
ATOM 8887 C C . LYS A 1 1107 ? 33.473 -2.162 -66.772 1.00 88.62 1107 LYS A C 1
ATOM 8889 O O . LYS A 1 1107 ? 34.498 -1.483 -66.794 1.00 88.62 1107 LYS A O 1
ATOM 8894 N N . VAL A 1 1108 ? 32.612 -2.236 -67.781 1.00 89.75 1108 VAL A N 1
ATOM 8895 C CA . VAL A 1 1108 ? 32.767 -1.486 -69.032 1.00 89.75 1108 VAL A CA 1
ATOM 8896 C C . VAL A 1 1108 ? 32.400 -0.019 -68.809 1.00 89.75 1108 VAL A C 1
ATOM 8898 O O . VAL A 1 1108 ? 31.379 0.288 -68.194 1.00 89.75 1108 VAL A O 1
ATOM 8901 N N . LEU A 1 1109 ? 33.246 0.866 -69.320 1.00 90.56 1109 LEU A N 1
ATOM 8902 C CA . LEU A 1 1109 ? 33.038 2.291 -69.501 1.00 90.56 1109 LEU A CA 1
ATOM 8903 C C . LEU A 1 1109 ? 33.303 2.585 -70.979 1.00 90.56 1109 LEU A C 1
ATOM 8905 O O . LEU A 1 1109 ? 34.445 2.505 -71.443 1.00 90.56 1109 LEU A O 1
ATOM 8909 N N . ALA A 1 1110 ? 32.229 2.872 -71.712 1.00 84.94 1110 ALA A N 1
ATOM 8910 C CA . ALA A 1 1110 ? 32.295 3.140 -73.142 1.00 84.94 1110 ALA A CA 1
ATOM 8911 C C . ALA A 1 1110 ? 33.212 4.341 -73.432 1.00 84.94 1110 ALA A C 1
ATOM 8913 O O . ALA A 1 1110 ? 33.145 5.358 -72.744 1.00 84.94 1110 ALA A O 1
ATOM 8914 N N . GLY A 1 1111 ? 34.064 4.215 -74.447 1.00 84.94 1111 GLY A N 1
ATOM 8915 C CA . GLY A 1 1111 ? 35.087 5.197 -74.809 1.00 84.94 1111 GLY A CA 1
ATOM 8916 C C . GLY A 1 1111 ? 36.380 5.101 -73.991 1.00 84.94 1111 GLY A C 1
ATOM 8917 O O . GLY A 1 1111 ? 37.321 5.835 -74.281 1.00 84.94 1111 GLY A O 1
ATOM 8918 N N . PHE A 1 1112 ? 36.444 4.227 -72.979 1.00 88.62 1112 PHE A N 1
ATOM 8919 C CA . PHE A 1 1112 ? 37.617 4.081 -72.112 1.00 88.62 1112 PHE A CA 1
ATOM 8920 C C . PHE A 1 1112 ? 38.204 2.670 -72.153 1.00 88.62 1112 PHE A C 1
ATOM 8922 O O . PHE A 1 1112 ? 39.368 2.501 -72.508 1.00 88.62 1112 PHE A O 1
ATOM 8929 N N . ASN A 1 1113 ? 37.423 1.652 -71.782 1.00 90.00 1113 ASN A N 1
ATOM 8930 C CA . ASN A 1 1113 ? 37.931 0.285 -71.620 1.00 90.00 1113 ASN A CA 1
ATOM 8931 C C . ASN A 1 1113 ? 37.115 -0.793 -72.355 1.00 90.00 1113 ASN A C 1
ATOM 8933 O O . ASN A 1 1113 ? 37.371 -1.988 -72.189 1.00 90.00 1113 ASN A O 1
ATOM 8937 N N . ASP A 1 1114 ? 36.141 -0.384 -73.162 1.00 92.12 1114 ASP A N 1
ATOM 8938 C CA . ASP A 1 1114 ? 35.376 -1.287 -74.013 1.00 92.12 1114 ASP A CA 1
ATOM 8939 C C . ASP A 1 1114 ? 36.199 -1.819 -75.200 1.00 92.12 1114 ASP A C 1
ATOM 8941 O O . ASP A 1 1114 ? 37.213 -1.244 -75.595 1.00 92.12 1114 ASP A O 1
ATOM 8945 N N . LEU A 1 1115 ? 35.748 -2.926 -75.791 1.00 90.19 1115 LEU A N 1
ATOM 8946 C CA . LEU A 1 1115 ? 36.432 -3.621 -76.876 1.00 90.19 1115 LEU A CA 1
ATOM 8947 C C . LEU A 1 1115 ? 36.591 -2.725 -78.106 1.00 90.19 1115 LEU A C 1
ATOM 8949 O O . LEU A 1 1115 ? 37.645 -2.768 -78.729 1.00 90.19 1115 LEU A O 1
ATOM 8953 N N . ALA A 1 1116 ? 35.591 -1.903 -78.441 1.00 88.38 1116 ALA A N 1
ATOM 8954 C CA . ALA A 1 1116 ? 35.680 -1.023 -79.604 1.00 88.38 1116 ALA A CA 1
ATOM 8955 C C . ALA A 1 1116 ? 36.753 0.065 -79.422 1.00 88.38 1116 ALA A C 1
ATOM 8957 O O . ALA A 1 1116 ? 37.416 0.430 -80.393 1.00 88.38 1116 ALA A O 1
ATOM 8958 N N . SER A 1 1117 ? 36.953 0.543 -78.191 1.00 87.56 1117 SER A N 1
ATOM 8959 C CA . SER A 1 1117 ? 37.998 1.521 -77.862 1.00 87.56 1117 SER A CA 1
ATOM 8960 C C . SER A 1 1117 ? 39.389 0.896 -77.720 1.00 87.56 1117 SER A C 1
ATOM 8962 O O . SER A 1 1117 ? 40.377 1.500 -78.130 1.00 87.56 1117 SER A O 1
ATOM 8964 N N . VAL A 1 1118 ? 39.482 -0.301 -77.133 1.00 88.25 1118 VAL A N 1
ATOM 8965 C CA . VAL A 1 1118 ? 40.767 -0.931 -76.782 1.00 88.25 1118 VAL A CA 1
ATOM 8966 C C . VAL A 1 1118 ? 41.341 -1.791 -77.916 1.00 88.25 1118 VAL A C 1
ATOM 8968 O O . VAL A 1 1118 ? 42.560 -1.891 -78.036 1.00 88.25 1118 VAL A O 1
ATOM 8971 N N . ASP A 1 1119 ? 40.497 -2.412 -78.744 1.00 87.81 1119 ASP A N 1
ATOM 8972 C CA . ASP A 1 1119 ? 40.907 -3.296 -79.845 1.00 87.81 1119 ASP A CA 1
ATOM 8973 C C . ASP A 1 1119 ? 39.958 -3.128 -81.045 1.00 87.81 1119 ASP A C 1
ATOM 8975 O O . ASP A 1 1119 ? 39.095 -3.962 -81.339 1.00 87.81 1119 ASP A O 1
ATOM 8979 N N . SER A 1 1120 ? 40.100 -1.986 -81.720 1.00 87.06 1120 SER A N 1
ATOM 8980 C CA . SER A 1 1120 ? 39.242 -1.580 -82.837 1.00 87.06 1120 SER A CA 1
ATOM 8981 C C . SER A 1 1120 ? 39.383 -2.484 -84.065 1.00 87.06 1120 SER A C 1
ATOM 8983 O O . SER A 1 1120 ? 38.405 -2.690 -84.787 1.00 87.06 1120 SER A O 1
ATOM 8985 N N . GLU A 1 1121 ? 40.567 -3.062 -84.288 1.00 86.62 1121 GLU A N 1
ATOM 8986 C CA . GLU A 1 1121 ? 40.797 -4.031 -85.362 1.00 86.62 1121 GLU A CA 1
ATOM 8987 C C . GLU A 1 1121 ? 40.025 -5.322 -85.097 1.00 86.62 1121 GLU A C 1
ATOM 8989 O O . GLU A 1 1121 ? 39.298 -5.786 -85.976 1.00 86.62 1121 GLU A O 1
ATOM 8994 N N . LEU A 1 1122 ? 40.077 -5.864 -83.877 1.00 90.12 1122 LEU A N 1
ATOM 8995 C CA . LEU A 1 1122 ? 39.281 -7.039 -83.544 1.00 90.12 1122 LEU A CA 1
ATOM 8996 C C . LEU A 1 1122 ? 37.781 -6.734 -83.585 1.00 90.12 1122 LEU A C 1
ATOM 8998 O O . LEU A 1 1122 ? 37.008 -7.520 -84.128 1.00 90.12 1122 LEU A O 1
ATOM 9002 N N . ALA A 1 1123 ? 37.362 -5.572 -83.077 1.00 88.19 1123 ALA A N 1
ATOM 9003 C CA . ALA A 1 1123 ? 35.972 -5.128 -83.154 1.00 88.19 1123 ALA A CA 1
ATOM 9004 C C . ALA A 1 1123 ? 35.453 -5.033 -84.603 1.00 88.19 1123 ALA A C 1
ATOM 9006 O O . ALA A 1 1123 ? 34.254 -5.188 -84.823 1.00 88.19 1123 ALA A O 1
ATOM 9007 N N . SER A 1 1124 ? 36.330 -4.835 -85.597 1.00 87.81 1124 SER A N 1
ATOM 9008 C CA . SER A 1 1124 ? 35.947 -4.828 -87.016 1.00 87.81 1124 SER A CA 1
ATOM 9009 C C . SER A 1 1124 ? 35.584 -6.215 -87.572 1.00 87.81 1124 SER A C 1
ATOM 9011 O O . SER A 1 1124 ? 34.833 -6.305 -88.541 1.00 87.81 1124 SER A O 1
ATOM 9013 N N . GLU A 1 1125 ? 36.048 -7.298 -86.934 1.00 91.31 1125 GLU A N 1
ATOM 9014 C CA . GLU A 1 1125 ? 35.671 -8.682 -87.263 1.00 91.31 1125 GLU A CA 1
ATOM 9015 C C . GLU A 1 1125 ? 34.347 -9.109 -86.587 1.00 91.31 1125 GLU A C 1
ATOM 9017 O O . GLU A 1 1125 ? 33.864 -10.227 -86.803 1.00 91.31 1125 GLU A O 1
ATOM 9022 N N . TRP A 1 1126 ? 33.748 -8.244 -85.755 1.00 92.69 1126 TRP A N 1
ATOM 9023 C CA . TRP A 1 1126 ? 32.464 -8.488 -85.092 1.00 92.69 1126 TRP A CA 1
ATOM 9024 C C . TRP A 1 1126 ? 31.340 -8.577 -86.124 1.00 92.69 1126 TRP A C 1
ATOM 9026 O O . TRP A 1 1126 ? 31.144 -7.664 -86.927 1.00 92.69 1126 TRP A O 1
ATOM 9036 N N . SER A 1 1127 ? 30.570 -9.667 -86.111 1.00 90.75 1127 SER A N 1
ATOM 9037 C CA . SER A 1 1127 ? 29.461 -9.799 -87.059 1.00 90.75 1127 SER A CA 1
ATOM 9038 C C . SER A 1 1127 ? 28.341 -8.800 -86.739 1.00 90.75 1127 SER A C 1
ATOM 9040 O O . SER A 1 1127 ? 27.961 -8.618 -85.579 1.00 90.75 1127 SER A O 1
ATOM 9042 N N . LEU A 1 1128 ? 27.757 -8.208 -87.787 1.00 87.75 1128 LEU A N 1
ATOM 9043 C CA . LEU A 1 1128 ? 26.544 -7.384 -87.707 1.00 87.75 1128 LEU A CA 1
ATOM 9044 C C . LEU A 1 1128 ? 25.297 -8.193 -87.308 1.00 87.75 1128 LEU A C 1
ATOM 9046 O O . LEU A 1 1128 ? 24.265 -7.603 -87.003 1.00 87.75 1128 LEU A O 1
ATOM 9050 N N . ALA A 1 1129 ? 25.378 -9.528 -87.322 1.00 88.38 1129 ALA A N 1
ATOM 9051 C CA . ALA A 1 1129 ? 24.310 -10.412 -86.867 1.00 88.38 1129 ALA A CA 1
ATOM 9052 C C . ALA A 1 1129 ? 24.245 -10.543 -85.335 1.00 88.38 1129 ALA A C 1
ATOM 9054 O O . ALA A 1 1129 ? 23.271 -11.092 -84.817 1.00 88.38 1129 ALA A O 1
ATOM 9055 N N . ASN A 1 1130 ? 25.253 -10.058 -84.597 1.00 90.44 1130 ASN A N 1
ATOM 9056 C CA . ASN A 1 1130 ? 25.169 -10.007 -83.140 1.00 90.44 1130 ASN A CA 1
ATOM 9057 C C . ASN A 1 1130 ? 24.127 -8.966 -82.692 1.00 90.44 1130 ASN A C 1
ATOM 9059 O O . ASN A 1 1130 ? 24.098 -7.865 -83.245 1.00 90.44 1130 ASN A O 1
ATOM 9063 N N . PRO A 1 1131 ? 23.309 -9.268 -81.666 1.00 87.19 1131 PRO A N 1
ATOM 9064 C CA . PRO A 1 1131 ? 22.380 -8.294 -81.090 1.00 87.19 1131 PRO A CA 1
ATOM 9065 C C . PRO A 1 1131 ? 23.097 -7.183 -80.306 1.00 87.19 1131 PRO A C 1
ATOM 9067 O O . PRO A 1 1131 ? 22.585 -6.068 -80.220 1.00 87.19 1131 PRO A O 1
ATOM 9070 N N . ASP A 1 1132 ? 24.283 -7.484 -79.777 1.00 90.94 1132 ASP A N 1
ATOM 9071 C CA . ASP A 1 1132 ? 25.040 -6.617 -78.879 1.00 90.94 1132 ASP A CA 1
ATOM 9072 C C . ASP A 1 1132 ? 26.228 -5.956 -79.602 1.00 90.94 1132 ASP A C 1
ATOM 9074 O O . ASP A 1 1132 ? 26.800 -6.508 -80.555 1.00 90.94 1132 ASP A O 1
ATOM 9078 N N . LYS A 1 1133 ? 26.627 -4.763 -79.143 1.00 89.69 1133 LYS A N 1
ATOM 9079 C CA . LYS A 1 1133 ? 27.744 -4.006 -79.731 1.00 89.69 1133 LYS A CA 1
ATOM 9080 C C . LYS A 1 1133 ? 29.082 -4.369 -79.081 1.00 89.69 1133 LYS A C 1
ATOM 9082 O O . LYS A 1 1133 ? 29.131 -4.587 -77.872 1.00 89.69 1133 LYS A O 1
ATOM 9087 N N . PRO A 1 1134 ? 30.208 -4.295 -79.815 1.00 88.81 1134 PRO A N 1
ATOM 9088 C CA . PRO A 1 1134 ? 31.531 -4.485 -79.219 1.00 88.81 1134 PRO A CA 1
ATOM 9089 C C . PRO A 1 1134 ? 31.815 -3.481 -78.084 1.00 88.81 1134 PRO A C 1
ATOM 9091 O O . PRO A 1 1134 ? 32.460 -3.834 -77.104 1.00 88.81 1134 PRO A O 1
ATOM 9094 N N . SER A 1 1135 ? 31.256 -2.266 -78.137 1.00 89.44 1135 SER A N 1
ATOM 9095 C CA . SER A 1 1135 ? 31.399 -1.251 -77.079 1.00 89.44 1135 SER A CA 1
ATOM 9096 C C . SER A 1 1135 ? 30.776 -1.626 -75.724 1.00 89.44 1135 SER A C 1
ATOM 9098 O O . SER A 1 1135 ? 30.915 -0.883 -74.757 1.00 89.44 1135 SER A O 1
ATOM 9100 N N . GLU A 1 1136 ? 30.054 -2.743 -75.644 1.00 91.19 1136 GLU A N 1
ATOM 9101 C CA . GLU A 1 1136 ? 29.418 -3.236 -74.416 1.00 91.19 1136 GLU A CA 1
ATOM 9102 C C . GLU A 1 1136 ? 30.250 -4.309 -73.704 1.00 91.19 1136 GLU A C 1
ATOM 9104 O O . GLU A 1 1136 ? 29.892 -4.749 -72.611 1.00 91.19 1136 GLU A O 1
ATOM 9109 N N . TYR A 1 1137 ? 31.382 -4.715 -74.284 1.00 92.12 1137 TYR A N 1
ATOM 9110 C CA . TYR A 1 1137 ? 32.226 -5.778 -73.748 1.00 92.12 1137 TYR A CA 1
ATOM 9111 C C . TYR A 1 1137 ? 33.641 -5.294 -73.483 1.00 92.12 1137 TYR A C 1
ATOM 9113 O O . TYR A 1 1137 ? 34.174 -4.465 -74.206 1.00 92.12 1137 TYR A O 1
ATOM 9121 N N . LEU A 1 1138 ? 34.286 -5.866 -72.468 1.00 91.81 1138 LEU A N 1
ATOM 9122 C CA . LEU A 1 1138 ? 35.729 -5.734 -72.276 1.00 91.81 1138 LEU A CA 1
ATOM 9123 C C . LEU A 1 1138 ? 36.475 -6.669 -73.231 1.00 91.81 1138 LEU A C 1
ATOM 9125 O O . LEU A 1 1138 ? 35.981 -7.747 -73.573 1.00 91.81 1138 LEU A O 1
ATOM 9129 N N . ARG A 1 1139 ? 37.727 -6.334 -73.553 1.00 87.94 1139 ARG A N 1
ATOM 9130 C CA . ARG A 1 1139 ? 38.617 -7.204 -74.341 1.00 87.94 1139 ARG A CA 1
ATOM 9131 C C . ARG A 1 1139 ? 38.831 -8.595 -73.728 1.00 87.94 1139 ARG A C 1
ATOM 9133 O O . ARG A 1 1139 ? 39.052 -9.570 -74.443 1.00 87.94 1139 ARG A O 1
ATOM 9140 N N . THR A 1 1140 ? 38.745 -8.681 -72.404 1.00 88.12 1140 THR A N 1
ATOM 9141 C CA . THR A 1 1140 ? 38.888 -9.904 -71.599 1.00 88.12 1140 THR A CA 1
ATOM 9142 C C . THR A 1 1140 ? 37.571 -10.658 -71.396 1.00 88.12 1140 THR A C 1
ATOM 9144 O O . THR A 1 1140 ? 37.535 -11.632 -70.644 1.00 88.12 1140 THR A O 1
ATOM 9147 N N . SER A 1 1141 ? 36.479 -10.229 -72.036 1.00 89.19 1141 SER A N 1
ATOM 9148 C CA . SER A 1 1141 ? 35.164 -10.841 -71.859 1.00 89.19 1141 SER A CA 1
ATOM 9149 C C . SER A 1 1141 ? 35.146 -12.306 -72.330 1.00 89.19 1141 SER A C 1
ATOM 9151 O O . SER A 1 1141 ? 35.511 -12.585 -73.472 1.00 89.19 1141 SER A O 1
ATOM 9153 N N . PRO A 1 1142 ? 34.655 -13.259 -71.518 1.00 89.81 1142 PRO A N 1
ATOM 9154 C CA . PRO A 1 1142 ? 34.438 -14.638 -71.956 1.00 89.81 1142 PRO A CA 1
ATOM 9155 C C . PRO A 1 1142 ? 33.161 -14.804 -72.801 1.00 89.81 1142 PRO A C 1
ATOM 9157 O O . PRO A 1 1142 ? 32.762 -15.927 -73.102 1.00 89.81 1142 PRO A O 1
ATOM 9160 N N . HIS A 1 1143 ? 32.479 -13.707 -73.152 1.00 91.56 1143 HIS A N 1
ATOM 9161 C CA . HIS A 1 1143 ? 31.267 -13.739 -73.963 1.00 91.56 1143 HIS A CA 1
ATOM 9162 C C . HIS A 1 1143 ? 31.552 -14.306 -75.358 1.00 91.56 1143 HIS A C 1
ATOM 9164 O O . HIS A 1 1143 ? 32.516 -13.904 -76.008 1.00 91.56 1143 HIS A O 1
ATOM 9170 N N . LYS A 1 1144 ? 30.705 -15.227 -75.820 1.00 92.31 1144 LYS A N 1
ATOM 9171 C CA . LYS A 1 1144 ? 30.765 -15.774 -77.175 1.00 92.31 1144 LYS A CA 1
ATOM 9172 C C . LYS A 1 1144 ? 30.003 -14.870 -78.128 1.00 92.31 1144 LYS A C 1
ATOM 9174 O O . LYS A 1 1144 ? 28.792 -14.750 -78.003 1.00 92.31 1144 LYS A O 1
ATOM 9179 N N . ALA A 1 1145 ? 30.721 -14.290 -79.078 1.00 92.25 1145 ALA A N 1
ATOM 9180 C CA . ALA A 1 1145 ? 30.146 -13.497 -80.152 1.00 92.25 1145 ALA A CA 1
ATOM 9181 C C . ALA A 1 1145 ? 30.256 -14.244 -81.485 1.00 92.25 1145 ALA A C 1
ATOM 9183 O O . ALA A 1 1145 ? 31.095 -15.140 -81.646 1.00 92.25 1145 ALA A O 1
ATOM 9184 N N . LEU A 1 1146 ? 29.414 -13.870 -82.444 1.00 93.19 1146 LEU A N 1
ATOM 9185 C CA . LEU A 1 1146 ? 29.581 -14.234 -83.845 1.00 93.19 1146 LEU A CA 1
ATOM 9186 C C . LEU A 1 1146 ? 30.604 -13.312 -84.504 1.00 93.19 1146 LEU A C 1
ATOM 9188 O O . LEU A 1 1146 ? 30.612 -12.100 -84.301 1.00 93.19 1146 LEU A O 1
ATOM 9192 N N . TRP A 1 1147 ? 31.446 -13.882 -85.348 1.00 92.00 1147 TRP A N 1
ATOM 9193 C CA . TRP A 1 1147 ? 32.508 -13.150 -86.017 1.00 92.00 1147 TRP A CA 1
ATOM 9194 C C . TRP A 1 1147 ? 32.527 -13.473 -87.494 1.00 92.00 1147 TRP A C 1
ATOM 9196 O O . TRP A 1 1147 ? 32.369 -14.633 -87.881 1.00 92.00 1147 TRP A O 1
ATOM 9206 N N . ALA A 1 1148 ? 32.770 -12.454 -88.304 1.00 90.62 1148 ALA A N 1
ATOM 9207 C CA . ALA A 1 1148 ? 32.943 -12.594 -89.736 1.00 90.62 1148 ALA A CA 1
ATOM 9208 C C . ALA A 1 1148 ? 34.429 -12.826 -90.036 1.00 90.62 1148 ALA A C 1
ATOM 9210 O O . ALA A 1 1148 ? 35.259 -11.947 -89.820 1.00 90.62 1148 ALA A O 1
ATOM 9211 N N . CYS A 1 1149 ? 34.788 -14.018 -90.526 1.00 88.31 1149 CYS A N 1
ATOM 9212 C CA . CYS A 1 1149 ? 36.177 -14.297 -90.891 1.00 88.31 1149 CYS A CA 1
ATOM 9213 C C . CYS A 1 1149 ? 36.607 -13.419 -92.083 1.00 88.31 1149 CYS A C 1
ATOM 9215 O O . CYS A 1 1149 ? 35.980 -13.524 -93.141 1.00 88.31 1149 CYS A O 1
ATOM 9217 N N . PRO A 1 1150 ? 37.700 -12.639 -91.998 1.00 85.06 1150 PRO A N 1
ATOM 9218 C CA . PRO A 1 1150 ? 38.140 -11.801 -93.116 1.00 85.06 1150 PRO A CA 1
ATOM 9219 C C . PRO A 1 1150 ? 38.625 -12.614 -94.330 1.00 85.06 1150 PRO A C 1
ATOM 9221 O O . PRO A 1 1150 ? 38.574 -12.117 -95.450 1.00 85.06 1150 PRO A O 1
ATOM 9224 N N . THR A 1 1151 ? 39.056 -13.868 -94.132 1.00 85.25 1151 THR A N 1
ATOM 9225 C CA . THR A 1 1151 ? 39.627 -14.721 -95.193 1.00 85.25 1151 THR A CA 1
ATOM 9226 C C . THR A 1 1151 ? 38.579 -15.518 -95.964 1.00 85.25 1151 THR A C 1
ATOM 9228 O O . THR A 1 1151 ? 38.631 -15.583 -97.188 1.00 85.25 1151 THR A O 1
ATOM 9231 N N . CYS A 1 1152 ? 37.664 -16.197 -95.263 1.00 86.38 1152 CYS A N 1
ATOM 9232 C CA . CYS A 1 1152 ? 36.654 -17.048 -95.905 1.00 86.38 1152 CYS A CA 1
ATOM 9233 C C . CYS A 1 1152 ? 35.257 -16.420 -95.926 1.00 86.38 1152 CYS A C 1
ATOM 9235 O O . CYS A 1 1152 ? 34.339 -17.036 -96.458 1.00 86.38 1152 CYS A O 1
ATOM 9237 N N . HIS A 1 1153 ? 35.083 -15.252 -95.295 1.00 86.94 1153 HIS A N 1
ATOM 9238 C CA . HIS A 1 1153 ? 33.806 -14.541 -95.134 1.00 86.94 1153 HIS A CA 1
ATOM 9239 C C . HIS A 1 1153 ? 32.693 -15.364 -94.464 1.00 86.94 1153 HIS A C 1
ATOM 9241 O O . HIS A 1 1153 ? 31.527 -14.985 -94.485 1.00 86.94 1153 HIS A O 1
ATOM 9247 N N . GLY A 1 1154 ? 33.054 -16.492 -93.850 1.00 86.50 1154 GLY A N 1
ATOM 9248 C CA . GLY A 1 1154 ? 32.142 -17.340 -93.098 1.00 86.50 1154 GLY A CA 1
ATOM 9249 C C . GLY A 1 1154 ? 31.990 -16.837 -91.669 1.00 86.50 1154 GLY A C 1
ATOM 9250 O O . GLY A 1 1154 ? 32.973 -16.434 -91.041 1.00 86.50 1154 GLY A O 1
ATOM 9251 N N . GLU A 1 1155 ? 30.770 -16.914 -91.145 1.00 91.31 1155 GLU A N 1
ATOM 9252 C CA . GLU A 1 1155 ? 30.473 -16.552 -89.761 1.00 91.31 1155 GLU A CA 1
ATOM 9253 C C . GLU A 1 1155 ? 30.703 -17.726 -88.807 1.00 91.31 1155 GLU A C 1
ATOM 9255 O O . GLU A 1 1155 ? 30.293 -18.868 -89.068 1.00 91.31 1155 GLU A O 1
ATOM 9260 N N . TYR A 1 1156 ? 31.377 -17.452 -87.692 1.00 90.94 1156 TYR A N 1
ATOM 9261 C CA . TYR A 1 1156 ? 31.665 -18.441 -86.659 1.00 90.94 1156 TYR A CA 1
ATOM 9262 C C . TYR A 1 1156 ? 31.603 -17.843 -85.256 1.00 90.94 1156 TYR A C 1
ATOM 9264 O O . TYR A 1 1156 ? 31.855 -16.661 -85.050 1.00 90.94 1156 TYR A O 1
ATOM 9272 N N . GLU A 1 1157 ? 31.274 -18.685 -84.283 1.00 92.06 1157 GLU A N 1
ATOM 9273 C CA . GLU A 1 1157 ? 31.171 -18.302 -82.877 1.00 92.06 1157 GLU A CA 1
ATOM 9274 C C . GLU A 1 1157 ? 32.517 -18.502 -82.161 1.00 92.06 1157 GLU A C 1
ATOM 9276 O O . GLU A 1 1157 ? 33.142 -19.560 -82.290 1.00 92.06 1157 GLU A O 1
ATOM 9281 N N . ALA A 1 1158 ? 32.959 -17.502 -81.394 1.00 91.44 1158 ALA A N 1
ATOM 9282 C CA . ALA A 1 1158 ? 34.139 -17.580 -80.528 1.00 91.44 1158 ALA A CA 1
ATOM 9283 C C . ALA A 1 1158 ? 34.048 -16.581 -79.358 1.00 91.44 1158 ALA A C 1
ATOM 9285 O O . ALA A 1 1158 ? 33.386 -15.548 -79.473 1.00 91.44 1158 ALA A O 1
ATOM 9286 N N . CYS A 1 1159 ? 34.720 -16.866 -78.238 1.00 92.88 1159 CYS A N 1
ATOM 9287 C CA . CYS A 1 1159 ? 34.781 -15.956 -77.088 1.00 92.88 1159 CYS A CA 1
ATOM 9288 C C . CYS A 1 1159 ? 35.621 -14.705 -77.403 1.00 92.88 1159 CYS A C 1
ATOM 9290 O O . CYS A 1 1159 ? 36.682 -14.836 -78.010 1.00 92.88 1159 CYS A O 1
ATOM 9292 N N . VAL A 1 1160 ? 35.214 -13.517 -76.935 1.00 91.75 1160 VAL A N 1
ATOM 9293 C CA . VAL A 1 1160 ? 35.985 -12.264 -77.113 1.00 91.75 1160 VAL A CA 1
ATOM 9294 C C . VAL A 1 1160 ? 37.408 -12.387 -76.570 1.00 91.75 1160 VAL A C 1
ATOM 9296 O O . VAL A 1 1160 ? 38.358 -11.999 -77.246 1.00 91.75 1160 VAL A O 1
ATOM 9299 N N . CYS A 1 1161 ? 37.578 -12.982 -75.390 1.00 90.31 1161 CYS A N 1
ATOM 9300 C CA . CYS A 1 1161 ? 38.885 -13.169 -74.762 1.00 90.31 1161 CYS A CA 1
ATOM 9301 C C . CYS A 1 1161 ? 39.825 -14.115 -75.525 1.00 90.31 1161 CYS A C 1
ATOM 9303 O O . CYS A 1 1161 ? 41.038 -13.969 -75.411 1.00 90.31 1161 CYS A O 1
ATOM 9305 N N . ASP A 1 1162 ? 39.283 -15.062 -76.296 1.00 89.25 1162 ASP A N 1
ATOM 9306 C CA . ASP A 1 1162 ? 40.069 -16.092 -76.990 1.00 89.25 1162 ASP A CA 1
ATOM 9307 C C . ASP A 1 1162 ? 40.492 -15.652 -78.398 1.00 89.25 1162 ASP A C 1
ATOM 9309 O O . ASP A 1 1162 ? 41.314 -16.308 -79.037 1.00 89.25 1162 ASP A O 1
ATOM 9313 N N . ARG A 1 1163 ? 39.912 -14.553 -78.890 1.00 91.06 1163 ARG A N 1
ATOM 9314 C CA . ARG A 1 1163 ? 40.108 -14.050 -80.246 1.00 91.06 1163 ARG A CA 1
ATOM 9315 C C . ARG A 1 1163 ? 41.249 -13.056 -80.338 1.00 91.06 1163 ARG A C 1
ATOM 9317 O O . ARG A 1 1163 ? 41.442 -12.251 -79.433 1.00 91.06 1163 ARG A O 1
ATOM 9324 N N . PHE A 1 1164 ? 41.966 -13.091 -81.455 1.00 86.06 1164 PHE A N 1
ATOM 9325 C CA . PHE A 1 1164 ? 42.967 -12.109 -81.863 1.00 86.06 1164 PHE A CA 1
ATOM 9326 C C . PHE A 1 1164 ? 42.854 -11.893 -83.374 1.00 86.06 1164 PHE A C 1
ATOM 9328 O O . PHE A 1 1164 ? 42.481 -12.805 -84.110 1.00 86.06 1164 PHE A O 1
ATOM 9335 N N . VAL A 1 1165 ? 43.210 -10.705 -83.853 1.00 82.88 1165 VAL A N 1
ATOM 9336 C CA . VAL A 1 1165 ? 43.252 -10.432 -85.296 1.00 82.88 1165 VAL A CA 1
ATOM 9337 C C . VAL A 1 1165 ? 44.190 -11.445 -85.972 1.00 82.88 1165 VAL A C 1
ATOM 9339 O O . VAL A 1 1165 ? 45.306 -11.677 -85.500 1.00 82.88 1165 VAL A O 1
ATOM 9342 N N . ASN A 1 1166 ? 43.740 -12.059 -87.071 1.00 77.94 1166 ASN A N 1
ATOM 9343 C CA . ASN A 1 1166 ? 44.449 -13.116 -87.817 1.00 77.94 1166 ASN A CA 1
ATOM 9344 C C . ASN A 1 1166 ? 44.676 -14.455 -87.077 1.00 77.94 1166 ASN A C 1
ATOM 9346 O O . ASN A 1 1166 ? 45.568 -15.225 -87.450 1.00 77.94 1166 ASN A O 1
ATOM 9350 N N . ASP A 1 1167 ? 43.889 -14.777 -86.050 1.00 81.25 1167 ASP A N 1
ATOM 9351 C CA . ASP A 1 1167 ? 43.956 -16.102 -85.427 1.00 81.25 1167 ASP A CA 1
ATOM 9352 C C . ASP A 1 1167 ? 43.479 -17.248 -86.355 1.00 81.25 1167 ASP A C 1
ATOM 9354 O O . ASP A 1 1167 ? 42.786 -17.065 -87.356 1.00 81.25 1167 ASP A O 1
ATOM 9358 N N . CYS A 1 1168 ? 43.872 -18.485 -86.028 1.00 80.50 1168 CYS A N 1
ATOM 9359 C CA . CYS A 1 1168 ? 43.489 -19.693 -86.776 1.00 80.50 1168 CYS A CA 1
ATOM 9360 C C . CYS A 1 1168 ? 42.239 -20.386 -86.193 1.00 80.50 1168 CYS A C 1
ATOM 9362 O O . CYS A 1 1168 ? 42.076 -21.606 -86.347 1.00 80.50 1168 CYS A O 1
ATOM 9364 N N . ILE A 1 1169 ? 41.384 -19.642 -85.475 1.00 86.62 1169 ILE A N 1
ATOM 9365 C CA . ILE A 1 1169 ? 40.217 -20.199 -84.771 1.00 86.62 1169 ILE A CA 1
ATOM 9366 C C . ILE A 1 1169 ? 39.062 -20.454 -85.738 1.00 86.62 1169 ILE A C 1
ATOM 9368 O O . ILE A 1 1169 ? 38.288 -21.387 -85.510 1.00 86.62 1169 ILE A O 1
ATOM 9372 N N . CYS A 1 1170 ? 38.978 -19.699 -86.841 1.00 88.75 1170 CYS A N 1
ATOM 9373 C CA . CYS A 1 1170 ? 37.958 -19.899 -87.867 1.00 88.75 1170 CYS A CA 1
ATOM 9374 C C . CYS A 1 1170 ? 37.894 -21.383 -88.300 1.00 88.75 1170 CYS A C 1
ATOM 9376 O O . CYS A 1 1170 ? 38.840 -21.904 -88.910 1.00 88.75 1170 CYS A O 1
ATOM 9378 N N . PRO A 1 1171 ? 36.780 -22.091 -88.018 1.00 87.81 1171 PRO A N 1
ATOM 9379 C CA . PRO A 1 1171 ? 36.684 -23.529 -88.250 1.00 87.81 1171 PRO A CA 1
ATOM 9380 C C . PRO A 1 1171 ? 36.641 -23.880 -89.743 1.00 87.81 1171 PRO A C 1
ATOM 9382 O O . PRO A 1 1171 ? 36.940 -25.019 -90.104 1.00 87.81 1171 PRO A O 1
ATOM 9385 N N . TYR A 1 1172 ? 36.302 -22.918 -90.606 1.00 90.81 1172 TYR A N 1
ATOM 9386 C CA . TYR A 1 1172 ? 36.318 -23.081 -92.058 1.00 90.81 1172 TYR A CA 1
ATOM 9387 C C . TYR A 1 1172 ? 37.748 -22.988 -92.610 1.00 90.81 1172 TYR A C 1
ATOM 9389 O O . TYR A 1 1172 ? 38.191 -23.873 -93.341 1.00 90.81 1172 TYR A O 1
ATOM 9397 N N . CYS A 1 1173 ? 38.514 -21.966 -92.216 1.00 87.00 1173 CYS A N 1
ATOM 9398 C CA . CYS A 1 1173 ? 39.908 -21.806 -92.643 1.00 87.00 1173 CYS A CA 1
ATOM 9399 C C . CYS A 1 1173 ? 40.810 -22.949 -92.160 1.00 87.00 1173 CYS A C 1
ATOM 9401 O O . CYS A 1 1173 ? 41.715 -23.348 -92.884 1.00 87.00 1173 CYS A O 1
ATOM 9403 N N . ASN A 1 1174 ? 40.540 -23.510 -90.978 1.00 88.44 1174 ASN A N 1
ATOM 9404 C CA . ASN A 1 1174 ? 41.319 -24.608 -90.396 1.00 88.44 1174 ASN A CA 1
ATOM 9405 C C . ASN A 1 1174 ? 40.756 -26.011 -90.722 1.00 88.44 1174 ASN A C 1
ATOM 9407 O O . ASN A 1 1174 ? 40.995 -26.965 -89.986 1.00 88.44 1174 ASN A O 1
ATOM 9411 N N . GLU A 1 1175 ? 39.943 -26.136 -91.778 1.00 85.88 1175 GLU A N 1
ATOM 9412 C CA . GLU A 1 1175 ? 39.403 -27.414 -92.284 1.00 85.88 1175 GLU A CA 1
ATOM 9413 C C . GLU A 1 1175 ? 38.697 -28.290 -91.222 1.00 85.88 1175 GLU A C 1
ATOM 9415 O O . GLU A 1 1175 ? 38.669 -29.518 -91.323 1.00 85.88 1175 GLU A O 1
ATOM 9420 N N . LYS A 1 1176 ? 38.107 -27.676 -90.185 1.00 86.50 1176 LYS A N 1
ATOM 9421 C CA . LYS A 1 1176 ? 37.319 -28.378 -89.153 1.00 86.50 1176 LYS A CA 1
ATOM 9422 C C . LYS A 1 1176 ? 35.832 -28.438 -89.491 1.00 86.50 1176 LYS A C 1
ATOM 9424 O O . LYS A 1 1176 ? 35.152 -29.368 -89.066 1.00 86.50 1176 LYS A O 1
ATOM 9429 N N . LYS A 1 1177 ? 35.325 -27.453 -90.234 1.00 89.12 1177 LYS A N 1
ATOM 9430 C CA . LYS A 1 1177 ? 33.930 -27.356 -90.680 1.00 89.12 1177 LYS A CA 1
ATOM 9431 C C . LYS A 1 1177 ? 33.897 -27.025 -92.168 1.00 89.12 1177 LYS A C 1
ATOM 9433 O O . LYS A 1 1177 ? 34.701 -26.217 -92.631 1.00 89.12 1177 LYS A O 1
ATOM 9438 N N . VAL A 1 1178 ? 32.985 -27.648 -92.912 1.00 88.69 1178 VAL A N 1
ATOM 9439 C CA . VAL A 1 1178 ? 32.828 -27.359 -94.340 1.00 88.69 1178 VAL A CA 1
ATOM 9440 C C . VAL A 1 1178 ? 32.146 -26.001 -94.528 1.00 88.69 1178 VAL A C 1
ATOM 9442 O O . VAL A 1 1178 ? 31.201 -25.662 -93.815 1.00 88.69 1178 VAL A O 1
ATOM 9445 N N . LEU A 1 1179 ? 32.651 -25.229 -95.480 1.00 89.81 1179 LEU A N 1
ATOM 9446 C CA . LEU A 1 1179 ? 32.033 -24.051 -96.063 1.00 89.81 1179 LEU A CA 1
ATOM 9447 C C . LEU A 1 1179 ? 31.939 -24.330 -97.571 1.00 89.81 1179 LEU A C 1
ATOM 9449 O O . LEU A 1 1179 ? 32.982 -24.347 -98.246 1.00 89.81 1179 LEU A O 1
ATOM 9453 N N . PRO A 1 1180 ? 30.731 -24.628 -98.093 1.00 84.94 1180 PRO A N 1
ATOM 9454 C CA . PRO A 1 1180 ? 30.524 -24.879 -99.516 1.00 84.94 1180 PRO A CA 1
ATOM 9455 C C . PRO A 1 1180 ? 31.110 -23.747 -100.368 1.00 84.94 1180 PRO A C 1
ATOM 9457 O O . PRO A 1 1180 ? 31.022 -22.578 -100.001 1.00 84.94 1180 PRO A O 1
ATOM 9460 N N . GLY A 1 1181 ? 31.772 -24.090 -101.474 1.00 84.12 1181 GLY A N 1
ATOM 9461 C CA . GLY A 1 1181 ? 32.467 -23.112 -102.324 1.00 84.12 1181 GLY A CA 1
ATOM 9462 C C . GLY A 1 1181 ? 33.859 -22.673 -101.838 1.00 84.12 1181 GLY A C 1
ATOM 9463 O O . GLY A 1 1181 ? 34.586 -22.061 -102.614 1.00 84.12 1181 GLY A O 1
ATOM 9464 N N . PHE A 1 1182 ? 34.274 -23.013 -100.608 1.00 88.12 1182 PHE A N 1
ATOM 9465 C CA . PHE A 1 1182 ? 35.585 -22.625 -100.062 1.00 88.12 1182 PHE A CA 1
ATOM 9466 C C . PHE A 1 1182 ? 36.508 -23.818 -99.762 1.00 88.12 1182 PHE A C 1
ATOM 9468 O O . PHE A 1 1182 ? 37.585 -23.938 -100.349 1.00 88.12 1182 PHE A O 1
ATOM 9475 N N . ASN A 1 1183 ? 36.116 -24.715 -98.851 1.00 89.75 1183 ASN A N 1
ATOM 9476 C CA . ASN A 1 1183 ? 36.971 -25.827 -98.393 1.00 89.75 1183 ASN A CA 1
ATOM 9477 C C . ASN A 1 1183 ? 36.347 -27.221 -98.576 1.00 89.75 1183 ASN A C 1
ATOM 9479 O O . ASN A 1 1183 ? 36.914 -28.208 -98.111 1.00 89.75 1183 ASN A O 1
ATOM 9483 N N . SER A 1 1184 ? 35.199 -27.309 -99.248 1.00 91.12 1184 SER A N 1
ATOM 9484 C CA . SER A 1 1184 ? 34.573 -28.592 -99.584 1.00 91.12 1184 SER A CA 1
ATOM 9485 C C . SER A 1 1184 ? 35.456 -29.474 -100.476 1.00 91.12 1184 SER A C 1
ATOM 9487 O O . SER A 1 1184 ? 36.327 -28.983 -101.199 1.00 91.12 1184 SER A O 1
ATOM 9489 N N . PHE A 1 1185 ? 35.217 -30.784 -100.446 1.00 90.38 1185 PHE A N 1
ATOM 9490 C CA . PHE A 1 1185 ? 35.994 -31.782 -101.173 1.00 90.38 1185 PHE A CA 1
ATOM 9491 C C . PHE A 1 1185 ? 35.939 -31.569 -102.685 1.00 90.38 1185 PHE A C 1
ATOM 9493 O O . PHE A 1 1185 ? 36.988 -31.608 -103.323 1.00 90.38 1185 PHE A O 1
ATOM 9500 N N . ALA A 1 1186 ? 34.755 -31.270 -103.233 1.00 88.44 1186 ALA A N 1
ATOM 9501 C CA . ALA A 1 1186 ? 34.573 -30.925 -104.645 1.00 88.44 1186 ALA A CA 1
ATOM 9502 C C . ALA A 1 1186 ? 35.470 -29.752 -105.067 1.00 88.44 1186 ALA A C 1
ATOM 9504 O O . ALA A 1 1186 ? 36.133 -29.806 -106.099 1.00 88.44 1186 ALA A O 1
ATOM 9505 N N . VAL A 1 1187 ? 35.524 -28.707 -104.235 1.00 88.94 1187 VAL A N 1
ATOM 9506 C CA . VAL A 1 1187 ? 36.292 -27.484 -104.511 1.00 88.94 1187 VAL A CA 1
ATOM 9507 C C . VAL A 1 1187 ? 37.797 -27.724 -104.397 1.00 88.94 1187 VAL A C 1
ATOM 9509 O O . VAL A 1 1187 ? 38.567 -27.228 -105.214 1.00 88.94 1187 VAL A O 1
ATOM 9512 N N . LYS A 1 1188 ? 38.243 -28.482 -103.389 1.00 88.62 1188 LYS A N 1
ATOM 9513 C CA . LYS A 1 1188 ? 39.674 -28.746 -103.160 1.00 88.62 1188 LYS A CA 1
ATOM 9514 C C . LYS A 1 1188 ? 40.253 -29.813 -104.088 1.00 88.62 1188 LYS A C 1
ATOM 9516 O O . LYS A 1 1188 ? 41.459 -29.802 -104.332 1.00 88.62 1188 LYS A O 1
ATOM 9521 N N . HIS A 1 1189 ? 39.426 -30.736 -104.572 1.00 88.12 1189 HIS A N 1
ATOM 9522 C CA . HIS A 1 1189 ? 39.856 -31.894 -105.355 1.00 88.12 1189 HIS A CA 1
ATOM 9523 C C . HIS A 1 1189 ? 38.974 -32.111 -106.596 1.00 88.12 1189 HIS A C 1
ATOM 9525 O O . HIS A 1 1189 ? 38.336 -33.162 -106.706 1.00 88.12 1189 HIS A O 1
ATOM 9531 N N . PRO A 1 1190 ? 38.959 -31.159 -107.551 1.00 87.56 1190 PRO A N 1
ATOM 9532 C CA . PRO A 1 1190 ? 38.148 -31.269 -108.764 1.00 87.56 1190 PRO A CA 1
ATOM 9533 C C . PRO A 1 1190 ? 38.535 -32.491 -109.609 1.00 87.56 1190 PRO A C 1
ATOM 9535 O O . PRO A 1 1190 ? 37.657 -33.197 -110.091 1.00 87.56 1190 PRO A O 1
ATOM 9538 N N . ASP A 1 1191 ? 39.828 -32.819 -109.692 1.00 85.81 1191 ASP A N 1
ATOM 9539 C CA . ASP A 1 1191 ? 40.324 -33.979 -110.448 1.00 85.81 1191 ASP A CA 1
ATOM 9540 C C . ASP A 1 1191 ? 39.769 -35.313 -109.914 1.00 85.81 1191 ASP A C 1
ATOM 9542 O O . ASP A 1 1191 ? 39.566 -36.269 -110.658 1.00 85.81 1191 ASP A O 1
ATOM 9546 N N . GLU A 1 1192 ? 39.496 -35.408 -108.606 1.00 88.56 1192 GLU A N 1
ATOM 9547 C CA . GLU A 1 1192 ? 38.932 -36.628 -108.019 1.00 88.56 1192 GLU A CA 1
ATOM 9548 C C . GLU A 1 1192 ? 37.444 -36.798 -108.354 1.00 88.56 1192 GLU A C 1
ATOM 9550 O O . GLU A 1 1192 ? 36.935 -37.918 -108.256 1.00 88.56 1192 GLU A O 1
ATOM 9555 N N . MET A 1 1193 ? 36.764 -35.722 -108.771 1.00 89.88 1193 MET A N 1
ATOM 9556 C CA . MET A 1 1193 ? 35.368 -35.763 -109.215 1.00 89.88 1193 MET A CA 1
ATOM 9557 C C . MET A 1 1193 ? 35.211 -36.501 -110.545 1.00 89.88 1193 MET A C 1
ATOM 9559 O O . MET A 1 1193 ? 34.166 -37.100 -110.767 1.00 89.88 1193 MET A O 1
ATOM 9563 N N . GLU A 1 1194 ? 36.256 -36.579 -111.378 1.00 86.88 1194 GLU A N 1
ATOM 9564 C CA . GLU A 1 1194 ? 36.226 -37.376 -112.617 1.00 86.88 1194 GLU A CA 1
ATOM 9565 C C . GLU A 1 1194 ? 36.010 -38.874 -112.351 1.00 86.88 1194 GLU A C 1
ATOM 9567 O O . GLU A 1 1194 ? 35.412 -39.588 -113.154 1.00 86.88 1194 GLU A O 1
ATOM 9572 N N . GLU A 1 1195 ? 36.487 -39.363 -111.205 1.00 88.44 1195 GLU A N 1
ATOM 9573 C CA . GLU A 1 1195 ? 36.302 -40.749 -110.774 1.00 88.44 1195 GLU A CA 1
ATOM 9574 C C . GLU A 1 1195 ? 35.134 -40.902 -109.789 1.00 88.44 1195 GLU A C 1
ATOM 9576 O O . GLU A 1 1195 ? 34.914 -42.001 -109.284 1.00 88.44 1195 GLU A O 1
ATOM 9581 N N . TRP A 1 1196 ? 34.411 -39.836 -109.442 1.00 90.06 1196 TRP A N 1
ATOM 9582 C CA . TRP A 1 1196 ? 33.292 -39.905 -108.503 1.00 90.06 1196 TRP A CA 1
ATOM 9583 C C . TRP A 1 1196 ? 32.075 -40.566 -109.153 1.00 90.06 1196 TRP A C 1
ATOM 9585 O O . TRP A 1 1196 ? 31.674 -40.218 -110.259 1.00 90.06 1196 TRP A O 1
ATOM 9595 N N . ASP A 1 1197 ? 31.455 -41.526 -108.467 1.00 90.94 1197 ASP A N 1
ATOM 9596 C CA . ASP A 1 1197 ? 30.206 -42.120 -108.946 1.00 90.94 1197 ASP A CA 1
ATOM 9597 C C . ASP A 1 1197 ? 29.002 -41.344 -108.398 1.00 90.94 1197 ASP A C 1
ATOM 9599 O O . ASP A 1 1197 ? 28.574 -41.568 -107.265 1.00 90.94 1197 ASP A O 1
ATOM 9603 N N . GLU A 1 1198 ? 28.461 -40.420 -109.197 1.00 87.00 1198 GLU A N 1
ATOM 9604 C CA . GLU A 1 1198 ? 27.337 -39.564 -108.789 1.00 87.00 1198 GLU A CA 1
ATOM 9605 C C . GLU A 1 1198 ? 26.113 -40.373 -108.342 1.00 87.00 1198 GLU A C 1
ATOM 9607 O O . GLU A 1 1198 ? 25.563 -40.124 -107.272 1.00 87.00 1198 GLU A O 1
ATOM 9612 N N . LEU A 1 1199 ? 25.719 -41.387 -109.118 1.00 86.50 1199 LEU A N 1
ATOM 9613 C CA . LEU A 1 1199 ? 24.537 -42.208 -108.841 1.00 86.50 1199 LEU A CA 1
ATOM 9614 C C . LEU A 1 1199 ? 24.704 -43.055 -107.576 1.00 86.50 1199 LEU A C 1
ATOM 9616 O O . LEU A 1 1199 ? 23.779 -43.157 -106.772 1.00 86.50 1199 LEU A O 1
ATOM 9620 N N . ALA A 1 1200 ? 25.871 -43.671 -107.385 1.00 87.62 1200 ALA A N 1
ATOM 9621 C CA . ALA A 1 1200 ? 26.122 -44.524 -106.228 1.00 87.62 1200 ALA A CA 1
ATOM 9622 C C . ALA A 1 1200 ? 26.396 -43.732 -104.943 1.00 87.62 1200 ALA A C 1
ATOM 9624 O O . ALA A 1 1200 ? 26.186 -44.273 -103.856 1.00 87.62 1200 ALA A O 1
ATOM 9625 N N . ASN A 1 1201 ? 26.842 -42.477 -105.050 1.00 89.94 1201 ASN A N 1
ATOM 9626 C CA . ASN A 1 1201 ? 27.112 -41.616 -103.897 1.00 89.94 1201 ASN A CA 1
ATOM 9627 C C . ASN A 1 1201 ? 25.986 -40.635 -103.567 1.00 89.94 1201 ASN A C 1
ATOM 9629 O O . ASN A 1 1201 ? 26.037 -40.049 -102.489 1.00 89.94 1201 ASN A O 1
ATOM 9633 N N . TYR A 1 1202 ? 24.966 -40.494 -104.420 1.00 88.12 1202 TYR A N 1
ATOM 9634 C CA . TYR A 1 1202 ? 23.866 -39.537 -104.245 1.00 88.12 1202 TYR A CA 1
ATOM 9635 C C . TYR A 1 1202 ? 23.217 -39.576 -102.848 1.00 88.12 1202 TYR A C 1
ATOM 9637 O O . TYR A 1 1202 ? 22.913 -38.534 -102.280 1.00 88.12 1202 TYR A O 1
ATOM 9645 N N . LEU A 1 1203 ? 23.041 -40.772 -102.267 1.00 86.06 1203 LEU A N 1
ATOM 9646 C CA . LEU A 1 1203 ? 22.481 -40.954 -100.915 1.00 86.06 1203 LEU A CA 1
ATOM 9647 C C . LEU A 1 1203 ? 23.540 -41.103 -99.807 1.00 86.06 1203 LEU A C 1
ATOM 9649 O O . LEU A 1 1203 ? 23.181 -41.324 -98.652 1.00 86.06 1203 LEU A O 1
ATOM 9653 N N . LEU A 1 1204 ? 24.831 -41.049 -100.140 1.00 88.19 1204 LEU A N 1
ATOM 9654 C CA . LEU A 1 1204 ? 25.929 -41.278 -99.196 1.00 88.19 1204 LEU A CA 1
ATOM 9655 C C . LEU A 1 1204 ? 26.603 -39.974 -98.766 1.00 88.19 1204 LEU A C 1
ATOM 9657 O O . LEU A 1 1204 ? 26.853 -39.789 -97.577 1.00 88.19 1204 LEU A O 1
ATOM 9661 N N . ALA A 1 1205 ? 26.913 -39.089 -99.712 1.00 87.19 1205 ALA A N 1
ATOM 9662 C CA . ALA A 1 1205 ? 27.516 -37.791 -99.431 1.00 87.19 1205 ALA A CA 1
ATOM 9663 C C . ALA A 1 1205 ? 27.415 -36.857 -100.644 1.00 87.19 1205 ALA A C 1
ATOM 9665 O O . ALA A 1 1205 ? 27.616 -37.300 -101.774 1.00 87.19 1205 ALA A O 1
ATOM 9666 N N . ASP A 1 1206 ? 27.211 -35.561 -100.399 1.00 89.44 1206 ASP A N 1
ATOM 9667 C CA . ASP A 1 1206 ? 27.451 -34.508 -101.391 1.00 89.44 1206 ASP A CA 1
ATOM 9668 C C . ASP A 1 1206 ? 28.932 -34.083 -101.318 1.00 89.44 1206 ASP A C 1
ATOM 9670 O O . ASP A 1 1206 ? 29.417 -33.732 -100.234 1.00 89.44 1206 ASP A O 1
ATOM 9674 N N . PRO A 1 1207 ? 29.690 -34.102 -102.430 1.00 88.62 1207 PRO A N 1
ATOM 9675 C CA . PRO A 1 1207 ? 31.086 -33.677 -102.424 1.00 88.62 1207 PRO A CA 1
ATOM 9676 C C . PRO A 1 1207 ? 31.280 -32.188 -102.045 1.00 88.62 1207 PRO A C 1
ATOM 9678 O O . PRO A 1 1207 ? 32.382 -31.812 -101.639 1.00 88.62 1207 PRO A O 1
ATOM 9681 N N . ASN A 1 1208 ? 30.236 -31.351 -102.100 1.00 89.38 1208 ASN A N 1
ATOM 9682 C CA . ASN A 1 1208 ? 30.241 -29.960 -101.622 1.00 89.38 1208 ASN A CA 1
ATOM 9683 C C . ASN A 1 1208 ? 30.022 -29.822 -100.105 1.00 89.38 1208 ASN A C 1
ATOM 9685 O O . ASN A 1 1208 ? 30.267 -28.752 -99.544 1.00 89.38 1208 ASN A O 1
ATOM 9689 N N . GLU A 1 1209 ? 29.608 -30.892 -99.425 1.00 89.62 1209 GLU A N 1
ATOM 9690 C CA . GLU A 1 1209 ? 29.307 -30.888 -97.986 1.00 89.62 1209 GLU A CA 1
ATOM 9691 C C . GLU A 1 1209 ? 30.298 -31.709 -97.150 1.00 89.62 1209 GLU A C 1
ATOM 9693 O O . GLU A 1 1209 ? 30.193 -31.790 -95.925 1.00 89.62 1209 GLU A O 1
ATOM 9698 N N . ILE A 1 1210 ? 31.308 -32.300 -97.787 1.00 91.25 1210 ILE A N 1
ATOM 9699 C CA . ILE A 1 1210 ? 32.345 -33.082 -97.109 1.00 91.25 1210 ILE A CA 1
ATOM 9700 C C . ILE A 1 1210 ? 33.721 -32.433 -97.258 1.00 91.25 1210 ILE A C 1
ATOM 9702 O O . ILE A 1 1210 ? 33.968 -31.661 -98.176 1.00 91.25 1210 ILE A O 1
ATOM 9706 N N . LEU A 1 1211 ? 34.637 -32.760 -96.347 1.00 91.81 1211 LEU A N 1
ATOM 9707 C CA . LEU A 1 1211 ? 36.032 -32.308 -96.364 1.00 91.81 1211 LEU A CA 1
ATOM 9708 C C . LEU A 1 1211 ? 36.959 -33.393 -96.935 1.00 91.81 1211 LEU A C 1
ATOM 9710 O O . LEU A 1 1211 ? 36.624 -34.576 -96.944 1.00 91.81 1211 LEU A O 1
ATOM 9714 N N . SER A 1 1212 ? 38.192 -33.030 -97.290 1.00 88.69 1212 SER A N 1
ATOM 9715 C CA . SER A 1 1212 ? 39.271 -33.971 -97.665 1.00 88.69 1212 SER A CA 1
ATOM 9716 C C . SER A 1 1212 ? 39.597 -35.013 -96.595 1.00 88.69 1212 SER A C 1
ATOM 9718 O O . SER A 1 1212 ? 40.111 -36.091 -96.894 1.00 88.69 1212 SER A O 1
ATOM 9720 N N . SER A 1 1213 ? 39.251 -34.725 -95.342 1.00 88.38 1213 SER A N 1
ATOM 9721 C CA . SER A 1 1213 ? 39.386 -35.627 -94.200 1.00 88.38 1213 SER A CA 1
ATOM 9722 C C . SER A 1 1213 ? 38.220 -36.615 -94.038 1.00 88.38 1213 SER A C 1
ATOM 9724 O O . SER A 1 1213 ? 38.266 -37.441 -93.120 1.00 88.38 1213 SER A O 1
ATOM 9726 N N . TYR A 1 1214 ? 37.199 -36.566 -94.903 1.00 92.44 1214 TYR A N 1
ATOM 9727 C CA . TYR A 1 1214 ? 36.020 -37.425 -94.822 1.00 92.44 1214 TYR A CA 1
ATOM 9728 C C . TYR A 1 1214 ? 36.397 -38.908 -94.932 1.00 92.44 1214 TYR A C 1
ATOM 9730 O O . TYR A 1 1214 ? 37.102 -39.344 -95.848 1.00 92.44 1214 TYR A O 1
ATOM 9738 N N . ASN A 1 1215 ? 35.950 -39.687 -93.944 1.00 91.38 1215 ASN A N 1
ATOM 9739 C CA . ASN A 1 1215 ? 36.431 -41.050 -93.701 1.00 91.38 1215 ASN A CA 1
ATOM 9740 C C . ASN A 1 1215 ? 35.444 -42.146 -94.104 1.00 91.38 1215 ASN A C 1
ATOM 9742 O O . ASN A 1 1215 ? 35.833 -43.314 -94.099 1.00 91.38 1215 ASN A O 1
ATOM 9746 N N . GLN A 1 1216 ? 34.195 -41.810 -94.432 1.00 92.62 1216 GLN A N 1
ATOM 9747 C CA . GLN A 1 1216 ? 33.244 -42.824 -94.884 1.00 92.62 1216 GLN A CA 1
ATOM 9748 C C . GLN A 1 1216 ? 33.557 -43.235 -96.320 1.00 92.62 1216 GLN A C 1
ATOM 9750 O O . GLN A 1 1216 ? 34.111 -42.456 -97.097 1.00 92.62 1216 GLN A O 1
ATOM 9755 N N . LYS A 1 1217 ? 33.269 -44.495 -96.648 1.00 92.12 1217 LYS A N 1
ATOM 9756 C CA . LYS A 1 1217 ? 33.571 -45.047 -97.965 1.00 92.12 1217 LYS A CA 1
ATOM 9757 C C . LYS A 1 1217 ? 32.548 -44.587 -98.988 1.00 92.12 1217 LYS A C 1
ATOM 9759 O O . LYS A 1 1217 ? 31.353 -44.718 -98.759 1.00 92.12 1217 LYS A O 1
ATOM 9764 N N . LEU A 1 1218 ? 33.057 -44.134 -100.123 1.00 92.94 1218 LEU A N 1
ATOM 9765 C CA . LEU A 1 1218 ? 32.283 -43.676 -101.264 1.00 92.94 1218 LEU A CA 1
ATOM 9766 C C . LEU A 1 1218 ? 32.711 -44.465 -102.497 1.00 92.94 1218 LEU A C 1
ATOM 9768 O O . LEU A 1 1218 ? 33.790 -45.065 -102.524 1.00 92.94 1218 LEU A O 1
ATOM 9772 N N . TRP A 1 1219 ? 31.835 -44.521 -103.484 1.00 92.75 1219 TRP A N 1
ATOM 9773 C CA . TRP A 1 1219 ? 32.021 -45.262 -104.717 1.00 92.75 1219 TRP A CA 1
ATOM 9774 C C . TRP A 1 1219 ? 32.770 -44.432 -105.749 1.00 92.75 1219 TRP A C 1
ATOM 9776 O O . TRP A 1 1219 ? 32.468 -43.260 -105.970 1.00 92.75 1219 TRP A O 1
ATOM 9786 N N . TRP A 1 1220 ? 33.737 -45.070 -106.397 1.00 91.06 1220 TRP A N 1
ATOM 9787 C CA . TRP A 1 1220 ? 34.571 -44.461 -107.419 1.00 91.06 1220 TRP A CA 1
ATOM 9788 C C . TRP A 1 1220 ? 34.636 -45.347 -108.660 1.00 91.06 1220 TRP A C 1
ATOM 9790 O O . TRP A 1 1220 ? 34.713 -46.579 -108.563 1.00 91.06 1220 TRP A O 1
ATOM 9800 N N . ASN A 1 1221 ? 34.669 -44.700 -109.817 1.00 90.12 1221 ASN A N 1
ATOM 9801 C CA . ASN A 1 1221 ? 34.835 -45.305 -111.126 1.00 90.12 1221 ASN A CA 1
ATOM 9802 C C . ASN A 1 1221 ? 36.288 -45.128 -111.576 1.00 90.12 1221 ASN A C 1
ATOM 9804 O O . ASN A 1 1221 ? 36.749 -44.030 -111.859 1.00 90.12 1221 ASN A O 1
ATOM 9808 N N . CYS A 1 1222 ? 37.040 -46.227 -111.608 1.00 85.94 1222 CYS A N 1
ATOM 9809 C CA . CYS A 1 1222 ? 38.423 -46.228 -112.070 1.00 85.94 1222 CYS A CA 1
ATOM 9810 C C . CYS A 1 1222 ? 38.482 -46.003 -113.592 1.00 85.94 1222 CYS A C 1
ATOM 9812 O O . CYS A 1 1222 ? 37.715 -46.653 -114.306 1.00 85.94 1222 CYS A O 1
ATOM 9814 N N . PRO A 1 1223 ? 39.470 -45.251 -114.121 1.00 82.81 1223 PRO A N 1
ATOM 9815 C CA . PRO A 1 1223 ? 39.657 -45.068 -115.565 1.00 82.81 1223 PRO A CA 1
ATOM 9816 C C . PRO A 1 1223 ? 39.840 -46.372 -116.361 1.00 82.81 1223 PRO A C 1
ATOM 9818 O O . PRO A 1 1223 ? 39.620 -46.403 -117.564 1.00 82.81 1223 PRO A O 1
ATOM 9821 N N . GLN A 1 1224 ? 40.235 -47.466 -115.698 1.00 81.25 1224 GLN A N 1
ATOM 9822 C CA . GLN A 1 1224 ? 40.355 -48.803 -116.300 1.00 81.25 1224 GLN A CA 1
ATOM 9823 C C . GLN A 1 1224 ? 39.026 -49.593 -116.301 1.00 81.25 1224 GLN A C 1
ATOM 9825 O O . GLN A 1 1224 ? 39.029 -50.794 -116.551 1.00 81.25 1224 GLN A O 1
ATOM 9830 N N . GLY A 1 1225 ? 37.900 -48.952 -115.967 1.00 81.81 1225 GLY A N 1
ATOM 9831 C CA . GLY A 1 1225 ? 36.558 -49.547 -115.973 1.00 81.81 1225 GLY A CA 1
ATOM 9832 C C . GLY A 1 1225 ? 36.153 -50.294 -114.694 1.00 81.81 1225 GLY A C 1
ATOM 9833 O O . GLY A 1 1225 ? 35.098 -50.921 -114.661 1.00 81.81 1225 GLY A O 1
ATOM 9834 N N . HIS A 1 1226 ? 36.956 -50.253 -113.625 1.00 86.50 1226 HIS A N 1
ATOM 9835 C CA . HIS A 1 1226 ? 36.623 -50.907 -112.351 1.00 86.50 1226 HIS A CA 1
ATOM 9836 C C . HIS A 1 1226 ? 35.829 -49.991 -111.415 1.00 86.50 1226 HIS A C 1
ATOM 9838 O O . HIS A 1 1226 ? 36.271 -48.882 -111.125 1.00 86.50 1226 HIS A O 1
ATOM 9844 N N . LYS A 1 1227 ? 34.749 -50.497 -110.817 1.00 87.44 1227 LYS A N 1
ATOM 9845 C CA . LYS A 1 1227 ? 34.022 -49.809 -109.739 1.00 87.44 1227 LYS A CA 1
ATOM 9846 C C . LYS A 1 1227 ? 34.483 -50.293 -108.362 1.00 87.44 1227 LYS A C 1
ATOM 9848 O O . LYS A 1 1227 ? 34.557 -51.501 -108.127 1.00 87.44 1227 LYS A O 1
ATOM 9853 N N . TYR A 1 1228 ? 34.825 -49.375 -107.455 1.00 89.12 1228 TYR A N 1
ATOM 9854 C CA . TYR A 1 1228 ? 35.344 -49.709 -106.119 1.00 89.12 1228 TYR A CA 1
ATOM 9855 C C . TYR A 1 1228 ? 34.943 -48.693 -105.041 1.00 89.12 1228 TYR A C 1
ATOM 9857 O O . TYR A 1 1228 ? 34.715 -47.527 -105.342 1.00 89.12 1228 TYR A O 1
ATOM 9865 N N . ASP A 1 1229 ? 34.893 -49.129 -103.780 1.00 88.94 1229 ASP A N 1
ATOM 9866 C CA . ASP A 1 1229 ? 34.593 -48.287 -102.619 1.00 88.94 1229 ASP A CA 1
ATOM 9867 C C . ASP A 1 1229 ? 35.867 -47.890 -101.848 1.00 88.94 1229 ASP A C 1
ATOM 9869 O O . ASP A 1 1229 ? 36.729 -48.722 -101.547 1.00 88.94 1229 ASP A O 1
ATOM 9873 N N . MET A 1 1230 ? 36.002 -46.607 -101.504 1.00 90.75 1230 MET A N 1
ATOM 9874 C CA . MET A 1 1230 ? 37.091 -46.076 -100.672 1.00 90.75 1230 MET A CA 1
ATOM 9875 C C . MET A 1 1230 ? 36.701 -44.732 -100.054 1.00 90.75 1230 MET A C 1
ATOM 9877 O O . MET A 1 1230 ? 35.919 -43.992 -100.642 1.00 90.75 1230 MET A O 1
ATOM 9881 N N . SER A 1 1231 ? 37.235 -44.376 -98.884 1.00 92.38 1231 SER A N 1
ATOM 9882 C CA . SER A 1 1231 ? 37.003 -43.030 -98.351 1.00 92.38 1231 SER A CA 1
ATOM 9883 C C . SER A 1 1231 ? 37.819 -41.968 -99.095 1.00 92.38 1231 SER A C 1
ATOM 9885 O O . SER A 1 1231 ? 38.957 -42.260 -99.479 1.00 92.38 1231 SER A O 1
ATOM 9887 N N . PRO A 1 1232 ? 37.297 -40.737 -99.263 1.00 91.56 1232 PRO A N 1
ATOM 9888 C CA . PRO A 1 1232 ? 38.045 -39.615 -99.830 1.00 91.56 1232 PRO A CA 1
ATOM 9889 C C . PRO A 1 1232 ? 39.434 -39.440 -99.209 1.00 91.56 1232 PRO A C 1
ATOM 9891 O O . PRO A 1 1232 ? 40.433 -39.419 -99.929 1.00 91.56 1232 PRO A O 1
ATOM 9894 N N . LYS A 1 1233 ? 39.531 -39.453 -97.871 1.00 91.94 1233 LYS A N 1
ATOM 9895 C CA . LYS A 1 1233 ? 40.814 -39.340 -97.160 1.00 91.94 1233 LYS A CA 1
ATOM 9896 C C . LYS A 1 1233 ? 41.801 -40.439 -97.551 1.00 91.94 1233 LYS A C 1
ATOM 9898 O O . LYS A 1 1233 ? 42.979 -40.170 -97.784 1.00 91.94 1233 LYS A O 1
ATOM 9903 N N . GLN A 1 1234 ? 41.347 -41.692 -97.609 1.00 90.56 1234 GLN A N 1
ATOM 9904 C CA . GLN A 1 1234 ? 42.215 -42.819 -97.949 1.00 90.56 1234 GLN A CA 1
ATOM 9905 C C . GLN A 1 1234 ? 42.599 -42.813 -99.434 1.00 90.56 1234 GLN A C 1
ATOM 9907 O O . GLN A 1 1234 ? 43.732 -43.162 -99.776 1.00 90.56 1234 GLN A O 1
ATOM 9912 N N . LYS A 1 1235 ? 41.689 -42.374 -100.309 1.00 89.50 1235 LYS A N 1
ATOM 9913 C CA . LYS A 1 1235 ? 41.948 -42.206 -101.739 1.00 89.50 1235 LYS A CA 1
ATOM 9914 C C . LYS A 1 1235 ? 43.027 -41.151 -101.979 1.00 89.50 1235 LYS A C 1
ATOM 9916 O O . LYS A 1 1235 ? 44.041 -41.460 -102.608 1.00 89.50 1235 LYS A O 1
ATOM 9921 N N . LEU A 1 1236 ? 42.873 -39.967 -101.382 1.00 88.94 1236 LEU A N 1
ATOM 9922 C CA . LEU A 1 1236 ? 43.880 -38.905 -101.417 1.00 88.94 1236 LEU A CA 1
ATOM 9923 C C . LEU A 1 1236 ? 45.212 -39.367 -100.825 1.00 88.94 1236 LEU A C 1
ATOM 9925 O O . LEU A 1 1236 ? 46.263 -39.108 -101.402 1.00 88.94 1236 LEU A O 1
ATOM 9929 N N . TYR A 1 1237 ? 45.192 -40.122 -99.724 1.00 89.62 1237 TYR A N 1
ATOM 9930 C CA . TYR A 1 1237 ? 46.413 -40.690 -99.153 1.00 89.62 1237 TYR A CA 1
ATOM 9931 C C . TYR A 1 1237 ? 47.161 -41.589 -100.153 1.00 89.62 1237 TYR A C 1
ATOM 9933 O O . TYR A 1 1237 ? 48.384 -41.484 -100.278 1.00 89.62 1237 TYR A O 1
ATOM 9941 N N . TYR A 1 1238 ? 46.463 -42.452 -100.902 1.00 88.69 1238 TYR A N 1
ATOM 9942 C CA . TYR A 1 1238 ? 47.114 -43.259 -101.940 1.00 88.69 1238 TYR A CA 1
ATOM 9943 C C . TYR A 1 1238 ? 47.654 -42.406 -103.089 1.00 88.69 1238 TYR A C 1
ATOM 9945 O O . TYR A 1 1238 ? 48.779 -42.655 -103.528 1.00 88.69 1238 TYR A O 1
ATOM 9953 N N . ARG A 1 1239 ? 46.921 -41.372 -103.516 1.00 85.56 1239 ARG A N 1
ATOM 9954 C CA . ARG A 1 1239 ? 47.373 -40.412 -104.538 1.00 85.56 1239 ARG A CA 1
ATOM 9955 C C . ARG A 1 1239 ? 48.633 -39.669 -104.116 1.00 85.56 1239 ARG A C 1
ATOM 9957 O O . ARG A 1 1239 ? 49.613 -39.668 -104.856 1.00 85.56 1239 ARG A O 1
ATOM 9964 N N . MET A 1 1240 ? 48.657 -39.141 -102.893 1.00 84.94 1240 MET A N 1
ATOM 9965 C CA . MET A 1 1240 ? 49.829 -38.484 -102.305 1.00 84.94 1240 MET A CA 1
ATOM 9966 C C . MET A 1 1240 ? 51.041 -39.426 -102.249 1.00 84.94 1240 MET A C 1
ATOM 9968 O O . MET A 1 1240 ? 52.174 -39.006 -102.466 1.00 84.94 1240 MET A O 1
ATOM 9972 N N . ARG A 1 1241 ? 50.816 -40.727 -102.018 1.00 85.81 1241 ARG A N 1
ATOM 9973 C CA . ARG A 1 1241 ? 51.854 -41.774 -102.042 1.00 85.81 1241 ARG A CA 1
ATOM 9974 C C . ARG A 1 1241 ? 52.187 -42.287 -103.453 1.00 85.81 1241 ARG A C 1
ATOM 9976 O O . ARG A 1 1241 ? 52.953 -43.242 -103.564 1.00 85.81 1241 ARG A O 1
ATOM 9983 N N . LYS A 1 1242 ? 51.615 -41.695 -104.511 1.00 81.56 1242 LYS A N 1
ATOM 9984 C CA . LYS A 1 1242 ? 51.720 -42.129 -105.920 1.00 81.56 1242 LYS A CA 1
ATOM 9985 C C . LYS A 1 1242 ? 51.364 -43.609 -106.131 1.00 81.56 1242 LYS A C 1
ATOM 9987 O O . LYS A 1 1242 ? 51.902 -44.274 -107.013 1.00 81.56 1242 LYS A O 1
ATOM 9992 N N . MET A 1 1243 ? 50.466 -44.144 -105.305 1.00 82.88 1243 MET A N 1
ATOM 9993 C CA . MET A 1 1243 ? 49.953 -45.508 -105.414 1.00 82.88 1243 MET A CA 1
ATOM 9994 C C . MET A 1 1243 ? 48.609 -45.516 -106.136 1.00 82.88 1243 MET A C 1
ATOM 9996 O O . MET A 1 1243 ? 47.802 -44.609 -105.956 1.00 82.88 1243 MET A O 1
ATOM 10000 N N . GLN A 1 1244 ? 48.333 -46.587 -106.884 1.00 82.75 1244 GLN A N 1
ATOM 10001 C CA . GLN A 1 1244 ? 47.019 -46.792 -107.495 1.00 82.75 1244 GLN A CA 1
ATOM 10002 C C . GLN A 1 1244 ? 45.949 -47.021 -106.408 1.00 82.75 1244 GLN A C 1
ATOM 10004 O O . GLN A 1 1244 ? 46.074 -48.003 -105.660 1.00 82.75 1244 GLN A O 1
ATOM 10009 N N . PRO A 1 1245 ? 44.920 -46.149 -106.290 1.00 82.94 1245 PRO A N 1
ATOM 10010 C CA . PRO A 1 1245 ? 43.889 -46.283 -105.258 1.00 82.94 1245 PRO A CA 1
ATOM 10011 C C . PRO A 1 1245 ? 42.960 -47.471 -105.523 1.00 82.94 1245 PRO A C 1
ATOM 10013 O O . PRO A 1 1245 ? 42.568 -48.162 -104.585 1.00 82.94 1245 PRO A O 1
ATOM 10016 N N . CYS A 1 1246 ? 42.653 -47.748 -106.795 1.00 84.94 1246 CYS A N 1
ATOM 10017 C CA . CYS A 1 1246 ? 41.788 -48.853 -107.199 1.00 84.94 1246 CYS A CA 1
ATOM 10018 C C . CYS A 1 1246 ? 42.367 -50.216 -106.748 1.00 84.94 1246 CYS A C 1
ATOM 10020 O O . CYS A 1 1246 ? 43.420 -50.636 -107.247 1.00 84.94 1246 CYS A O 1
ATOM 10022 N N . PRO A 1 1247 ? 41.684 -50.964 -105.854 1.00 80.88 1247 PRO A N 1
ATOM 10023 C CA . PRO A 1 1247 ? 42.170 -52.257 -105.364 1.00 80.88 1247 PRO A CA 1
ATOM 10024 C C . PRO A 1 1247 ? 42.325 -53.319 -106.464 1.00 80.88 1247 PRO A C 1
ATOM 10026 O O . PRO A 1 1247 ? 43.170 -54.211 -106.337 1.00 80.88 1247 PRO A O 1
ATOM 10029 N N . TYR A 1 1248 ? 41.535 -53.210 -107.540 1.00 79.62 1248 TYR A N 1
ATOM 10030 C CA . TYR A 1 1248 ? 41.589 -54.098 -108.703 1.00 79.62 1248 TYR A CA 1
ATOM 10031 C C . TYR A 1 1248 ? 42.868 -53.869 -109.518 1.00 79.62 1248 TYR A C 1
ATOM 10033 O O . TYR A 1 1248 ? 43.638 -54.809 -109.713 1.00 79.62 1248 TYR A O 1
ATOM 10041 N N . CYS A 1 1249 ? 43.178 -52.617 -109.876 1.00 80.19 1249 CYS A N 1
ATOM 10042 C CA . CYS A 1 1249 ? 44.420 -52.259 -110.577 1.00 80.19 1249 CYS A CA 1
ATOM 10043 C C . CYS A 1 1249 ? 45.679 -52.565 -109.746 1.00 80.19 1249 CYS A C 1
ATOM 10045 O O . CYS A 1 1249 ? 46.742 -52.838 -110.293 1.00 80.19 1249 CYS A O 1
ATOM 10047 N N . LYS A 1 1250 ? 45.557 -52.578 -108.412 1.00 74.94 1250 LYS A N 1
ATOM 10048 C CA . LYS A 1 1250 ? 46.632 -52.949 -107.477 1.00 74.94 1250 LYS A CA 1
ATOM 10049 C C . LYS A 1 1250 ? 46.880 -54.468 -107.385 1.00 74.94 1250 LYS A C 1
ATOM 10051 O O . LYS A 1 1250 ? 47.741 -54.898 -106.620 1.00 74.94 1250 LYS A O 1
ATOM 10056 N N . GLY A 1 1251 ? 46.127 -55.293 -108.120 1.00 65.56 1251 GLY A N 1
ATOM 10057 C CA . GLY A 1 1251 ? 46.333 -56.743 -108.205 1.00 65.56 1251 GLY A CA 1
ATOM 10058 C C . GLY A 1 1251 ? 45.879 -57.550 -106.979 1.00 65.56 1251 GLY A C 1
ATOM 10059 O O . GLY A 1 1251 ? 46.321 -58.685 -106.813 1.00 65.56 1251 GLY A O 1
ATOM 10060 N N . ARG A 1 1252 ? 45.008 -57.001 -106.113 1.00 58.84 1252 ARG A N 1
ATOM 10061 C CA . ARG A 1 1252 ? 44.591 -57.627 -104.836 1.00 58.84 1252 ARG A CA 1
ATOM 10062 C C . ARG A 1 1252 ? 43.355 -58.547 -104.906 1.00 58.84 1252 ARG A C 1
ATOM 10064 O O . ARG A 1 1252 ? 42.985 -59.115 -103.883 1.00 58.84 1252 ARG A O 1
ATOM 10071 N N . ARG A 1 1253 ? 42.728 -58.748 -106.074 1.00 57.66 1253 ARG A N 1
ATOM 10072 C CA . ARG A 1 1253 ? 41.658 -59.751 -106.295 1.00 57.66 1253 ARG A CA 1
ATOM 10073 C C . ARG A 1 1253 ? 41.857 -60.444 -107.654 1.00 57.66 1253 ARG A C 1
ATOM 10075 O O . ARG A 1 1253 ? 41.768 -59.785 -108.681 1.00 57.66 1253 ARG A O 1
ATOM 10082 N N . ARG A 1 1254 ? 42.141 -61.757 -107.676 1.00 49.62 1254 ARG A N 1
ATOM 10083 C CA . ARG A 1 1254 ? 42.275 -62.584 -108.898 1.00 49.62 1254 ARG A CA 1
ATOM 10084 C C . ARG A 1 1254 ? 41.250 -63.728 -108.887 1.00 49.62 1254 ARG A C 1
ATOM 10086 O O . ARG A 1 1254 ? 41.516 -64.746 -108.257 1.00 49.62 1254 ARG A O 1
ATOM 10093 N N . LYS A 1 1255 ? 40.111 -63.542 -109.568 1.00 44.75 1255 LYS A N 1
ATOM 10094 C CA . LYS A 1 1255 ? 39.344 -64.521 -110.381 1.00 44.75 1255 LYS A CA 1
ATOM 10095 C C . LYS A 1 1255 ? 37.952 -63.956 -110.708 1.00 44.75 1255 LYS A C 1
ATOM 10097 O O . LYS A 1 1255 ? 37.234 -63.537 -109.806 1.00 44.75 1255 LYS A O 1
ATOM 10102 N N . LEU A 1 1256 ? 37.606 -63.970 -111.999 1.00 42.44 1256 LEU A N 1
ATOM 10103 C CA . LEU A 1 1256 ? 36.240 -63.834 -112.508 1.00 42.44 1256 LEU A CA 1
ATOM 10104 C C . LEU A 1 1256 ? 35.365 -64.976 -111.964 1.00 42.44 1256 LEU A C 1
ATOM 10106 O O . LEU A 1 1256 ? 35.770 -66.136 -112.032 1.00 42.44 1256 LEU A O 1
ATOM 10110 N N . HIS A 1 1257 ? 34.148 -64.654 -111.526 1.00 40.22 1257 HIS A N 1
ATOM 10111 C CA . HIS A 1 1257 ? 33.007 -65.556 -111.671 1.00 40.22 1257 HIS A CA 1
ATOM 10112 C C . HIS A 1 1257 ? 32.170 -65.033 -112.842 1.00 40.22 1257 HIS A C 1
ATOM 10114 O O . HIS A 1 1257 ? 31.695 -63.901 -112.812 1.00 40.22 1257 HIS A O 1
ATOM 10120 N N . HIS A 1 1258 ? 32.073 -65.850 -113.888 1.00 35.44 1258 HIS A N 1
ATOM 10121 C CA . HIS A 1 1258 ? 31.274 -65.613 -115.085 1.00 35.44 1258 HIS A CA 1
ATOM 10122 C C . HIS A 1 1258 ? 29.771 -65.707 -114.787 1.00 35.44 1258 HIS A C 1
ATOM 10124 O O . HIS A 1 1258 ? 29.336 -66.694 -114.200 1.00 35.44 1258 HIS A O 1
ATOM 10130 N N . PHE A 1 1259 ? 28.998 -64.755 -115.310 1.00 39.72 1259 PHE A N 1
ATOM 10131 C CA . PHE A 1 1259 ? 27.755 -65.012 -116.043 1.00 39.72 1259 PHE A CA 1
ATOM 10132 C C . PHE A 1 1259 ? 27.815 -64.099 -117.279 1.00 39.72 1259 PHE A C 1
ATOM 10134 O O . PHE A 1 1259 ? 27.871 -62.890 -117.100 1.00 39.72 1259 PHE A O 1
ATOM 10141 N N . PHE A 1 1260 ? 27.960 -64.736 -118.450 1.00 37.94 1260 PHE A N 1
ATOM 10142 C CA . PHE A 1 1260 ? 28.277 -64.240 -119.808 1.00 37.94 1260 PHE A CA 1
ATOM 10143 C C . PHE A 1 1260 ? 28.717 -62.786 -120.014 1.00 37.94 1260 PHE A C 1
ATOM 10145 O O . PHE A 1 1260 ? 27.884 -61.869 -119.867 1.00 37.94 1260 PHE A O 1
#

Secondary structure (DSSP, 8-state):
-----TT-BHHHH-HHHHHTB-GGG-TT--TTT-BTT---EEEEE-SS-TT-EEEEEGGGSB-TTT--B---SSSSTT--SPPTTTTSHHHH-HHHHHSB-TT-HHHHT--GGG--TT---EEEEE-TT--EEEEEHHHHHHS-S-TTGGGSHHHH-THHHHTB-HHHHHHTT--TTT----TT-EEEEE-TTT--EEEEEHHHHHHH-S-TTT---SSTTHHHHSHHHHHHHT---BHHHH-HHHHHTB-TTTTTT--GGGSBTT---EEEEE-TTT--EEEEEGGGGB-TTS-B----HHHHHHHHHHHTTS------------BGGG-HHHHTTB-TTT--S-TTTSBTT---EEEEE-TTT--EEEEEHHHHHT-TT---HHHHTT----S---TTSS-BHHHH-HHHHTTB-TTTTTT--TTSSBTT---EEEE--TTSSS--EEEEGGG--SSTTTT-HHHHHHHHHHTBHHHH-TTHHHHB-TT-SS-GGG-BTT--S-EEEE-TT--EEEE-HHHHTT----HHHHS--GGG-HHHHTTB-TTTSTT--TTTS-TT---EEEEE-TTT--EEEEEHHHHHHTTT--TTTTS--S--TTTSBHHHH-GGGGGT--GGG-TTS-TTS-BSS---PEEEE-TTT--EEEESSSGGGEEE-TTS-EEEPPPTTTTT----HHHHHHH-GGGGGGB-HHHHSS-GGG--TTGGGSEEEEE---TTT--EEEEEHHHHHHTTTSTTTT-TTTTTSS--GGGSHHHH-GGGGGGB-TT--S-GGGS-TT---EEEEEETTEEEEEEEEEHHHHHTT----TTTTT-TTTTSBHHHH-GGGGGGB-TT-SS-GGG-BTT---EEEEE-TT--EEEEEHHHHHSS-SS---TTTTTSS--TTTTBHHHH-GGGGGGB-TT-SS-TTTSBTT-SS-EEEE-TTT--EEEE-TTT--TT-TT-TTTTTSS--TTTTBHHHH-HHHHHTB-TT-SS-GGG-BTT---EEEEE-TTT--EEEEEGGG--TT-S--TTTTTSS--TTTTSHHHH-HHHHHTB-TT-SS-GGGS-TT---EEEEE-TTT--EEEEEGGG--TT-TT-TTTTTSS--TTTTBHHHH-HHHHHTB-TT-SS-GGGSBTT---EEEEE-TTT--EEEEEGGG--TT-S--TTTTTSS--TTTTSHHHH-HHHHTTB-HHHHTTT--TTT--TT--S-EEEE-TTS-EEEE-HHHHHHHHHTT----TTTTT----PPP--